Protein 4R60 (pdb70)

InterPro domains:
  IPR000587 Creatinase, N-terminal [PF01321] (35-166)
  IPR000994 Peptidase M24 [PF00557] (174-381)
  IPR029149 Creatinase/Aminopeptidase P/Spt16, N-terminal [G3DSA:3.40.350.10] (1-164)
  IPR029149 Creatinase/Aminopeptidase P/Spt16, N-terminal [SSF53092] (17-165)
  IPR036005 Creatinase/aminopeptidase-like [G3DSA:3.90.230.10] (165-399)
  IPR036005 Creatinase/aminopeptidase-like [SSF55920] (165-391)
  IPR050659 Peptidase M24B family [PTHR46112] (28-390)

Secondary structure (DSSP, 8-state):
--SS---HHHHHTT-PPPSSPPPPPPHHHHHHHHHHHHHHHHHTT--EEEEETTHHHHHHH---PPP-SS--EEEEESSSSPEEEEEGGGHHHHHHH--S--EEEEE-TTS-HHHHHHHHHHHTT---EEE-TTSBHHHHHHHHTT--S-EEETHHHHHHHHSBPPHHHHHHHHHHHHHHHHHHHHHHHH--TT-BHHHHHHHHHHHHHHHT-SSS-SEEEEEEGGGGG-TTSPP---B--TTEEEEEEEE-EETTEEP-EEEEEEESPPPHHHHHHHHHHHHHHHHHHHT-STT-BHHHHHHHHHHHHHHTT--STT-SSB--S-SEEE-SSSSSEEEEE-TT--PBP-TTBEEEE---EEETTTEEE--BEEEEE-SSSEEESSPPP-BTTB---/--SSS---HHHHHTT-PPPS-PPPPPPHHHHHHHHHHHHHHHHHHT-SEEEEETTHHHHHHH---PPP-SS--EEEEESSSSPEEEEEGGGHHHHHHH--S--EEEEE-TTS-HHHHHHHHHHHTT---EEE-TTSBHHHHHHHHTT--S--EETHHHHHHHHSB--HHHHHHHHHHHHHHHHHHHHHHHH--TT-BHHHHHHHHHHHHHHTT-SSS-SEEEEEEGGGGG-TTPPP---B--TTEEEEEEEE-EETTEEP-EEEEEEESPPPHHHHHHHHHHHHHHHHHHHT-STT-BHHHHHHHHHHHHHHTT--STT-SSB--S-SEEE-SSSSSEEEEE-TT--PBP-TTBEEEE---EEETTTEEE--BEEEEE-SSSEEESSPPP-BTTB---

Radius of gyration: 26.58 Å; Cα contacts (8 Å, |Δi|>4): 1852; chains: 2; bounding box: 71×64×55 Å

Nearest PDB structures (foldseek):
  4r60-assembly1_A  TM=1.003E+00  e=1.226E-92  Xanthomonas campestris pv. campestris str. ATCC 33913
  5cde-assembly1_B  TM=9.993E-01  e=3.382E-89  Xanthomonas campestris pv. campestris str. ATCC 33913
  5fcf-assembly1_B  TM=1.002E+00  e=1.199E-87  Xanthomonas campestris pv. campestris str. ATCC 33913
  5fch-assembly1_B  TM=1.000E+00  e=2.783E-86  Xanthomonas campestris pv. campestris str. ATCC 33913
  5cnx-assembly1_C  TM=8.796E-01  e=7.757E-32  Escherichia coli K-12

CATH classification: 3.40.350.10 (+1 more: 3.90.230.10)

B-factor: mean 24.56, std 8.93, range [10.9, 66.2]

Foldseek 3Di:
DLFEDAAPVNLVVVQAAADPAFDFDALVVLVVLLVLLLVVCVVVVAFKEKAFADLLCCSNWQDNDHGDPFTWIWIRGNDDFIETEEAPVCPVVSVVGTSGDHHYDHDHPVDQSLVVNVVVCVVVVGQRAEYEPPDDCVSVVSNVVPHPGDHHHCQVSSCSRPQFDDPSQLVQLLSFQVQLVSLVSSLSHNDDFFDKQVNSVVSQQVSQVSRPFPHGWPDKDKDKWLCQLPRPDDDDMDTDDAQIKIKMWITTGGSLFIDTWIFIAHRHDYDPVVFVQQVLQVVLLVQLQQQFAFFAFLQVSQVSSQVSQVVVPADRPCDPQFANAGQKAWGGSHRHDDDTSHHPGRDTADFRGKMKGWRKGRHPSGHIGTGIWMWTYHNGGIGTSADAADGNHGRHD/DVQFADAAPVRLVVPQAAAPDAFDFDALVVLVVLLVLLLVVCVVVVFFKEKAFADLLCCSNWQDNDHGDPDTFIWIRGNDDAIETEEAPVCVVVSVVGTSGDHHYDHDHPVDQSLQVNVVVCVVVVGQGYEYEPVDDCVSVVSNVVPHDGDYHHCQCSSCSRFQAADPSQLVQLLSQQVQLVSLVSSLSHNDDFFDKQVNSVVSQQVSQVSRPFPRGWPDKDKDKWLQQLDPDGDDDMDGHDAQIKIKMWITTGGSLFIDIWIFIAGRHDYDPVVQVQQVLQVVLLVQLQQQFAFFGFLLVSQVSSLVSQVVVPADNPCGPQFFNAGQKAWGGSDRHDDDTSHHPGRDTADFRGKMKGWRKGHHPPTHIGTGIWMWGYHNGGIGTSADAADGNHGRHD

Structure (mmCIF, N/CA/C/O backbone):
data_4R60
#
_entry.id   4R60
#
_cell.length_a   84.324
_cell.length_b   105.515
_cell.length_c   111.352
_cell.angle_alpha   90.00
_cell.angle_beta   90.00
_cell.angle_gamma   90.00
#
_symmetry.space_group_name_H-M   'P 21 21 21'
#
loop_
_entity.id
_entity.type
_entity.pdbx_description
1 polymer 'Proline dipeptidase'
2 non-polymer 'PHOSPHATE ION'
3 non-polymer 'MANGANESE (II) ION'
4 non-polymer 'SODIUM ION'
5 water water
#
loop_
_atom_site.group_PDB
_atom_site.id
_atom_site.type_symbol
_atom_site.label_atom_id
_atom_site.label_alt_id
_atom_site.label_comp_id
_atom_site.label_asym_id
_atom_site.label_entity_id
_atom_site.label_seq_id
_atom_site.pdbx_PDB_ins_code
_atom_site.Cartn_x
_atom_site.Cartn_y
_atom_site.Cartn_z
_atom_site.occupancy
_atom_site.B_iso_or_equiv
_atom_site.auth_seq_id
_atom_site.auth_comp_id
_atom_site.auth_asym_id
_atom_site.auth_atom_id
_atom_site.pdbx_PDB_model_num
ATOM 1 N N . THR A 1 4 ? -44.395 -16.452 11.663 1.00 45.02 3 THR A N 1
ATOM 2 C CA . THR A 1 4 ? -44.195 -17.261 10.466 1.00 45.18 3 THR A CA 1
ATOM 3 C C . THR A 1 4 ? -43.102 -16.680 9.572 1.00 41.16 3 THR A C 1
ATOM 4 O O . THR A 1 4 ? -42.485 -17.403 8.797 1.00 40.92 3 THR A O 1
ATOM 8 N N . GLN A 1 5 ? -42.848 -15.376 9.675 1.00 38.22 4 GLN A N 1
ATOM 9 C CA . GLN A 1 5 ? -41.780 -14.779 8.886 1.00 35.79 4 GLN A CA 1
ATOM 10 C C . GLN A 1 5 ? -40.408 -15.005 9.523 1.00 35.28 4 GLN A C 1
ATOM 11 O O . GLN A 1 5 ? -39.377 -14.908 8.855 1.00 34.30 4 GLN A O 1
ATOM 17 N N . ILE A 1 6 ? -40.392 -15.289 10.819 1.00 33.86 5 ILE A N 1
ATOM 18 C CA . ILE A 1 6 ? -39.128 -15.398 11.534 1.00 34.03 5 ILE A CA 1
ATOM 19 C C . ILE A 1 6 ? -38.785 -16.858 11.858 1.00 35.59 5 ILE A C 1
ATOM 20 O O . ILE A 1 6 ? -39.532 -17.543 12.560 1.00 36.95 5 ILE A O 1
ATOM 25 N N . GLY A 1 7 ? -37.655 -17.324 11.335 1.00 35.63 6 GLY A N 1
ATOM 26 C CA . GLY A 1 7 ? -37.233 -18.701 11.539 1.00 37.33 6 GLY A CA 1
ATOM 27 C C . GLY A 1 7 ? -37.990 -19.686 10.668 1.00 38.46 6 GLY A C 1
ATOM 28 O O . GLY A 1 7 ? -38.976 -19.335 10.029 1.00 38.07 6 GLY A O 1
ATOM 29 N N . GLY A 1 8 ? -37.520 -20.930 10.633 1.00 40.73 7 GLY A N 1
ATOM 30 C CA . GLY A 1 8 ? -38.242 -21.985 9.943 1.00 42.89 7 GLY A CA 1
ATOM 31 C C . GLY A 1 8 ? -37.776 -22.308 8.535 1.00 43.19 7 GLY A C 1
ATOM 32 O O . GLY A 1 8 ? -38.117 -23.355 7.988 1.00 45.66 7 GLY A O 1
ATOM 33 N N . MET A 1 9 ? -36.999 -21.411 7.942 1.00 41.58 8 MET A N 1
ATOM 34 C CA . MET A 1 9 ? -36.506 -21.606 6.587 1.00 39.32 8 MET A CA 1
ATOM 35 C C . MET A 1 9 ? -35.087 -22.151 6.623 1.00 39.72 8 MET A C 1
ATOM 36 O O . MET A 1 9 ? -34.250 -21.673 7.385 1.00 39.09 8 MET A O 1
ATOM 41 N N . SER A 1 10 ? -34.807 -23.167 5.816 1.00 40.87 9 SER A N 1
ATOM 42 C CA . SER A 1 10 ? -33.441 -23.666 5.728 1.00 43.36 9 SER A CA 1
ATOM 43 C C . SER A 1 10 ? -32.651 -22.828 4.733 1.00 42.30 9 SER A C 1
ATOM 44 O O . SER A 1 10 ? -33.228 -22.087 3.934 1.00 41.03 9 SER A O 1
ATOM 47 N N . LEU A 1 11 ? -31.331 -22.951 4.789 1.00 43.31 10 LEU A N 1
ATOM 48 C CA . LEU A 1 11 ? -30.452 -22.254 3.863 1.00 43.81 10 LEU A CA 1
ATOM 49 C C . LEU A 1 11 ? -30.739 -22.652 2.414 1.00 43.23 10 LEU A C 1
ATOM 50 O O . LEU A 1 11 ? -30.714 -21.809 1.521 1.00 41.04 10 LEU A O 1
ATOM 55 N N . ASP A 1 12 ? -31.025 -23.932 2.185 1.00 45.04 11 ASP A N 1
ATOM 56 C CA . ASP A 1 12 ? -31.364 -24.413 0.843 1.00 46.28 11 ASP A CA 1
ATOM 57 C C . ASP A 1 12 ? -32.695 -23.842 0.344 1.00 44.21 11 ASP A C 1
ATOM 58 O O . ASP A 1 12 ? -32.825 -23.496 -0.833 1.00 43.23 11 ASP A O 1
ATOM 63 N N . GLN A 1 13 ? -33.681 -23.757 1.232 1.00 43.18 12 GLN A N 1
ATOM 64 C CA . GLN A 1 13 ? -34.962 -23.157 0.881 1.00 43.11 12 GLN A CA 1
ATOM 65 C C . GLN A 1 13 ? -34.765 -21.696 0.473 1.00 40.14 12 GLN A C 1
ATOM 66 O O . GLN A 1 13 ? -35.317 -21.237 -0.527 1.00 39.02 12 GLN A O 1
ATOM 72 N N . ALA A 1 14 ? -33.971 -20.974 1.251 1.00 38.71 13 ALA A N 1
ATOM 73 C CA . ALA A 1 14 ? -33.734 -19.562 0.970 1.00 37.98 13 ALA A CA 1
ATOM 74 C C . ALA A 1 14 ? -33.091 -19.381 -0.399 1.00 38.29 13 ALA A C 1
ATOM 75 O O . ALA A 1 14 ? -33.444 -18.468 -1.151 1.00 37.03 13 ALA A O 1
ATOM 77 N N . ARG A 1 15 ? -32.156 -20.267 -0.723 1.00 39.93 14 ARG A N 1
ATOM 78 C CA . ARG A 1 15 ? -31.368 -20.143 -1.943 1.00 41.27 14 ARG A CA 1
ATOM 79 C C . ARG A 1 15 ? -32.171 -20.405 -3.215 1.00 42.60 14 ARG A C 1
ATOM 80 O O . ARG A 1 15 ? -31.766 -19.987 -4.303 1.00 42.57 14 ARG A O 1
ATOM 88 N N . THR A 1 16 ? -33.310 -21.074 -3.079 1.00 43.68 15 THR A N 1
ATOM 89 C CA . THR A 1 16 ? -34.200 -21.270 -4.218 1.00 45.50 15 THR A CA 1
ATOM 90 C C . THR A 1 16 ? -34.951 -19.990 -4.592 1.00 44.53 15 THR A C 1
ATOM 91 O O . THR A 1 16 ? -35.656 -19.955 -5.598 1.00 44.89 15 THR A O 1
ATOM 95 N N . GLN A 1 17 ? -34.812 -18.944 -3.783 1.00 43.19 16 GLN A N 1
ATOM 96 C CA . GLN A 1 17 ? -35.440 -17.666 -4.102 1.00 42.32 16 GLN A CA 1
ATOM 97 C C . GLN A 1 17 ? -34.403 -16.629 -4.531 1.00 40.56 16 GLN A C 1
ATOM 98 O O . GLN A 1 17 ? -34.704 -15.436 -4.590 1.00 39.04 16 GLN A O 1
ATOM 104 N N . LEU A 1 18 ? -33.189 -17.082 -4.838 1.00 40.33 17 LEU A N 1
ATOM 105 C CA . LEU A 1 18 ? -32.088 -16.163 -5.118 1.00 39.75 17 LEU A CA 1
ATOM 106 C C . LEU A 1 18 ? -31.641 -16.123 -6.580 1.00 41.22 17 LEU A C 1
ATOM 107 O O . LEU A 1 18 ? -30.463 -15.939 -6.862 1.00 42.10 17 LEU A O 1
ATOM 112 N N . ALA A 1 19 ? -32.572 -16.280 -7.511 1.00 42.26 18 ALA A N 1
ATOM 113 C CA . ALA A 1 19 ? -32.235 -16.153 -8.924 1.00 41.83 18 ALA A CA 1
ATOM 114 C C . ALA A 1 19 ? -31.939 -14.692 -9.248 1.00 40.74 18 ALA A C 1
ATOM 115 O O . ALA A 1 19 ? -32.441 -13.793 -8.560 1.00 39.77 18 ALA A O 1
ATOM 117 N N . PRO A 1 20 ? -31.103 -14.443 -10.277 1.00 40.40 19 PRO A N 1
ATOM 118 C CA . PRO A 1 20 ? -30.820 -13.071 -10.710 1.00 38.88 19 PRO A CA 1
ATOM 119 C C . PRO A 1 20 ? -32.099 -12.262 -10.949 1.00 38.67 19 PRO A C 1
ATOM 120 O O . PRO A 1 20 ? -33.046 -12.779 -11.555 1.00 39.79 19 PRO A O 1
ATOM 124 N N . TRP A 1 21 ? -32.120 -11.019 -10.461 1.00 36.86 20 TRP A N 1
ATOM 125 C CA . TRP A 1 21 ? -33.289 -10.148 -10.576 1.00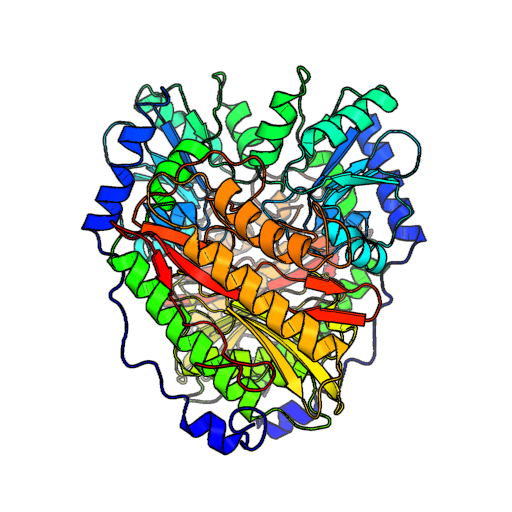 36.16 20 TRP A CA 1
ATOM 126 C C . TRP A 1 21 ? -33.726 -10.009 -12.034 1.00 37.41 20 TRP A C 1
ATOM 127 O O . TRP A 1 21 ? -32.906 -9.741 -12.909 1.00 36.92 20 TRP A O 1
ATOM 138 N N . THR A 1 22 ? -35.015 -10.202 -12.292 1.00 39.59 21 THR A N 1
ATOM 139 C CA . THR A 1 22 ? -35.508 -10.221 -13.665 1.00 41.65 21 THR A CA 1
ATOM 140 C C . THR A 1 22 ? -36.133 -8.893 -14.097 1.00 42.56 21 THR A C 1
ATOM 141 O O . THR A 1 22 ? -36.297 -8.637 -15.289 1.00 44.13 21 THR A O 1
ATOM 145 N N . GLN A 1 23 ? -36.480 -8.051 -13.132 1.00 41.56 22 GLN A N 1
ATOM 146 C CA . GLN A 1 23 ? -37.042 -6.741 -13.439 1.00 40.73 22 GLN A CA 1
ATOM 147 C C . GLN A 1 23 ? -35.938 -5.691 -13.369 1.00 36.43 22 GLN A C 1
ATOM 148 O O . GLN A 1 23 ? -35.850 -4.940 -12.401 1.00 34.76 22 GLN A O 1
ATOM 154 N N . ARG A 1 24 ? -35.090 -5.654 -14.391 1.00 34.46 23 ARG A N 1
ATOM 155 C CA . ARG A 1 24 ? -33.920 -4.783 -14.376 1.00 33.26 23 ARG A CA 1
ATOM 156 C C . ARG A 1 24 ? -34.258 -3.375 -14.862 1.00 31.38 23 ARG A C 1
ATOM 157 O O . ARG A 1 24 ? -34.689 -3.192 -15.995 1.00 31.71 23 ARG A O 1
ATOM 159 N N . ALA A 1 25 ? -34.062 -2.384 -14.000 1.00 29.28 24 ALA A N 1
ATOM 160 C CA . ALA A 1 25 ? -34.252 -0.989 -14.392 1.00 28.30 24 ALA A CA 1
ATOM 161 C C . ALA A 1 25 ? -33.193 -0.550 -15.404 1.00 27.60 24 ALA A C 1
ATOM 162 O O . ALA A 1 25 ? -32.036 -0.977 -15.340 1.00 26.91 24 ALA A O 1
ATOM 164 N N . ALA A 1 26 ? -33.588 0.310 -16.337 1.00 27.40 25 ALA A N 1
ATOM 165 C CA . ALA A 1 26 ? -32.669 0.779 -17.370 1.00 27.61 25 ALA A CA 1
ATOM 166 C C . ALA A 1 26 ? -31.560 1.656 -16.791 1.00 25.95 25 ALA A C 1
ATOM 167 O O . ALA A 1 26 ? -31.798 2.453 -15.891 1.00 25.83 25 ALA A O 1
ATOM 169 N N . PRO A 1 27 ? -30.338 1.508 -17.315 1.00 26.76 26 PRO A N 1
ATOM 170 C CA . PRO A 1 27 ? -29.234 2.393 -16.934 1.00 25.73 26 PRO A CA 1
ATOM 171 C C . PRO A 1 27 ? -29.541 3.838 -17.353 1.00 24.42 26 PRO A C 1
ATOM 172 O O . PRO A 1 27 ? -30.328 4.047 -18.289 1.00 24.71 26 PRO A O 1
ATOM 176 N N . ILE A 1 28 ? -28.957 4.805 -16.658 1.00 22.47 27 ILE A N 1
ATOM 177 C CA . ILE A 1 28 ? -29.065 6.208 -17.049 1.00 22.20 27 ILE A CA 1
ATOM 178 C C . ILE A 1 28 ? -28.528 6.387 -18.470 1.00 22.73 27 ILE A C 1
ATOM 179 O O . ILE A 1 28 ? -27.418 5.932 -18.788 1.00 23.01 27 ILE A O 1
ATOM 184 N N . GLY A 1 29 ? -29.312 7.051 -19.316 1.00 23.27 28 GLY A N 1
ATOM 185 C CA . GLY A 1 29 ? -28.968 7.215 -20.719 1.00 24.51 28 GLY A CA 1
ATOM 186 C C . GLY A 1 29 ? -28.162 8.465 -21.019 1.00 25.04 28 GLY A C 1
ATOM 187 O O . GLY A 1 29 ? -28.086 9.374 -20.196 1.00 22.72 28 GLY A O 1
ATOM 188 N N . ALA A 1 30 ? -27.572 8.509 -22.212 1.00 25.97 29 ALA A N 1
ATOM 189 C CA . ALA A 1 30 ? -26.738 9.636 -22.627 1.00 26.26 29 ALA A CA 1
ATOM 190 C C . ALA A 1 30 ? -27.466 10.971 -22.505 1.00 26.46 29 ALA A C 1
ATOM 191 O O . ALA A 1 30 ? -26.884 11.952 -22.041 1.00 26.12 29 ALA A O 1
ATOM 193 N N . ASP A 1 31 ? -28.736 11.008 -22.906 1.00 26.81 30 ASP A N 1
ATOM 194 C CA . ASP A 1 31 ? -29.505 12.257 -22.878 1.00 27.68 30 ASP A CA 1
ATOM 195 C C . ASP A 1 31 ? -29.695 12.797 -21.463 1.00 25.14 30 ASP A C 1
ATOM 196 O O . ASP A 1 31 ? -29.693 14.014 -21.253 1.00 23.56 30 ASP A O 1
ATOM 201 N N . GLU A 1 32 ? -29.869 11.901 -20.495 1.00 23.66 31 GLU A N 1
ATOM 202 C CA . GLU A 1 32 ? -30.045 12.340 -19.115 1.00 22.00 31 GLU A CA 1
ATOM 203 C C . GLU A 1 32 ? -28.743 12.955 -18.568 1.00 20.09 31 GLU A C 1
ATOM 204 O O . GLU A 1 32 ? -28.775 13.925 -17.802 1.00 19.66 31 GLU A O 1
ATOM 210 N N . TYR A 1 33 ? -27.591 12.421 -18.959 1.00 19.65 32 TYR A N 1
ATOM 211 C CA . TYR A 1 33 ? -26.347 13.047 -18.509 1.00 20.03 32 TYR A CA 1
ATOM 212 C C . TYR A 1 33 ? -26.264 14.486 -19.045 1.00 19.66 32 TYR A C 1
ATOM 213 O O . TYR A 1 33 ? -25.866 15.401 -18.332 1.00 17.20 32 TYR A O 1
ATOM 222 N N . GLN A 1 34 ? -26.682 14.693 -20.290 1.00 21.51 33 GLN A N 1
ATOM 223 C CA . GLN A 1 34 ? -26.685 16.047 -20.852 1.00 23.17 33 GLN A CA 1
ATOM 224 C C . GLN A 1 34 ? -27.664 16.947 -20.104 1.00 22.67 33 GLN A C 1
ATOM 225 O O . GLN A 1 34 ? -27.387 18.123 -19.870 1.00 21.02 33 GLN A O 1
ATOM 231 N N . GLN A 1 35 ? -28.810 16.393 -19.724 1.00 23.03 34 GLN A N 1
ATOM 232 C CA . GLN A 1 35 ? -29.776 17.160 -18.949 1.00 23.38 34 GLN A CA 1
ATOM 233 C C . GLN A 1 35 ? -29.197 17.604 -17.605 1.00 21.19 34 GLN A C 1
ATOM 234 O O . GLN A 1 35 ? -29.461 18.725 -17.151 1.00 20.58 34 GLN A O 1
ATOM 240 N N . ARG A 1 36 ? -28.410 16.735 -16.972 1.00 19.14 35 ARG A N 1
ATOM 241 C CA . ARG A 1 36 ? -27.803 17.066 -15.684 1.00 19.34 35 ARG A CA 1
ATOM 242 C C . ARG A 1 36 ? -26.764 18.186 -15.821 1.00 19.28 35 ARG A C 1
ATOM 243 O O . ARG A 1 36 ? -26.699 19.095 -14.987 1.00 18.54 35 ARG A O 1
ATOM 251 N N . ILE A 1 37 ? -25.952 18.105 -16.873 1.00 19.64 36 ILE A N 1
ATOM 252 C CA . ILE A 1 37 ? -24.994 19.162 -17.186 1.00 21.23 36 ILE A CA 1
ATOM 253 C C . ILE A 1 37 ? -25.710 20.492 -17.405 1.00 21.51 36 ILE A C 1
ATOM 254 O O . ILE A 1 37 ? -25.313 21.524 -16.853 1.00 21.74 36 ILE A O 1
ATOM 259 N N . GLU A 1 38 ? -26.765 20.473 -18.210 1.00 21.96 37 GLU A N 1
ATOM 260 C CA . GLU A 1 38 ? -27.501 21.702 -18.502 1.00 24.64 37 GLU A CA 1
ATOM 261 C C . GLU A 1 38 ? -28.141 22.276 -17.243 1.00 23.57 37 GLU A C 1
ATOM 262 O O . GLU A 1 38 ? -28.149 23.492 -17.044 1.00 22.87 37 GLU A O 1
ATOM 268 N N . ARG A 1 39 ? -28.672 21.402 -16.394 1.00 23.06 38 ARG A N 1
ATOM 269 C CA . ARG A 1 39 ? -29.219 21.827 -15.114 1.00 22.41 38 ARG A CA 1
ATOM 270 C C . ARG A 1 39 ? -28.143 22.475 -14.236 1.00 20.09 38 ARG A C 1
ATOM 271 O O . ARG A 1 39 ? -28.380 23.527 -13.633 1.00 19.85 38 ARG A O 1
ATOM 279 N N . ALA A 1 40 ? -26.959 21.861 -14.167 1.00 16.98 39 ALA A N 1
ATOM 280 C CA . ALA A 1 40 ? -25.850 22.476 -13.442 1.00 16.78 39 ALA A CA 1
ATOM 281 C C . ALA A 1 40 ? -25.547 23.881 -13.988 1.00 18.12 39 ALA A C 1
ATOM 282 O O . ALA A 1 40 ? -25.345 24.827 -13.227 1.00 18.42 39 ALA A O 1
ATOM 284 N N . ARG A 1 41 ? -25.541 24.025 -15.305 1.00 18.26 40 ARG A N 1
ATOM 285 C CA . ARG A 1 41 ? -25.210 25.311 -15.908 1.00 20.72 40 ARG A CA 1
ATOM 286 C C . ARG A 1 41 ? -26.223 26.397 -15.557 1.00 21.03 40 ARG A C 1
ATOM 287 O O . ARG A 1 41 ? -25.867 27.560 -15.345 1.00 20.58 40 ARG A O 1
ATOM 295 N N . VAL A 1 42 ? -27.492 26.016 -15.505 1.00 20.48 41 VAL A N 1
ATOM 296 C CA . VAL A 1 42 ? -28.530 26.965 -15.140 1.00 22.29 41 VAL A CA 1
ATOM 297 C C . VAL A 1 42 ? -28.305 27.470 -13.710 1.00 20.81 41 VAL A C 1
ATOM 298 O O . VAL A 1 42 ? -28.385 28.677 -13.447 1.00 19.78 41 VAL A O 1
ATOM 302 N N . LEU A 1 43 ? -27.984 26.544 -12.811 1.00 20.33 42 LEU A N 1
ATOM 303 C CA . LEU A 1 43 ? -27.816 26.846 -11.392 1.00 20.33 42 LEU A CA 1
ATOM 304 C C . LEU A 1 43 ? -26.516 27.614 -11.133 1.00 21.46 42 LEU A C 1
ATOM 305 O O . LEU A 1 43 ? -26.483 28.520 -10.296 1.00 21.73 42 LEU A O 1
ATOM 310 N N . MET A 1 44 ? -25.457 27.248 -11.855 1.00 20.34 43 MET A N 1
ATOM 311 C CA . MET A 1 44 ? -24.221 28.041 -11.891 1.00 19.71 43 MET A CA 1
ATOM 312 C C . MET A 1 44 ? -24.488 29.507 -12.206 1.00 21.30 43 MET A C 1
ATOM 313 O O . MET A 1 44 ? -24.099 30.407 -11.453 1.00 22.03 43 MET A O 1
ATOM 318 N N . ARG A 1 45 ? -25.130 29.742 -13.342 1.00 21.88 44 ARG A N 1
ATOM 319 C CA . ARG A 1 45 ? -25.435 31.098 -13.780 1.00 24.77 44 ARG A CA 1
ATOM 320 C C . ARG A 1 45 ? -26.265 31.842 -12.733 1.00 24.36 44 ARG A C 1
ATOM 321 O O . ARG A 1 45 ? -26.021 33.018 -12.458 1.00 23.25 44 ARG A O 1
ATOM 329 N N . ALA A 1 46 ? -27.236 31.155 -12.140 1.00 26.36 45 ALA A N 1
ATOM 330 C CA . ALA A 1 46 ? -28.095 31.766 -11.124 1.00 29.06 45 ALA A CA 1
ATOM 331 C C . ALA A 1 46 ? -27.307 32.202 -9.883 1.00 29.82 45 ALA A C 1
ATOM 332 O O . ALA A 1 46 ? -27.745 33.085 -9.140 1.00 31.30 45 ALA A O 1
ATOM 334 N N . GLN A 1 47 ? -26.145 31.596 -9.669 1.00 28.95 46 GLN A N 1
ATOM 335 C CA . GLN A 1 47 ? -25.313 31.912 -8.510 1.00 29.94 46 GLN A CA 1
ATOM 336 C C . GLN A 1 47 ? -24.068 32.729 -8.860 1.00 28.21 46 GLN A C 1
ATOM 337 O O . GLN A 1 47 ? -23.191 32.919 -8.015 1.00 27.84 46 GLN A O 1
ATOM 343 N N . GLY A 1 48 ? -23.988 33.204 -10.098 1.00 26.32 47 GLY A N 1
ATOM 344 C CA . GLY A 1 48 ? -22.843 33.991 -10.532 1.00 25.39 47 GLY A CA 1
ATOM 345 C C . GLY A 1 48 ? -21.557 33.180 -10.619 1.00 22.61 47 GLY A C 1
ATOM 346 O O . GLY A 1 48 ? -20.455 33.726 -10.501 1.00 22.29 47 GLY A O 1
ATOM 347 N N . VAL A 1 49 ? -21.703 31.877 -10.833 1.00 20.48 48 VAL A N 1
ATOM 348 C CA . VAL A 1 49 ? -20.564 30.962 -10.976 1.00 20.06 48 VAL A CA 1
ATOM 349 C C . VAL A 1 49 ? -20.330 30.643 -12.455 1.00 20.36 48 VAL A C 1
ATOM 350 O O . VAL A 1 49 ? -21.289 30.364 -13.173 1.00 20.55 48 VAL A O 1
ATOM 354 N N . ASP A 1 50 ? -19.082 30.699 -12.931 1.00 19.58 49 ASP A N 1
ATOM 355 C CA . ASP A 1 50 ? -18.849 30.459 -14.361 1.00 20.57 49 ASP A CA 1
ATOM 356 C C . ASP A 1 50 ? -17.961 29.237 -14.613 1.00 19.17 49 ASP A C 1
ATOM 357 O O . ASP A 1 50 ? -17.617 28.929 -15.752 1.00 19.95 49 ASP A O 1
ATOM 362 N N . ALA A 1 51 ? -17.618 28.524 -13.546 1.00 16.95 50 ALA A N 1
ATOM 363 C CA . ALA A 1 51 ? -16.838 27.299 -13.659 1.00 15.87 50 ALA A CA 1
ATOM 364 C C . ALA A 1 51 ? -17.113 26.411 -12.460 1.00 15.50 50 ALA A C 1
ATOM 365 O O . ALA A 1 51 ? -17.193 26.882 -11.334 1.00 15.68 50 ALA A O 1
ATOM 367 N N . LEU A 1 52 ? -17.266 25.119 -12.715 1.00 13.88 51 LEU A N 1
ATOM 368 C CA . LEU A 1 52 ? -17.641 24.180 -11.676 1.00 14.64 51 LEU A CA 1
ATOM 369 C C . LEU A 1 52 ? -16.683 22.994 -11.733 1.00 15.23 51 LEU A C 1
ATOM 370 O O . LEU A 1 52 ? -16.574 22.346 -12.773 1.00 16.13 51 LEU A O 1
ATOM 375 N N . LEU A 1 53 ? -15.964 22.724 -10.646 1.00 14.38 52 LEU A N 1
ATOM 376 C CA . LEU A 1 53 ? -15.062 21.571 -10.646 1.00 13.90 52 LEU A CA 1
ATOM 377 C C . LEU A 1 53 ? -15.610 20.435 -9.774 1.00 13.26 52 LEU A C 1
ATOM 378 O O . LEU A 1 53 ? -15.777 20.584 -8.565 1.00 13.47 52 LEU A O 1
ATOM 383 N N . ILE A 1 54 ? -15.860 19.298 -10.410 1.00 13.57 53 ILE A N 1
ATOM 384 C CA . ILE A 1 54 ? -16.420 18.114 -9.769 1.00 14.10 53 ILE A CA 1
ATOM 385 C C . ILE A 1 54 ? -15.323 17.066 -9.616 1.00 14.73 53 ILE A C 1
ATOM 386 O O . ILE A 1 54 ? -14.695 16.686 -10.600 1.00 16.02 53 ILE A O 1
ATOM 391 N N . GLY A 1 55 ? -15.096 16.591 -8.398 1.00 14.28 54 GLY A N 1
ATOM 392 C CA . GLY A 1 55 ? -14.065 15.588 -8.172 1.00 15.13 54 GLY A CA 1
ATOM 393 C C . GLY A 1 55 ? -14.601 14.170 -8.329 1.00 15.32 54 GLY A C 1
ATOM 394 O O . GLY A 1 55 ? -15.819 13.954 -8.278 1.00 15.72 54 GLY A O 1
ATOM 395 N N . ALA A 1 56 ? -13.687 13.218 -8.518 1.00 14.14 55 ALA A N 1
ATOM 396 C CA . ALA A 1 56 ? -14.029 11.794 -8.560 1.00 14.86 55 ALA A CA 1
ATOM 397 C C . ALA A 1 56 ? -14.821 11.438 -7.317 1.00 14.93 55 ALA A C 1
ATOM 398 O O . ALA A 1 56 ? -14.506 11.894 -6.217 1.00 14.48 55 ALA A O 1
ATOM 400 N N . GLY A 1 57 ? -15.873 10.649 -7.500 1.00 15.54 56 GLY A N 1
ATOM 401 C CA . GLY A 1 57 ? -16.778 10.347 -6.413 1.00 16.65 56 GLY A CA 1
ATOM 402 C C . GLY A 1 57 ? -18.193 10.337 -6.958 1.00 16.80 56 GLY A C 1
ATOM 403 O O . GLY A 1 57 ? -18.387 10.280 -8.168 1.00 15.69 56 GLY A O 1
ATOM 404 N N . THR A 1 58 ? -19.183 10.394 -6.073 1.00 16.84 57 THR A N 1
ATOM 405 C CA . THR A 1 58 ? -20.563 10.217 -6.519 1.00 16.62 57 THR A CA 1
ATOM 406 C C . THR A 1 58 ? -21.003 11.368 -7.437 1.00 14.62 57 THR A C 1
ATOM 407 O O . THR A 1 58 ? -21.798 11.154 -8.352 1.00 14.69 57 THR A O 1
ATOM 411 N N . SER A 1 59 ? -20.469 12.572 -7.237 1.00 14.61 58 SER A N 1
ATOM 412 C CA . SER A 1 59 ? -20.849 13.673 -8.131 1.00 14.87 58 SER A CA 1
ATOM 413 C C . SER A 1 59 ? -20.228 13.525 -9.522 1.00 14.17 58 SER A C 1
ATOM 414 O O . SER A 1 59 ? -20.864 13.858 -10.522 1.00 14.19 58 SER A O 1
ATOM 417 N N . LEU A 1 60 ? -19.003 13.014 -9.615 1.00 13.68 59 LEU A N 1
ATOM 418 C CA . LEU A 1 60 ? -18.453 12.765 -10.943 1.00 14.45 59 LEU A CA 1
ATOM 419 C C . LEU A 1 60 ? -19.250 11.663 -11.636 1.00 15.16 59 LEU A C 1
ATOM 420 O O . LEU A 1 60 ? -19.491 11.729 -12.840 1.00 16.26 59 LEU A O 1
ATOM 425 N N . ARG A 1 61 ? -19.652 10.640 -10.890 1.00 14.89 60 ARG A N 1
ATOM 426 C CA . ARG A 1 61 ? -20.477 9.601 -11.501 1.00 16.27 60 ARG A CA 1
ATOM 427 C C . ARG A 1 61 ? -21.793 10.199 -11.983 1.00 15.88 60 ARG A C 1
ATOM 428 O O . ARG A 1 61 ? -22.291 9.863 -13.059 1.00 16.83 60 ARG A O 1
ATOM 436 N N . TYR A 1 62 ? -22.354 11.094 -11.181 1.00 14.62 61 TYR A N 1
ATOM 437 C CA . TYR A 1 62 ? -23.634 11.712 -11.539 1.00 15.34 61 TYR A CA 1
ATOM 438 C C . TYR A 1 62 ? -23.566 12.454 -12.886 1.00 15.80 61 TYR A C 1
ATOM 439 O O . TYR A 1 62 ? -24.447 12.305 -13.731 1.00 16.39 61 TYR A O 1
ATOM 448 N N . PHE A 1 63 ? -22.520 13.252 -13.080 1.00 15.61 62 PHE A N 1
ATOM 449 C CA . PHE A 1 63 ? -22.454 14.118 -14.251 1.00 17.04 62 PHE A CA 1
ATOM 450 C C . PHE A 1 63 ? -21.788 13.455 -15.464 1.00 18.35 62 PHE A C 1
ATOM 451 O O . PHE A 1 63 ? -21.973 13.914 -16.593 1.00 20.16 62 PHE A O 1
ATOM 459 N N . SER A 1 64 ? -21.016 12.390 -15.249 1.00 17.67 63 SER A N 1
ATOM 460 C CA . SER A 1 64 ? -20.175 11.855 -16.334 1.00 18.13 63 SER A CA 1
ATOM 461 C C . SER A 1 64 ? -20.248 10.340 -16.491 1.00 18.71 63 SER A C 1
ATOM 462 O O . SER A 1 64 ? -19.833 9.802 -17.524 1.00 20.40 63 SER A O 1
ATOM 465 N N . GLY A 1 65 ? -20.743 9.647 -15.468 1.00 18.31 64 GLY A N 1
ATOM 466 C CA . GLY A 1 65 ? -20.785 8.194 -15.518 1.00 18.94 64 GLY A CA 1
ATOM 467 C C . GLY A 1 65 ? -19.544 7.516 -14.944 1.00 19.97 64 GLY A C 1
ATOM 468 O O . GLY A 1 65 ? -19.557 6.310 -14.691 1.00 20.43 64 GLY A O 1
ATOM 469 N N . VAL A 1 66 ? -18.471 8.277 -14.727 1.00 18.80 65 VAL A N 1
ATOM 470 C CA . VAL A 1 66 ? -17.237 7.694 -14.176 1.00 18.94 65 VAL A CA 1
ATOM 471 C C . VAL A 1 66 ? -17.428 7.273 -12.721 1.00 18.50 65 VAL A C 1
ATOM 472 O O . VAL A 1 66 ? -17.726 8.111 -11.864 1.00 18.11 65 VAL A O 1
ATOM 476 N N . PRO A 1 67 ? -17.262 5.969 -12.422 1.00 19.09 66 PRO A N 1
ATOM 477 C CA . PRO A 1 67 ? -17.570 5.485 -11.069 1.00 19.88 66 PRO A CA 1
ATOM 478 C C . PRO A 1 67 ? -16.383 5.470 -10.094 1.00 20.42 66 PRO A C 1
ATOM 479 O O . PRO A 1 67 ? -16.581 5.170 -8.910 1.00 20.39 66 PRO A O 1
ATOM 483 N N . TRP A 1 68 ? -15.185 5.795 -10.577 1.00 19.94 67 TRP A N 1
ATOM 484 C CA . TRP A 1 68 ? -13.959 5.714 -9.769 1.00 20.37 67 TRP A CA 1
ATOM 485 C C . TRP A 1 68 ? -14.021 6.453 -8.430 1.00 19.85 67 TRP A C 1
ATOM 486 O O . TRP A 1 68 ? -14.497 7.579 -8.350 1.00 19.26 67 TRP A O 1
ATOM 497 N N . GLY A 1 69 ? -13.494 5.837 -7.379 1.00 20.78 68 GLY A N 1
ATOM 498 C CA . GLY A 1 69 ? -13.357 6.557 -6.124 1.00 20.90 68 GLY A CA 1
ATOM 499 C C . GLY A 1 69 ? -12.218 7.562 -6.205 1.00 19.67 68 GLY A C 1
ATOM 500 O O . GLY A 1 69 ? -11.305 7.396 -7.014 1.00 20.14 68 GLY A O 1
ATOM 501 N N . ALA A 1 70 ? -12.264 8.595 -5.368 1.00 18.01 69 ALA A N 1
ATOM 502 C CA . ALA A 1 70 ? -11.214 9.623 -5.333 1.00 18.07 69 ALA A CA 1
ATOM 503 C C . ALA A 1 70 ? -9.894 9.046 -4.863 1.00 18.41 69 ALA A C 1
ATOM 504 O O . ALA A 1 70 ? -9.864 8.098 -4.068 1.00 17.11 69 ALA A O 1
ATOM 506 N N . SER A 1 71 ? -8.802 9.605 -5.382 1.00 18.07 70 SER A N 1
ATOM 507 C CA . SER A 1 71 ? -7.465 9.227 -4.941 1.00 17.90 70 SER A CA 1
ATOM 508 C C . SER A 1 71 ? -6.628 10.489 -4.815 1.00 16.25 70 SER A C 1
ATOM 509 O O . SER A 1 71 ? -7.149 11.604 -4.952 1.00 14.20 70 SER A O 1
ATOM 512 N N . GLU A 1 72 ? -5.332 10.327 -4.565 1.00 17.21 71 GLU A N 1
ATOM 513 C CA . GLU A 1 72 ? -4.435 11.480 -4.466 1.00 16.76 71 GLU A CA 1
ATOM 514 C C . GLU A 1 72 ? -4.204 12.119 -5.845 1.00 16.67 71 GLU A C 1
ATOM 515 O O . GLU A 1 72 ? -3.690 13.242 -5.941 1.00 16.98 71 GLU A O 1
ATOM 521 N N . ARG A 1 73 ? -4.553 11.393 -6.912 1.00 15.08 72 ARG A N 1
ATOM 522 C CA . ARG A 1 73 ? -4.392 11.914 -8.273 1.00 15.12 72 ARG A CA 1
ATOM 523 C C . ARG A 1 73 ? -5.663 12.615 -8.729 1.00 15.44 72 ARG A C 1
ATOM 524 O O . ARG A 1 73 ? -6.726 11.993 -8.701 1.00 14.33 72 ARG A O 1
ATOM 532 N N . LEU A 1 74 ? -5.567 13.876 -9.165 1.00 15.48 73 LEU A N 1
ATOM 533 C CA . LEU A 1 74 ? -6.767 14.605 -9.575 1.00 15.13 73 LEU A CA 1
ATOM 534 C C . LEU A 1 74 ? -7.416 13.985 -10.800 1.00 14.46 73 LEU A C 1
ATOM 535 O O . LEU A 1 74 ? -6.802 13.911 -11.872 1.00 15.45 73 LEU A O 1
ATOM 540 N N . VAL A 1 75 ? -8.660 13.542 -10.617 1.00 14.14 74 VAL A N 1
ATOM 541 C CA . VAL A 1 75 ? -9.565 13.167 -11.702 1.00 15.54 74 VAL A CA 1
ATOM 542 C C . VAL A 1 75 ? -10.817 14.027 -11.509 1.00 15.79 74 VAL A C 1
ATOM 543 O O . VAL A 1 75 ? -11.479 13.932 -10.481 1.00 16.09 74 VAL A O 1
ATOM 547 N N . ALA A 1 76 ? -11.129 14.887 -12.465 1.00 14.86 75 ALA A N 1
ATOM 548 C CA . ALA A 1 76 ? -12.181 15.874 -12.228 1.00 14.51 75 ALA A CA 1
ATOM 549 C C . ALA A 1 76 ? -12.808 16.361 -13.512 1.00 16.35 75 ALA A C 1
ATOM 550 O O . ALA A 1 76 ? -12.174 16.365 -14.570 1.00 17.95 75 ALA A O 1
ATOM 552 N N . LEU A 1 77 ? -14.072 16.759 -13.407 1.00 15.88 76 LEU A N 1
ATOM 553 C CA . LEU A 1 77 ? -14.780 17.357 -14.523 1.00 15.74 76 LEU A CA 1
ATOM 554 C C . LEU A 1 77 ? -14.861 18.864 -14.284 1.00 14.89 76 LEU A C 1
ATOM 555 O O . LEU A 1 77 ? -15.273 19.297 -13.214 1.00 14.28 76 LEU A O 1
ATOM 560 N N . LEU A 1 78 ? -14.461 19.644 -15.278 1.00 15.44 77 LEU A N 1
ATOM 561 C CA . LEU A 1 78 ? -14.588 21.095 -15.204 1.00 16.61 77 LEU A CA 1
ATOM 562 C C . LEU A 1 78 ? -15.664 21.548 -16.177 1.00 17.95 77 LEU A C 1
ATOM 563 O O . LEU A 1 78 ? -15.491 21.474 -17.394 1.00 18.80 77 LEU A O 1
ATOM 568 N N . LEU A 1 79 ? -16.778 22.011 -15.628 1.00 18.54 78 LEU A N 1
ATOM 569 C CA . LEU A 1 79 ? -17.894 22.499 -16.423 1.00 18.65 78 LEU A CA 1
ATOM 570 C C . LEU A 1 79 ? -17.831 24.009 -16.518 1.00 19.74 78 LEU A C 1
ATOM 571 O O . LEU A 1 79 ? -17.750 24.678 -15.495 1.00 19.27 78 LEU A O 1
ATOM 576 N N . THR A 1 80 ? -17.855 24.548 -17.737 1.00 21.01 79 THR A N 1
ATOM 577 C CA . THR A 1 80 ? -17.913 25.994 -17.919 1.00 22.51 79 THR A CA 1
ATOM 578 C C . THR A 1 80 ? -19.209 26.355 -18.632 1.00 24.33 79 THR A C 1
ATOM 579 O O . THR A 1 80 ? -20.088 25.514 -18.783 1.00 23.17 79 THR A O 1
ATOM 583 N N . THR A 1 81 ? -19.343 27.605 -19.064 1.00 27.00 80 THR A N 1
ATOM 584 C CA . THR A 1 81 ? -20.608 28.048 -19.632 1.00 29.24 80 THR A CA 1
ATOM 585 C C . THR A 1 81 ? -20.916 27.435 -21.002 1.00 30.62 80 THR A C 1
ATOM 586 O O . THR A 1 81 ? -22.091 27.269 -21.360 1.00 30.50 80 THR A O 1
ATOM 590 N N . GLU A 1 82 ? -19.876 27.097 -21.765 1.00 30.44 81 GLU A N 1
ATOM 591 C CA . GLU A 1 82 ? -20.064 26.603 -23.133 1.00 31.70 81 GLU A CA 1
ATOM 592 C C . GLU A 1 82 ? -19.115 25.454 -23.477 1.00 31.35 81 GLU A C 1
ATOM 593 O O . GLU A 1 82 ? -18.041 25.341 -22.896 1.00 31.28 81 GLU A O 1
ATOM 595 N N . GLY A 1 83 ? -19.525 24.604 -24.416 1.00 31.60 82 GLY A N 1
ATOM 596 C CA . GLY A 1 83 ? -18.677 23.534 -24.931 1.00 31.62 82 GLY A CA 1
ATOM 597 C C . GLY A 1 83 ? -18.671 22.280 -24.077 1.00 30.85 82 GLY A C 1
ATOM 598 O O . GLY A 1 83 ? -19.162 22.299 -22.950 1.00 30.72 82 GLY A O 1
ATOM 599 N N . ASP A 1 84 ? -18.126 21.184 -24.608 1.00 29.95 83 ASP A N 1
ATOM 600 C CA . ASP A 1 84 ? -18.016 19.949 -23.836 1.00 28.32 83 ASP A CA 1
ATOM 601 C C . ASP A 1 84 ? -17.239 20.221 -22.543 1.00 27.03 83 ASP A C 1
ATOM 602 O O . ASP A 1 84 ? -16.252 20.961 -22.554 1.00 27.37 83 ASP A O 1
ATOM 607 N N . PRO A 1 85 ? -17.684 19.633 -21.425 1.00 25.29 84 PRO A N 1
ATOM 608 C CA . PRO A 1 85 ? -16.919 19.820 -20.190 1.00 23.88 84 PRO A CA 1
ATOM 609 C C . PRO A 1 85 ? -15.524 19.215 -20.304 1.00 22.73 84 PRO A C 1
ATOM 610 O O . PRO A 1 85 ? -15.315 18.265 -21.064 1.00 23.24 84 PRO A O 1
ATOM 614 N N . VAL A 1 86 ? -14.586 19.784 -19.559 1.00 20.97 85 VAL A N 1
ATOM 615 C CA . VAL A 1 86 ? -13.207 19.324 -19.560 1.00 20.59 85 VAL A CA 1
ATOM 616 C C . VAL A 1 86 ? -13.040 18.211 -18.523 1.00 20.06 85 VAL A C 1
ATOM 617 O O . VAL A 1 86 ? -13.545 18.314 -17.408 1.00 19.05 85 VAL A O 1
ATOM 621 N N . LEU A 1 87 ? -12.353 17.140 -18.904 1.00 20.14 86 LEU A N 1
ATOM 622 C CA . LEU A 1 87 ? -12.079 16.045 -17.993 1.00 19.67 86 LEU A CA 1
ATOM 623 C C . LEU A 1 87 ? -10.573 16.009 -17.741 1.00 19.39 86 LEU A C 1
ATOM 624 O O . LEU A 1 87 ? -9.805 15.654 -18.635 1.00 19.63 86 LEU A O 1
ATOM 629 N N . ILE A 1 88 ? -10.156 16.395 -16.537 1.00 18.47 87 ILE A N 1
ATOM 630 C CA . ILE A 1 88 ? -8.738 16.327 -16.163 1.00 18.68 87 ILE A CA 1
ATOM 631 C C . ILE A 1 88 ? -8.452 14.934 -15.593 1.00 18.93 87 ILE A C 1
ATOM 632 O O . ILE A 1 88 ? -9.149 14.483 -14.684 1.00 18.84 87 ILE A O 1
ATOM 637 N N . CYS A 1 89 ? -7.442 14.251 -16.139 1.00 18.18 88 CYS A N 1
ATOM 638 C CA . CYS A 1 89 ? -7.214 12.833 -15.839 1.00 16.91 88 CYS A CA 1
ATOM 639 C C . CYS A 1 89 ? -5.730 12.502 -16.007 1.00 16.12 88 CYS A C 1
ATOM 640 O O . CYS A 1 89 ? -5.079 13.038 -16.907 1.00 16.40 88 CYS A O 1
ATOM 643 N N . PRO A 1 90 ? -5.186 11.646 -15.132 1.00 14.52 89 PRO A N 1
ATOM 644 C CA . PRO A 1 90 ? -3.821 11.149 -15.374 1.00 15.10 89 PRO A CA 1
ATOM 645 C C . PRO A 1 90 ? -3.690 10.510 -16.761 1.00 16.87 89 PRO A C 1
ATOM 646 O O . PRO A 1 90 ? -4.578 9.759 -17.171 1.00 18.00 89 PRO A O 1
ATOM 650 N N . ALA A 1 91 ? -2.600 10.799 -17.466 1.00 17.28 90 ALA A N 1
ATOM 651 C CA . ALA A 1 91 ? -2.412 10.291 -18.824 1.00 18.02 90 ALA A CA 1
ATOM 652 C C . ALA A 1 91 ? -2.511 8.766 -18.898 1.00 19.35 90 ALA A C 1
ATOM 653 O O . ALA A 1 91 ? -3.066 8.238 -19.861 1.00 20.56 90 ALA A O 1
ATOM 655 N N . PHE A 1 92 ? -1.994 8.061 -17.886 1.00 18.72 91 PHE A N 1
ATOM 656 C CA . PHE A 1 92 ? -1.911 6.599 -17.975 1.00 20.28 91 PHE A CA 1
ATOM 657 C C . PHE A 1 92 ? -3.286 5.961 -17.847 1.00 20.37 91 PHE A C 1
ATOM 658 O O . PHE A 1 92 ? -3.451 4.790 -18.172 1.00 20.72 91 PHE A O 1
ATOM 666 N N . GLU A 1 93 ? -4.264 6.739 -17.385 1.00 20.95 92 GLU A N 1
ATOM 667 C CA . GLU A 1 93 ? -5.626 6.240 -17.188 1.00 23.56 92 GLU A CA 1
ATOM 668 C C . GLU A 1 93 ? -6.595 6.545 -18.330 1.00 23.27 92 GLU A C 1
ATOM 669 O O . GLU A 1 93 ? -7.779 6.188 -18.238 1.00 21.06 92 GLU A O 1
ATOM 675 N N . GLU A 1 94 ? -6.114 7.208 -19.384 1.00 23.60 93 GLU A N 1
ATOM 676 C CA . GLU A 1 94 ? -6.993 7.634 -20.480 1.00 25.50 93 GLU A CA 1
ATOM 677 C C . GLU A 1 94 ? -7.803 6.479 -21.070 1.00 26.59 93 GLU A C 1
ATOM 678 O O . GLU A 1 94 ? -9.003 6.608 -21.313 1.00 25.73 93 GLU A O 1
ATOM 684 N N . GLY A 1 95 ? -7.134 5.359 -21.305 1.00 28.12 94 GLY A N 1
ATOM 685 C CA . GLY A 1 95 ? -7.775 4.197 -21.895 1.00 30.14 94 GLY A CA 1
ATOM 686 C C . GLY A 1 95 ? -8.968 3.748 -21.078 1.00 30.03 94 GLY A C 1
ATOM 687 O O . GLY A 1 95 ? -10.054 3.526 -21.615 1.00 29.87 94 GLY A O 1
ATOM 688 N N . SER A 1 96 ? -8.768 3.633 -19.769 1.00 29.40 95 SER A N 1
ATOM 689 C CA . SER A 1 96 ? -9.827 3.177 -18.876 1.00 29.91 95 SER A CA 1
ATOM 690 C C . SER A 1 96 ? -10.919 4.228 -18.729 1.00 29.10 95 SER A C 1
ATOM 691 O O . SER A 1 96 ? -12.093 3.894 -18.578 1.00 28.42 95 SER A O 1
ATOM 694 N N . LEU A 1 97 ? -10.524 5.498 -18.760 1.00 28.97 96 LEU A N 1
ATOM 695 C CA . LEU A 1 97 ? -11.485 6.597 -18.668 1.00 27.66 96 LEU A CA 1
ATOM 696 C C . LEU A 1 97 ? -12.462 6.542 -19.837 1.00 28.02 96 LEU A C 1
ATOM 697 O O . LEU A 1 97 ? -13.680 6.650 -19.654 1.00 25.95 96 LEU A O 1
ATOM 702 N N . ASP A 1 98 ? -11.920 6.360 -21.038 1.00 30.45 97 ASP A N 1
ATOM 703 C CA . ASP A 1 98 ? -12.737 6.243 -22.243 1.00 33.04 97 ASP A CA 1
ATOM 704 C C . ASP A 1 98 ? -13.810 5.175 -22.105 1.00 34.01 97 ASP A C 1
ATOM 705 O O . ASP A 1 98 ? -14.925 5.322 -22.616 1.00 34.10 97 ASP A O 1
ATOM 710 N N . ALA A 1 99 ? -13.481 4.101 -21.401 1.00 33.83 98 ALA A N 1
ATOM 711 C CA . ALA A 1 99 ? -14.401 2.972 -21.322 1.00 33.90 98 ALA A CA 1
ATOM 712 C C . ALA A 1 99 ? -15.557 3.213 -20.349 1.00 33.07 98 ALA A C 1
ATOM 713 O O . ALA A 1 99 ? -16.557 2.507 -20.409 1.00 33.82 98 ALA A O 1
ATOM 715 N N . VAL A 1 100 ? -15.441 4.200 -19.459 1.00 30.42 99 VAL A N 1
ATOM 716 C CA . VAL A 1 100 ? -16.531 4.442 -18.509 1.00 28.93 99 VAL A CA 1
ATOM 717 C C . VAL A 1 100 ? -17.291 5.748 -18.723 1.00 27.48 99 VAL A C 1
ATOM 718 O O . VAL A 1 100 ? -18.361 5.933 -18.153 1.00 26.82 99 VAL A O 1
ATOM 722 N N . LEU A 1 101 ? -16.744 6.655 -19.526 1.00 27.73 100 LEU A N 1
ATOM 723 C CA . LEU A 1 101 ? -17.388 7.949 -19.756 1.00 26.79 100 LEU A CA 1
ATOM 724 C C . LEU A 1 101 ? -18.729 7.801 -20.467 1.00 26.48 100 LEU A C 1
ATOM 725 O O . LEU A 1 101 ? -18.840 7.029 -21.415 1.00 27.14 100 LEU A O 1
ATOM 730 N N . GLN A 1 102 ? -19.729 8.559 -20.027 1.00 25.36 101 GLN A N 1
ATOM 731 C CA . GLN A 1 102 ? -21.064 8.511 -20.638 1.00 27.17 101 GLN A CA 1
ATOM 732 C C . GLN A 1 102 ? -21.418 9.842 -21.292 1.00 27.64 101 GLN A C 1
ATOM 733 O O . GLN A 1 102 ? -22.550 10.072 -21.718 1.00 27.21 101 GLN A O 1
ATOM 739 N N . LEU A 1 103 ? -20.420 10.708 -21.373 1.00 28.54 102 LEU A N 1
ATOM 740 C CA . LEU A 1 103 ? -20.592 12.090 -21.783 1.00 29.58 102 LEU A CA 1
ATOM 741 C C . LEU A 1 103 ? -19.442 12.477 -22.723 1.00 29.22 102 LEU A C 1
ATOM 742 O O . LEU A 1 103 ? -18.299 12.092 -22.484 1.00 28.62 102 LEU A O 1
ATOM 747 N N . PRO A 1 104 ? -19.732 13.223 -23.800 1.00 29.14 103 PRO A N 1
ATOM 748 C CA . PRO A 1 104 ? -18.616 13.773 -24.577 1.00 28.13 103 PRO A CA 1
ATOM 749 C C . PRO A 1 104 ? -17.836 14.788 -23.751 1.00 25.76 103 PRO A C 1
ATOM 750 O O . PRO A 1 104 ? -18.467 15.622 -23.103 1.00 24.03 103 PRO A O 1
ATOM 754 N N . VAL A 1 105 ? -16.502 14.699 -23.747 1.00 25.36 104 VAL A N 1
ATOM 755 C CA . VAL A 1 105 ? -15.666 15.614 -22.961 1.00 24.79 104 VAL A CA 1
ATOM 756 C C . VAL A 1 105 ? -14.435 16.056 -23.731 1.00 25.40 104 VAL A C 1
ATOM 757 O O . VAL A 1 105 ? -14.045 15.431 -24.722 1.00 26.94 104 VAL A O 1
ATOM 761 N N . ARG A 1 106 ? -13.818 17.136 -23.270 1.00 23.94 105 ARG A N 1
ATOM 762 C CA . ARG A 1 106 ? -12.497 17.511 -23.761 1.00 25.03 105 ARG A CA 1
ATOM 763 C C . ARG A 1 106 ? -11.480 17.021 -22.748 1.00 23.39 105 ARG A C 1
ATOM 764 O O . ARG A 1 106 ? -11.361 17.593 -21.661 1.00 21.92 105 ARG A O 1
ATOM 772 N N . LYS A 1 107 ? -10.759 15.957 -23.086 1.00 23.03 106 LYS A N 1
ATOM 773 C CA . LYS A 1 107 ? -9.793 15.390 -22.153 1.00 22.66 106 LYS A CA 1
ATOM 774 C C . LYS A 1 107 ? -8.554 16.271 -22.053 1.00 21.85 106 LYS A C 1
ATOM 775 O O . LYS A 1 107 ? -8.015 16.725 -23.062 1.00 22.15 106 LYS A O 1
ATOM 781 N N . ARG A 1 108 ? -8.109 16.515 -20.826 1.00 20.02 107 ARG A N 1
ATOM 782 C CA . ARG A 1 108 ? -6.841 17.184 -20.595 1.00 19.99 107 ARG A CA 1
ATOM 783 C C . ARG A 1 108 ? -6.020 16.275 -19.692 1.00 19.39 107 ARG A C 1
ATOM 784 O O . ARG A 1 108 ? -6.360 16.080 -18.524 1.00 17.91 107 ARG A O 1
ATOM 792 N N . LEU A 1 109 ? -4.949 15.714 -20.236 1.00 20.38 108 LEU A N 1
ATOM 793 C CA . LEU A 1 109 ? -4.220 14.664 -19.537 1.00 19.95 108 LEU A CA 1
ATOM 794 C C . LEU A 1 109 ? -2.921 15.184 -18.948 1.00 19.12 108 LEU A C 1
ATOM 795 O O . LEU A 1 109 ? -2.222 15.968 -19.592 1.00 19.12 108 LEU A O 1
ATOM 800 N N . TRP A 1 110 ? -2.600 14.747 -17.727 1.00 17.71 109 TRP A N 1
ATOM 801 C CA . TRP A 1 110 ? -1.322 15.105 -17.104 1.00 16.81 109 TRP A CA 1
ATOM 802 C C . TRP A 1 110 ? -0.468 13.877 -16.814 1.00 17.60 109 TRP A C 1
ATOM 803 O O . TRP A 1 110 ? -0.971 12.853 -16.344 1.00 16.94 109 TRP A O 1
ATOM 814 N N . GLU A 1 111 ? 0.830 13.992 -17.091 1.00 18.43 110 GLU A N 1
ATOM 815 C CA . GLU A 1 111 ? 1.793 12.957 -16.725 1.00 18.93 110 GLU A CA 1
ATOM 816 C C . GLU A 1 111 ? 2.121 13.071 -15.224 1.00 18.21 110 GLU A C 1
ATOM 817 O O . GLU A 1 111 ? 1.807 14.081 -14.593 1.00 16.93 110 GLU A O 1
ATOM 823 N N . GLU A 1 112 ? 2.732 12.031 -14.655 1.00 17.68 111 GLU A N 1
ATOM 824 C CA . GLU A 1 112 ? 2.799 11.895 -13.189 1.00 17.91 111 GLU A CA 1
ATOM 825 C C . GLU A 1 112 ? 3.496 13.052 -12.461 1.00 17.69 111 GLU A C 1
ATOM 826 O O . GLU A 1 112 ? 3.137 13.385 -11.333 1.00 17.74 111 GLU A O 1
ATOM 832 N N . HIS A 1 113 ? 4.484 13.650 -13.111 1.00 18.38 112 HIS A N 1
ATOM 833 C CA . HIS A 1 113 ? 5.266 14.732 -12.506 1.00 19.51 112 HIS A CA 1
ATOM 834 C C . HIS A 1 113 ? 4.672 16.116 -12.798 1.00 19.93 112 HIS A C 1
ATOM 835 O O . HIS A 1 113 ? 5.118 17.131 -12.245 1.00 18.79 112 HIS A O 1
ATOM 842 N N . GLU A 1 114 ? 3.672 16.155 -13.674 1.00 19.46 113 GLU A N 1
ATOM 843 C CA . GLU A 1 114 ? 3.030 17.418 -14.050 1.00 18.79 113 GLU A CA 1
ATOM 844 C C . GLU A 1 114 ? 1.975 17.890 -13.043 1.00 18.71 113 GLU A C 1
ATOM 845 O O . GLU A 1 114 ? 1.439 17.106 -12.260 1.00 18.57 113 GLU A O 1
ATOM 851 N N . ASP A 1 115 ? 1.692 19.190 -13.067 1.00 18.63 114 ASP A N 1
ATOM 852 C CA . ASP A 1 115 ? 0.735 19.834 -12.154 1.00 18.00 114 ASP A CA 1
ATOM 853 C C . ASP A 1 115 ? -0.696 19.810 -12.717 1.00 16.93 114 ASP A C 1
ATOM 854 O O . ASP A 1 115 ? -1.003 20.556 -13.652 1.00 16.46 114 ASP A O 1
ATOM 859 N N . PRO A 1 116 ? -1.590 18.972 -12.147 1.00 16.85 115 PRO A N 1
ATOM 860 C CA . PRO A 1 116 ? -2.942 18.921 -12.723 1.00 16.38 115 PRO A CA 1
ATOM 861 C C . PRO A 1 116 ? -3.755 20.184 -12.449 1.00 17.23 115 PRO A C 1
ATOM 862 O O . PRO A 1 116 ? -4.677 20.494 -13.202 1.00 17.11 115 PRO A O 1
ATOM 866 N N . TYR A 1 117 ? -3.418 20.896 -11.380 1.00 17.07 116 TYR A N 1
ATOM 867 C CA . TYR A 1 117 ? -4.144 22.106 -11.032 1.00 17.05 116 TYR A CA 1
ATOM 868 C C . TYR A 1 117 ? -3.920 23.181 -12.086 1.00 17.91 116 TYR A C 1
ATOM 869 O O . TYR A 1 117 ? -4.828 23.965 -12.393 1.00 18.79 116 TYR A O 1
ATOM 878 N N . ALA A 1 118 ? -2.720 23.202 -12.652 1.00 18.44 117 ALA A N 1
ATOM 879 C CA . ALA A 1 118 ? -2.410 24.093 -13.768 1.00 19.88 117 ALA A CA 1
ATOM 880 C C . ALA A 1 118 ? -3.337 23.842 -14.963 1.00 20.53 117 ALA A C 1
ATOM 881 O O . ALA A 1 118 ? -3.764 24.793 -15.612 1.00 21.48 117 ALA A O 1
ATOM 883 N N . LEU A 1 119 ? -3.680 22.580 -15.241 1.00 19.44 118 LEU A N 1
ATOM 884 C CA . LEU A 1 119 ? -4.603 22.288 -16.347 1.00 20.28 118 LEU A CA 1
ATOM 885 C C . LEU A 1 119 ? -5.997 22.853 -16.106 1.00 18.99 118 LEU A C 1
ATOM 886 O O . LEU A 1 119 ? -6.645 23.349 -17.036 1.00 18.95 118 LEU A O 1
ATOM 891 N N . VAL A 1 120 ? -6.465 22.754 -14.868 1.00 17.26 119 VAL A N 1
ATOM 892 C CA . VAL A 1 120 ? -7.782 23.272 -14.513 1.00 17.83 119 VAL A CA 1
ATOM 893 C C . VAL A 1 120 ? -7.817 24.773 -14.790 1.00 18.25 119 VAL A C 1
ATOM 894 O O . VAL A 1 120 ? -8.748 25.286 -15.408 1.00 18.23 119 VAL A O 1
ATOM 898 N N . VAL A 1 121 ? -6.784 25.475 -14.335 1.00 17.83 120 VAL A N 1
ATOM 899 C CA . VAL A 1 121 ? -6.777 26.933 -14.455 1.00 18.84 120 VAL A CA 1
ATOM 900 C C . VAL A 1 121 ? -6.521 27.361 -15.905 1.00 20.83 120 VAL A C 1
ATOM 901 O O . VAL A 1 121 ? -7.068 28.366 -16.364 1.00 20.92 120 VAL A O 1
ATOM 905 N N . GLN A 1 122 ? -5.738 26.582 -16.646 1.00 23.08 121 GLN A N 1
ATOM 906 C CA . GLN A 1 122 ? -5.581 26.840 -18.077 1.00 26.13 121 GLN A CA 1
ATOM 907 C C . GLN A 1 122 ? -6.919 26.750 -18.798 1.00 24.23 121 GLN A C 1
ATOM 908 O O . GLN A 1 122 ? -7.232 27.588 -19.646 1.00 23.73 121 GLN A O 1
ATOM 914 N N . ALA A 1 123 ? -7.705 25.731 -18.463 1.00 23.62 122 ALA A N 1
ATOM 915 C CA . ALA A 1 123 ? -9.015 25.553 -19.076 1.00 23.23 122 ALA A CA 1
ATOM 916 C C . ALA A 1 123 ? -9.951 26.690 -18.686 1.00 23.52 122 ALA A C 1
ATOM 917 O O . ALA A 1 123 ? -10.728 27.165 -19.510 1.00 26.52 122 ALA A O 1
ATOM 919 N N . MET A 1 124 ? -9.879 27.131 -17.433 1.00 21.76 123 MET A N 1
ATOM 920 C CA . MET A 1 124 ? -10.652 28.297 -17.010 1.00 22.07 123 MET A CA 1
ATOM 921 C C . MET A 1 124 ? -10.278 29.518 -17.836 1.00 24.71 123 MET A C 1
ATOM 922 O O . MET A 1 124 ? -11.154 30.222 -18.350 1.00 25.69 123 MET A O 1
ATOM 927 N N . ASP A 1 125 ? -8.976 29.757 -17.977 1.00 26.13 124 ASP A N 1
ATOM 928 C CA . ASP A 1 125 ? -8.491 30.949 -18.670 1.00 29.39 124 ASP A CA 1
ATOM 929 C C . ASP A 1 125 ? -8.896 30.948 -20.134 1.00 29.92 124 ASP A C 1
ATOM 930 O O . ASP A 1 125 ? -9.235 31.991 -20.695 1.00 30.24 124 ASP A O 1
ATOM 935 N N . GLU A 1 126 ? -8.855 29.770 -20.748 1.00 30.09 125 GLU A N 1
ATOM 936 C CA . GLU A 1 126 ? -9.198 29.635 -22.155 1.00 32.48 125 GLU A CA 1
ATOM 937 C C . GLU A 1 126 ? -10.628 30.106 -22.407 1.00 31.49 125 GLU A C 1
ATOM 938 O O . GLU A 1 126 ? -10.926 30.685 -23.449 1.00 31.19 125 GLU A O 1
ATOM 944 N N . GLN A 1 127 ? -11.504 29.878 -21.436 1.00 30.30 126 GLN A N 1
ATOM 945 C CA . GLN A 1 127 ? -12.897 30.280 -21.579 1.00 31.96 126 GLN A CA 1
ATOM 946 C C . GLN A 1 127 ? -13.208 31.533 -20.763 1.00 29.93 126 GLN A C 1
ATOM 947 O O . GLN A 1 127 ? -14.369 31.890 -20.575 1.00 28.76 126 GLN A O 1
ATOM 953 N N . HIS A 1 128 ? -12.152 32.201 -20.301 1.00 29.76 127 HIS A N 1
ATOM 954 C CA . HIS A 1 128 ? -12.267 33.467 -19.583 1.00 31.13 127 HIS A CA 1
ATOM 955 C C . HIS A 1 128 ? -13.104 33.345 -18.314 1.00 30.39 127 HIS A C 1
ATOM 956 O O . HIS A 1 128 ? -13.784 34.286 -17.912 1.00 31.25 127 HIS A O 1
ATOM 963 N N . ALA A 1 129 ? -13.044 32.179 -17.682 1.00 28.70 128 ALA A N 1
ATOM 964 C CA . ALA A 1 129 ? -13.768 31.952 -16.439 1.00 28.76 128 ALA A CA 1
ATOM 965 C C . ALA A 1 129 ? -12.907 32.384 -15.251 1.00 29.45 128 ALA A C 1
ATOM 966 O O . ALA A 1 129 ? -11.686 32.202 -15.259 1.00 29.17 128 ALA A O 1
ATOM 968 N N . HIS A 1 130 ? -13.535 32.963 -14.234 1.00 29.56 129 HIS A N 1
ATOM 969 C CA . HIS A 1 130 ? -12.798 33.385 -13.047 1.00 31.11 129 HIS A CA 1
ATOM 970 C C . HIS A 1 130 ? -13.694 33.414 -11.814 1.00 28.54 129 HIS A C 1
ATOM 971 O O . HIS A 1 130 ? -13.384 34.087 -10.826 1.00 29.31 129 HIS A O 1
ATOM 978 N N . ALA A 1 131 ? -14.810 32.693 -11.891 1.00 24.49 130 ALA A N 1
ATOM 979 C CA . ALA A 1 131 ? -15.700 32.527 -10.756 1.00 22.35 130 ALA A CA 1
ATOM 980 C C . ALA A 1 131 ? -15.954 31.041 -10.527 1.00 19.96 130 ALA A C 1
ATOM 981 O O . ALA A 1 131 ? -17.022 30.538 -10.841 1.00 19.70 130 ALA A O 1
ATOM 983 N N . LEU A 1 132 ? -14.962 30.355 -9.972 1.00 18.95 131 LEU A N 1
ATOM 984 C CA . LEU A 1 132 ? -15.020 28.906 -9.738 1.00 17.74 131 LEU A CA 1
ATOM 985 C C . LEU A 1 132 ? -15.816 28.497 -8.490 1.00 18.54 131 LEU A C 1
ATOM 986 O O . LEU A 1 132 ? -15.703 29.135 -7.438 1.00 19.20 131 LEU A O 1
ATOM 991 N N . ALA A 1 133 ? -16.601 27.423 -8.609 1.00 15.55 132 ALA A N 1
ATOM 992 C CA . ALA A 1 133 ? -17.162 26.736 -7.446 1.00 14.70 132 ALA A CA 1
ATOM 993 C C . ALA A 1 133 ? -16.581 25.327 -7.387 1.00 13.50 132 ALA A C 1
ATOM 994 O O . ALA A 1 133 ? -16.415 24.670 -8.422 1.00 13.38 132 ALA A O 1
ATOM 996 N N . LEU A 1 134 ? -16.265 24.883 -6.180 1.00 12.44 133 LEU A N 1
ATOM 997 C CA . LEU A 1 134 ? -15.550 23.620 -5.980 1.00 13.49 133 LEU A CA 1
ATOM 998 C C . LEU A 1 134 ? -16.391 22.636 -5.187 1.00 14.07 133 LEU A C 1
ATOM 999 O O . LEU A 1 134 ? -16.931 22.972 -4.123 1.00 13.04 133 LEU A O 1
ATOM 1004 N N . ASP A 1 135 ? -16.497 21.424 -5.732 1.00 13.73 134 ASP A N 1
ATOM 1005 C CA . ASP A 1 135 ? -17.155 20.282 -5.111 1.00 14.02 134 ASP A CA 1
ATOM 1006 C C . ASP A 1 135 ? -16.849 20.176 -3.612 1.00 14.11 134 ASP A C 1
ATOM 1007 O O . ASP A 1 135 ? -15.697 19.995 -3.240 1.00 14.81 134 ASP A O 1
ATOM 1012 N N . PRO A 1 136 ? -17.879 20.275 -2.744 1.00 15.17 135 PRO A N 1
ATOM 1013 C CA . PRO A 1 136 ? -17.593 20.228 -1.299 1.00 14.10 135 PRO A CA 1
ATOM 1014 C C . PRO A 1 136 ? -17.171 18.848 -0.809 1.00 12.61 135 PRO A C 1
ATOM 1015 O O . PRO A 1 136 ? -16.695 18.748 0.321 1.00 12.59 135 PRO A O 1
ATOM 1019 N N . GLY A 1 137 ? -17.327 17.819 -1.638 1.00 10.90 136 GLY A N 1
ATOM 1020 C CA . GLY A 1 137 ? -16.893 16.478 -1.271 1.00 12.60 136 GLY A CA 1
ATOM 1021 C C . GLY A 1 137 ? -15.444 16.200 -1.646 1.00 13.97 136 GLY A C 1
ATOM 1022 O O . GLY A 1 137 ? -14.888 15.160 -1.277 1.00 12.45 136 GLY A O 1
ATOM 1023 N N . ILE A 1 138 ? -14.829 17.118 -2.383 1.00 14.59 137 ILE A N 1
ATOM 1024 C CA . ILE A 1 138 ? -13.447 16.914 -2.832 1.00 15.18 137 ILE A CA 1
ATOM 1025 C C . ILE A 1 138 ? -12.465 17.159 -1.685 1.00 14.90 137 ILE A C 1
ATOM 1026 O O . ILE A 1 138 ? -12.768 17.902 -0.752 1.00 13.95 137 ILE A O 1
ATOM 1031 N N . ALA A 1 139 ? -11.305 16.508 -1.738 1.00 13.61 138 ALA A N 1
ATOM 1032 C CA . ALA A 1 139 ? -10.274 16.697 -0.701 1.00 14.30 138 ALA A CA 1
ATOM 1033 C C . ALA A 1 139 ? -9.804 18.148 -0.645 1.00 14.35 138 ALA A C 1
ATOM 1034 O O . ALA A 1 139 ? -9.673 18.804 -1.665 1.00 14.84 138 ALA A O 1
ATOM 1036 N N . PHE A 1 140 ? -9.554 18.636 0.566 1.00 13.53 139 PHE A N 1
ATOM 1037 C CA . PHE A 1 140 ? -9.101 20.006 0.792 1.00 13.18 139 PHE A CA 1
ATOM 1038 C C . PHE A 1 140 ? -7.779 20.263 0.057 1.00 15.60 139 PHE A C 1
ATOM 1039 O O . PHE A 1 140 ? -7.495 21.384 -0.340 1.00 15.57 139 PHE A O 1
ATOM 1047 N N . ALA A 1 141 ? -6.994 19.203 -0.139 1.00 15.56 140 ALA A N 1
ATOM 1048 C CA . ALA A 1 141 ? -5.770 19.265 -0.945 1.00 14.95 140 ALA A CA 1
ATOM 1049 C C . ALA A 1 141 ? -5.972 19.955 -2.295 1.00 13.46 140 ALA A C 1
ATOM 1050 O O . ALA A 1 141 ? -5.070 20.616 -2.813 1.00 12.97 140 ALA A O 1
ATOM 1052 N N . VAL A 1 142 ? -7.157 19.777 -2.870 1.00 11.70 141 VAL A N 1
ATOM 1053 C CA . VAL A 1 142 ? -7.463 20.350 -4.171 1.00 13.27 141 VAL A CA 1
ATOM 1054 C C . VAL A 1 142 ? -7.643 21.868 -4.057 1.00 14.80 141 VAL A C 1
ATOM 1055 O O . VAL A 1 142 ? -7.270 22.612 -4.971 1.00 14.91 141 VAL A O 1
ATOM 1059 N N . HIS A 1 143 ? -8.185 22.333 -2.933 1.00 14.71 142 HIS A N 1
ATOM 1060 C CA . HIS A 1 143 ? -8.229 23.774 -2.697 1.00 15.26 142 HIS A CA 1
ATOM 1061 C C . HIS A 1 143 ? -6.808 24.322 -2.667 1.00 15.94 142 HIS A C 1
ATOM 1062 O O . HIS A 1 143 ? -6.506 25.337 -3.292 1.00 14.69 142 HIS A O 1
ATOM 1069 N N . THR A 1 144 ? -5.940 23.637 -1.941 1.00 14.49 143 THR A N 1
ATOM 1070 C CA . THR A 1 144 ? -4.546 24.065 -1.851 1.00 14.12 143 THR A CA 1
ATOM 1071 C C . THR A 1 144 ? -3.911 24.147 -3.240 1.00 13.76 143 THR A C 1
ATOM 1072 O O . THR A 1 144 ? -3.246 25.130 -3.579 1.00 13.78 143 THR A O 1
ATOM 1076 N N . GLY A 1 145 ? -4.126 23.120 -4.052 1.00 13.78 144 GLY A N 1
ATOM 1077 C CA . GLY A 1 145 ? -3.570 23.100 -5.393 1.00 14.36 144 GLY A CA 1
ATOM 1078 C C . GLY A 1 145 ? -4.101 24.205 -6.287 1.00 14.89 144 GLY A C 1
ATOM 1079 O O . GLY A 1 145 ? -3.347 24.818 -7.038 1.00 16.18 144 GLY A O 1
ATOM 1080 N N . LEU A 1 146 ? -5.409 24.439 -6.242 1.00 12.69 145 LEU A N 1
ATOM 1081 C CA . LEU A 1 146 ? -6.013 25.498 -7.044 1.00 13.03 145 LEU A CA 1
ATOM 1082 C C . LEU A 1 146 ? -5.620 26.889 -6.568 1.00 13.68 145 LEU A C 1
ATOM 1083 O O . LEU A 1 146 ? -5.334 27.775 -7.384 1.00 14.97 145 LEU A O 1
ATOM 1088 N N . ARG A 1 147 ? -5.611 27.086 -5.251 1.00 13.42 146 ARG A N 1
ATOM 1089 C CA . ARG A 1 147 ? -5.252 28.389 -4.679 1.00 14.04 146 ARG A CA 1
ATOM 1090 C C . ARG A 1 147 ? -3.827 28.797 -5.069 1.00 15.10 146 ARG A C 1
ATOM 1091 O O . ARG A 1 147 ? -3.535 29.990 -5.234 1.00 14.88 146 ARG A O 1
ATOM 1099 N N . ALA A 1 148 ? -2.944 27.810 -5.256 1.00 14.52 147 ALA A N 1
ATOM 1100 C CA . ALA A 1 148 ? -1.578 28.101 -5.706 1.00 14.19 147 ALA A CA 1
ATOM 1101 C C . ALA A 1 148 ? -1.586 28.812 -7.051 1.00 14.42 147 ALA A C 1
ATOM 1102 O O . ALA A 1 148 ? -0.644 29.530 -7.382 1.00 14.88 147 ALA A O 1
ATOM 1104 N N . HIS A 1 149 ? -2.664 28.626 -7.807 1.00 15.17 148 HIS A N 1
ATOM 1105 C CA . HIS A 1 149 ? -2.769 29.135 -9.171 1.00 17.89 148 HIS A CA 1
ATOM 1106 C C . HIS A 1 149 ? -3.814 30.227 -9.367 1.00 19.37 148 HIS A C 1
ATOM 1107 O O . HIS A 1 149 ? -3.897 30.796 -10.463 1.00 20.59 148 HIS A O 1
ATOM 1114 N N . LEU A 1 150 ? -4.625 30.496 -8.346 1.00 18.23 149 LEU A N 1
ATOM 1115 C CA . LEU A 1 150 ? -5.726 31.463 -8.466 1.00 19.39 149 LEU A CA 1
ATOM 1116 C C . LEU A 1 150 ? -5.707 32.549 -7.385 1.00 20.37 149 LEU A C 1
ATOM 1117 O O . LEU A 1 150 ? -5.462 32.259 -6.217 1.00 20.58 149 LEU A O 1
ATOM 1122 N N . GLY A 1 151 ? -6.033 33.783 -7.767 1.00 20.34 150 GLY A N 1
ATOM 1123 C CA . GLY A 1 151 ? -6.199 34.849 -6.794 1.00 20.67 150 GLY A CA 1
ATOM 1124 C C . GLY A 1 151 ? -7.657 35.076 -6.421 1.00 20.54 150 GLY A C 1
ATOM 1125 O O . GLY A 1 151 ? -7.954 35.759 -5.437 1.00 19.30 150 GLY A O 1
ATOM 1126 N N . THR A 1 152 ? -8.559 34.489 -7.209 1.00 20.20 151 THR A N 1
ATOM 1127 C CA . THR A 1 152 ? -10.002 34.682 -7.058 1.00 20.79 151 THR A CA 1
ATOM 1128 C C . THR A 1 152 ? -10.657 33.728 -6.057 1.00 20.33 151 THR A C 1
ATOM 1129 O O . THR A 1 152 ? -10.078 32.701 -5.688 1.00 19.67 151 THR A O 1
ATOM 1133 N N . ALA A 1 153 ? -11.860 34.075 -5.606 1.00 19.99 152 ALA A N 1
ATOM 1134 C CA . ALA A 1 153 ? -12.584 33.221 -4.666 1.00 19.66 152 ALA A CA 1
ATOM 1135 C C . ALA A 1 153 ? -12.808 31.832 -5.254 1.00 19.69 152 ALA A C 1
ATOM 1136 O O . ALA A 1 153 ? -13.002 31.687 -6.466 1.00 20.35 152 ALA A O 1
ATOM 1138 N N . ILE A 1 154 ? -12.755 30.820 -4.396 1.00 17.38 153 ILE A N 1
ATOM 1139 C CA . ILE A 1 154 ? -13.126 29.463 -4.774 1.00 17.35 153 ILE A CA 1
ATOM 1140 C C . ILE A 1 154 ? -14.355 29.1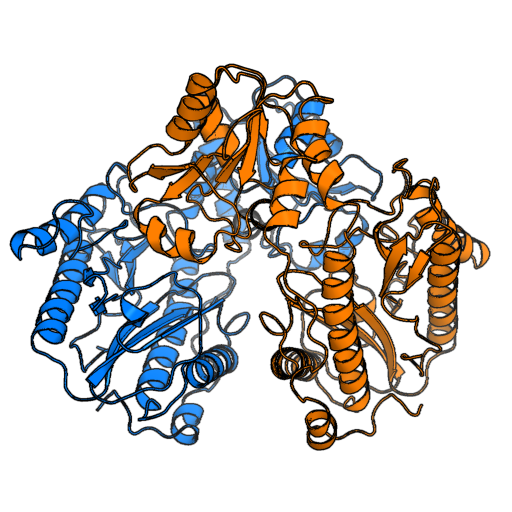16 -3.941 1.00 19.55 153 ILE A C 1
ATOM 1141 O O . ILE A 1 154 ? -14.261 28.767 -2.757 1.00 20.21 153 ILE A O 1
ATOM 1146 N N . ARG A 1 155 ? -15.523 29.250 -4.546 1.00 19.24 154 ARG A N 1
ATOM 1147 C CA . ARG A 1 155 ? -16.749 29.060 -3.797 1.00 19.56 154 ARG A CA 1
ATOM 1148 C C . ARG A 1 155 ? -17.071 27.579 -3.598 1.00 17.79 154 ARG A C 1
ATOM 1149 O O . ARG A 1 155 ? -16.467 26.695 -4.219 1.00 16.35 154 ARG A O 1
ATOM 1157 N N . ASP A 1 156 ? -18.015 27.330 -2.702 1.00 17.28 155 ASP A N 1
ATOM 1158 C CA . ASP A 1 156 ? -18.450 25.979 -2.362 1.00 15.17 155 ASP A CA 1
ATOM 1159 C C . ASP A 1 156 ? -19.603 25.595 -3.302 1.00 15.00 155 ASP A C 1
ATOM 1160 O O . ASP A 1 156 ? -20.611 26.304 -3.375 1.00 16.08 155 ASP A O 1
ATOM 1165 N N . ALA A 1 157 ? -19.462 24.477 -4.010 1.00 14.04 156 ALA A N 1
ATOM 1166 C CA . ALA A 1 157 ? -20.431 24.093 -5.044 1.00 14.44 156 ALA A CA 1
ATOM 1167 C C . ALA A 1 157 ? -21.623 23.285 -4.520 1.00 14.77 156 ALA A C 1
ATOM 1168 O O . ALA A 1 157 ? -22.405 22.755 -5.315 1.00 15.32 156 ALA A O 1
ATOM 1170 N N . GLY A 1 158 ? -21.765 23.188 -3.201 1.00 15.23 157 GLY A N 1
ATOM 1171 C CA . GLY A 1 158 ? -22.807 22.358 -2.605 1.00 15.39 157 GLY A CA 1
ATOM 1172 C C . GLY A 1 158 ? -24.216 22.720 -3.043 1.00 16.94 157 GLY A C 1
ATOM 1173 O O . GLY A 1 158 ? -25.028 21.840 -3.349 1.00 15.79 157 GLY A O 1
ATOM 1174 N N . ALA A 1 159 ? -24.511 24.014 -3.096 1.00 17.60 158 ALA A N 1
ATOM 1175 C CA . ALA A 1 159 ? -25.856 24.452 -3.491 1.00 19.30 158 ALA A CA 1
ATOM 1176 C C . ALA A 1 159 ? -26.182 24.045 -4.923 1.00 18.62 158 ALA A C 1
ATOM 1177 O O . ALA A 1 159 ? -27.305 23.636 -5.232 1.00 17.74 158 ALA A O 1
ATOM 1179 N N . ILE A 1 160 ? -25.196 24.167 -5.798 1.00 17.00 159 ILE A N 1
ATOM 1180 C CA . ILE A 1 160 ? -25.372 23.794 -7.194 1.00 16.64 159 ILE A CA 1
ATOM 1181 C C . ILE A 1 160 ? -25.554 22.288 -7.320 1.00 16.29 159 ILE A C 1
ATOM 1182 O O . ILE A 1 160 ? -26.492 21.809 -7.969 1.00 16.67 159 ILE A O 1
ATOM 1187 N N . ILE A 1 161 ? -24.657 21.544 -6.686 1.00 15.36 160 ILE A N 1
ATOM 1188 C CA . ILE A 1 161 ? -24.683 20.086 -6.795 1.00 14.71 160 ILE A CA 1
ATOM 1189 C C . ILE A 1 161 ? -25.967 19.508 -6.204 1.00 13.86 160 ILE A C 1
ATOM 1190 O O . ILE A 1 161 ? -26.613 18.659 -6.834 1.00 13.93 160 ILE A O 1
ATOM 1195 N N . ASP A 1 162 ? -26.359 19.975 -5.018 1.00 12.83 161 ASP A N 1
ATOM 1196 C CA . ASP A 1 162 ? -27.631 19.522 -4.418 1.00 15.11 161 ASP A CA 1
ATOM 1197 C C . ASP A 1 162 ? -28.839 19.901 -5.279 1.00 16.07 161 ASP A C 1
ATOM 1198 O O . ASP A 1 162 ? -29.818 19.131 -5.398 1.00 15.95 161 ASP A O 1
ATOM 1203 N N . GLY A 1 163 ? -28.792 21.109 -5.838 1.00 16.05 162 GLY A N 1
ATOM 1204 C CA . GLY A 1 163 ? -29.853 21.602 -6.698 1.00 15.74 162 GLY A CA 1
ATOM 1205 C C . GLY A 1 163 ? -30.100 20.685 -7.883 1.00 15.78 162 GLY A C 1
ATOM 1206 O O . GLY A 1 163 ? -31.207 20.667 -8.441 1.00 16.43 162 GLY A O 1
ATOM 1207 N N . CYS A 1 164 ? -29.066 19.944 -8.283 1.00 14.11 163 CYS A N 1
ATOM 1208 C CA . CYS A 1 164 ? -29.213 18.917 -9.320 1.00 15.45 163 CYS A CA 1
ATOM 1209 C C . CYS A 1 164 ? -29.660 17.590 -8.735 1.00 14.48 163 CYS A C 1
ATOM 1210 O O . CYS A 1 164 ? -30.676 17.016 -9.151 1.00 13.13 163 CYS A O 1
ATOM 1213 N N . ARG A 1 165 ? -28.890 17.101 -7.765 1.00 13.76 164 ARG A N 1
ATOM 1214 C CA . ARG A 1 165 ? -29.049 15.727 -7.292 1.00 13.75 164 ARG A CA 1
ATOM 1215 C C . ARG A 1 165 ? -30.214 15.429 -6.338 1.00 14.87 164 ARG A C 1
ATOM 1216 O O . ARG A 1 165 ? -30.614 14.273 -6.226 1.00 15.19 164 ARG A O 1
ATOM 1224 N N . MET A 1 166 ? -30.748 16.429 -5.641 1.00 14.70 165 MET A N 1
ATOM 1225 C CA . MET A 1 166 ? -31.776 16.143 -4.630 1.00 14.91 165 MET A CA 1
ATOM 1226 C C . MET A 1 166 ? -33.044 15.544 -5.237 1.00 16.00 165 MET A C 1
ATOM 1227 O O . MET A 1 166 ? -33.613 14.596 -4.685 1.00 15.28 165 MET A O 1
ATOM 1232 N N . CYS A 1 167 ? -33.488 16.092 -6.367 1.00 17.04 166 CYS A N 1
ATOM 1233 C CA . CYS A 1 167 ? -34.695 15.581 -7.023 1.00 17.23 166 CYS A CA 1
ATOM 1234 C C . CYS A 1 167 ? -34.328 14.522 -8.060 1.00 16.98 166 CYS A C 1
ATOM 1235 O O . CYS A 1 167 ? -33.580 14.791 -9.008 1.00 16.98 166 CYS A O 1
ATOM 1238 N N . LYS A 1 168 ? -34.847 13.316 -7.863 1.00 16.37 167 LYS A N 1
ATOM 1239 C CA . LYS A 1 168 ? -34.519 12.192 -8.724 1.00 16.41 167 LYS A CA 1
ATOM 1240 C C . LYS A 1 168 ? -35.410 12.127 -9.957 1.00 17.03 167 LYS A C 1
ATOM 1241 O O . LYS A 1 168 ? -36.628 12.351 -9.876 1.00 17.83 167 LYS A O 1
ATOM 1247 N N . SER A 1 169 ? -34.802 11.812 -11.102 1.00 17.62 168 SER A N 1
ATOM 1248 C CA . SER A 1 169 ? -35.547 11.499 -12.318 1.00 19.73 168 SER A CA 1
ATOM 1249 C C . SER A 1 169 ? -36.319 10.179 -12.195 1.00 20.74 168 SER A C 1
ATOM 1250 O O . SER A 1 169 ? -36.054 9.383 -11.290 1.00 20.96 168 SER A O 1
ATOM 1253 N N . PRO A 1 170 ? -37.260 9.927 -13.118 1.00 18.76 169 PRO A N 1
ATOM 1254 C CA . PRO A 1 170 ? -37.888 8.601 -13.139 1.00 19.50 169 PRO A CA 1
ATOM 1255 C C . PRO A 1 170 ? -36.861 7.466 -13.237 1.00 19.04 169 PRO A C 1
ATOM 1256 O O . PRO A 1 170 ? -37.035 6.459 -12.560 1.00 18.55 169 PRO A O 1
ATOM 1260 N N . ALA A 1 171 ? -35.813 7.626 -14.048 1.00 18.75 170 ALA A N 1
ATOM 1261 C CA . ALA A 1 171 ? -34.820 6.559 -14.197 1.00 19.26 170 ALA A CA 1
ATOM 1262 C C . ALA A 1 171 ? -34.058 6.323 -12.904 1.00 18.93 170 ALA A C 1
ATOM 1263 O O . ALA A 1 171 ? -33.704 5.181 -12.577 1.00 18.32 170 ALA A O 1
ATOM 1265 N N . GLU A 1 172 ? -33.779 7.403 -12.182 1.00 16.99 171 GLU A N 1
ATOM 1266 C CA . GLU A 1 172 ? -33.085 7.284 -10.910 1.00 17.03 171 GLU A CA 1
ATOM 1267 C C . GLU A 1 172 ? -33.959 6.599 -9.870 1.00 17.89 171 GLU A C 1
ATOM 1268 O O . GLU A 1 172 ? -33.491 5.728 -9.139 1.00 17.73 171 GLU A O 1
ATOM 1274 N N . LEU A 1 173 ? -35.230 6.999 -9.806 1.00 17.44 172 LEU A N 1
ATOM 1275 C CA . LEU A 1 173 ? -36.165 6.356 -8.894 1.00 16.70 172 LEU A CA 1
ATOM 1276 C C . LEU A 1 173 ? -36.260 4.855 -9.176 1.00 17.84 172 LEU A C 1
ATOM 1277 O O . LEU A 1 173 ? -36.347 4.050 -8.251 1.00 18.27 172 LEU A O 1
ATOM 1282 N N . ALA A 1 174 ? -36.258 4.479 -10.454 1.00 19.64 173 ALA A N 1
ATOM 1283 C CA . ALA A 1 174 ? -36.436 3.078 -10.838 1.00 18.72 173 ALA A CA 1
ATOM 1284 C C . ALA A 1 174 ? -35.241 2.228 -10.421 1.00 18.49 173 ALA A C 1
ATOM 1285 O O . ALA A 1 174 ? -35.386 1.064 -10.038 1.00 17.65 173 ALA A O 1
ATOM 1287 N N . LEU A 1 175 ? -34.054 2.810 -10.520 1.00 17.28 174 LEU A N 1
ATOM 1288 C CA . LEU A 1 175 ? -32.836 2.120 -10.126 1.00 18.01 174 LEU A CA 1
ATOM 1289 C C . LEU A 1 175 ? -32.790 1.962 -8.607 1.00 17.60 174 LEU A C 1
ATOM 1290 O O . LEU A 1 175 ? -32.459 0.888 -8.098 1.00 18.07 174 LEU A O 1
ATOM 1295 N N . MET A 1 176 ? -33.142 3.021 -7.881 1.00 16.62 175 MET A N 1
ATOM 1296 C CA . MET A 1 176 ? -33.236 2.924 -6.425 1.00 15.52 175 MET A CA 1
ATOM 1297 C C . MET A 1 176 ? -34.320 1.925 -6.039 1.00 16.08 175 MET A C 1
ATOM 1298 O O . MET A 1 176 ? -34.147 1.128 -5.113 1.00 16.42 175 MET A O 1
ATOM 1303 N N . GLN A 1 177 ? -35.430 1.948 -6.766 1.00 17.60 176 GLN A N 1
ATOM 1304 C CA . GLN A 1 177 ? -36.518 1.017 -6.487 1.00 17.80 176 GLN A CA 1
ATOM 1305 C C . GLN A 1 177 ? -36.062 -0.441 -6.632 1.00 19.87 176 GLN A C 1
ATOM 1306 O O . GLN A 1 177 ? -36.420 -1.295 -5.809 1.00 20.02 176 GLN A O 1
ATOM 1312 N N . GLN A 1 178 ? -35.279 -0.722 -7.673 1.00 19.26 177 GLN A N 1
ATOM 1313 C CA . GLN A 1 178 ? -34.782 -2.083 -7.882 1.00 20.19 177 GLN A CA 1
ATOM 1314 C C . GLN A 1 178 ? -33.878 -2.509 -6.725 1.00 19.98 177 GLN A C 1
ATOM 1315 O O . GLN A 1 178 ? -33.995 -3.624 -6.219 1.00 20.28 177 GLN A O 1
ATOM 1321 N N . ALA A 1 179 ? -32.990 -1.609 -6.301 1.00 18.51 178 ALA A N 1
ATOM 1322 C CA . ALA A 1 179 ? -32.062 -1.907 -5.209 1.00 18.91 178 ALA A CA 1
ATOM 1323 C C . ALA A 1 179 ? -32.814 -2.196 -3.915 1.00 18.31 178 ALA A C 1
ATOM 1324 O O . ALA A 1 179 ? -32.462 -3.109 -3.170 1.00 17.40 178 ALA A O 1
ATOM 1326 N N . CYS A 1 180 ? -33.840 -1.394 -3.648 1.00 17.64 179 CYS A N 1
ATOM 1327 C CA . CYS A 1 180 ? -34.674 -1.582 -2.469 1.00 18.67 179 CYS A CA 1
ATOM 1328 C C . CYS A 1 180 ? -35.438 -2.902 -2.515 1.00 20.21 179 CYS A C 1
ATOM 1329 O O . CYS A 1 180 ? -35.506 -3.609 -1.514 1.00 21.52 179 CYS A O 1
ATOM 1332 N N . ASP A 1 181 ? -36.005 -3.232 -3.673 1.00 20.31 180 ASP A N 1
ATOM 1333 C CA . ASP A 1 181 ? -36.764 -4.483 -3.816 1.00 21.20 180 ASP A CA 1
ATOM 1334 C C . ASP A 1 181 ? -35.867 -5.690 -3.550 1.00 21.46 180 ASP A C 1
ATOM 1335 O O . ASP A 1 181 ? -36.294 -6.680 -2.935 1.00 21.36 180 ASP A O 1
ATOM 1340 N N . MET A 1 182 ? -34.628 -5.614 -4.024 1.00 20.46 181 MET A N 1
ATOM 1341 C CA . MET A 1 182 ? -33.694 -6.728 -3.856 1.00 21.69 181 MET A CA 1
ATOM 1342 C C . MET A 1 182 ? -33.323 -6.867 -2.384 1.00 20.72 181 MET A C 1
ATOM 1343 O O . MET A 1 182 ? -33.391 -7.954 -1.816 1.00 20.16 181 MET A O 1
ATOM 1348 N N . THR A 1 183 ? -32.973 -5.744 -1.761 1.00 20.38 182 THR A N 1
ATOM 1349 C CA . THR A 1 183 ? -32.579 -5.749 -0.356 1.00 20.58 182 THR A CA 1
ATOM 1350 C C . THR A 1 183 ? -33.739 -6.155 0.549 1.00 20.33 182 THR A C 1
ATOM 1351 O O . THR A 1 183 ? -33.542 -6.834 1.558 1.00 21.39 182 THR A O 1
ATOM 1355 N N . LEU A 1 184 ? -34.954 -5.755 0.188 1.00 20.22 183 LEU A N 1
ATOM 1356 C CA . LEU A 1 184 ? -36.115 -6.167 0.978 1.00 21.09 183 LEU A CA 1
ATOM 1357 C C . LEU A 1 184 ? -36.250 -7.695 0.977 1.00 22.03 183 LEU A C 1
ATOM 1358 O O . LEU A 1 184 ? -36.516 -8.298 2.013 1.00 23.25 183 LEU A O 1
ATOM 1363 N N . LEU A 1 185 ? -36.051 -8.324 -0.176 1.00 21.91 184 LEU A N 1
ATOM 1364 C CA . LEU A 1 185 ? -36.067 -9.789 -0.232 1.00 22.73 184 LEU A CA 1
ATOM 1365 C C . LEU A 1 185 ? -34.958 -10.410 0.630 1.00 22.30 184 LEU A C 1
ATOM 1366 O O . LEU A 1 185 ? -35.182 -11.395 1.334 1.00 22.64 184 LEU A O 1
ATOM 1371 N N . VAL A 1 186 ? -33.761 -9.833 0.573 1.00 22.09 185 VAL A N 1
ATOM 1372 C CA . VAL A 1 186 ? -32.642 -10.358 1.345 1.00 21.86 185 VAL A CA 1
ATOM 1373 C C . VAL A 1 186 ? -32.929 -10.266 2.845 1.00 22.13 185 VAL A C 1
ATOM 1374 O O . VAL A 1 186 ? -32.666 -11.210 3.595 1.00 22.32 185 VAL A O 1
ATOM 1378 N N . GLN A 1 187 ? -33.475 -9.128 3.273 1.00 20.94 186 GLN A N 1
ATOM 1379 C CA . GLN A 1 187 ? -33.936 -8.962 4.648 1.00 21.81 186 GLN A CA 1
ATOM 1380 C C . GLN A 1 187 ? -34.957 -10.024 5.043 1.00 23.48 186 GLN A C 1
ATOM 1381 O O . GLN A 1 187 ? -34.875 -10.602 6.128 1.00 24.32 186 GLN A O 1
ATOM 1387 N N . ARG A 1 188 ? -35.928 -10.266 4.168 1.00 24.21 187 ARG A N 1
ATOM 1388 C CA . ARG A 1 188 ? -36.941 -11.295 4.420 1.00 26.45 187 ARG A CA 1
ATOM 1389 C C . ARG A 1 188 ? -36.339 -12.701 4.557 1.00 26.64 187 ARG A C 1
ATOM 1390 O O . ARG A 1 188 ? -36.697 -13.455 5.472 1.00 27.61 187 ARG A O 1
ATOM 1398 N N . LEU A 1 189 ? -35.432 -13.062 3.655 1.00 26.02 188 LEU A N 1
ATOM 1399 C CA . LEU A 1 189 ? -34.795 -14.374 3.726 1.00 27.20 188 LEU A CA 1
ATOM 1400 C C . LEU A 1 189 ? -33.921 -14.485 4.971 1.00 27.56 188 LEU A C 1
ATOM 1401 O O . LEU A 1 189 ? -33.804 -15.555 5.559 1.00 28.72 188 LEU A O 1
ATOM 1406 N N . ALA A 1 190 ? -33.321 -13.373 5.381 1.00 26.00 189 ALA A N 1
ATOM 1407 C CA . ALA A 1 190 ? -32.475 -13.385 6.568 1.00 25.60 189 ALA A CA 1
ATOM 1408 C C . ALA A 1 190 ? -33.302 -13.669 7.816 1.00 25.76 189 ALA A C 1
ATOM 1409 O O . ALA A 1 190 ? -32.880 -14.442 8.686 1.00 26.97 189 ALA A O 1
ATOM 1411 N N . ALA A 1 191 ? -34.491 -13.079 7.893 1.00 24.86 190 ALA A N 1
ATOM 1412 C CA . ALA A 1 191 ? -35.384 -13.363 9.013 1.00 26.21 190 ALA A CA 1
ATOM 1413 C C . ALA A 1 191 ? -35.801 -14.831 9.012 1.00 27.60 190 ALA A C 1
ATOM 1414 O O . ALA A 1 191 ? -35.918 -15.459 10.071 1.00 28.73 190 ALA A O 1
ATOM 1416 N N . GLY A 1 192 ? -36.012 -15.381 7.819 1.00 27.66 191 GLY A N 1
ATOM 1417 C CA . GLY A 1 192 ? -36.468 -16.758 7.691 1.00 28.67 191 GLY A CA 1
ATOM 1418 C C . GLY A 1 192 ? -35.466 -17.797 8.160 1.00 30.67 191 GLY A C 1
ATOM 1419 O O . GLY A 1 192 ? -35.835 -18.799 8.784 1.00 32.15 191 GLY A O 1
ATOM 1420 N N . ILE A 1 193 ? -34.191 -17.584 7.859 1.00 30.17 192 ILE A N 1
ATOM 1421 C CA . ILE A 1 193 ? -33.190 -18.590 8.198 1.00 31.27 192 ILE A CA 1
ATOM 1422 C C . ILE A 1 193 ? -32.687 -18.449 9.632 1.00 32.05 192 ILE A C 1
ATOM 1423 O O . ILE A 1 193 ? -31.935 -19.297 10.115 1.00 32.03 192 ILE A O 1
ATOM 1428 N N . ALA A 1 194 ? -33.101 -17.382 10.309 1.00 31.61 193 ALA A N 1
ATOM 1429 C CA . ALA A 1 194 ? -32.705 -17.151 11.695 1.00 32.37 193 ALA A CA 1
ATOM 1430 C C . ALA A 1 194 ? -33.113 -18.309 12.600 1.00 34.05 193 ALA A C 1
ATOM 1431 O O . ALA A 1 194 ? -34.205 -18.865 12.466 1.00 34.71 193 ALA A O 1
ATOM 1433 N N . HIS A 1 195 ? -32.224 -18.675 13.517 1.00 34.78 194 HIS A N 1
ATOM 1434 C CA . HIS A 1 195 ? -32.497 -19.746 14.470 1.00 35.98 194 HIS A CA 1
ATOM 1435 C C . HIS A 1 195 ? -31.653 -19.564 15.719 1.00 36.36 194 HIS A C 1
ATOM 1436 O O . HIS A 1 195 ? -30.662 -18.833 15.699 1.00 34.96 194 HIS A O 1
ATOM 1443 N N . GLU A 1 196 ? -32.058 -20.222 16.804 1.00 38.21 195 GLU A N 1
ATOM 1444 C CA . GLU A 1 196 ? -31.293 -20.213 18.045 1.00 39.40 195 GLU A CA 1
ATOM 1445 C C . GLU A 1 196 ? -29.836 -20.571 17.771 1.00 39.25 195 GLU A C 1
ATOM 1446 O O . GLU A 1 196 ? -29.549 -21.547 17.079 1.00 39.55 195 GLU A O 1
ATOM 1452 N N . GLY A 1 197 ? -28.923 -19.761 18.291 1.00 38.48 196 GLY A N 1
ATOM 1453 C CA . GLY A 1 197 ? -27.508 -20.019 18.121 1.00 38.38 196 GLY A CA 1
ATOM 1454 C C . GLY A 1 197 ? -26.883 -19.499 16.835 1.00 36.60 196 GLY A C 1
ATOM 1455 O O . GLY A 1 197 ? -25.663 -19.588 16.672 1.00 36.75 196 GLY A O 1
ATOM 1456 N N . ILE A 1 198 ? -27.688 -18.968 15.915 1.00 34.54 197 ILE A N 1
ATOM 1457 C CA . ILE A 1 198 ? -27.133 -18.460 14.661 1.00 33.31 197 ILE A CA 1
ATOM 1458 C C . ILE A 1 198 ? -26.191 -17.291 14.964 1.00 32.08 197 ILE A C 1
ATOM 1459 O O . ILE A 1 198 ? -26.421 -16.528 15.903 1.00 32.45 197 ILE A O 1
ATOM 1464 N N . GLY A 1 199 ? -25.119 -17.173 14.188 1.00 31.32 198 GLY A N 1
ATOM 1465 C CA . GLY A 1 199 ? -24.140 -16.127 14.415 1.00 30.61 198 GLY A CA 1
ATOM 1466 C C . GLY A 1 199 ? -24.450 -14.874 13.622 1.00 30.38 198 GLY A C 1
ATOM 1467 O O . GLY A 1 199 ? -25.054 -14.941 12.551 1.00 30.90 198 GLY A O 1
ATOM 1468 N N . THR A 1 200 ? -24.052 -13.723 14.155 1.00 29.25 199 THR A N 1
ATOM 1469 C CA . THR A 1 200 ? -24.173 -12.478 13.411 1.00 29.05 199 THR A CA 1
ATOM 1470 C C . THR A 1 200 ? -23.333 -12.574 12.147 1.00 29.50 199 THR A C 1
ATOM 1471 O O . THR A 1 200 ? -23.733 -12.094 11.090 1.00 28.33 199 THR A O 1
ATOM 1475 N N . ASP A 1 201 ? -22.168 -13.208 12.258 1.00 31.30 200 ASP A N 1
ATOM 1476 C CA . ASP A 1 201 ? -21.275 -13.321 11.114 1.00 32.06 200 ASP A CA 1
ATOM 1477 C C . ASP A 1 201 ? -21.908 -14.207 10.043 1.00 31.66 200 ASP A C 1
ATOM 1478 O O . ASP A 1 201 ? -21.787 -13.927 8.850 1.00 31.12 200 ASP A O 1
ATOM 1483 N N . GLN A 1 202 ? -22.617 -15.244 10.474 1.00 31.85 201 GLN A N 1
ATOM 1484 C CA . GLN A 1 202 ? -23.324 -16.126 9.545 1.00 31.68 201 GLN A CA 1
ATOM 1485 C C . GLN A 1 202 ? -24.387 -15.353 8.757 1.00 29.49 201 GLN A C 1
ATOM 1486 O O . GLN A 1 202 ? -24.535 -15.540 7.549 1.00 28.78 201 GLN A O 1
ATOM 1492 N N . LEU A 1 203 ? -25.118 -14.476 9.438 1.00 28.29 202 LEU A N 1
ATOM 1493 C CA . LEU A 1 203 ? -26.138 -13.680 8.771 1.00 27.04 202 LEU A CA 1
ATOM 1494 C C . LEU A 1 203 ? -25.513 -12.671 7.806 1.00 26.63 202 LEU A C 1
ATOM 1495 O O . LEU A 1 203 ? -25.994 -12.493 6.689 1.00 25.68 202 LEU A O 1
ATOM 1500 N N . VAL A 1 204 ? -24.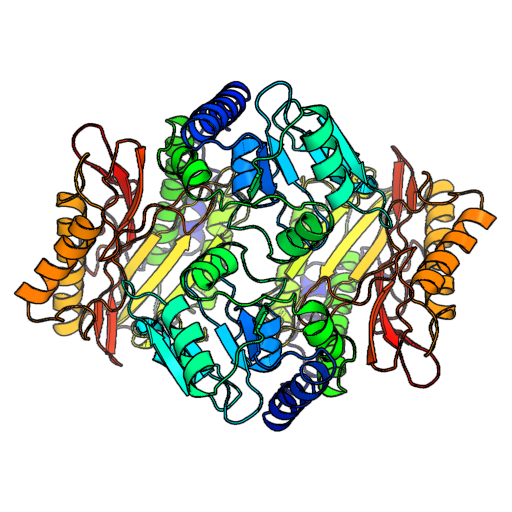436 -12.021 8.235 1.00 26.95 203 VAL A N 1
ATOM 1501 C CA . VAL A 1 204 ? -23.726 -11.094 7.367 1.00 27.46 203 VAL A CA 1
ATOM 1502 C C . VAL A 1 204 ? -23.285 -11.778 6.071 1.00 28.16 203 VAL A C 1
ATOM 1503 O O . VAL A 1 204 ? -23.444 -11.211 4.992 1.00 27.32 203 VAL A O 1
ATOM 1507 N N . ARG A 1 205 ? -22.765 -13.000 6.174 1.00 29.91 204 ARG A N 1
ATOM 1508 C CA . ARG A 1 205 ? -22.283 -13.721 4.993 1.00 31.55 204 ARG A CA 1
ATOM 1509 C C . ARG A 1 205 ? -23.418 -14.074 4.051 1.00 29.15 204 ARG A C 1
ATOM 1510 O O . ARG A 1 205 ? -23.298 -13.921 2.837 1.00 29.09 204 ARG A O 1
ATOM 1518 N N . PHE A 1 206 ? -24.513 -14.568 4.613 1.00 28.13 205 PHE A N 1
ATOM 1519 C CA . PHE A 1 206 ? -25.674 -14.910 3.807 1.00 27.45 205 PHE A CA 1
ATOM 1520 C C . PHE A 1 206 ? -26.187 -13.684 3.056 1.00 24.37 205 PHE A C 1
ATOM 1521 O O . PHE A 1 206 ? -26.517 -13.753 1.876 1.00 23.20 205 PHE A O 1
ATOM 1529 N N . ILE A 1 207 ? -26.252 -12.560 3.755 1.00 23.54 206 ILE A N 1
ATOM 1530 C CA . ILE A 1 207 ? -26.786 -11.338 3.172 1.00 22.33 206 ILE A CA 1
ATOM 1531 C C . ILE A 1 207 ? -25.907 -10.867 2.004 1.00 22.85 206 ILE A C 1
ATOM 1532 O O . ILE A 1 207 ? -26.413 -10.478 0.960 1.00 21.63 206 ILE A O 1
ATOM 1537 N N . ASP A 1 208 ? -24.591 -10.956 2.148 1.00 24.78 207 ASP A N 1
ATOM 1538 C CA . ASP A 1 208 ? -23.720 -10.649 1.018 1.00 25.63 207 ASP A CA 1
ATOM 1539 C C . ASP A 1 208 ? -23.919 -11.649 -0.131 1.00 26.35 207 ASP A C 1
ATOM 1540 O O . ASP A 1 208 ? -24.015 -11.255 -1.288 1.00 26.70 207 ASP A O 1
ATOM 1545 N N . GLU A 1 209 ? -23.989 -12.937 0.195 1.00 26.84 208 GLU A N 1
ATOM 1546 C CA . GLU A 1 209 ? -24.236 -13.969 -0.810 1.00 27.64 208 GLU A CA 1
ATOM 1547 C C . GLU A 1 209 ? -25.548 -13.720 -1.561 1.00 25.06 208 GLU A C 1
ATOM 1548 O O . GLU A 1 209 ? -25.606 -13.830 -2.790 1.00 24.16 208 GLU A O 1
ATOM 1554 N N . ALA A 1 210 ? -26.589 -13.372 -0.808 1.00 23.56 209 ALA A N 1
ATOM 1555 C CA . ALA A 1 210 ? -27.898 -13.100 -1.384 1.00 24.15 209 ALA A CA 1
ATOM 1556 C C . ALA A 1 210 ? -27.866 -11.876 -2.298 1.00 23.91 209 ALA A C 1
ATOM 1557 O O . ALA A 1 210 ? -28.399 -11.915 -3.409 1.00 23.47 209 ALA A O 1
ATOM 1559 N N . HIS A 1 211 ? -27.255 -10.785 -1.834 1.00 23.15 210 HIS A N 1
ATOM 1560 C CA . HIS A 1 211 ? -27.158 -9.571 -2.658 1.00 22.84 210 HIS A CA 1
ATOM 1561 C C . HIS A 1 211 ? -26.454 -9.870 -3.993 1.00 24.74 210 HIS A C 1
ATOM 1562 O O . HIS A 1 211 ? -26.885 -9.406 -5.060 1.00 24.83 210 HIS A O 1
ATOM 1569 N N . ARG A 1 212 ? -25.386 -10.660 -3.935 1.00 25.44 211 ARG A N 1
ATOM 1570 C CA . ARG A 1 212 ? -24.643 -11.009 -5.147 1.00 27.63 211 ARG A CA 1
ATOM 1571 C C . ARG A 1 212 ? -25.465 -11.872 -6.082 1.00 28.32 211 ARG A C 1
ATOM 1572 O O . ARG A 1 212 ? -25.503 -11.617 -7.289 1.00 28.82 211 ARG A O 1
ATOM 1580 N N . ALA A 1 213 ? -26.120 -12.891 -5.528 1.00 28.60 212 ALA A N 1
ATOM 1581 C CA . ALA A 1 213 ? -26.942 -13.793 -6.332 1.00 29.59 212 ALA A CA 1
ATOM 1582 C C . ALA A 1 213 ? -28.045 -13.044 -7.083 1.00 28.37 212 ALA A C 1
ATOM 1583 O O . ALA A 1 213 ? -28.348 -13.374 -8.226 1.00 27.97 212 ALA A O 1
ATOM 1585 N N . LEU A 1 214 ? -28.631 -12.026 -6.449 1.00 26.54 213 LEU A N 1
ATOM 1586 C CA . LEU A 1 214 ? -29.716 -11.270 -7.073 1.00 26.72 213 LEU A CA 1
ATOM 1587 C C . LEU A 1 214 ? -29.206 -10.309 -8.157 1.00 27.71 213 LEU A C 1
ATOM 1588 O O . LEU A 1 214 ? -29.980 -9.856 -9.001 1.00 29.15 213 LEU A O 1
ATOM 1593 N N . GLY A 1 215 ? -27.914 -9.997 -8.130 1.00 27.04 214 GLY A N 1
ATOM 1594 C CA . GLY A 1 215 ? -27.324 -9.147 -9.150 1.00 27.29 214 GLY A CA 1
ATOM 1595 C C . GLY A 1 215 ? -27.110 -7.695 -8.737 1.00 26.66 214 GLY A C 1
ATOM 1596 O O . GLY A 1 215 ? -27.231 -6.781 -9.558 1.00 26.94 214 GLY A O 1
ATOM 1597 N N . ALA A 1 216 ? -26.797 -7.474 -7.463 1.00 24.95 215 ALA A N 1
ATOM 1598 C CA . ALA A 1 216 ? -26.366 -6.155 -7.005 1.00 22.86 215 ALA A CA 1
ATOM 1599 C C . ALA A 1 216 ? -25.061 -5.777 -7.706 1.00 23.05 215 ALA A C 1
ATOM 1600 O O . ALA A 1 216 ? -24.403 -6.644 -8.282 1.00 22.84 215 ALA A O 1
ATOM 1602 N N . ASP A 1 217 ? -24.684 -4.499 -7.667 1.00 21.67 216 ASP A N 1
ATOM 1603 C CA . ASP A 1 217 ? -23.385 -4.088 -8.218 1.00 22.84 216 ASP A CA 1
ATOM 1604 C C . ASP A 1 217 ? -22.226 -4.877 -7.598 1.00 23.51 216 ASP A C 1
ATOM 1605 O O . ASP A 1 217 ? -21.349 -5.364 -8.309 1.00 23.79 216 ASP A O 1
ATOM 1610 N N . ASN A 1 218 ? -22.220 -4.983 -6.270 1.00 24.36 217 ASN A N 1
ATOM 1611 C CA . ASN A 1 218 ? -21.101 -5.595 -5.555 1.00 25.95 217 ASN A CA 1
ATOM 1612 C C . ASN A 1 218 ? -21.511 -6.100 -4.167 1.00 26.17 217 ASN A C 1
ATOM 1613 O O . ASN A 1 218 ? -21.025 -5.608 -3.139 1.00 24.95 217 ASN A O 1
ATOM 1618 N N . GLY A 1 219 ? -22.409 -7.085 -4.148 1.00 26.11 218 GLY A N 1
ATOM 1619 C CA . GLY A 1 219 ? -22.893 -7.657 -2.902 1.00 25.24 218 GLY A CA 1
ATOM 1620 C C . GLY A 1 219 ? -23.513 -6.630 -1.977 1.00 23.95 218 GLY A C 1
ATOM 1621 O O . GLY A 1 219 ? -24.178 -5.683 -2.426 1.00 24.52 218 GLY A O 1
ATOM 1622 N N . SER A 1 220 ? -23.305 -6.812 -0.678 1.00 22.77 219 SER A N 1
ATOM 1623 C CA . SER A 1 220 ? -23.779 -5.846 0.305 1.00 21.54 219 SER A CA 1
ATOM 1624 C C . SER A 1 220 ? -22.872 -4.615 0.324 1.00 21.06 219 SER A C 1
ATOM 1625 O O . SER A 1 220 ? -21.647 -4.738 0.426 1.00 21.02 219 SER A O 1
ATOM 1628 N N . THR A 1 221 ? -23.470 -3.432 0.232 1.00 20.32 220 THR A N 1
ATOM 1629 C CA . THR A 1 221 ? -22.711 -2.190 0.396 1.00 20.32 220 THR A CA 1
ATOM 1630 C C . THR A 1 221 ? -22.170 -2.124 1.812 1.00 20.71 220 THR A C 1
ATOM 1631 O O . THR A 1 221 ? -21.029 -1.724 2.051 1.00 21.51 220 THR A O 1
ATOM 1635 N N . PHE A 1 222 ? -23.003 -2.564 2.741 1.00 20.58 221 PHE A N 1
ATOM 1636 C CA . PHE A 1 222 ? -22.670 -2.625 4.151 1.00 21.69 221 PHE A CA 1
ATOM 1637 C C . PHE A 1 222 ? -23.636 -3.616 4.777 1.00 21.23 221 PHE A C 1
ATOM 1638 O O . PHE A 1 222 ? -24.642 -3.968 4.168 1.00 20.89 221 PHE A O 1
ATOM 1646 N N . CYS A 1 223 ? -23.355 -4.042 5.999 1.00 21.47 222 CYS A N 1
ATOM 1647 C CA . CYS A 1 223 ? -24.282 -4.912 6.701 1.00 21.87 222 CYS A CA 1
ATOM 1648 C C . CYS A 1 223 ? -23.965 -4.867 8.176 1.00 22.33 222 CYS A C 1
ATOM 1649 O O . CYS A 1 223 ? -22.847 -5.180 8.587 1.00 23.71 222 CYS A O 1
ATOM 1652 N N . ILE A 1 224 ? -24.950 -4.446 8.954 1.00 21.46 223 ILE A N 1
ATOM 1653 C CA . ILE A 1 224 ? -24.871 -4.428 10.401 1.00 22.73 223 ILE A CA 1
ATOM 1654 C C . ILE A 1 224 ? -25.883 -5.428 10.911 1.00 22.11 223 ILE A C 1
ATOM 1655 O O . ILE A 1 224 ? -27.045 -5.382 10.517 1.00 21.81 223 ILE A O 1
ATOM 1660 N N . VAL A 1 225 ? -25.444 -6.331 11.781 1.00 21.48 224 VAL A N 1
ATOM 1661 C CA . VAL A 1 225 ? -26.347 -7.290 12.398 1.00 22.76 224 VAL A CA 1
ATOM 1662 C C . VAL A 1 225 ? -26.087 -7.317 13.888 1.00 24.56 224 VAL A C 1
ATOM 1663 O O . VAL A 1 225 ? -24.978 -7.637 14.313 1.00 26.56 224 VAL A O 1
ATOM 1667 N N . GLN A 1 226 ? -27.096 -6.979 14.683 1.00 23.53 225 GLN A N 1
ATOM 1668 C CA . GLN A 1 226 ? -26.920 -6.889 16.130 1.00 24.95 225 GLN A CA 1
ATOM 1669 C C . GLN A 1 226 ? -28.011 -7.638 16.890 1.00 24.96 225 GLN A C 1
ATOM 1670 O O . GLN A 1 226 ? -29.186 -7.552 16.536 1.00 23.27 225 GLN A O 1
ATOM 1676 N N . PHE A 1 227 ? -27.615 -8.366 17.938 1.00 26.04 226 PHE A N 1
ATOM 1677 C CA . PHE A 1 227 ? -28.572 -9.104 18.760 1.00 27.09 226 PHE A CA 1
ATOM 1678 C C . PHE A 1 227 ? -28.732 -8.495 20.152 1.00 28.35 226 PHE A C 1
ATOM 1679 O O . PHE A 1 227 ? -27.762 -8.023 20.743 1.00 29.57 226 PHE A O 1
ATOM 1687 N N . GLY A 1 228 ? -29.950 -8.537 20.686 1.00 27.97 227 GLY A N 1
ATOM 1688 C CA . GLY A 1 228 ? -30.163 -8.274 22.101 1.00 29.02 227 GLY A CA 1
ATOM 1689 C C . GLY A 1 228 ? -29.685 -6.905 22.545 1.00 28.22 227 GLY A C 1
ATOM 1690 O O . GLY A 1 228 ? -30.048 -5.911 21.936 1.00 27.60 227 GLY A O 1
ATOM 1691 N N . HIS A 1 229 ? -28.856 -6.848 23.586 1.00 29.27 228 HIS A N 1
ATOM 1692 C CA . HIS A 1 229 ? -28.466 -5.554 24.151 1.00 30.34 228 HIS A CA 1
ATOM 1693 C C . HIS A 1 229 ? -27.596 -4.752 23.194 1.00 28.24 228 HIS A C 1
ATOM 1694 O O . HIS A 1 229 ? -27.463 -3.537 23.343 1.00 27.69 228 HIS A O 1
ATOM 1701 N N . ALA A 1 230 ? -27.002 -5.436 22.219 1.00 27.22 229 ALA A N 1
ATOM 1702 C CA . ALA A 1 230 ? -26.150 -4.781 21.232 1.00 26.31 229 ALA A CA 1
ATOM 1703 C C . ALA A 1 230 ? -26.938 -3.792 20.395 1.00 24.90 229 ALA A C 1
ATOM 1704 O O . ALA A 1 230 ? -26.373 -2.826 19.874 1.00 24.30 229 ALA A O 1
ATOM 1706 N N . THR A 1 231 ? -28.245 -4.020 20.273 1.00 24.43 230 THR A N 1
ATOM 1707 C CA . THR A 1 231 ? -29.108 -3.120 19.506 1.00 23.64 230 THR A CA 1
ATOM 1708 C C . THR A 1 231 ? -29.187 -1.731 20.137 1.00 24.77 230 THR A C 1
ATOM 1709 O O . THR A 1 231 ? -29.612 -0.771 19.487 1.00 23.83 230 THR A O 1
ATOM 1713 N N . ALA A 1 232 ? -28.776 -1.625 21.397 1.00 26.75 231 ALA A N 1
ATOM 1714 C CA . ALA A 1 232 ? -28.706 -0.329 22.072 1.00 28.59 231 ALA A CA 1
ATOM 1715 C C . ALA A 1 232 ? -27.408 0.414 21.762 1.00 31.52 231 ALA A C 1
ATOM 1716 O O . ALA A 1 232 ? -27.166 1.495 22.307 1.00 31.63 231 ALA A O 1
ATOM 1718 N N . PHE A 1 233 ? -26.573 -0.175 20.907 1.00 33.48 232 PHE A N 1
ATOM 1719 C CA . PHE A 1 233 ? -25.273 0.410 20.557 1.00 35.67 232 PHE A CA 1
ATOM 1720 C C . PHE A 1 233 ? -25.055 0.392 19.050 1.00 37.21 232 PHE A C 1
ATOM 1721 O O . PHE A 1 233 ? -24.281 -0.426 18.548 1.00 37.46 232 PHE A O 1
ATOM 1729 N N . PRO A 1 234 ? -25.738 1.293 18.326 1.00 38.55 233 PRO A N 1
ATOM 1730 C CA . PRO A 1 234 ? -25.775 1.274 16.857 1.00 39.90 233 PRO A CA 1
ATOM 1731 C C . PRO A 1 234 ? -24.409 1.433 16.193 1.00 42.26 233 PRO A C 1
ATOM 1732 O O . PRO A 1 234 ? -24.181 0.858 15.126 1.00 41.64 233 PRO A O 1
ATOM 1736 N N . HIS A 1 235 ? -23.513 2.188 16.816 1.00 44.75 234 HIS A N 1
ATOM 1737 C CA . HIS A 1 235 ? -22.207 2.436 16.227 1.00 46.67 234 HIS A CA 1
ATOM 1738 C C . HIS A 1 235 ? -21.110 1.765 17.045 1.00 49.09 234 HIS A C 1
ATOM 1739 O O . HIS A 1 235 ? -19.940 2.133 16.953 1.00 49.47 234 HIS A O 1
ATOM 1746 N N . GLY A 1 236 ? -21.495 0.775 17.846 1.00 51.19 235 GLY A N 1
ATOM 1747 C CA . GLY A 1 236 ? -20.551 0.080 18.701 1.00 54.00 235 GLY A CA 1
ATOM 1748 C C . GLY A 1 236 ? -19.613 -0.807 17.912 1.00 56.26 235 GLY A C 1
ATOM 1749 O O . GLY A 1 236 ? -19.890 -1.147 16.764 1.00 56.28 235 GLY A O 1
ATOM 1750 N N . ILE A 1 237 ? -18.493 -1.174 18.526 1.00 58.96 236 ILE A N 1
ATOM 1751 C CA . ILE A 1 237 ? -17.526 -2.063 17.890 1.00 61.20 236 ILE A CA 1
ATOM 1752 C C . ILE A 1 237 ? -18.176 -3.402 17.575 1.00 61.91 236 ILE A C 1
ATOM 1753 O O . ILE A 1 237 ? -18.744 -4.040 18.466 1.00 62.64 236 ILE A O 1
ATOM 1758 N N . PRO A 1 238 ? -18.119 -3.822 16.300 1.00 61.36 237 PRO A N 1
ATOM 1759 C CA . PRO A 1 238 ? -18.691 -5.116 15.922 1.00 60.21 237 PRO A CA 1
ATOM 1760 C C . PRO A 1 238 ? -17.966 -6.273 16.606 1.00 58.90 237 PRO A C 1
ATOM 1761 O O . PRO A 1 238 ? -16.742 -6.250 16.760 1.00 59.60 237 PRO A O 1
ATOM 1765 N N . GLY A 1 239 ? -18.740 -7.263 17.032 1.00 56.26 238 GLY A N 1
ATOM 1766 C CA . GLY A 1 239 ? -18.213 -8.466 17.649 1.00 54.23 238 GLY A CA 1
ATOM 1767 C C . GLY A 1 239 ? -19.250 -9.550 17.447 1.00 50.94 238 GLY A C 1
ATOM 1768 O O . GLY A 1 239 ? -20.449 -9.269 17.492 1.00 50.80 238 GLY A O 1
ATOM 1769 N N . VAL A 1 240 ? -18.811 -10.779 17.207 1.00 47.75 239 VAL A N 1
ATOM 1770 C CA . VAL A 1 240 ? -19.751 -11.838 16.871 1.00 44.06 239 VAL A CA 1
ATOM 1771 C C . VAL A 1 240 ? -20.667 -12.157 18.046 1.00 41.94 239 VAL A C 1
ATOM 1772 O O . VAL A 1 240 ? -20.224 -12.227 19.191 1.00 44.31 239 VAL A O 1
ATOM 1776 N N . GLN A 1 241 ? -21.950 -12.325 17.749 1.00 37.23 240 GLN A N 1
ATOM 1777 C CA . GLN A 1 241 ? -22.935 -12.768 18.730 1.00 35.15 240 GLN A CA 1
ATOM 1778 C C . GLN A 1 241 ? -23.639 -14.012 18.231 1.00 34.05 240 GLN A C 1
ATOM 1779 O O . GLN A 1 241 ? -23.655 -14.281 17.029 1.00 31.82 240 GLN A O 1
ATOM 1785 N N . HIS A 1 242 ? -24.234 -14.762 19.154 1.00 35.04 241 HIS A N 1
ATOM 1786 C CA . HIS A 1 242 ? -25.051 -15.907 18.776 1.00 35.12 241 HIS A CA 1
ATOM 1787 C C . HIS A 1 242 ? -26.437 -15.802 19.400 1.00 34.59 241 HIS A C 1
ATOM 1788 O O . HIS A 1 242 ? -26.584 -15.569 20.602 1.00 35.61 241 HIS A O 1
ATOM 1795 N N . LEU A 1 243 ? -27.449 -15.961 18.552 1.00 33.34 242 LEU A N 1
ATOM 1796 C CA . LEU A 1 243 ? -28.824 -15.598 18.887 1.00 33.44 242 LEU A CA 1
ATOM 1797 C C . LEU A 1 243 ? -29.454 -16.451 19.989 1.00 34.41 242 LEU A C 1
ATOM 1798 O O . LEU A 1 243 ? -29.360 -17.676 19.973 1.00 34.39 242 LEU A O 1
ATOM 1803 N N . ARG A 1 244 ? -30.103 -15.788 20.942 1.00 34.39 243 ARG A N 1
ATOM 1804 C CA . ARG A 1 244 ? -30.830 -16.485 21.995 1.00 36.55 243 ARG A CA 1
ATOM 1805 C C . ARG A 1 244 ? -32.285 -16.047 21.993 1.00 35.66 243 ARG A C 1
ATOM 1806 O O . ARG A 1 244 ? -32.589 -14.905 21.653 1.00 33.71 243 ARG A O 1
ATOM 1808 N N . ALA A 1 245 ? -33.185 -16.952 22.359 1.00 36.94 244 ALA A N 1
ATOM 1809 C CA . ALA A 1 245 ? -34.603 -16.618 22.418 1.00 36.57 244 ALA A CA 1
ATOM 1810 C C . ALA A 1 245 ? -34.837 -15.439 23.362 1.00 36.37 244 ALA A C 1
ATOM 1811 O O . ALA A 1 245 ? -34.181 -15.331 24.397 1.00 37.43 244 ALA A O 1
ATOM 1813 N N . GLY A 1 246 ? -35.760 -14.556 22.995 1.00 34.63 245 GLY A N 1
ATOM 1814 C CA . GLY A 1 246 ? -36.045 -13.372 23.792 1.00 34.98 245 GLY A CA 1
ATOM 1815 C C . GLY A 1 246 ? -35.274 -12.133 23.364 1.00 34.10 245 GLY A C 1
ATOM 1816 O O . GLY A 1 246 ? -35.501 -11.037 23.894 1.00 34.08 245 GLY A O 1
ATOM 1817 N N . GLU A 1 247 ? -34.367 -12.292 22.402 1.00 33.50 246 GLU A N 1
ATOM 1818 C CA . GLU A 1 247 ? -33.541 -11.173 21.936 1.00 32.47 246 GLU A CA 1
ATOM 1819 C C . GLU A 1 247 ? -34.087 -10.511 20.679 1.00 29.53 246 GLU A C 1
ATOM 1820 O O . GLU A 1 247 ? -34.558 -11.183 19.763 1.00 28.60 246 GLU A O 1
ATOM 1826 N N . LEU A 1 248 ? -34.011 -9.183 20.635 1.00 28.29 247 LEU A N 1
ATOM 1827 C CA . LEU A 1 248 ? -34.287 -8.454 19.408 1.00 26.59 247 LEU A CA 1
ATOM 1828 C C . LEU A 1 248 ? -33.153 -8.657 18.423 1.00 25.75 247 LEU A C 1
ATOM 1829 O O . LEU A 1 248 ? -31.997 -8.846 18.823 1.00 26.13 247 LEU A O 1
ATOM 1834 N N . VAL A 1 249 ? -33.490 -8.613 17.137 1.00 24.90 248 VAL A N 1
ATOM 1835 C CA . VAL A 1 249 ? -32.498 -8.666 16.072 1.00 24.53 248 VAL A CA 1
ATOM 1836 C C . VAL A 1 249 ? -32.636 -7.418 15.208 1.00 23.73 248 VAL A C 1
ATOM 1837 O O . VAL A 1 249 ? -33.725 -7.101 14.719 1.00 23.21 248 VAL A O 1
ATOM 1841 N N . LEU A 1 250 ? -31.534 -6.695 15.057 1.00 22.26 249 LEU A N 1
ATOM 1842 C CA . LEU A 1 250 ? -31.505 -5.532 14.186 1.00 21.87 249 LEU A CA 1
ATOM 1843 C C . LEU A 1 250 ? -30.588 -5.848 13.016 1.00 20.95 249 LEU A C 1
ATOM 1844 O O . LEU A 1 250 ? -29.444 -6.241 13.217 1.00 21.92 249 LEU A O 1
ATOM 1849 N N . ILE A 1 251 ? -31.105 -5.688 11.803 1.00 20.23 250 ILE A N 1
ATOM 1850 C CA . ILE A 1 251 ? -30.323 -5.871 10.587 1.00 20.17 250 ILE A CA 1
ATOM 1851 C C . ILE A 1 251 ? -30.440 -4.622 9.728 1.00 18.99 250 ILE A C 1
ATOM 1852 O O . ILE A 1 251 ? -31.535 -4.260 9.320 1.00 17.85 250 ILE A O 1
ATOM 1857 N N . ASP A 1 252 ? -29.307 -3.968 9.476 1.00 18.98 251 ASP A N 1
ATOM 1858 C CA . ASP A 1 252 ? -29.257 -2.809 8.596 1.00 19.83 251 ASP A CA 1
ATOM 1859 C C . ASP A 1 252 ? -28.339 -3.147 7.423 1.00 19.73 251 ASP A C 1
ATOM 1860 O O . ASP A 1 252 ? -27.152 -3.391 7.611 1.00 20.75 251 ASP A O 1
ATOM 1865 N N . THR A 1 253 ? -28.892 -3.181 6.215 1.00 19.78 252 THR A N 1
ATOM 1866 C CA . THR A 1 253 ? -28.087 -3.533 5.051 1.00 19.27 252 THR A CA 1
ATOM 1867 C C . THR A 1 253 ? -28.626 -2.883 3.778 1.00 19.43 252 THR A C 1
ATOM 1868 O O . THR A 1 253 ? -29.730 -2.325 3.752 1.00 19.15 252 THR A O 1
ATOM 1872 N N . GLY A 1 254 ? -27.831 -2.940 2.724 1.00 19.15 253 GLY A N 1
ATOM 1873 C CA . GLY A 1 254 ? -28.199 -2.324 1.466 1.00 18.16 253 GLY A CA 1
ATOM 1874 C C . GLY A 1 254 ? -27.259 -2.758 0.363 1.00 18.66 253 GLY A C 1
ATOM 1875 O O . GLY A 1 254 ? -26.239 -3.419 0.614 1.00 19.85 253 GLY A O 1
ATOM 1876 N N . CYS A 1 255 ? -27.610 -2.398 -0.866 1.00 18.80 254 CYS A N 1
ATOM 1877 C CA . CYS A 1 255 ? -26.765 -2.674 -2.017 1.00 19.07 254 CYS A CA 1
ATOM 1878 C C . CYS A 1 255 ? -26.852 -1.494 -2.963 1.00 19.20 254 CYS A C 1
ATOM 1879 O O . CYS A 1 255 ? -27.534 -0.503 -2.661 1.00 19.01 254 CYS A O 1
ATOM 1882 N N . THR A 1 256 ? -26.164 -1.584 -4.099 1.00 19.25 255 THR A N 1
ATOM 1883 C CA . THR A 1 256 ? -26.358 -0.588 -5.145 1.00 19.78 255 THR A CA 1
ATOM 1884 C C . THR A 1 256 ? -26.704 -1.234 -6.477 1.00 20.52 255 THR A C 1
ATOM 1885 O O . THR A 1 256 ? -26.299 -2.363 -6.770 1.00 20.90 255 THR A O 1
ATOM 1889 N N . VAL A 1 257 ? -27.483 -0.502 -7.267 1.00 20.40 256 VAL A N 1
ATOM 1890 C CA . VAL A 1 257 ? -27.798 -0.890 -8.637 1.00 19.88 256 VAL A CA 1
ATOM 1891 C C . VAL A 1 257 ? -27.435 0.299 -9.511 1.00 19.62 256 VAL A C 1
ATOM 1892 O O . VAL A 1 257 ? -28.036 1.367 -9.375 1.00 19.89 256 VAL A O 1
ATOM 1896 N N . GLN A 1 258 ? -26.442 0.135 -10.380 1.00 20.80 257 GLN A N 1
ATOM 1897 C CA . GLN A 1 258 ? -25.922 1.262 -11.159 1.00 21.17 257 GLN A CA 1
ATOM 1898 C C . GLN A 1 258 ? -25.535 2.425 -10.250 1.00 20.31 257 GLN A C 1
ATOM 1899 O O . GLN A 1 258 ? -25.702 3.597 -10.606 1.00 20.24 257 GLN A O 1
ATOM 1905 N N . GLY A 1 259 ? -25.028 2.097 -9.064 1.00 19.97 258 GLY A N 1
ATOM 1906 C CA . GLY A 1 259 ? -24.567 3.119 -8.139 1.00 19.13 258 GLY A CA 1
ATOM 1907 C C . GLY A 1 259 ? -25.620 3.629 -7.171 1.00 17.54 258 GLY A C 1
ATOM 1908 O O . GLY A 1 259 ? -25.262 4.248 -6.160 1.00 16.99 258 GLY A O 1
ATOM 1909 N N . TYR A 1 260 ? -26.902 3.389 -7.469 1.00 16.83 259 TYR A N 1
ATOM 1910 C CA . TYR A 1 260 ? -27.995 3.906 -6.636 1.00 18.50 259 TYR A CA 1
ATOM 1911 C C . TYR A 1 260 ? -28.263 2.989 -5.439 1.00 18.05 259 TYR A C 1
ATOM 1912 O O . TYR A 1 260 ? -28.311 1.773 -5.587 1.00 17.36 259 TYR A O 1
ATOM 1921 N N . HIS A 1 261 ? -28.428 3.596 -4.262 1.00 18.38 260 HIS A N 1
ATOM 1922 C CA . HIS A 1 261 ? -28.440 2.872 -2.988 1.00 18.07 260 HIS A CA 1
ATOM 1923 C C . HIS A 1 261 ? -29.811 2.453 -2.441 1.00 17.65 260 HIS A C 1
ATOM 1924 O O . HIS A 1 261 ? -30.774 3.217 -2.475 1.00 17.11 260 HIS A O 1
ATOM 1931 N N . SER A 1 262 ? -29.852 1.243 -1.892 1.00 17.83 261 SER A N 1
ATOM 1932 C CA . SER A 1 262 ? -30.846 0.865 -0.898 1.00 17.89 261 SER A CA 1
ATOM 1933 C C . SER A 1 262 ? -30.196 0.911 0.483 1.00 17.06 261 SER A C 1
ATOM 1934 O O . SER A 1 262 ? -28.961 0.856 0.613 1.00 15.97 261 SER A O 1
ATOM 1937 N N . ASP A 1 263 ? -31.033 0.982 1.508 1.00 16.32 262 ASP A N 1
ATOM 1938 C CA . ASP A 1 263 ? -30.576 1.089 2.887 1.00 18.55 262 ASP A CA 1
ATOM 1939 C C . ASP A 1 263 ? -31.796 0.832 3.753 1.00 17.72 262 ASP A C 1
ATOM 1940 O O . ASP A 1 263 ? -32.600 1.736 3.980 1.00 16.64 262 ASP A O 1
ATOM 1945 N N . ILE A 1 264 ? -31.951 -0.412 4.201 1.00 17.78 263 ILE A N 1
ATOM 1946 C CA . ILE A 1 264 ? -33.144 -0.825 4.928 1.00 17.74 263 ILE A CA 1
ATOM 1947 C C . ILE A 1 264 ? -32.760 -1.406 6.280 1.00 17.95 263 ILE A C 1
ATOM 1948 O O . ILE A 1 264 ? -31.805 -2.178 6.383 1.00 18.10 263 ILE A O 1
ATOM 1953 N N . THR A 1 265 ? -33.487 -1.016 7.322 1.00 17.20 264 THR A N 1
ATOM 1954 C CA . THR A 1 265 ? -33.303 -1.637 8.627 1.00 18.19 264 THR A CA 1
ATOM 1955 C C . THR A 1 265 ? -34.585 -2.288 9.102 1.00 18.21 264 THR A C 1
ATOM 1956 O O . THR A 1 265 ? -35.672 -1.707 8.999 1.00 17.02 264 THR A O 1
ATOM 1960 N N . ARG A 1 266 ? -34.434 -3.492 9.639 1.00 18.00 265 ARG A N 1
ATOM 1961 C CA . ARG A 1 266 ? -35.526 -4.211 10.264 1.00 20.90 265 ARG A CA 1
ATOM 1962 C C . ARG A 1 266 ? -35.109 -4.558 11.697 1.00 21.81 265 ARG A C 1
ATOM 1963 O O . ARG A 1 266 ? -33.946 -4.875 11.943 1.00 22.30 265 ARG A O 1
ATOM 1971 N N . THR A 1 267 ? -36.043 -4.451 12.639 1.00 20.98 266 THR A N 1
ATOM 1972 C CA . THR A 1 267 ? -35.829 -4.911 14.010 1.00 20.28 266 THR A CA 1
ATOM 1973 C C . THR A 1 267 ? -36.989 -5.814 14.385 1.00 21.27 266 THR A C 1
ATOM 1974 O O . THR A 1 267 ? -38.147 -5.392 14.353 1.00 21.12 266 THR A O 1
ATOM 1978 N N . TRP A 1 268 ? -36.685 -7.064 14.703 1.00 20.96 267 TRP A N 1
ATOM 1979 C CA . TRP A 1 268 ? -37.730 -8.008 15.055 1.00 21.99 267 TRP A CA 1
ATOM 1980 C C . TRP A 1 268 ? -37.323 -8.901 16.232 1.00 24.57 267 TRP A C 1
ATOM 1981 O O . TRP A 1 268 ? -36.135 -9.073 16.521 1.00 23.16 267 TRP A O 1
ATOM 1992 N N . ILE A 1 269 ? -38.316 -9.480 16.902 1.00 25.37 268 ILE A N 1
ATOM 1993 C CA . ILE A 1 269 ? -38.054 -10.332 18.051 1.00 27.31 268 ILE A CA 1
ATOM 1994 C C . ILE A 1 269 ? -37.867 -11.796 17.631 1.00 28.47 268 ILE A C 1
ATOM 1995 O O . ILE A 1 269 ? -38.616 -12.320 16.804 1.00 28.87 268 ILE A O 1
ATOM 2000 N N . TYR A 1 270 ? -36.840 -12.441 18.178 1.00 28.95 269 TYR A N 1
ATOM 2001 C CA . TYR A 1 270 ? -36.704 -13.889 18.055 1.00 30.44 269 TYR A CA 1
ATOM 2002 C C . TYR A 1 270 ? -37.185 -14.511 19.358 1.00 31.48 269 TYR A C 1
ATOM 2003 O O . TYR A 1 270 ? -36.550 -14.348 20.401 1.00 31.51 269 TYR A O 1
ATOM 2012 N N . GLY A 1 271 ? -38.322 -15.195 19.306 1.00 32.91 270 GLY A N 1
ATOM 2013 C CA . GLY A 1 271 ? -38.956 -15.707 20.512 1.00 34.39 270 GLY A CA 1
ATOM 2014 C C . GLY A 1 271 ? -39.972 -14.723 21.075 1.00 34.71 270 GLY A C 1
ATOM 2015 O O . GLY A 1 271 ? -40.595 -13.961 20.332 1.00 34.56 270 GLY A O 1
ATOM 2016 N N . THR A 1 272 ? -40.129 -14.726 22.395 1.00 34.97 271 THR A N 1
ATOM 2017 C CA . THR A 1 272 ? -41.144 -13.904 23.050 1.00 34.83 271 THR A CA 1
ATOM 2018 C C . THR A 1 272 ? -40.578 -12.565 23.515 1.00 33.01 271 THR A C 1
ATOM 2019 O O . THR A 1 272 ? -39.561 -12.520 24.212 1.00 33.44 271 THR A O 1
ATOM 2023 N N . PRO A 1 273 ? -41.233 -11.462 23.127 1.00 31.30 272 PRO A N 1
ATOM 2024 C CA . PRO A 1 273 ? -40.731 -10.153 23.557 1.00 29.86 272 PRO A CA 1
ATOM 2025 C C . PRO A 1 273 ? -41.209 -9.771 24.959 1.00 31.46 272 PRO A C 1
ATOM 2026 O O . PRO A 1 273 ? -42.240 -10.274 25.412 1.00 32.00 272 PRO A O 1
ATOM 2030 N N . SER A 1 274 ? -40.478 -8.883 25.628 1.00 31.16 273 SER A N 1
ATOM 2031 C CA . SER A 1 274 ? -40.946 -8.322 26.891 1.00 32.06 273 SER A CA 1
ATOM 2032 C C . SER A 1 274 ? -41.959 -7.219 26.625 1.00 30.69 273 SER A C 1
ATOM 2033 O O . SER A 1 274 ? -42.077 -6.740 25.499 1.00 29.26 273 SER A O 1
ATOM 2036 N N . ASP A 1 275 ? -42.683 -6.803 27.661 1.00 30.96 274 ASP A N 1
ATOM 2037 C CA . ASP A 1 275 ? -43.615 -5.696 27.503 1.00 30.07 274 ASP A CA 1
ATOM 2038 C C . ASP A 1 275 ? -42.871 -4.444 27.043 1.00 28.86 274 ASP A C 1
ATOM 2039 O O . ASP A 1 275 ? -43.355 -3.718 26.183 1.00 28.71 274 ASP A O 1
ATOM 2044 N N . ALA A 1 276 ? -41.686 -4.204 27.594 1.00 28.75 275 ALA A N 1
ATOM 2045 C CA . ALA A 1 276 ? -40.916 -3.017 27.224 1.00 27.49 275 ALA A CA 1
ATOM 2046 C C . ALA A 1 276 ? -40.488 -3.064 25.757 1.00 26.14 275 ALA A C 1
ATOM 2047 O O . ALA A 1 276 ? -40.607 -2.072 25.047 1.00 24.43 275 ALA A O 1
ATOM 2049 N N . GLN A 1 277 ? -39.996 -4.214 25.304 1.00 25.82 276 GLN A N 1
ATOM 2050 C CA . GLN A 1 277 ? -39.671 -4.384 23.885 1.00 25.75 276 GLN A CA 1
ATOM 2051 C C . GLN A 1 277 ? -40.885 -4.120 23.001 1.00 25.76 276 GLN A C 1
ATOM 2052 O O . GLN A 1 277 ? -40.796 -3.419 21.997 1.00 25.96 276 GLN A O 1
ATOM 2058 N N . GLN A 1 278 ? -42.016 -4.698 23.375 1.00 26.03 277 GLN A N 1
ATOM 2059 C CA . GLN A 1 278 ? -43.253 -4.518 22.631 1.00 26.79 277 GLN A CA 1
ATOM 2060 C C . GLN A 1 278 ? -43.672 -3.048 22.541 1.00 25.77 277 GLN A C 1
ATOM 2061 O O . GLN A 1 278 ? -43.940 -2.528 21.454 1.00 24.03 277 GLN A O 1
ATOM 2067 N N . ARG A 1 279 ? -43.733 -2.375 23.686 1.00 26.32 278 ARG A N 1
ATOM 2068 C CA . ARG A 1 279 ? -44.235 -1.002 23.707 1.00 26.27 278 ARG A CA 1
ATOM 2069 C C . ARG A 1 279 ? -43.330 -0.063 22.900 1.00 24.12 278 ARG A C 1
ATOM 2070 O O . ARG A 1 279 ? -43.812 0.789 22.149 1.00 22.71 278 ARG A O 1
ATOM 2078 N N . ILE A 1 280 ? -42.021 -0.245 23.029 1.00 24.13 279 ILE A N 1
ATOM 2079 C CA . ILE A 1 280 ? -41.056 0.596 22.314 1.00 22.48 279 ILE A CA 1
ATOM 2080 C C . ILE A 1 280 ? -41.084 0.300 20.807 1.00 21.21 279 ILE A C 1
ATOM 2081 O O . ILE A 1 280 ? -40.970 1.209 19.991 1.00 19.95 279 ILE A O 1
ATOM 2086 N N . TRP A 1 281 ? -41.265 -0.965 20.433 1.00 21.35 280 TRP A N 1
ATOM 2087 C CA . TRP A 1 281 ? -41.355 -1.306 19.016 1.00 21.14 280 TRP A CA 1
ATOM 2088 C C . TRP A 1 281 ? -42.570 -0.617 18.377 1.00 21.98 280 TRP A C 1
ATOM 2089 O O . TRP A 1 281 ? -42.477 -0.027 17.298 1.00 21.53 280 TRP A O 1
ATOM 2100 N N . GLU A 1 282 ? -43.707 -0.694 19.051 1.00 22.87 281 GLU A N 1
ATOM 2101 C CA . GLU A 1 282 ? -44.920 -0.029 18.581 1.00 23.93 281 GLU A CA 1
ATOM 2102 C C . GLU A 1 282 ? -44.703 1.485 18.429 1.00 21.73 281 GLU A C 1
ATOM 2103 O O . GLU A 1 282 ? -45.093 2.087 17.420 1.00 19.83 281 GLU A O 1
ATOM 2109 N N . LEU A 1 283 ? -44.057 2.087 19.422 1.00 21.25 282 LEU A N 1
ATOM 2110 C CA . LEU A 1 283 ? -43.769 3.516 19.377 1.00 21.72 282 LEU A CA 1
ATOM 2111 C C . LEU A 1 283 ? -42.848 3.862 18.197 1.00 20.80 282 LEU A C 1
ATOM 2112 O O . LEU A 1 283 ? -43.011 4.902 17.552 1.00 20.07 282 LEU A O 1
ATOM 2117 N N . GLU A 1 284 ? -41.887 2.988 17.907 1.00 20.87 283 GLU A N 1
ATOM 2118 C CA . GLU A 1 284 ? -40.988 3.231 16.782 1.00 19.89 283 GLU A CA 1
ATOM 2119 C C . GLU A 1 284 ? -41.774 3.243 15.476 1.00 19.87 283 GLU A C 1
ATOM 2120 O O . GLU A 1 284 ? -41.574 4.118 14.627 1.00 19.44 283 GLU A O 1
ATOM 2126 N N . LEU A 1 285 ? -42.667 2.271 15.315 1.00 19.58 284 LEU A N 1
ATOM 2127 C CA . LEU A 1 285 ? -43.506 2.224 14.125 1.00 19.44 284 LEU A CA 1
ATOM 2128 C C . LEU A 1 285 ? -44.353 3.492 14.006 1.00 18.98 284 LEU A C 1
ATOM 2129 O O . LEU A 1 285 ? -44.472 4.067 12.929 1.00 18.33 284 LEU A O 1
ATOM 2134 N N . ALA A 1 286 ? -44.921 3.935 15.126 1.00 19.63 285 ALA A N 1
ATOM 2135 C CA . ALA A 1 286 ? -45.772 5.123 15.126 1.00 19.79 285 ALA A CA 1
ATOM 2136 C C . ALA A 1 286 ? -44.979 6.398 14.827 1.00 18.83 285 ALA A C 1
ATOM 2137 O O . ALA A 1 286 ? -45.482 7.307 14.156 1.00 17.85 285 ALA A O 1
ATOM 2139 N N . ALA A 1 287 ? -43.741 6.479 15.313 1.00 18.99 286 ALA A N 1
ATOM 2140 C CA . ALA A 1 287 ? -42.915 7.641 15.006 1.00 18.46 286 ALA A CA 1
ATOM 2141 C C . ALA A 1 287 ? -42.555 7.654 13.519 1.00 18.13 286 ALA A C 1
ATOM 2142 O O . ALA A 1 287 ? -42.598 8.702 12.866 1.00 17.84 286 ALA A O 1
ATOM 2144 N N . GLN A 1 288 ? -42.208 6.490 12.978 1.00 17.95 287 GLN A N 1
ATOM 2145 C CA . GLN A 1 288 ? -41.888 6.407 11.558 1.00 16.94 287 GLN A CA 1
ATOM 2146 C C . GLN A 1 288 ? -43.112 6.805 10.720 1.00 17.66 287 GLN A C 1
ATOM 2147 O O . GLN A 1 288 ? -42.990 7.523 9.723 1.00 17.87 287 GLN A O 1
ATOM 2153 N N . ALA A 1 289 ? -44.296 6.348 11.132 1.00 17.55 288 ALA A N 1
ATOM 2154 C CA . ALA A 1 289 ? -45.496 6.612 10.354 1.00 17.13 288 ALA A CA 1
ATOM 2155 C C . ALA A 1 289 ? -45.836 8.106 10.369 1.00 17.30 288 ALA A C 1
ATOM 2156 O O . ALA A 1 289 ? -46.281 8.651 9.363 1.00 15.98 288 ALA A O 1
ATOM 2158 N N . ALA A 1 290 ? -45.645 8.760 11.514 1.00 17.93 289 ALA A N 1
ATOM 2159 C CA . ALA A 1 290 ? -45.990 10.175 11.619 1.00 18.28 289 ALA A CA 1
ATOM 2160 C C . ALA A 1 290 ? -45.034 11.018 10.782 1.00 17.05 289 ALA A C 1
ATOM 2161 O O . ALA A 1 290 ? -45.431 12.005 10.159 1.00 16.01 289 ALA A O 1
ATOM 2163 N N . ALA A 1 291 ? -43.771 10.619 10.747 1.00 16.47 290 ALA A N 1
ATOM 2164 C CA . ALA A 1 291 ? -42.812 11.329 9.917 1.00 16.98 290 ALA A CA 1
ATOM 2165 C C . ALA A 1 291 ? -43.210 11.209 8.444 1.00 16.30 290 ALA A C 1
ATOM 2166 O O . ALA A 1 291 ? -43.173 12.199 7.713 1.00 17.17 290 ALA A O 1
ATOM 2168 N N . PHE A 1 292 ? -43.625 10.019 8.021 1.00 14.25 291 PHE A N 1
ATOM 2169 C CA . PHE A 1 292 ? -44.050 9.811 6.634 1.00 15.24 291 PHE A CA 1
ATOM 2170 C C . PHE A 1 292 ? -45.292 10.646 6.313 1.00 16.39 291 PHE A C 1
ATOM 2171 O O . PHE A 1 292 ? -45.420 11.193 5.214 1.00 16.96 291 PHE A O 1
ATOM 2179 N N . ALA A 1 293 ? -46.199 10.740 7.281 1.00 17.27 292 ALA A N 1
ATOM 2180 C CA . ALA A 1 293 ? -47.467 11.452 7.091 1.00 18.18 292 ALA A CA 1
ATOM 2181 C C . ALA A 1 293 ? -47.250 12.961 6.929 1.00 18.69 292 ALA A C 1
ATOM 2182 O O . ALA A 1 293 ? -48.109 13.666 6.396 1.00 20.15 292 ALA A O 1
ATOM 2184 N N . ALA A 1 294 ? -46.109 13.456 7.392 1.00 17.79 293 ALA A N 1
ATOM 2185 C CA . ALA A 1 294 ? -45.804 14.882 7.276 1.00 18.09 293 ALA A CA 1
ATOM 2186 C C . ALA A 1 294 ? -45.171 15.225 5.931 1.00 18.39 293 ALA A C 1
ATOM 2187 O O . ALA A 1 294 ? -44.991 16.399 5.612 1.00 18.21 293 ALA A O 1
ATOM 2189 N N . VAL A 1 295 ? -44.816 14.206 5.149 1.00 16.93 294 VAL A N 1
ATOM 2190 C CA . VAL A 1 295 ? -44.092 14.454 3.910 1.00 16.73 294 VAL A CA 1
ATOM 2191 C C . VAL A 1 295 ? -44.999 14.815 2.736 1.00 16.84 294 VAL A C 1
ATOM 2192 O O . VAL A 1 295 ? -45.870 14.037 2.347 1.00 17.23 294 VAL A O 1
ATOM 2196 N N . ARG A 1 296 ? -44.772 16.003 2.179 1.00 15.85 295 ARG A N 1
ATOM 2197 C CA . ARG A 1 296 ? -45.445 16.444 0.956 1.00 15.29 295 ARG A CA 1
ATOM 2198 C C . ARG A 1 296 ? -44.704 17.690 0.461 1.00 15.28 295 ARG A C 1
ATOM 2199 O O . ARG A 1 296 ? -43.905 18.273 1.214 1.00 14.61 295 ARG A O 1
ATOM 2207 N N . PRO A 1 297 ? -44.897 18.066 -0.817 1.00 15.57 296 PRO A N 1
ATOM 2208 C CA . PRO A 1 297 ? -44.179 19.258 -1.289 1.00 15.16 296 PRO A CA 1
ATOM 2209 C C . PRO A 1 297 ? -44.495 20.505 -0.468 1.00 13.72 296 PRO A C 1
ATOM 2210 O O . PRO A 1 297 ? -45.657 20.739 -0.111 1.00 14.15 296 PRO A O 1
ATOM 2214 N N . GLY A 1 298 ? -43.461 21.288 -0.167 1.00 14.94 297 GLY A N 1
ATOM 2215 C CA . GLY A 1 298 ? -43.636 22.526 0.566 1.00 14.60 297 GLY A CA 1
ATOM 2216 C C . GLY A 1 298 ? -43.388 22.405 2.060 1.00 14.38 297 GLY A C 1
ATOM 2217 O O . GLY A 1 298 ? -43.272 23.408 2.748 1.00 13.61 297 GLY A O 1
ATOM 2218 N N . VAL A 1 299 ? -43.315 21.184 2.583 1.00 14.34 298 VAL A N 1
ATOM 2219 C CA . VAL A 1 299 ? -43.039 21.026 4.013 1.00 13.99 298 VAL A CA 1
ATOM 2220 C C . VAL A 1 299 ? -41.536 21.136 4.273 1.00 14.54 298 VAL A C 1
ATOM 2221 O O . VAL A 1 299 ? -40.744 20.528 3.544 1.00 15.71 298 VAL A O 1
ATOM 2225 N N . ALA A 1 300 ? -41.139 21.898 5.301 1.00 14.50 299 ALA A N 1
ATOM 2226 C CA . ALA A 1 300 ? -39.718 21.999 5.653 1.00 14.12 299 ALA A CA 1
ATOM 2227 C C . ALA A 1 300 ? -39.204 20.653 6.134 1.00 13.06 299 ALA A C 1
ATOM 2228 O O . ALA A 1 300 ? -39.908 19.951 6.853 1.00 13.24 299 ALA A O 1
ATOM 2230 N N . CYS A 1 301 ? -37.959 20.323 5.794 1.00 12.55 300 CYS A N 1
ATOM 2231 C CA . CYS A 1 301 ? -37.376 19.058 6.248 1.00 13.39 300 CYS A CA 1
ATOM 2232 C C . CYS A 1 301 ? -37.418 18.915 7.770 1.00 12.73 300 CYS A C 1
ATOM 2233 O O . CYS A 1 301 ? -37.689 17.832 8.280 1.00 13.71 300 CYS A O 1
ATOM 2236 N N . GLU A 1 302 ? -37.177 19.995 8.502 1.00 12.97 301 GLU A N 1
ATOM 2237 C CA . GLU A 1 302 ? -37.192 19.871 9.956 1.00 14.14 301 GLU A CA 1
ATOM 2238 C C . GLU A 1 302 ? -38.573 19.513 10.521 1.00 14.21 301 GLU A C 1
ATOM 2239 O O . GLU A 1 302 ? -38.673 18.974 11.634 1.00 15.62 301 GLU A O 1
ATOM 2245 N N . ALA A 1 303 ? -39.639 19.784 9.779 1.00 14.23 302 ALA A N 1
ATOM 2246 C CA . ALA A 1 303 ? -40.968 19.465 10.293 1.00 14.03 302 ALA A CA 1
ATOM 2247 C C . ALA A 1 303 ? -41.186 17.957 10.257 1.00 14.96 302 ALA A C 1
ATOM 2248 O O . ALA A 1 303 ? -41.977 17.419 11.039 1.00 15.82 302 ALA A O 1
ATOM 2250 N N . VAL A 1 304 ? -40.490 17.277 9.349 1.00 15.17 303 VAL A N 1
ATOM 2251 C CA . VAL A 1 304 ? -40.590 15.825 9.250 1.00 15.97 303 VAL A CA 1
ATOM 2252 C C . VAL A 1 304 ? -39.930 15.198 10.473 1.00 16.13 303 VAL A C 1
ATOM 2253 O O . VAL A 1 304 ? -40.478 14.266 11.080 1.00 17.12 303 VAL A O 1
ATOM 2257 N N . ASP A 1 305 ? -38.759 15.717 10.828 1.00 16.01 304 ASP A N 1
ATOM 2258 C CA . ASP A 1 305 ? -38.047 15.291 12.032 1.00 16.06 304 ASP A CA 1
ATOM 2259 C C . ASP A 1 305 ? -38.904 15.563 13.268 1.00 16.79 304 ASP A C 1
ATOM 2260 O O . ASP A 1 305 ? -39.024 14.721 14.168 1.00 15.85 304 ASP A O 1
ATOM 2265 N N . GLN A 1 306 ? -39.511 16.744 13.309 1.00 16.57 305 GLN A N 1
ATOM 2266 C CA . GLN A 1 306 ? -40.317 17.113 14.464 1.00 16.67 305 GLN A CA 1
ATOM 2267 C C . GLN A 1 306 ? -41.556 16.229 14.602 1.00 15.73 305 GLN A C 1
ATOM 2268 O O . GLN A 1 306 ? -42.003 15.953 15.722 1.00 16.31 305 GLN A O 1
ATOM 2274 N N . ALA A 1 307 ? -42.099 15.763 13.478 1.00 14.80 306 ALA A N 1
ATOM 2275 C CA . ALA A 1 307 ? -43.301 14.920 13.521 1.00 15.07 306 ALA A CA 1
ATOM 2276 C C . ALA A 1 307 ? -43.015 13.608 14.239 1.00 15.16 306 ALA A C 1
ATOM 2277 O O . ALA A 1 307 ? -43.840 13.120 15.011 1.00 15.98 306 ALA A O 1
ATOM 2279 N N . ALA A 1 308 ? -41.836 13.043 13.987 1.00 15.41 307 ALA A N 1
ATOM 2280 C CA . ALA A 1 308 ? -41.412 11.840 14.697 1.00 16.05 307 ALA A CA 1
ATOM 2281 C C . ALA A 1 308 ? -41.208 12.137 16.185 1.00 17.32 307 ALA A C 1
ATOM 2282 O O . ALA A 1 308 ? -41.677 11.374 17.045 1.00 18.35 307 ALA A O 1
ATOM 2284 N N . ARG A 1 309 ? -40.527 13.237 16.498 1.00 16.44 308 ARG A N 1
ATOM 2285 C CA . ARG A 1 309 ? -40.260 13.579 17.899 1.00 17.87 308 ARG A CA 1
ATOM 2286 C C . ARG A 1 309 ? -41.535 13.815 18.695 1.00 18.88 308 ARG A C 1
ATOM 2287 O O . ARG A 1 309 ? -41.610 13.487 19.883 1.00 20.27 308 ARG A O 1
ATOM 2295 N N . ALA A 1 310 ? -42.532 14.400 18.037 1.00 18.22 309 ALA A N 1
ATOM 2296 C CA . ALA A 1 310 ? -43.800 14.690 18.689 1.00 19.07 309 ALA A CA 1
ATOM 2297 C C . ALA A 1 310 ? -44.461 13.409 19.197 1.00 18.79 309 ALA A C 1
ATOM 2298 O O . ALA A 1 310 ? -45.011 13.375 20.307 1.00 20.03 309 ALA A O 1
ATOM 2300 N N . VAL A 1 311 ? -44.400 12.365 18.383 1.00 18.73 310 VAL A N 1
ATOM 2301 C CA . VAL A 1 311 ? -44.940 11.057 18.763 1.00 19.17 310 VAL A CA 1
ATOM 2302 C C . VAL A 1 311 ? -44.207 10.496 19.978 1.00 18.50 310 VAL A C 1
ATOM 2303 O O . VAL A 1 311 ? -44.828 9.988 20.917 1.00 18.48 310 VAL A O 1
ATOM 2307 N N . LEU A 1 312 ? -42.883 10.606 19.979 1.00 18.17 311 LEU A N 1
ATOM 2308 C CA . LEU A 1 312 ? -42.118 10.094 21.111 1.00 19.57 311 LEU A CA 1
ATOM 2309 C C . LEU A 1 312 ? -42.414 10.882 22.383 1.00 19.65 311 LEU A C 1
ATOM 2310 O O . LEU A 1 312 ? -42.518 10.315 23.462 1.00 19.95 311 LEU A O 1
ATOM 2315 N N . GLN A 1 313 ? -42.549 12.196 22.256 1.00 18.43 312 GLN A N 1
ATOM 2316 C CA . GLN A 1 313 ? -42.741 13.040 23.431 1.00 19.97 312 GLN A CA 1
ATOM 2317 C C . GLN A 1 313 ? -44.141 12.884 24.009 1.00 20.64 312 GLN A C 1
ATOM 2318 O O . GLN A 1 313 ? -44.309 12.930 25.231 1.00 20.58 312 GLN A O 1
ATOM 2324 N N . ALA A 1 314 ? -45.137 12.658 23.149 1.00 20.89 313 ALA A N 1
ATOM 2325 C CA . ALA A 1 314 ? -46.494 12.411 23.637 1.00 23.01 313 ALA A CA 1
ATOM 2326 C C . ALA A 1 314 ? -46.518 11.140 24.480 1.00 24.01 313 ALA A C 1
ATOM 2327 O O . ALA A 1 314 ? -47.302 11.030 25.422 1.00 24.00 313 ALA A O 1
ATOM 2329 N N . ALA A 1 315 ? -45.646 10.186 24.139 1.00 22.49 314 ALA A N 1
ATOM 2330 C CA . ALA A 1 315 ? -45.590 8.918 24.862 1.00 23.26 314 ALA A CA 1
ATOM 2331 C C . ALA A 1 315 ? -44.743 9.016 26.128 1.00 23.62 314 ALA A C 1
ATOM 2332 O O . ALA A 1 315 ? -44.705 8.077 26.933 1.00 24.51 314 ALA A O 1
ATOM 2334 N N . GLY A 1 316 ? -44.052 10.138 26.304 1.00 21.51 315 GLY A N 1
ATOM 2335 C CA . GLY A 1 316 ? -43.255 10.340 27.502 1.00 20.62 315 GLY A CA 1
ATOM 2336 C C . GLY A 1 316 ? -41.756 10.182 27.322 1.00 19.41 315 GLY A C 1
ATOM 2337 O O . GLY A 1 316 ? -41.009 10.237 28.290 1.00 18.13 315 GLY A O 1
ATOM 2338 N N . LEU A 1 317 ? -41.316 9.995 26.086 1.00 19.00 316 LEU A N 1
ATOM 2339 C CA . LEU A 1 317 ? -39.889 9.842 25.815 1.00 19.10 316 LEU A CA 1
ATOM 2340 C C . LEU A 1 317 ? -39.265 11.203 25.547 1.00 19.07 316 LEU A C 1
ATOM 2341 O O . LEU A 1 317 ? -39.968 12.211 25.530 1.00 19.82 316 LEU A O 1
ATOM 2346 N N . GLY A 1 318 ? -37.945 11.249 25.368 1.00 19.58 317 GLY A N 1
ATOM 2347 C CA . GLY A 1 318 ? -37.273 12.516 25.084 1.00 19.65 317 GLY A CA 1
ATOM 2348 C C . GLY A 1 318 ? -37.255 13.473 26.274 1.00 21.13 317 GLY A C 1
ATOM 2349 O O . GLY A 1 318 ? -37.019 13.049 27.403 1.00 21.74 317 GLY A O 1
ATOM 2350 N N . PRO A 1 319 ? -37.475 14.782 26.032 1.00 20.76 318 PRO A N 1
ATOM 2351 C CA . PRO A 1 319 ? -37.734 15.407 24.736 1.00 20.31 318 PRO A CA 1
ATOM 2352 C C . PRO A 1 319 ? -36.451 15.614 23.957 1.00 19.33 318 PRO A C 1
ATOM 2353 O O . PRO A 1 319 ? -35.397 15.140 24.402 1.00 19.35 318 PRO A O 1
ATOM 2357 N N . ASP A 1 320 ? -36.544 16.328 22.835 1.00 17.56 319 ASP A N 1
ATOM 2358 C CA . ASP A 1 320 ? -35.381 16.673 22.030 1.00 17.54 319 ASP A CA 1
ATOM 2359 C C . ASP A 1 320 ? -34.607 15.398 21.703 1.00 17.07 319 ASP A C 1
ATOM 2360 O O . ASP A 1 320 ? -35.183 14.475 21.120 1.00 16.87 319 ASP A O 1
ATOM 2365 N N . TYR A 1 321 ? -33.332 15.320 22.085 1.00 17.12 320 TYR A N 1
ATOM 2366 C CA . TYR A 1 321 ? -32.543 14.120 21.789 1.00 17.82 320 TYR A CA 1
ATOM 2367 C C . TYR A 1 321 ? -32.304 13.233 23.006 1.00 18.93 320 TYR A C 1
ATOM 2368 O O . TYR A 1 321 ? -31.506 12.287 22.941 1.00 17.35 320 TYR A O 1
ATOM 2377 N N . ARG A 1 322 ? -32.954 13.547 24.119 1.00 20.42 321 ARG A N 1
ATOM 2378 C CA . ARG A 1 322 ? -32.695 12.808 25.350 1.00 21.60 321 ARG A CA 1
ATOM 2379 C C . ARG A 1 322 ? -33.206 11.371 25.278 1.00 20.04 321 ARG A C 1
ATOM 2380 O O . ARG A 1 322 ? -34.161 11.073 24.560 1.00 19.29 321 ARG A O 1
ATOM 2388 N N . LEU A 1 323 ? -32.545 10.492 26.028 1.00 18.83 322 LEU A N 1
ATOM 2389 C CA . LEU A 1 323 ? -32.867 9.067 26.031 1.00 19.41 322 LEU A CA 1
ATOM 2390 C C . LEU A 1 323 ? -33.559 8.645 27.332 1.00 20.06 322 LEU A C 1
ATOM 2391 O O . LEU A 1 323 ? -33.278 9.200 28.390 1.00 21.22 322 LEU A O 1
ATOM 2396 N N . PRO A 1 324 ? -34.468 7.657 27.260 1.00 19.61 323 PRO A N 1
ATOM 2397 C CA . PRO A 1 324 ? -34.879 6.959 26.035 1.00 18.44 323 PRO A CA 1
ATOM 2398 C C . PRO A 1 324 ? -35.596 7.865 25.037 1.00 18.03 323 PRO A C 1
ATOM 2399 O O . PRO A 1 324 ? -36.359 8.767 25.416 1.00 17.68 323 PRO A O 1
ATOM 2403 N N . GLY A 1 325 ? -35.309 7.631 23.764 1.00 17.99 324 GLY A N 1
ATOM 2404 C CA . GLY A 1 325 ? -35.802 8.482 22.700 1.00 18.79 324 GLY A CA 1
ATOM 2405 C C . GLY A 1 325 ? -34.915 8.413 21.471 1.00 18.15 324 GLY A C 1
ATOM 2406 O O . GLY A 1 325 ? -34.251 7.415 21.220 1.00 18.52 324 GLY A O 1
ATOM 2407 N N . LEU A 1 326 ? -34.898 9.500 20.711 1.00 17.75 325 LEU A N 1
ATOM 2408 C CA . LEU A 1 326 ? -34.230 9.543 19.416 1.00 17.39 325 LEU A CA 1
ATOM 2409 C C . LEU A 1 326 ? -33.038 10.502 19.486 1.00 16.60 325 LEU A C 1
ATOM 2410 O O . LEU A 1 326 ? -33.231 11.715 19.551 1.00 15.22 325 LEU A O 1
ATOM 2415 N N . PRO A 1 327 ? -31.803 9.960 19.517 1.00 17.71 326 PRO A N 1
ATOM 2416 C CA . PRO A 1 327 ? -30.660 10.816 19.837 1.00 18.02 326 PRO A CA 1
ATOM 2417 C C . PRO A 1 327 ? -30.064 11.509 18.612 1.00 17.57 326 PRO A C 1
ATOM 2418 O O . PRO A 1 327 ? -29.197 12.361 18.769 1.00 18.16 326 PRO A O 1
ATOM 2422 N N . HIS A 1 328 ? -30.515 11.143 17.418 1.00 17.33 327 HIS A N 1
ATOM 2423 C CA . HIS A 1 328 ? -30.002 11.746 16.188 1.00 16.54 327 HIS A CA 1
ATOM 2424 C C . HIS A 1 328 ? -31.155 12.140 15.288 1.00 15.12 327 HIS A C 1
ATOM 2425 O O . HIS A 1 328 ? -32.317 12.059 15.687 1.00 15.14 327 HIS A O 1
ATOM 2432 N N . ARG A 1 329 ? -30.838 12.602 14.082 1.00 14.82 328 ARG A N 1
ATOM 2433 C CA . ARG A 1 329 ? -31.855 13.049 13.142 1.00 14.56 328 ARG A CA 1
ATOM 2434 C C . ARG A 1 329 ? -32.765 11.899 12.705 1.00 15.45 328 ARG A C 1
ATOM 2435 O O . ARG A 1 329 ? -32.404 10.729 12.824 1.00 14.81 328 ARG A O 1
ATOM 2443 N N . THR A 1 330 ? -33.935 12.246 12.176 1.00 14.35 329 THR A N 1
ATOM 2444 C CA . THR A 1 330 ? -34.917 11.264 11.719 1.00 15.14 329 THR A CA 1
ATOM 2445 C C . THR A 1 330 ? -34.504 10.574 10.408 1.00 15.76 329 THR A C 1
ATOM 2446 O O . THR A 1 330 ? -34.815 9.397 10.193 1.00 16.37 329 THR A O 1
ATOM 2450 N N . GLY A 1 331 ? -33.778 11.288 9.548 1.00 14.17 330 GLY A N 1
ATOM 2451 C CA . GLY A 1 331 ? -33.380 10.698 8.281 1.00 15.07 330 GLY A CA 1
ATOM 2452 C C . GLY A 1 331 ? -32.438 11.531 7.437 1.00 15.58 330 GLY A C 1
ATOM 2453 O O . GLY A 1 331 ? -32.120 12.663 7.789 1.00 13.79 330 GLY A O 1
ATOM 2454 N N . HIS A 1 332 ? -32.011 10.954 6.311 1.00 16.27 331 HIS A N 1
ATOM 2455 C CA . HIS A 1 332 ? -31.059 11.600 5.410 1.00 15.97 331 HIS A CA 1
ATOM 2456 C C . HIS A 1 332 ? -31.456 11.317 3.967 1.00 14.54 331 HIS A C 1
ATOM 2457 O O . HIS A 1 332 ? -32.101 10.294 3.680 1.00 14.31 331 HIS A O 1
ATOM 2464 N N . GLY A 1 333 ? -31.060 12.201 3.058 1.00 13.12 332 GLY A N 1
ATOM 2465 C CA . GLY A 1 333 ? -31.287 11.948 1.650 1.00 13.86 332 GLY A CA 1
ATOM 2466 C C . GLY A 1 333 ? -30.436 10.784 1.172 1.00 14.87 332 GLY A C 1
ATOM 2467 O O . GLY A 1 333 ? -29.442 10.398 1.810 1.00 14.95 332 GLY A O 1
ATOM 2468 N N . CYS A 1 334 ? -30.810 10.229 0.030 1.00 14.55 333 CYS A N 1
ATOM 2469 C CA . CYS A 1 334 ? -30.119 9.055 -0.490 1.00 14.74 333 CYS A CA 1
ATOM 2470 C C . CYS A 1 334 ? -30.226 9.069 -2.009 1.00 14.94 333 CYS A C 1
ATOM 2471 O O . CYS A 1 334 ? -31.216 9.569 -2.564 1.00 14.42 333 CYS A O 1
ATOM 2474 N N . GLY A 1 335 ? -29.205 8.547 -2.677 1.00 14.82 334 GLY A N 1
ATOM 2475 C CA . GLY A 1 335 ? -29.176 8.509 -4.126 1.00 15.57 334 GLY A CA 1
ATOM 2476 C C . GLY A 1 335 ? -27.927 7.765 -4.568 1.00 15.83 334 GLY A C 1
ATOM 2477 O O . GLY A 1 335 ? -27.769 6.576 -4.276 1.00 15.46 334 GLY A O 1
ATOM 2478 N N . LEU A 1 336 ? -27.026 8.459 -5.257 1.00 15.02 335 LEU A N 1
ATOM 2479 C CA . LEU A 1 336 ? -25.731 7.858 -5.593 1.00 15.42 335 LEU A CA 1
ATOM 2480 C C . LEU A 1 336 ? -24.838 7.717 -4.351 1.00 15.53 335 LEU A C 1
ATOM 2481 O O . LEU A 1 336 ? -23.904 6.896 -4.321 1.00 15.27 335 LEU A O 1
ATOM 2486 N N . ALA A 1 337 ? -25.137 8.511 -3.324 1.00 15.68 336 ALA A N 1
ATOM 2487 C CA . ALA A 1 337 ? -24.469 8.389 -2.030 1.00 16.43 336 ALA A CA 1
ATOM 2488 C C . ALA A 1 337 ? -25.420 7.816 -0.980 1.00 16.50 336 ALA A C 1
ATOM 2489 O O . ALA A 1 337 ? -26.629 8.015 -1.059 1.00 16.75 336 ALA A O 1
ATOM 2491 N N A ILE A 1 338 ? -24.866 7.121 0.009 0.47 17.29 337 ILE A N 1
ATOM 2492 N N B ILE A 1 338 ? -24.874 7.090 -0.008 0.53 17.31 337 ILE A N 1
ATOM 2493 C CA A ILE A 1 338 ? -25.670 6.585 1.106 0.47 16.93 337 ILE A CA 1
ATOM 2494 C CA B ILE A 1 338 ? -25.684 6.596 1.106 0.53 16.89 337 ILE A CA 1
ATOM 2495 C C A ILE A 1 338 ? -26.239 7.712 1.986 0.47 16.02 337 ILE A C 1
ATOM 2496 C C B ILE A 1 338 ? -26.301 7.775 1.868 0.53 16.02 337 ILE A C 1
ATOM 2497 O O A ILE A 1 338 ? -27.333 7.588 2.535 0.47 15.33 337 ILE A O 1
ATOM 2498 O O B ILE A 1 338 ? -27.490 7.752 2.215 0.53 15.19 337 ILE A O 1
ATOM 2507 N N . HIS A 1 339 ? -25.493 8.809 2.104 1.00 15.67 338 HIS A N 1
ATOM 2508 C CA . HIS A 1 339 ? -25.974 10.030 2.765 1.00 16.09 338 HIS A CA 1
ATOM 2509 C C . HIS A 1 339 ? -25.810 11.198 1.805 1.00 14.14 338 HIS A C 1
ATOM 2510 O O . HIS A 1 339 ? -24.691 11.452 1.348 1.00 13.62 338 HIS A O 1
ATOM 2517 N N . GLU A 1 340 ? -26.892 11.918 1.533 1.00 13.07 339 GLU A N 1
ATOM 2518 C CA . GLU A 1 340 ? -26.827 13.142 0.733 1.00 14.69 339 GLU A CA 1
ATOM 2519 C C . GLU A 1 340 ? -28.022 14.032 1.076 1.00 14.20 339 GLU A C 1
ATOM 2520 O O . GLU A 1 340 ? -28.892 13.642 1.845 1.00 13.27 339 GLU A O 1
ATOM 2526 N N . ALA A 1 341 ? -28.046 15.245 0.539 1.00 14.33 340 ALA A N 1
ATOM 2527 C CA . ALA A 1 341 ? -29.162 16.153 0.800 1.00 14.05 340 ALA A CA 1
ATOM 2528 C C . ALA A 1 341 ? -30.482 15.582 0.248 1.00 14.00 340 ALA A C 1
ATOM 2529 O O . ALA A 1 341 ? -30.470 14.827 -0.731 1.00 15.15 340 ALA A O 1
ATOM 2531 N N . PRO A 1 342 ? -31.630 15.942 0.858 1.00 13.92 341 PRO A N 1
ATOM 2532 C CA . PRO A 1 342 ? -31.790 16.832 2.014 1.00 14.24 341 PRO A CA 1
ATOM 2533 C C . PRO A 1 342 ? -31.753 16.052 3.308 1.00 15.50 341 PRO A C 1
ATOM 2534 O O . PRO A 1 342 ? -32.089 14.859 3.305 1.00 15.66 341 PRO A O 1
ATOM 2538 N N . TYR A 1 343 ? -31.384 16.708 4.404 1.00 16.13 342 TYR A N 1
ATOM 2539 C CA . TYR A 1 343 ? -31.366 16.024 5.701 1.00 16.44 342 TYR A CA 1
ATOM 2540 C C . TYR A 1 343 ? -32.616 16.344 6.520 1.00 15.27 342 TYR A C 1
ATOM 2541 O O . TYR A 1 343 ? -33.015 17.503 6.634 1.00 14.07 342 TYR A O 1
ATOM 2550 N N . LEU A 1 344 ? -33.240 15.299 7.061 1.00 14.74 343 LEU A N 1
ATOM 2551 C CA . LEU A 1 344 ? -34.437 15.455 7.888 1.00 14.31 343 LEU A CA 1
ATOM 2552 C C . LEU A 1 344 ? -33.997 15.725 9.323 1.00 14.21 343 LEU A C 1
ATOM 2553 O O . LEU A 1 344 ? -33.981 14.817 10.169 1.00 15.29 343 LEU A O 1
ATOM 2558 N N . VAL A 1 345 ? -33.628 16.971 9.590 1.00 13.52 344 VAL A N 1
ATOM 2559 C CA . VAL A 1 345 ? -32.942 17.324 10.836 1.00 14.13 344 VAL A CA 1
ATOM 2560 C C . VAL A 1 345 ? -33.452 18.670 11.313 1.00 14.91 344 VAL A C 1
ATOM 2561 O O . VAL A 1 345 ? -33.841 19.512 10.494 1.00 14.48 344 VAL A O 1
ATOM 2565 N N . ARG A 1 346 ? -33.498 18.856 12.632 1.00 15.40 345 ARG A N 1
ATOM 2566 C CA . ARG A 1 346 ? -33.926 20.128 13.208 1.00 15.66 345 ARG A CA 1
ATOM 2567 C C . ARG A 1 346 ? -33.056 21.221 12.615 1.00 15.65 345 ARG A C 1
ATOM 2568 O O . ARG A 1 346 ? -31.859 21.013 12.411 1.00 14.99 345 ARG A O 1
ATOM 2576 N N . GLY A 1 347 ? -33.658 22.363 12.285 1.00 16.98 346 GLY A N 1
ATOM 2577 C CA . GLY A 1 347 ? -32.897 23.472 11.739 1.00 17.71 346 GLY A CA 1
ATOM 2578 C C . GLY A 1 347 ? -32.890 23.559 10.219 1.00 17.32 346 GLY A C 1
ATOM 2579 O O . GLY A 1 347 ? -32.631 24.625 9.643 1.00 16.66 346 GLY A O 1
ATOM 2580 N N . ASN A 1 348 ? -33.155 22.446 9.552 1.00 15.80 347 ASN A N 1
ATOM 2581 C CA . ASN A 1 348 ? -33.136 22.460 8.096 1.00 15.57 347 ASN A CA 1
ATOM 2582 C C . ASN A 1 348 ? -34.463 22.968 7.522 1.00 15.76 347 ASN A C 1
ATOM 2583 O O . ASN A 1 348 ? -35.472 22.267 7.508 1.00 15.82 347 ASN A O 1
ATOM 2588 N N . ARG A 1 349 ? -34.456 24.199 7.039 1.00 14.75 348 ARG A N 1
ATOM 2589 C CA . ARG A 1 349 ? -35.686 24.783 6.517 1.00 16.49 348 ARG A CA 1
ATOM 2590 C C . ARG A 1 349 ? -35.971 24.426 5.051 1.00 16.95 348 ARG A C 1
ATOM 2591 O O . ARG A 1 349 ? -37.004 24.818 4.510 1.00 17.76 348 ARG A O 1
ATOM 2599 N N . GLN A 1 350 ? -35.071 23.683 4.414 1.00 16.14 349 GLN A N 1
ATOM 2600 C CA . GLN A 1 350 ? -35.270 23.240 3.019 1.00 18.30 349 GLN A CA 1
ATOM 2601 C C . GLN A 1 350 ? -36.667 22.641 2.762 1.00 17.06 349 GLN A C 1
ATOM 2602 O O . GLN A 1 350 ? -37.058 21.670 3.408 1.00 16.19 349 GLN A O 1
ATOM 2608 N N . PRO A 1 351 ? -37.431 23.231 1.828 1.00 17.87 350 PRO A N 1
ATOM 2609 C CA . PRO A 1 351 ? -38.746 22.656 1.523 1.00 18.38 350 PRO A CA 1
ATOM 2610 C C . PRO A 1 351 ? -38.609 21.393 0.710 1.00 17.20 350 PRO A C 1
ATOM 2611 O O . PRO A 1 351 ? -37.814 21.348 -0.219 1.00 16.49 350 PRO A O 1
ATOM 2615 N N . LEU A 1 352 ? -39.386 20.375 1.047 1.00 17.33 351 LEU A N 1
ATOM 2616 C CA . LEU A 1 352 ? -39.420 19.176 0.220 1.00 17.66 351 LEU A CA 1
ATOM 2617 C C . LEU A 1 352 ? -40.064 19.474 -1.136 1.00 16.83 351 LEU A C 1
ATOM 2618 O O . LEU A 1 352 ? -41.017 20.248 -1.218 1.00 16.96 351 LEU A O 1
ATOM 2623 N N . GLN A 1 353 ? -39.519 18.873 -2.197 1.00 15.77 352 GLN A N 1
ATOM 2624 C CA A GLN A 1 353 ? -40.167 18.999 -3.486 0.49 16.45 352 GLN A CA 1
ATOM 2625 C CA B GLN A 1 353 ? -39.978 19.016 -3.584 0.51 16.45 352 GLN A CA 1
ATOM 2626 C C . GLN A 1 353 ? -40.191 17.626 -4.177 1.00 16.21 352 GLN A C 1
ATOM 2627 O O . GLN A 1 353 ? -39.479 16.696 -3.777 1.00 16.32 352 GLN A O 1
ATOM 2638 N N . PRO A 1 354 ? -41.091 17.478 -5.173 1.00 16.39 353 PRO A N 1
ATOM 2639 C CA . PRO A 1 354 ? -41.253 16.161 -5.804 1.00 16.62 353 PRO A CA 1
ATOM 2640 C C . PRO A 1 354 ? -39.938 15.568 -6.302 1.00 16.78 353 PRO A C 1
ATOM 2641 O O . PRO A 1 354 ? -39.126 16.278 -6.904 1.00 16.63 353 PRO A O 1
ATOM 2645 N N . GLY A 1 355 ? -39.739 14.282 -6.040 1.00 16.64 354 GLY A N 1
ATOM 2646 C CA . GLY A 1 355 ? -38.546 13.594 -6.502 1.00 16.00 354 GLY A CA 1
ATOM 2647 C C . GLY A 1 355 ? -37.455 13.472 -5.465 1.00 15.99 354 GLY A C 1
ATOM 2648 O O . GLY A 1 355 ? -36.524 12.687 -5.652 1.00 15.90 354 GLY A O 1
ATOM 2649 N N . MET A 1 356 ? -37.524 14.246 -4.385 1.00 15.17 355 MET A N 1
ATOM 2650 C CA . MET A 1 356 ? -36.521 14.101 -3.328 1.00 15.25 355 MET A CA 1
ATOM 2651 C C . MET A 1 356 ? -36.648 12.735 -2.645 1.00 15.84 355 MET A C 1
ATOM 2652 O O . MET A 1 356 ? -37.756 12.253 -2.455 1.00 15.82 355 MET A O 1
ATOM 2657 N N . CYS A 1 357 ? -35.514 12.126 -2.292 1.00 15.20 356 CYS A N 1
ATOM 2658 C CA . CYS A 1 357 ? -35.485 10.785 -1.686 1.00 14.75 356 CYS A CA 1
ATOM 2659 C C . CYS A 1 357 ? -34.830 10.849 -0.329 1.00 14.97 356 CYS A C 1
ATOM 2660 O O . CYS A 1 357 ? -33.772 11.469 -0.186 1.00 15.08 356 CYS A O 1
ATOM 2663 N N . ALA A 1 358 ? -35.424 10.205 0.668 1.00 15.22 357 ALA A N 1
ATOM 2664 C CA . ALA A 1 358 ? -34.806 10.210 1.983 1.00 14.71 357 ALA A CA 1
ATOM 2665 C C . ALA A 1 358 ? -35.182 8.988 2.806 1.00 15.29 357 ALA A C 1
ATOM 2666 O O . ALA A 1 358 ? -36.201 8.338 2.563 1.00 15.70 357 ALA A O 1
ATOM 2668 N N . SER A 1 359 ? -34.353 8.715 3.802 1.00 14.70 358 SER A N 1
ATOM 2669 C CA . SER A 1 359 ? -34.611 7.667 4.779 1.00 16.60 358 SER A CA 1
ATOM 2670 C C . SER A 1 359 ? -35.552 8.178 5.865 1.00 16.60 358 SER A C 1
ATOM 2671 O O . SER A 1 359 ? -35.596 9.370 6.148 1.00 16.04 358 SER A O 1
ATOM 2674 N N . ASN A 1 360 ? -36.293 7.259 6.471 1.00 15.57 359 ASN A N 1
ATOM 2675 C CA . ASN A 1 360 ? -37.181 7.570 7.582 1.00 15.12 359 ASN A CA 1
ATOM 2676 C C . ASN A 1 360 ? -36.889 6.547 8.674 1.00 17.34 359 ASN A C 1
ATOM 2677 O O . ASN A 1 360 ? -37.338 5.385 8.597 1.00 16.16 359 ASN A O 1
ATOM 2682 N N . GLU A 1 361 ? -36.085 6.953 9.652 1.00 16.88 360 GLU A N 1
ATOM 2683 C CA . GLU A 1 361 ? -35.544 6.003 10.616 1.00 16.81 360 GLU A CA 1
ATOM 2684 C C . GLU A 1 361 ? -35.366 6.600 12.008 1.00 15.63 360 GLU A C 1
ATOM 2685 O O . GLU A 1 361 ? -34.244 6.680 12.505 1.00 15.91 360 GLU A O 1
ATOM 2691 N N . PRO A 1 362 ? -36.479 6.998 12.650 1.00 16.80 361 PRO A N 1
ATOM 2692 C CA . PRO A 1 362 ? -36.397 7.654 13.959 1.00 16.68 361 PRO A CA 1
ATOM 2693 C C . PRO A 1 362 ? -36.148 6.661 15.096 1.00 17.10 361 PRO A C 1
ATOM 2694 O O . PRO A 1 362 ? -36.978 6.549 15.979 1.00 17.84 361 PRO A O 1
ATOM 2698 N N . MET A 1 363 ? -34.997 5.998 15.074 1.00 17.30 362 MET A N 1
ATOM 2699 C CA . MET A 1 363 ? -34.636 4.973 16.062 1.00 17.80 362 MET A CA 1
ATOM 2700 C C . MET A 1 363 ? -34.855 5.396 17.513 1.00 18.90 362 MET A C 1
ATOM 2701 O O . MET A 1 363 ? -34.513 6.514 17.899 1.00 19.41 362 MET A O 1
ATOM 2706 N N . ILE A 1 364 ? -35.409 4.489 18.317 1.00 18.57 363 ILE A N 1
ATOM 2707 C CA . ILE A 1 364 ? -35.463 4.678 19.759 1.00 18.52 363 ILE A CA 1
ATOM 2708 C C . ILE A 1 364 ? -34.362 3.853 20.411 1.00 20.11 363 ILE A C 1
ATOM 2709 O O . ILE A 1 364 ? -34.198 2.658 20.114 1.00 19.84 363 ILE A O 1
ATOM 2714 N N . VAL A 1 365 ? -33.581 4.502 21.268 1.00 20.62 364 VAL A N 1
ATOM 2715 C CA . VAL A 1 365 ? -32.589 3.807 22.074 1.00 21.20 364 VAL A CA 1
ATOM 2716 C C . VAL A 1 365 ? -33.046 3.854 23.524 1.00 21.33 364 VAL A C 1
ATOM 2717 O O . VAL A 1 365 ? -33.420 4.917 24.027 1.00 20.08 364 VAL A O 1
ATOM 2721 N N . VAL A 1 366 ? -33.027 2.695 24.173 1.00 22.01 365 VAL A N 1
ATOM 2722 C CA . VAL A 1 366 ? -33.246 2.579 25.612 1.00 24.28 365 VAL A CA 1
ATOM 2723 C C . VAL A 1 366 ? -31.908 2.191 26.211 1.00 24.56 365 VAL A C 1
ATOM 2724 O O . VAL A 1 366 ? -31.506 1.041 26.094 1.00 24.84 365 VAL A O 1
ATOM 2728 N N . PRO A 1 367 ? -31.197 3.159 26.812 1.00 25.78 366 PRO A N 1
ATOM 2729 C CA . PRO A 1 367 ? -29.784 3.002 27.188 1.00 26.67 366 PRO A CA 1
ATOM 2730 C C . PRO A 1 367 ? -29.479 1.720 27.957 1.00 29.93 366 PRO A C 1
ATOM 2731 O O . PRO A 1 367 ? -30.157 1.402 28.934 1.00 30.20 366 PRO A O 1
ATOM 2735 N N . GLY A 1 368 ? -28.474 0.989 27.486 1.00 32.39 367 GLY A N 1
ATOM 2736 C CA . GLY A 1 368 ? -28.053 -0.251 28.115 1.00 33.71 367 GLY A CA 1
ATOM 2737 C C . GLY A 1 368 ? -28.988 -1.434 27.915 1.00 33.85 367 GLY A C 1
ATOM 2738 O O . GLY A 1 368 ? -28.589 -2.581 28.159 1.00 36.48 367 GLY A O 1
ATOM 2739 N N . ALA A 1 369 ? -30.217 -1.176 27.471 1.00 30.46 368 ALA A N 1
ATOM 2740 C CA . ALA A 1 369 ? -31.226 -2.232 27.340 1.00 30.61 368 ALA A CA 1
ATOM 2741 C C . ALA A 1 369 ? -31.340 -2.767 25.909 1.00 29.11 368 ALA A C 1
ATOM 2742 O O . ALA A 1 369 ? -30.949 -3.901 25.624 1.00 30.31 368 ALA A O 1
ATOM 2744 N N . PHE A 1 370 ? -31.899 -1.951 25.021 1.00 26.65 369 PHE A N 1
ATOM 2745 C CA . PHE A 1 370 ? -32.019 -2.318 23.613 1.00 25.89 369 PHE A CA 1
ATOM 2746 C C . PHE A 1 370 ? -32.343 -1.089 22.786 1.00 23.91 369 PHE A C 1
ATOM 2747 O O . PHE A 1 370 ? -32.577 -0.007 23.328 1.00 23.17 369 PHE A O 1
ATOM 2755 N N . GLY A 1 371 ? -32.390 -1.273 21.471 1.00 23.28 370 GLY A N 1
ATOM 2756 C CA . GLY A 1 371 ? -32.792 -0.215 20.565 1.00 21.55 370 GLY A CA 1
ATOM 2757 C C . GLY A 1 371 ? -33.706 -0.794 19.503 1.00 22.27 370 GLY A C 1
ATOM 2758 O O . GLY A 1 371 ? -33.609 -1.982 19.175 1.00 22.97 370 GLY A O 1
ATOM 2759 N N . VAL A 1 372 ? -34.607 0.031 18.978 1.00 20.56 371 VAL A N 1
ATOM 2760 C CA . VAL A 1 372 ? -35.467 -0.382 17.882 1.00 19.55 371 VAL A CA 1
ATOM 2761 C C . VAL A 1 372 ? -35.339 0.628 16.749 1.00 19.25 371 VAL A C 1
ATOM 2762 O O . VAL A 1 372 ? -35.686 1.805 16.911 1.00 18.81 371 VAL A O 1
ATOM 2766 N N . ARG A 1 373 ? -34.831 0.170 15.611 1.00 18.83 372 ARG A N 1
ATOM 2767 C CA . ARG A 1 373 ? -34.731 1.012 14.422 1.00 17.52 372 ARG A CA 1
ATOM 2768 C C . ARG A 1 373 ? -35.486 0.377 13.272 1.00 18.18 372 ARG A C 1
ATOM 2769 O O . ARG A 1 373 ? -35.191 -0.762 12.875 1.00 18.67 372 ARG A O 1
ATOM 2777 N N . LEU A 1 374 ? -36.489 1.094 12.769 1.00 18.89 373 LEU A N 1
ATOM 2778 C CA . LEU A 1 374 ? -37.134 0.743 11.514 1.00 18.55 373 LEU A CA 1
ATOM 2779 C C . LEU A 1 374 ? -36.668 1.752 10.469 1.00 18.46 373 LEU A C 1
ATOM 2780 O O . LEU A 1 374 ? -36.744 2.954 10.691 1.00 18.02 373 LEU A O 1
ATOM 2785 N N . GLU A 1 375 ? -36.147 1.275 9.346 1.00 18.35 374 GLU A N 1
ATOM 2786 C CA . GLU A 1 375 ? -35.687 2.196 8.300 1.00 17.34 374 GLU A CA 1
ATOM 2787 C C . GLU A 1 375 ? -36.230 1.777 6.943 1.00 17.90 374 GLU A C 1
ATOM 2788 O O . GLU A 1 375 ? -35.930 0.676 6.455 1.00 17.68 374 GLU A O 1
ATOM 2794 N N . ASP A 1 376 ? -37.043 2.653 6.360 1.00 16.99 375 ASP A N 1
ATOM 2795 C CA . ASP A 1 376 ? -37.517 2.522 4.990 1.00 16.50 375 ASP A CA 1
ATOM 2796 C C . ASP A 1 376 ? -37.310 3.879 4.346 1.00 15.61 375 ASP A C 1
ATOM 2797 O O . ASP A 1 376 ? -37.350 4.885 5.042 1.00 15.88 375 ASP A O 1
ATOM 2802 N N . HIS A 1 377 ? -37.060 3.912 3.041 1.00 16.12 376 HIS A N 1
ATOM 2803 C CA . HIS A 1 377 ? -36.883 5.191 2.349 1.00 16.11 376 HIS A CA 1
ATOM 2804 C C . HIS A 1 377 ? -38.152 5.558 1.585 1.00 16.57 376 HIS A C 1
ATOM 2805 O O . HIS A 1 377 ? -38.982 4.698 1.286 1.00 16.45 376 HIS A O 1
ATOM 2812 N N . PHE A 1 378 ? -38.298 6.841 1.271 1.00 16.08 377 PHE A N 1
ATOM 2813 C CA . PHE A 1 378 ? -39.466 7.315 0.544 1.00 16.42 377 PHE A CA 1
ATOM 2814 C C . PHE A 1 378 ? -39.005 8.312 -0.506 1.00 15.01 377 PHE A C 1
ATOM 2815 O O . PHE A 1 378 ? -37.883 8.827 -0.437 1.00 14.99 377 PHE A O 1
ATOM 2823 N N . TYR A 1 379 ? -39.871 8.589 -1.470 1.00 15.33 378 TYR A N 1
ATOM 2824 C CA . TYR A 1 379 ? -39.688 9.769 -2.290 1.00 14.97 378 TYR A CA 1
ATOM 2825 C C . TYR A 1 379 ? -40.930 10.642 -2.274 1.00 15.02 378 TYR A C 1
ATOM 2826 O O . TYR A 1 379 ? -42.060 10.169 -2.077 1.00 14.81 378 TYR A O 1
ATOM 2835 N N . VAL A 1 380 ? -40.697 11.933 -2.464 1.00 15.13 379 VAL A N 1
ATOM 2836 C CA . VAL A 1 380 ? -41.767 12.919 -2.463 1.00 15.47 379 VAL A CA 1
ATOM 2837 C C . VAL A 1 380 ? -42.505 12.841 -3.792 1.00 16.53 379 VAL A C 1
ATOM 2838 O O . VAL A 1 380 ? -41.879 12.785 -4.858 1.00 16.51 379 VAL A O 1
ATOM 2842 N N . THR A 1 381 ? -43.836 12.820 -3.730 1.00 15.80 380 THR A N 1
ATOM 2843 C CA . THR A 1 381 ? -44.662 12.807 -4.935 1.00 16.77 380 THR A CA 1
ATOM 2844 C C . THR A 1 381 ? -45.248 14.198 -5.161 1.00 18.36 380 THR A C 1
ATOM 2845 O O . THR A 1 381 ? -44.886 15.127 -4.452 1.00 18.31 380 THR A O 1
ATOM 2849 N N . ASP A 1 382 ? -46.144 14.345 -6.136 1.00 19.75 381 ASP A N 1
ATOM 2850 C CA . ASP A 1 382 ? -46.714 15.664 -6.409 1.00 21.38 381 ASP A CA 1
ATOM 2851 C C . ASP A 1 382 ? -47.582 16.176 -5.250 1.00 20.85 381 ASP A C 1
ATOM 2852 O O . ASP A 1 382 ? -47.739 17.390 -5.083 1.00 20.42 381 ASP A O 1
ATOM 2857 N N . THR A 1 383 ? -48.139 15.267 -4.445 1.00 20.03 382 THR A N 1
ATOM 2858 C CA . THR A 1 383 ? -49.047 15.684 -3.370 1.00 21.06 382 THR A CA 1
ATOM 2859 C C . THR A 1 383 ? -48.717 15.097 -2.000 1.00 20.01 382 THR A C 1
ATOM 2860 O O . THR A 1 383 ? -49.387 15.412 -1.012 1.00 20.77 382 THR A O 1
ATOM 2864 N N . GLY A 1 384 ? -47.700 14.238 -1.934 1.00 15.96 383 GLY A N 1
ATOM 2865 C CA . GLY A 1 384 ? -47.395 13.545 -0.699 1.00 15.57 383 GLY A CA 1
ATOM 2866 C C . GLY A 1 384 ? -46.103 12.756 -0.815 1.00 16.04 383 GLY A C 1
ATOM 2867 O O . GLY A 1 384 ? -45.078 13.294 -1.229 1.00 14.52 383 GLY A O 1
ATOM 2868 N N . ALA A 1 385 ? -46.147 11.482 -0.438 1.00 16.15 384 ALA A N 1
ATOM 2869 C CA . ALA A 1 385 ? -44.943 10.657 -0.478 1.00 16.31 384 ALA A CA 1
ATOM 2870 C C . ALA A 1 385 ? -45.265 9.248 -0.932 1.00 17.12 384 ALA A C 1
ATOM 2871 O O . ALA A 1 385 ? -46.422 8.825 -0.902 1.00 17.77 384 ALA A O 1
ATOM 2873 N N . GLN A 1 386 ? -44.226 8.523 -1.336 1.00 16.77 385 GLN A N 1
ATOM 2874 C CA . GLN A 1 386 ? -44.365 7.113 -1.687 1.00 18.44 385 GLN A CA 1
ATOM 2875 C C . GLN A 1 386 ? -43.242 6.314 -1.040 1.00 17.61 385 GLN A C 1
ATOM 2876 O O . GLN A 1 386 ? -42.082 6.672 -1.171 1.00 16.41 385 GLN A O 1
ATOM 2882 N N . TRP A 1 387 ? -43.587 5.238 -0.337 1.00 18.70 386 TRP A N 1
ATOM 2883 C CA . TRP A 1 387 ? -42.553 4.380 0.245 1.00 18.81 386 TRP A CA 1
ATOM 2884 C C . TRP A 1 387 ? -41.833 3.600 -0.854 1.00 18.87 386 TRP A C 1
ATOM 2885 O O . TRP A 1 387 ? -42.492 3.001 -1.710 1.00 19.43 386 TRP A O 1
ATOM 2896 N N . PHE A 1 388 ? -40.501 3.570 -0.823 1.00 17.42 387 PHE A N 1
ATOM 2897 C CA . PHE A 1 388 ? -39.773 2.596 -1.646 1.00 17.50 387 PHE A CA 1
ATOM 2898 C C . PHE A 1 388 ? -40.099 1.175 -1.201 1.00 17.65 387 PHE A C 1
ATOM 2899 O O . PHE A 1 388 ? -40.308 0.282 -2.029 1.00 20.06 387 PHE A O 1
ATOM 2907 N N . THR A 1 389 ? -40.112 0.961 0.114 1.00 17.67 388 THR A N 1
ATOM 2908 C CA . THR A 1 389 ? -40.502 -0.324 0.697 1.00 19.40 388 THR A CA 1
ATOM 2909 C C . THR A 1 389 ? -41.518 -0.060 1.799 1.00 19.29 388 THR A C 1
ATOM 2910 O O . THR A 1 389 ? -41.396 0.919 2.523 1.00 18.02 388 THR A O 1
ATOM 2914 N N . PRO A 1 390 ? -42.530 -0.928 1.925 1.00 20.56 389 PRO A N 1
ATOM 2915 C CA . PRO A 1 390 ? -43.543 -0.695 2.959 1.00 21.29 389 PRO A CA 1
ATOM 2916 C C . PRO A 1 390 ? -43.021 -0.997 4.360 1.00 21.07 389 PRO A C 1
ATOM 2917 O O . PRO A 1 390 ? -42.272 -1.951 4.542 1.00 20.86 389 PRO A O 1
ATOM 2921 N N . PRO A 1 391 ? -43.421 -0.191 5.349 1.00 21.74 390 PRO A N 1
ATOM 2922 C CA . PRO A 1 391 ? -42.968 -0.417 6.725 1.00 21.33 390 PRO A CA 1
ATOM 2923 C C . PRO A 1 391 ? -43.375 -1.765 7.310 1.00 21.43 390 PRO A C 1
ATOM 2924 O O . PRO A 1 391 ? -44.351 -2.389 6.868 1.00 22.81 390 PRO A O 1
ATOM 2928 N N . SER A 1 392 ? -42.630 -2.193 8.325 1.00 20.76 391 SER A N 1
ATOM 2929 C CA . SER A 1 392 ? -42.979 -3.388 9.099 1.00 21.25 391 SER A CA 1
ATOM 2930 C C . SER A 1 392 ? -44.384 -3.281 9.687 1.00 21.61 391 SER A C 1
ATOM 2931 O O . SER A 1 392 ? -44.924 -2.179 9.834 1.00 20.83 391 SER A O 1
ATOM 2934 N N . VAL A 1 393 ? -44.962 -4.428 10.039 1.00 22.85 392 VAL A N 1
ATOM 2935 C CA . VAL A 1 393 ? -46.322 -4.479 10.575 1.00 24.30 392 VAL A CA 1
ATOM 2936 C C . VAL A 1 393 ? -46.329 -4.727 12.083 1.00 25.59 392 VAL A C 1
ATOM 2937 O O . VAL A 1 393 ? -47.090 -4.097 12.821 1.00 26.08 392 VAL A O 1
ATOM 2941 N N . ALA A 1 394 ? -45.474 -5.632 12.544 1.00 24.89 393 ALA A N 1
ATOM 2942 C CA . ALA A 1 394 ? -45.395 -5.915 13.969 1.00 25.58 393 ALA A CA 1
ATOM 2943 C C . ALA A 1 394 ? -43.991 -6.347 14.375 1.00 26.77 393 ALA A C 1
ATOM 2944 O O . ALA A 1 394 ? -43.145 -6.643 13.523 1.00 26.98 393 ALA A O 1
ATOM 2946 N N . ILE A 1 395 ? -43.757 -6.381 15.684 1.00 26.29 394 ILE A N 1
ATOM 2947 C CA . ILE A 1 395 ? -42.477 -6.785 16.238 1.00 25.31 394 ILE A CA 1
ATOM 2948 C C . ILE A 1 395 ? -42.108 -8.205 15.787 1.00 26.68 394 ILE A C 1
ATOM 2949 O O . ILE A 1 395 ? -40.928 -8.532 15.644 1.00 26.80 394 ILE A O 1
ATOM 2954 N N . ASP A 1 396 ? -43.117 -9.036 15.533 1.00 27.04 395 ASP A N 1
ATOM 2955 C CA . ASP A 1 396 ? -42.866 -10.378 15.012 1.00 28.12 395 ASP A CA 1
ATOM 2956 C C . ASP A 1 396 ? -43.348 -10.542 13.570 1.00 28.27 395 ASP A C 1
ATOM 2957 O O . ASP A 1 396 ? -43.434 -11.665 13.065 1.00 29.86 395 ASP A O 1
ATOM 2962 N N . GLN A 1 397 ? -43.666 -9.428 12.919 1.00 27.60 396 GLN A N 1
ATOM 2963 C CA . GLN A 1 397 ? -43.938 -9.428 11.483 1.00 28.49 396 GLN A CA 1
ATOM 2964 C C . GLN A 1 397 ? -43.205 -8.275 10.810 1.00 26.95 396 GLN A C 1
ATOM 2965 O O . GLN A 1 397 ? -43.796 -7.229 10.542 1.00 26.93 396 GLN A O 1
ATOM 2971 N N . PRO A 1 398 ? -41.905 -8.457 10.550 1.00 25.07 397 PRO A N 1
ATOM 2972 C CA . PRO A 1 398 ? -41.088 -7.378 9.985 1.00 23.55 397 PRO A CA 1
ATOM 2973 C C . PRO A 1 398 ? -41.466 -6.976 8.568 1.00 23.39 397 PRO A C 1
ATOM 2974 O O . PRO A 1 398 ? -41.048 -5.911 8.131 1.00 22.51 397 PRO A O 1
ATOM 2978 N N . PHE A 1 399 ? -42.229 -7.796 7.855 1.00 25.19 398 PHE A N 1
ATOM 2979 C CA . PHE A 1 399 ? -42.512 -7.477 6.462 1.00 25.50 398 PHE A CA 1
ATOM 2980 C C . PHE A 1 399 ? -44.001 -7.403 6.155 1.00 26.45 398 PHE A C 1
ATOM 2981 O O . PHE A 1 399 ? -44.775 -8.273 6.540 1.00 26.65 398 PHE A O 1
ATOM 2989 N N . ALA A 1 400 ? -44.380 -6.314 5.488 1.00 26.92 399 ALA A N 1
ATOM 2990 C CA . ALA A 1 400 ? -45.755 -6.098 5.068 1.00 28.36 399 ALA A CA 1
ATOM 2991 C C . ALA A 1 400 ? -46.110 -7.122 4.003 1.00 31.23 399 ALA A C 1
ATOM 2992 O O . ALA A 1 400 ? -47.266 -7.521 3.878 1.00 33.34 399 ALA A O 1
ATOM 2995 N N . SER B 1 3 ? 5.958 -25.595 -13.868 1.00 46.04 2 SER B N 1
ATOM 2996 C CA . SER B 1 3 ? 5.583 -24.883 -12.653 1.00 44.20 2 SER B CA 1
ATOM 2997 C C . SER B 1 3 ? 5.185 -25.847 -11.538 1.00 44.26 2 SER B C 1
ATOM 2998 O O . SER B 1 3 ? 4.575 -26.888 -11.790 1.00 46.54 2 SER B O 1
ATOM 3001 N N . THR B 1 4 ? 5.547 -25.509 -10.306 1.00 41.66 3 THR B N 1
ATOM 3002 C CA . THR B 1 4 ? 5.094 -26.270 -9.147 1.00 41.61 3 THR B CA 1
ATOM 3003 C C . THR B 1 4 ? 4.174 -25.414 -8.280 1.00 39.47 3 THR B C 1
ATOM 3004 O O . THR B 1 4 ? 3.696 -25.857 -7.237 1.00 40.85 3 THR B O 1
ATOM 3008 N N . GLN B 1 5 ? 3.940 -24.179 -8.713 1.00 35.28 4 GLN B N 1
ATOM 3009 C CA . GLN B 1 5 ? 3.176 -23.230 -7.915 1.00 32.73 4 GLN B CA 1
ATOM 3010 C C . GLN B 1 5 ? 1.844 -22.885 -8.558 1.00 32.38 4 GLN B C 1
ATOM 3011 O O . GLN B 1 5 ? 0.917 -22.450 -7.881 1.00 32.38 4 GLN B O 1
ATOM 3017 N N . ILE B 1 6 ? 1.750 -23.058 -9.870 1.00 32.51 5 ILE B N 1
ATOM 3018 C CA . ILE B 1 6 ? 0.558 -22.617 -10.585 1.00 32.28 5 ILE B CA 1
ATOM 3019 C C . ILE B 1 6 ? -0.324 -23.811 -10.954 1.00 33.26 5 ILE B C 1
ATOM 3020 O O . ILE B 1 6 ? 0.129 -24.750 -11.605 1.00 32.78 5 ILE B O 1
ATOM 3025 N N . GLY B 1 7 ? -1.577 -23.774 -10.511 1.00 33.44 6 GLY B N 1
ATOM 3026 C CA . GLY B 1 7 ? -2.486 -24.888 -10.707 1.00 36.10 6 GLY B CA 1
ATOM 3027 C C . GLY B 1 7 ? -2.127 -26.063 -9.815 1.00 38.83 6 GLY B C 1
ATOM 3028 O O . GLY B 1 7 ? -1.148 -26.017 -9.077 1.00 39.73 6 GLY B O 1
ATOM 3029 N N . GLY B 1 8 ? -2.929 -27.115 -9.867 1.00 40.62 7 GLY B N 1
ATOM 3030 C CA . GLY B 1 8 ? -2.596 -28.350 -9.175 1.00 41.91 7 GLY B CA 1
ATOM 3031 C C . GLY B 1 8 ? -3.052 -28.437 -7.730 1.00 41.54 7 GLY B C 1
ATOM 3032 O O . GLY B 1 8 ? -2.732 -29.401 -7.029 1.00 43.20 7 GLY B O 1
ATOM 3033 N N . MET B 1 9 ? -3.806 -27.441 -7.283 1.00 39.68 8 MET B N 1
ATOM 3034 C CA . MET B 1 9 ? -4.340 -27.438 -5.929 1.00 39.41 8 MET B CA 1
ATOM 3035 C C . MET B 1 9 ? -5.864 -27.368 -5.961 1.00 39.93 8 MET B C 1
ATOM 3036 O O . MET B 1 9 ? -6.435 -26.535 -6.665 1.00 39.15 8 MET B O 1
ATOM 3041 N N . SER B 1 10 ? -6.529 -28.246 -5.214 1.00 41.34 9 SER B N 1
ATOM 3042 C CA . SER B 1 10 ? -7.984 -28.184 -5.126 1.00 43.10 9 SER B CA 1
ATOM 3043 C C . SER B 1 10 ? -8.420 -27.123 -4.121 1.00 43.29 9 SER B C 1
ATOM 3044 O O . SER B 1 10 ? -7.624 -26.659 -3.302 1.00 42.13 9 SER B O 1
ATOM 3047 N N . LEU B 1 11 ? -9.689 -26.743 -4.191 1.00 44.53 10 LEU B N 1
ATOM 3048 C CA . LEU B 1 11 ? -10.237 -25.760 -3.274 1.00 45.99 10 LEU B CA 1
ATOM 3049 C C . LEU B 1 11 ? -10.166 -26.278 -1.838 1.00 46.34 10 LEU B C 1
ATOM 3050 O O . LEU B 1 11 ? -9.843 -25.527 -0.922 1.00 45.18 10 LEU B O 1
ATOM 3055 N N . ASP B 1 12 ? -10.445 -27.564 -1.644 1.00 48.31 11 ASP B N 1
ATOM 3056 C CA . ASP B 1 12 ? -10.341 -28.165 -0.317 1.00 49.11 11 ASP B CA 1
ATOM 3057 C C . ASP B 1 12 ? -8.907 -28.160 0.202 1.00 47.33 11 ASP B C 1
ATOM 3058 O O . ASP B 1 12 ? -8.672 -27.894 1.380 1.00 47.82 11 ASP B O 1
ATOM 3063 N N . GLN B 1 13 ? -7.954 -28.461 -0.673 1.00 45.95 12 GLN B N 1
ATOM 3064 C CA . GLN B 1 13 ? -6.545 -28.457 -0.287 1.00 45.27 12 GLN B CA 1
ATOM 3065 C C . GLN B 1 13 ? -6.079 -27.052 0.098 1.00 43.49 12 GLN B C 1
ATOM 3066 O O . GLN B 1 13 ? -5.317 -26.881 1.051 1.00 42.93 12 GLN B O 1
ATOM 3072 N N . ALA B 1 14 ? -6.533 -26.046 -0.644 1.00 42.48 13 ALA B N 1
ATOM 3073 C CA . ALA B 1 14 ? -6.187 -24.665 -0.321 1.00 41.38 13 ALA B CA 1
ATOM 3074 C C . ALA B 1 14 ? -6.732 -24.291 1.049 1.00 41.74 13 ALA B C 1
ATOM 3075 O O . ALA B 1 14 ? -6.080 -23.581 1.817 1.00 40.64 13 ALA B O 1
ATOM 3077 N N . ARG B 1 15 ? -7.930 -24.780 1.352 1.00 43.48 14 ARG B N 1
ATOM 3078 C CA . ARG B 1 15 ? -8.623 -24.415 2.583 1.00 43.90 14 ARG B CA 1
ATOM 3079 C C . ARG B 1 15 ? -7.981 -25.024 3.825 1.00 44.43 14 ARG B C 1
ATOM 3080 O O . ARG B 1 15 ? -8.190 -24.534 4.932 1.00 44.66 14 ARG B O 1
ATOM 3088 N N . THR B 1 16 ? -7.192 -26.080 3.650 1.00 44.85 15 THR B N 1
ATOM 3089 C CA . THR B 1 16 ? -6.505 -26.676 4.790 1.00 46.19 15 THR B CA 1
ATOM 3090 C C . THR B 1 16 ? -5.399 -25.756 5.298 1.00 45.64 15 THR B C 1
ATOM 3091 O O . THR B 1 16 ? -4.922 -25.920 6.417 1.00 45.19 15 THR B O 1
ATOM 3095 N N . GLN B 1 17 ? -4.998 -24.786 4.478 1.00 45.71 16 GLN B N 1
ATOM 3096 C CA . GLN B 1 17 ? -3.921 -23.871 4.852 1.00 45.68 16 GLN B CA 1
ATOM 3097 C C . GLN B 1 17 ? -4.438 -22.548 5.401 1.00 44.62 16 GLN B C 1
ATOM 3098 O O . GLN B 1 17 ? -3.661 -21.616 5.614 1.00 43.68 16 GLN B O 1
ATOM 3104 N N . LEU B 1 18 ? -5.745 -22.465 5.629 1.00 44.81 17 LEU B N 1
ATOM 3105 C CA . LEU B 1 18 ? -6.368 -21.199 5.989 1.00 43.82 17 LEU B CA 1
ATOM 3106 C C . LEU B 1 18 ? -6.712 -21.058 7.471 1.00 45.31 17 LEU B C 1
ATOM 3107 O O . LEU B 1 18 ? -7.785 -20.572 7.815 1.00 46.11 17 LEU B O 1
ATOM 3112 N N . ALA B 1 19 ? -5.796 -21.448 8.348 1.00 46.02 18 ALA B N 1
ATOM 3113 C CA . ALA B 1 19 ? -6.005 -21.258 9.785 1.00 46.15 18 ALA B CA 1
ATOM 3114 C C . ALA B 1 19 ? -5.791 -19.791 10.173 1.00 44.80 18 ALA B C 1
ATOM 3115 O O . ALA B 1 19 ? -4.988 -19.097 9.550 1.00 44.35 18 ALA B O 1
ATOM 3117 N N . PRO B 1 20 ? -6.519 -19.308 11.197 1.00 43.67 19 PRO B N 1
ATOM 3118 C CA . PRO B 1 20 ? -6.286 -17.940 11.668 1.00 42.01 19 PRO B CA 1
ATOM 3119 C C . PRO B 1 20 ? -4.814 -17.714 12.010 1.00 40.75 19 PRO B C 1
ATOM 3120 O O . PRO B 1 20 ? -4.167 -18.591 12.597 1.00 40.66 19 PRO B O 1
ATOM 3124 N N . TRP B 1 21 ? -4.301 -16.551 11.623 1.00 38.83 20 TRP B N 1
ATOM 3125 C CA . TRP B 1 21 ? -2.882 -16.233 11.732 1.00 37.70 20 TRP B CA 1
ATOM 3126 C C . TRP B 1 21 ? -2.408 -16.301 13.173 1.00 39.26 20 TRP B C 1
ATOM 3127 O O . TRP B 1 21 ? -3.000 -15.683 14.061 1.00 39.31 20 TRP B O 1
ATOM 3138 N N . THR B 1 22 ? -1.336 -17.051 13.401 1.00 40.64 21 THR B N 1
ATOM 3139 C CA . THR B 1 22 ? -0.882 -17.310 14.756 1.00 43.23 21 THR B CA 1
ATOM 3140 C C . THR B 1 22 ? 0.184 -16.312 15.201 1.00 44.50 21 THR B C 1
ATOM 3141 O O . THR B 1 22 ? 0.503 -16.226 16.385 1.00 45.97 21 THR B O 1
ATOM 3145 N N . GLN B 1 23 ? 0.727 -15.550 14.259 1.00 44.04 22 GLN B N 1
ATOM 3146 C CA . GLN B 1 23 ? 1.739 -14.561 14.605 1.00 43.95 22 GLN B CA 1
ATOM 3147 C C . GLN B 1 23 ? 1.139 -13.163 14.582 1.00 40.31 22 GLN B C 1
ATOM 3148 O O . GLN B 1 23 ? 1.343 -12.407 13.631 1.00 39.44 22 GLN B O 1
ATOM 3154 N N . ARG B 1 24 ? 0.392 -12.828 15.629 1.00 38.27 23 ARG B N 1
ATOM 3155 C CA . ARG B 1 24 ? -0.318 -11.554 15.673 1.00 36.85 23 ARG B CA 1
ATOM 3156 C C . ARG B 1 24 ? 0.556 -10.456 16.257 1.00 33.53 23 ARG B C 1
ATOM 3157 O O . ARG B 1 24 ? 0.978 -10.533 17.412 1.00 33.63 23 ARG B O 1
ATOM 3165 N N . ALA B 1 25 ? 0.829 -9.438 15.446 1.00 29.98 24 ALA B N 1
ATOM 3166 C CA . ALA B 1 25 ? 1.614 -8.288 15.881 1.00 28.21 24 ALA B CA 1
ATOM 3167 C C . ALA B 1 25 ? 0.841 -7.457 16.902 1.00 26.60 24 ALA B C 1
ATOM 3168 O O . ALA B 1 25 ? -0.388 -7.341 16.827 1.00 24.58 24 ALA B O 1
ATOM 3170 N N . ALA B 1 26 ? 1.567 -6.875 17.851 1.00 26.82 25 ALA B N 1
ATOM 3171 C CA . ALA B 1 26 ? 0.942 -6.111 18.922 1.00 27.30 25 ALA B CA 1
ATOM 3172 C C . ALA B 1 26 ? 0.256 -4.861 18.378 1.00 26.35 25 ALA B C 1
ATOM 3173 O O . ALA B 1 26 ? 0.775 -4.202 17.479 1.00 25.58 25 ALA B O 1
ATOM 3175 N N . PRO B 1 27 ? -0.915 -4.524 18.928 1.00 27.10 26 PRO B N 1
ATOM 3176 C CA . PRO B 1 27 ? -1.528 -3.243 18.568 1.00 26.30 26 PRO B CA 1
ATOM 3177 C C . PRO B 1 27 ? -0.656 -2.072 19.021 1.00 25.84 26 PRO B C 1
ATOM 3178 O O . PRO B 1 27 ? 0.166 -2.215 19.939 1.00 26.14 26 PRO B O 1
ATOM 3182 N N . ILE B 1 28 ? -0.833 -0.935 18.367 1.00 24.70 27 ILE B N 1
ATOM 3183 C CA . ILE B 1 28 ? -0.208 0.313 18.781 1.00 23.96 27 ILE B CA 1
ATOM 3184 C C . ILE B 1 28 ? -0.617 0.652 20.216 1.00 24.12 27 ILE B C 1
ATOM 3185 O O . ILE B 1 28 ? -1.799 0.599 20.555 1.00 23.68 27 ILE B O 1
ATOM 3190 N N . GLY B 1 29 ? 0.362 1.002 21.049 1.00 24.03 28 GLY B N 1
ATOM 3191 C CA . GLY B 1 29 ? 0.112 1.271 22.454 1.00 24.48 28 GLY B CA 1
ATOM 3192 C C . GLY B 1 29 ? -0.113 2.735 22.776 1.00 24.03 28 GLY B C 1
ATOM 3193 O O . GLY B 1 29 ? 0.142 3.613 21.946 1.00 22.31 28 GLY B O 1
ATOM 3194 N N . ALA B 1 30 ? -0.593 2.993 23.990 1.00 25.32 29 ALA B N 1
ATOM 3195 C CA . ALA B 1 30 ? -0.932 4.350 24.421 1.00 25.70 29 ALA B CA 1
ATOM 3196 C C . ALA B 1 30 ? 0.251 5.308 24.292 1.00 25.64 29 ALA B C 1
ATOM 3197 O O . ALA B 1 30 ? 0.085 6.450 23.867 1.00 25.31 29 ALA B O 1
ATOM 3199 N N . ASP B 1 31 ? 1.439 4.836 24.661 1.00 26.04 30 ASP B N 1
ATOM 3200 C CA . ASP B 1 31 ? 2.634 5.673 24.643 1.00 26.89 30 ASP B CA 1
ATOM 3201 C C . ASP B 1 31 ? 2.967 6.148 23.241 1.00 24.40 30 ASP B C 1
ATOM 3202 O O . ASP B 1 31 ? 3.392 7.292 23.055 1.00 23.54 30 ASP B O 1
ATOM 3207 N N . GLU B 1 32 ? 2.769 5.273 22.255 1.00 23.09 31 GLU B N 1
ATOM 3208 C CA . GLU B 1 32 ? 3.083 5.609 20.867 1.00 20.81 31 GLU B CA 1
ATOM 3209 C C . GLU B 1 32 ? 2.145 6.692 20.329 1.00 19.81 31 GLU B C 1
ATOM 3210 O O . GLU B 1 32 ? 2.583 7.602 19.603 1.00 17.82 31 GLU B O 1
ATOM 3216 N N . TYR B 1 33 ? 0.864 6.620 20.683 1.00 20.20 32 TYR B N 1
ATOM 3217 C CA . TYR B 1 33 ? -0.059 7.675 20.254 1.00 20.52 32 TYR B CA 1
ATOM 3218 C C . TYR B 1 33 ? 0.415 9.024 20.792 1.00 20.85 32 TYR B C 1
ATOM 3219 O O . TYR B 1 33 ? 0.372 10.029 20.077 1.00 21.39 32 TYR B O 1
ATOM 3228 N N . GLN B 1 34 ? 0.881 9.051 22.038 1.00 21.00 33 GLN B N 1
ATOM 3229 C CA . GLN B 1 34 ? 1.431 10.287 22.591 1.00 21.46 33 GLN B CA 1
ATOM 3230 C C . GLN B 1 34 ? 2.671 10.753 21.835 1.00 21.23 33 GLN B C 1
ATOM 3231 O O . GLN B 1 34 ? 2.883 11.961 21.663 1.00 20.25 33 GLN B O 1
ATOM 3237 N N . GLN B 1 35 ? 3.506 9.805 21.415 1.00 21.62 34 GLN B N 1
ATOM 3238 C CA . GLN B 1 35 ? 4.707 10.149 20.660 1.00 22.02 34 GLN B CA 1
ATOM 3239 C C . GLN B 1 35 ? 4.318 10.808 19.331 1.00 20.77 34 GLN B C 1
ATOM 3240 O O . GLN B 1 35 ? 4.970 11.753 18.883 1.00 19.75 34 GLN B O 1
ATOM 3246 N N . ARG B 1 36 ? 3.254 10.302 18.710 1.00 19.88 35 ARG B N 1
ATOM 3247 C CA . ARG B 1 36 ? 2.765 10.863 17.445 1.00 19.67 35 ARG B CA 1
ATOM 3248 C C . ARG B 1 36 ? 2.250 12.297 17.625 1.00 18.66 35 ARG B C 1
ATOM 3249 O O . ARG B 1 36 ? 2.533 13.183 16.815 1.00 17.51 35 ARG B O 1
ATOM 3257 N N . ILE B 1 37 ? 1.495 12.515 18.694 1.00 18.35 36 ILE B N 1
ATOM 3258 C CA . ILE B 1 37 ? 1.052 13.865 19.040 1.00 19.58 36 ILE B CA 1
ATOM 3259 C C . ILE B 1 37 ? 2.254 14.804 19.224 1.00 20.19 36 ILE B C 1
ATOM 3260 O O . ILE B 1 37 ? 2.269 15.926 18.714 1.00 19.55 36 ILE B O 1
ATOM 3265 N N . GLU B 1 38 ? 3.271 14.337 19.937 1.00 21.56 37 GLU B N 1
ATOM 3266 C CA . GLU B 1 38 ? 4.434 15.183 20.193 1.00 23.24 37 GLU B CA 1
ATOM 3267 C C . GLU B 1 38 ? 5.230 15.476 18.922 1.00 21.89 37 GLU B C 1
ATOM 3268 O O . GLU B 1 38 ? 5.752 16.577 18.761 1.00 21.16 37 GLU B O 1
ATOM 3274 N N . ARG B 1 39 ? 5.317 14.508 18.016 1.00 20.39 38 ARG B N 1
ATOM 3275 C CA A ARG B 1 39 ? 6.004 14.724 16.750 0.45 19.73 38 ARG B CA 1
ATOM 3276 C CA B ARG B 1 39 ? 6.011 14.737 16.753 0.55 19.71 38 ARG B CA 1
ATOM 3277 C C . ARG B 1 39 ? 5.262 15.755 15.897 1.00 18.87 38 ARG B C 1
ATOM 3278 O O . ARG B 1 39 ? 5.885 16.594 15.233 1.00 18.69 38 ARG B O 1
ATOM 3293 N N . ALA B 1 40 ? 3.929 15.702 15.917 1.00 16.84 39 ALA B N 1
ATOM 3294 C CA . ALA B 1 40 ? 3.131 16.678 15.175 1.00 15.81 39 ALA B CA 1
ATOM 3295 C C . ALA B 1 40 ? 3.341 18.088 15.722 1.00 16.01 39 ALA B C 1
ATOM 3296 O O . ALA B 1 40 ? 3.447 19.044 14.961 1.00 15.45 39 ALA B O 1
ATOM 3298 N N . ARG B 1 41 ? 3.389 18.215 17.042 1.00 16.84 40 ARG B N 1
ATOM 3299 C CA . ARG B 1 41 ? 3.662 19.515 17.666 1.00 18.62 40 ARG B CA 1
ATOM 3300 C C . ARG B 1 41 ? 5.014 20.096 17.242 1.00 19.78 40 ARG B C 1
ATOM 3301 O O . ARG B 1 41 ? 5.133 21.304 17.038 1.00 19.39 40 ARG B O 1
ATOM 3309 N N . VAL B 1 42 ? 6.029 19.247 17.111 1.00 21.18 41 VAL B N 1
ATOM 3310 C CA . VAL B 1 42 ? 7.343 19.719 16.659 1.00 21.02 41 VAL B CA 1
ATOM 3311 C C . VAL B 1 42 ? 7.244 20.283 15.234 1.00 20.29 41 VAL B C 1
ATOM 3312 O O . VAL B 1 42 ? 7.755 21.374 14.934 1.00 20.71 41 VAL B O 1
ATOM 3316 N N . LEU B 1 43 ? 6.580 19.532 14.364 1.00 18.23 42 LEU B N 1
ATOM 3317 C CA . LEU B 1 43 ? 6.362 19.951 12.983 1.00 19.29 42 LEU B CA 1
ATOM 3318 C C . LEU B 1 43 ? 5.454 21.181 12.855 1.00 19.99 42 LEU B C 1
ATOM 3319 O O . LEU B 1 43 ? 5.667 22.011 11.977 1.00 20.33 42 LEU B O 1
ATOM 3324 N N . MET B 1 44 ? 4.440 21.285 13.717 1.00 18.79 43 MET B N 1
ATOM 3325 C CA . MET B 1 44 ? 3.589 22.473 13.763 1.00 19.01 43 MET B CA 1
ATOM 3326 C C . MET B 1 44 ? 4.413 23.730 14.034 1.00 20.73 43 MET B C 1
ATOM 3327 O O . MET B 1 44 ? 4.293 24.737 13.325 1.00 20.92 43 MET B O 1
ATOM 3332 N N A ARG B 1 45 ? 5.248 23.657 15.061 0.49 21.78 44 ARG B N 1
ATOM 3333 N N B ARG B 1 45 ? 5.247 23.667 15.066 0.51 21.78 44 ARG B N 1
ATOM 3334 C CA A ARG B 1 45 ? 6.102 24.769 15.446 0.49 23.35 44 ARG B CA 1
ATOM 3335 C CA B ARG B 1 45 ? 6.093 24.793 15.434 0.51 23.18 44 ARG B CA 1
ATOM 3336 C C A ARG B 1 45 ? 7.038 25.157 14.298 0.49 23.34 44 ARG B C 1
ATOM 3337 C C B ARG B 1 45 ? 7.037 25.163 14.288 0.51 23.33 44 ARG B C 1
ATOM 3338 O O A ARG B 1 45 ? 7.229 26.339 14.025 0.49 23.51 44 ARG B O 1
ATOM 3339 O O B ARG B 1 45 ? 7.231 26.342 14.004 0.51 23.50 44 ARG B O 1
ATOM 3354 N N . ALA B 1 46 ? 7.597 24.162 13.611 1.00 23.25 45 ALA B N 1
ATOM 3355 C CA . ALA B 1 46 ? 8.508 24.436 12.490 1.00 25.33 45 ALA B CA 1
ATOM 3356 C C . ALA B 1 46 ? 7.778 25.192 11.381 1.00 25.28 45 ALA B C 1
ATOM 3357 O O . ALA B 1 46 ? 8.334 26.093 10.761 1.00 24.63 45 ALA B O 1
ATOM 3359 N N . GLN B 1 47 ? 6.520 24.834 11.161 1.00 25.73 46 GLN B N 1
ATOM 3360 C CA . GLN B 1 47 ? 5.721 25.465 10.127 1.00 27.63 46 GLN B CA 1
ATOM 3361 C C . GLN B 1 47 ? 5.078 26.787 10.583 1.00 27.09 46 GLN B C 1
ATOM 3362 O O . GLN B 1 47 ? 4.503 27.513 9.773 1.00 27.97 46 GLN B O 1
ATOM 3368 N N . GLY B 1 48 ? 5.165 27.100 11.873 1.00 25.16 47 GLY B N 1
ATOM 3369 C CA . GLY B 1 48 ? 4.581 28.334 12.375 1.00 24.94 47 GLY B CA 1
ATOM 3370 C C . GLY B 1 48 ? 3.074 28.233 12.540 1.00 25.21 47 GLY B C 1
ATOM 3371 O O . GLY B 1 48 ? 2.352 29.221 12.455 1.00 27.30 47 GLY B O 1
ATOM 3372 N N . VAL B 1 49 ? 2.609 27.016 12.784 1.00 23.20 48 VAL B N 1
ATOM 3373 C CA . VAL B 1 49 ? 1.195 26.715 12.975 1.00 23.04 48 VAL B CA 1
ATOM 3374 C C . VAL B 1 49 ? 0.945 26.427 14.459 1.00 22.76 48 VAL B C 1
ATOM 3375 O O . VAL B 1 49 ? 1.780 25.780 15.097 1.00 23.72 48 VAL B O 1
ATOM 3379 N N . ASP B 1 50 ? -0.166 26.912 15.026 1.00 20.72 49 ASP B N 1
ATOM 3380 C CA . ASP B 1 50 ? -0.433 26.674 16.453 1.00 20.57 49 ASP B CA 1
ATOM 3381 C C . ASP B 1 50 ? -1.707 25.853 16.696 1.00 19.72 49 ASP B C 1
ATOM 3382 O O . ASP B 1 50 ? -2.123 25.646 17.834 1.00 19.58 49 ASP B O 1
ATOM 3387 N N . ALA B 1 51 ? -2.311 25.375 15.618 1.00 18.28 50 ALA B N 1
ATOM 3388 C CA . ALA B 1 51 ? -3.487 24.528 15.708 1.00 17.84 50 ALA B CA 1
ATOM 3389 C C . ALA B 1 51 ? -3.559 23.619 14.494 1.00 17.36 50 ALA B C 1
ATOM 3390 O O . ALA B 1 51 ? -3.254 24.036 13.376 1.00 18.02 50 ALA B O 1
ATOM 3392 N N . LEU B 1 52 ? -3.986 22.382 14.727 1.00 16.23 51 LEU B N 1
ATOM 3393 C CA . LEU B 1 52 ? -4.031 21.355 13.693 1.00 15.84 51 LEU B CA 1
ATOM 3394 C C . LEU B 1 52 ? -5.360 20.639 13.786 1.00 15.99 51 LEU B C 1
ATOM 3395 O O . LEU B 1 52 ? -5.701 20.119 14.849 1.00 16.93 51 LEU B O 1
ATOM 3400 N N . LEU B 1 53 ? -6.119 20.617 12.690 1.00 14.98 52 LEU B N 1
ATOM 3401 C CA . LEU B 1 53 ? -7.403 19.918 12.678 1.00 15.21 52 LEU B CA 1
ATOM 3402 C C . LEU B 1 53 ? -7.304 18.673 11.805 1.00 14.26 52 LEU B C 1
ATOM 3403 O O . LEU B 1 53 ? -7.015 18.761 10.611 1.00 14.86 52 LEU B O 1
ATOM 3408 N N . ILE B 1 54 ? -7.517 17.523 12.427 1.00 14.71 53 ILE B N 1
ATOM 3409 C CA . ILE B 1 54 ? -7.439 16.224 11.757 1.00 14.94 53 ILE B CA 1
ATOM 3410 C C . ILE B 1 54 ? -8.838 15.674 11.580 1.00 15.57 53 ILE B C 1
ATOM 3411 O O . ILE B 1 54 ? -9.571 15.563 12.556 1.00 15.29 53 ILE B O 1
ATOM 3416 N N . GLY B 1 55 ? -9.204 15.295 10.357 1.00 14.59 54 GLY B N 1
ATOM 3417 C CA . GLY B 1 55 ? -10.543 14.771 10.122 1.00 14.88 54 GLY B CA 1
ATOM 3418 C C . GLY B 1 55 ? -10.596 13.256 10.259 1.00 15.52 54 GLY B C 1
ATOM 3419 O O . GLY B 1 55 ? -9.567 12.580 10.169 1.00 14.47 54 GLY B O 1
ATOM 3420 N N . ALA B 1 56 ? -11.791 12.721 10.480 1.00 14.80 55 ALA B N 1
ATOM 3421 C CA . ALA B 1 56 ? -11.988 11.271 10.496 1.00 14.52 55 ALA B CA 1
ATOM 3422 C C . ALA B 1 56 ? -11.408 10.655 9.231 1.00 15.73 55 ALA B C 1
ATOM 3423 O O . ALA B 1 56 ? -11.521 11.214 8.132 1.00 15.61 55 ALA B O 1
ATOM 3425 N N . GLY B 1 57 ? -10.757 9.517 9.398 1.00 17.36 56 GLY B N 1
ATOM 3426 C CA . GLY B 1 57 ? -10.069 8.861 8.304 1.00 17.71 56 GLY B CA 1
ATOM 3427 C C . GLY B 1 57 ? -8.755 8.323 8.827 1.00 18.20 56 GLY B C 1
ATOM 3428 O O . GLY B 1 57 ? -8.581 8.165 10.039 1.00 18.93 56 GLY B O 1
ATOM 3429 N N . THR B 1 58 ? -7.821 8.052 7.926 1.00 17.62 57 THR B N 1
ATOM 3430 C CA . THR B 1 58 ? -6.582 7.402 8.348 1.00 17.66 57 THR B CA 1
ATOM 3431 C C . THR B 1 58 ? -5.731 8.288 9.267 1.00 17.50 57 THR B C 1
ATOM 3432 O O . THR B 1 58 ? -5.019 7.771 10.124 1.00 18.24 57 THR B O 1
ATOM 3436 N N . SER B 1 59 ? -5.802 9.611 9.117 1.00 16.20 58 SER B N 1
ATOM 3437 C CA . SER B 1 59 ? -5.028 10.472 10.022 1.00 16.23 58 SER B CA 1
ATOM 3438 C C . SER B 1 59 ? -5.652 10.578 11.417 1.00 15.25 58 SER B C 1
ATOM 3439 O O . SER B 1 59 ? -4.931 10.692 12.405 1.00 15.83 58 SER B O 1
ATOM 3442 N N . LEU B 1 60 ? -6.979 10.546 11.516 1.00 14.91 59 LEU B N 1
ATOM 3443 C CA . LEU B 1 60 ? -7.585 10.517 12.847 1.00 15.61 59 LEU B CA 1
ATOM 3444 C C . LEU B 1 60 ? -7.239 9.193 13.518 1.00 16.19 59 LEU B C 1
ATOM 3445 O O . LEU B 1 60 ? -6.982 9.148 14.719 1.00 17.07 59 LEU B O 1
ATOM 3450 N N . ARG B 1 61 ? -7.241 8.104 12.757 1.00 16.33 60 ARG B N 1
ATOM 3451 C CA . ARG B 1 61 ? -6.902 6.830 13.374 1.00 17.38 60 ARG B CA 1
ATOM 3452 C C . ARG B 1 61 ? -5.440 6.862 13.809 1.00 16.94 60 ARG B C 1
ATOM 3453 O O . ARG B 1 61 ? -5.094 6.346 14.870 1.00 18.27 60 ARG B O 1
ATOM 3461 N N . TYR B 1 62 ? -4.593 7.495 13.003 1.00 15.81 61 TYR B N 1
ATOM 3462 C CA . TYR B 1 62 ? -3.167 7.597 13.342 1.00 15.59 61 TYR B CA 1
ATOM 3463 C C . TYR B 1 62 ? -2.938 8.298 14.682 1.00 16.85 61 TYR B C 1
ATOM 3464 O O . TYR B 1 62 ? -2.154 7.826 15.509 1.00 18.23 61 TYR B O 1
ATOM 3473 N N . PHE B 1 63 ? -3.619 9.423 14.900 1.00 16.60 62 PHE B N 1
ATOM 3474 C CA . PHE B 1 63 ? -3.320 10.226 16.077 1.00 17.49 62 PHE B CA 1
ATOM 3475 C C . PHE B 1 63 ? -4.173 9.856 17.293 1.00 17.89 62 PHE B C 1
ATOM 3476 O O . PHE B 1 63 ? -3.799 10.178 18.419 1.00 19.39 62 PHE B O 1
ATOM 3484 N N . SER B 1 64 ? -5.299 9.173 17.082 1.00 17.67 63 SER B N 1
ATOM 3485 C CA . SER B 1 64 ? -6.241 8.966 18.179 1.00 19.30 63 SER B CA 1
ATOM 3486 C C . SER B 1 64 ? -6.762 7.539 18.328 1.00 20.79 63 SER B C 1
ATOM 3487 O O . SER B 1 64 ? -7.356 7.206 19.353 1.00 23.07 63 SER B O 1
ATOM 3490 N N . GLY B 1 65 ? -6.566 6.706 17.310 1.00 19.60 64 GLY B N 1
ATOM 3491 C CA . GLY B 1 65 ? -7.122 5.365 17.319 1.00 20.06 64 GLY B CA 1
ATOM 3492 C C . GLY B 1 65 ? -8.542 5.244 16.775 1.00 20.09 64 GLY B C 1
ATOM 3493 O O . GLY B 1 65 ? -9.016 4.139 16.521 1.00 19.16 64 GLY B O 1
ATOM 3494 N N . VAL B 1 66 ? -9.237 6.362 16.597 1.00 19.99 65 VAL B N 1
ATOM 3495 C CA . VAL B 1 66 ? -10.614 6.308 16.084 1.00 19.75 65 VAL B CA 1
ATOM 3496 C C . VAL B 1 66 ? -10.591 5.830 14.626 1.00 19.58 65 VAL B C 1
ATOM 3497 O O . VAL B 1 66 ? -10.016 6.492 13.769 1.00 19.40 65 VAL B O 1
ATOM 3501 N N . PRO B 1 67 ? -11.196 4.664 14.342 1.00 20.03 66 PRO B N 1
ATOM 3502 C CA . PRO B 1 67 ? -11.067 4.088 12.998 1.00 19.75 66 PRO B CA 1
ATOM 3503 C C . PRO B 1 67 ? -12.157 4.496 12.006 1.00 20.37 66 PRO B C 1
ATOM 3504 O O . PRO B 1 67 ? -12.084 4.096 10.842 1.00 20.33 66 PRO B O 1
ATOM 3508 N N . TRP B 1 68 ? -13.145 5.267 12.452 1.00 19.35 67 TRP B N 1
ATOM 3509 C CA . TRP B 1 68 ? -14.317 5.567 11.624 1.00 18.58 67 TRP B CA 1
ATOM 3510 C C . TRP B 1 68 ? -14.002 6.237 10.293 1.00 18.57 67 TRP B C 1
ATOM 3511 O O . TRP B 1 68 ? -13.107 7.063 10.208 1.00 19.17 67 TRP B O 1
ATOM 3522 N N . GLY B 1 69 ? -14.768 5.908 9.259 1.00 18.76 68 GLY B N 1
ATOM 3523 C CA . GLY B 1 69 ? -14.619 6.607 7.993 1.00 19.66 68 GLY B CA 1
ATOM 3524 C C . GLY B 1 69 ? -15.247 7.985 8.091 1.00 19.74 68 GLY B C 1
ATOM 3525 O O . GLY B 1 69 ? -16.123 8.210 8.930 1.00 19.48 68 GLY B O 1
ATOM 3526 N N . ALA B 1 70 ? -14.807 8.911 7.246 1.00 18.99 69 ALA B N 1
ATOM 3527 C CA . ALA B 1 70 ? -15.381 10.260 7.219 1.00 18.13 69 ALA B CA 1
ATOM 3528 C C . ALA B 1 70 ? -16.827 10.228 6.747 1.00 17.32 69 ALA B C 1
ATOM 3529 O O . ALA B 1 70 ? -17.184 9.420 5.892 1.00 16.37 69 ALA B O 1
ATOM 3531 N N . SER B 1 71 ? -17.651 11.113 7.303 1.00 16.54 70 SER B N 1
ATOM 3532 C CA . SER B 1 71 ? -19.026 11.293 6.836 1.00 16.70 70 SER B CA 1
ATOM 3533 C C . SER B 1 71 ? -19.316 12.783 6.748 1.00 15.93 70 SER B C 1
ATOM 3534 O O . SER B 1 71 ? -18.417 13.600 6.913 1.00 14.52 70 SER B O 1
ATOM 3537 N N . GLU B 1 72 ? -20.578 13.127 6.505 1.00 15.47 71 GLU B N 1
ATOM 3538 C CA . GLU B 1 72 ? -20.987 14.525 6.423 1.00 16.03 71 GLU B CA 1
ATOM 3539 C C . GLU B 1 72 ? -20.983 15.174 7.804 1.00 15.71 71 GLU B C 1
ATOM 3540 O O . GLU B 1 72 ? -21.022 16.393 7.915 1.00 16.68 71 GLU B O 1
ATOM 3546 N N . ARG B 1 73 ? -20.934 14.358 8.851 1.00 14.47 72 ARG B N 1
ATOM 3547 C CA . ARG B 1 73 ? -20.856 14.868 10.231 1.00 14.03 72 ARG B CA 1
ATOM 3548 C C . ARG B 1 73 ? -19.413 15.033 10.687 1.00 15.14 72 ARG B C 1
ATOM 3549 O O . ARG B 1 73 ? -18.635 14.071 10.664 1.00 16.56 72 ARG B O 1
ATOM 3557 N N . LEU B 1 74 ? -19.061 16.237 11.128 1.00 14.02 73 LEU B N 1
ATOM 3558 C CA . LEU B 1 74 ? -17.690 16.477 11.576 1.00 14.83 73 LEU B CA 1
ATOM 3559 C C . LEU B 1 74 ? -17.318 15.667 12.814 1.00 14.69 73 LEU B C 1
ATOM 3560 O O . LEU B 1 74 ? -17.913 15.816 13.893 1.00 14.44 73 LEU B O 1
ATOM 3565 N N . VAL B 1 75 ? -16.312 14.818 12.630 1.00 14.52 74 VAL B N 1
ATOM 3566 C CA . VAL B 1 75 ? -15.613 14.138 13.719 1.00 14.80 74 VAL B CA 1
ATOM 3567 C C . VAL B 1 75 ? -14.148 14.462 13.535 1.00 14.91 74 VAL B C 1
ATOM 3568 O O . VAL B 1 75 ? -13.570 14.134 12.493 1.00 15.58 74 VAL B O 1
ATOM 3572 N N . ALA B 1 76 ? -13.557 15.174 14.488 1.00 15.05 75 ALA B N 1
ATOM 3573 C CA . ALA B 1 76 ? -12.200 15.676 14.256 1.00 15.92 75 ALA B CA 1
ATOM 3574 C C . ALA B 1 76 ? -11.416 15.896 15.532 1.00 17.36 75 ALA B C 1
ATOM 3575 O O . ALA B 1 76 ? -11.983 16.109 16.604 1.00 18.27 75 ALA B O 1
ATOM 3577 N N . LEU B 1 77 ? -10.094 15.834 15.393 1.00 16.69 76 LEU B N 1
ATOM 3578 C CA . LEU B 1 77 ? -9.174 16.127 16.488 1.00 16.93 76 LEU B CA 1
ATOM 3579 C C . LEU B 1 77 ? -8.535 17.497 16.244 1.00 16.93 76 LEU B C 1
ATOM 3580 O O . LEU B 1 77 ? -7.961 17.736 15.178 1.00 16.39 76 LEU B O 1
ATOM 3585 N N . LEU B 1 78 ? -8.634 18.385 17.231 1.00 17.75 77 LEU B N 1
ATOM 3586 C CA . LEU B 1 78 ? -7.961 19.679 17.165 1.00 18.29 77 LEU B CA 1
ATOM 3587 C C . LEU B 1 78 ? -6.783 19.664 18.121 1.00 19.18 77 LEU B C 1
ATOM 3588 O O . LEU B 1 78 ? -6.964 19.656 19.336 1.00 19.19 77 LEU B O 1
ATOM 3593 N N . LEU B 1 79 ? -5.575 19.633 17.569 1.00 18.83 78 LEU B N 1
ATOM 3594 C CA . LEU B 1 79 ? -4.371 19.634 18.383 1.00 18.77 78 LEU B CA 1
ATOM 3595 C C . LEU B 1 79 ? -3.811 21.047 18.505 1.00 19.18 78 LEU B C 1
ATOM 3596 O O . LEU B 1 79 ? -3.622 21.725 17.503 1.00 18.44 78 LEU B O 1
ATOM 3601 N N . THR B 1 80 ? -3.551 21.487 19.734 1.00 20.10 79 THR B N 1
ATOM 3602 C CA . THR B 1 80 ? -2.915 22.781 19.952 1.00 21.64 79 THR B CA 1
ATOM 3603 C C . THR B 1 80 ? -1.585 22.556 20.661 1.00 22.34 79 THR B C 1
ATOM 3604 O O . THR B 1 80 ? -1.170 21.411 20.849 1.00 21.65 79 THR B O 1
ATOM 3608 N N . THR B 1 81 ? -0.915 23.636 21.051 1.00 23.76 80 THR B N 1
ATOM 3609 C CA . THR B 1 81 ? 0.439 23.515 21.574 1.00 24.98 80 THR B CA 1
ATOM 3610 C C . THR B 1 81 ? 0.460 22.844 22.938 1.00 26.68 80 THR B C 1
ATOM 3611 O O . THR B 1 81 ? 1.421 22.154 23.261 1.00 26.73 80 THR B O 1
ATOM 3615 N N . GLU B 1 82 ? -0.595 23.031 23.731 1.00 28.08 81 GLU B N 1
ATOM 3616 C CA . GLU B 1 82 ? -0.655 22.440 25.069 1.00 30.57 81 GLU B CA 1
ATOM 3617 C C . GLU B 1 82 ? -1.982 21.755 25.357 1.00 29.05 81 GLU B C 1
ATOM 3618 O O . GLU B 1 82 ? -3.011 22.141 24.818 1.00 28.61 81 GLU B O 1
ATOM 3624 N N . GLY B 1 83 ? -1.941 20.744 26.222 1.00 29.36 82 GLY B N 1
ATOM 3625 C CA . GLY B 1 83 ? -3.137 20.133 26.785 1.00 28.61 82 GLY B CA 1
ATOM 3626 C C . GLY B 1 83 ? -3.634 18.949 25.978 1.00 26.55 82 GLY B C 1
ATOM 3627 O O . GLY B 1 83 ? -3.160 18.715 24.868 1.00 25.53 82 GLY B O 1
ATOM 3628 N N . ASP B 1 84 ? -4.579 18.192 26.528 1.00 26.12 83 ASP B N 1
ATOM 3629 C CA . ASP B 1 84 ? -5.151 17.087 25.770 1.00 25.61 83 ASP B CA 1
ATOM 3630 C C . ASP B 1 84 ? -5.861 17.674 24.549 1.00 23.91 83 ASP B C 1
ATOM 3631 O O . ASP B 1 84 ? -6.552 18.688 24.659 1.00 24.37 83 ASP B O 1
ATOM 3636 N N . PRO B 1 85 ? -5.684 17.053 23.378 1.00 22.50 84 PRO B N 1
ATOM 3637 C CA . PRO B 1 85 ? -6.357 17.609 22.202 1.00 20.86 84 PRO B CA 1
ATOM 3638 C C . PRO B 1 85 ? -7.876 17.515 22.303 1.00 20.66 84 PRO B C 1
ATOM 3639 O O . PRO B 1 85 ? -8.419 16.632 22.974 1.00 20.87 84 PRO B O 1
ATOM 3643 N N . VAL B 1 86 ? -8.536 18.437 21.622 1.00 20.17 85 VAL B N 1
ATOM 3644 C CA . VAL B 1 86 ? -9.987 18.500 21.574 1.00 19.92 85 VAL B CA 1
ATOM 3645 C C . VAL B 1 86 ? -10.526 17.498 20.552 1.00 18.91 85 VAL B C 1
ATOM 3646 O O . VAL B 1 86 ? -10.029 17.416 19.427 1.00 18.84 85 VAL B O 1
ATOM 3650 N N . LEU B 1 87 ? -11.505 16.697 20.961 1.00 18.39 86 LEU B N 1
ATOM 3651 C CA . LEU B 1 87 ? -12.179 15.808 20.024 1.00 17.96 86 LEU B CA 1
ATOM 3652 C C . LEU B 1 87 ? -13.585 16.356 19.774 1.00 17.46 86 LEU B C 1
ATOM 3653 O O . LEU B 1 87 ? -14.422 16.360 20.675 1.00 17.93 86 LEU B O 1
ATOM 3658 N N . ILE B 1 88 ? -13.828 16.837 18.554 1.00 17.23 87 ILE B N 1
ATOM 3659 C CA . ILE B 1 88 ? -15.150 17.336 18.156 1.00 17.09 87 ILE B CA 1
ATOM 3660 C C . ILE B 1 88 ? -15.966 16.183 17.575 1.00 17.17 87 ILE B C 1
ATOM 3661 O O . ILE B 1 88 ? -15.497 15.510 16.657 1.00 17.36 87 ILE B O 1
ATOM 3666 N N . CYS B 1 89 ? -17.182 15.963 18.089 1.00 16.97 88 CYS B N 1
ATOM 3667 C CA . CYS B 1 89 ? -17.928 14.731 17.808 1.00 16.82 88 CYS B CA 1
ATOM 3668 C C . CYS B 1 89 ? -19.431 14.936 17.983 1.00 15.85 88 CYS B C 1
ATOM 3669 O O . CYS B 1 89 ? -19.837 15.676 18.879 1.00 15.49 88 CYS B O 1
ATOM 3672 N N . PRO B 1 90 ? -20.255 14.274 17.140 1.00 15.72 89 PRO B N 1
ATOM 3673 C CA . PRO B 1 90 ? -21.704 14.290 17.383 1.00 17.23 89 PRO B CA 1
ATOM 3674 C C . PRO B 1 90 ? -22.036 13.810 18.794 1.00 18.84 89 PRO B C 1
ATOM 3675 O O . PRO B 1 90 ? -21.444 12.829 19.257 1.00 21.07 89 PRO B O 1
ATOM 3679 N N . ALA B 1 91 ? -22.953 14.492 19.472 1.00 18.62 90 ALA B N 1
ATOM 3680 C CA . ALA B 1 91 ? -23.350 14.091 20.823 1.00 20.30 90 ALA B CA 1
ATOM 3681 C C . ALA B 1 91 ? -23.789 12.626 20.895 1.00 21.22 90 ALA B C 1
ATOM 3682 O O . ALA B 1 91 ? -23.415 11.910 21.831 1.00 21.59 90 ALA B O 1
ATOM 3684 N N . PHE B 1 92 ? -24.545 12.167 19.896 1.00 21.53 91 PHE B N 1
ATOM 3685 C CA . PHE B 1 92 ? -25.155 10.837 19.970 1.00 22.31 91 PHE B CA 1
ATOM 3686 C C . PHE B 1 92 ? -24.086 9.738 19.829 1.00 22.05 91 PHE B C 1
ATOM 3687 O O . PHE B 1 92 ? -24.319 8.570 20.166 1.00 20.92 91 PHE B O 1
ATOM 3695 N N . GLU B 1 93 ? -22.901 10.139 19.380 1.00 21.81 92 GLU B N 1
ATOM 3696 C CA . GLU B 1 93 ? -21.793 9.215 19.163 1.00 23.32 92 GLU B CA 1
ATOM 3697 C C . GLU B 1 93 ? -20.827 9.098 20.344 1.00 23.75 92 GLU B C 1
ATOM 3698 O O . GLU B 1 93 ? -19.862 8.335 20.263 1.00 23.85 92 GLU B O 1
ATOM 3704 N N . GLU B 1 94 ? -21.062 9.861 21.415 1.00 23.04 93 GLU B N 1
ATOM 3705 C CA . GLU B 1 94 ? -20.098 9.951 22.516 1.00 24.39 93 GLU B CA 1
ATOM 3706 C C . GLU B 1 94 ? -19.706 8.583 23.085 1.00 24.71 93 GLU B C 1
ATOM 3707 O O . GLU B 1 94 ? -18.525 8.307 23.278 1.00 24.67 93 GLU B O 1
ATOM 3713 N N . GLY B 1 95 ? -20.692 7.732 23.348 1.00 24.62 94 GLY B N 1
ATOM 3714 C CA . GLY B 1 95 ? -20.414 6.416 23.901 1.00 26.27 94 GLY B CA 1
ATOM 3715 C C . GLY B 1 95 ? -19.529 5.568 22.998 1.00 26.35 94 GLY B C 1
ATOM 3716 O O . GLY B 1 95 ? -18.570 4.940 23.453 1.00 26.29 94 GLY B O 1
ATOM 3717 N N . SER B 1 96 ? -19.853 5.548 21.711 1.00 25.75 95 SER B N 1
ATOM 3718 C CA . SER B 1 96 ? -19.060 4.804 20.735 1.00 27.58 95 SER B CA 1
ATOM 3719 C C . SER B 1 96 ? -17.633 5.342 20.626 1.00 25.67 95 SER B C 1
ATOM 3720 O O . SER B 1 96 ? -16.678 4.574 20.459 1.00 25.56 95 SER B O 1
ATOM 3723 N N . LEU B 1 97 ? -17.494 6.662 20.716 1.00 24.33 96 LEU B N 1
ATOM 3724 C CA . LEU B 1 97 ? -16.178 7.306 20.664 1.00 23.52 96 LEU B CA 1
ATOM 3725 C C . LEU B 1 97 ? -15.297 6.896 21.843 1.00 23.55 96 LEU B C 1
ATOM 3726 O O .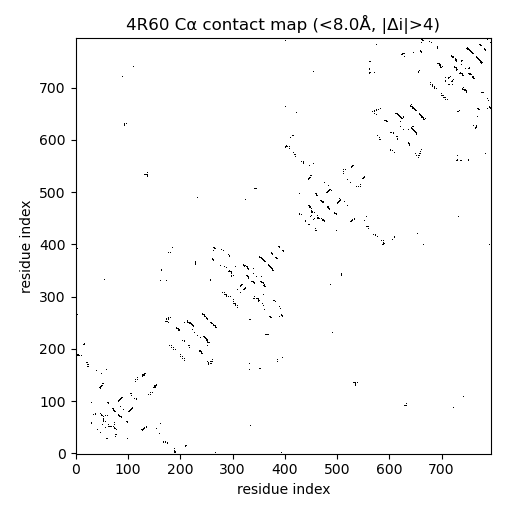 LEU B 1 97 ? -14.138 6.503 21.660 1.00 23.05 96 LEU B O 1
ATOM 3731 N N . ASP B 1 98 ? -15.846 6.980 23.050 1.00 25.64 97 ASP B N 1
ATOM 3732 C CA . ASP B 1 98 ? -15.126 6.574 24.258 1.00 27.69 97 ASP B CA 1
ATOM 3733 C C . ASP B 1 98 ? -14.527 5.176 24.113 1.00 28.56 97 ASP B C 1
ATOM 3734 O O . ASP B 1 98 ? -13.451 4.887 24.638 1.00 29.14 97 ASP B O 1
ATOM 3739 N N . ALA B 1 99 ? -15.230 4.311 23.393 1.00 28.10 98 ALA B N 1
ATOM 3740 C CA . ALA B 1 99 ? -14.843 2.910 23.305 1.00 28.33 98 ALA B CA 1
ATOM 3741 C C . ALA B 1 99 ? -13.702 2.652 22.316 1.00 27.59 98 ALA B C 1
ATOM 3742 O O . ALA B 1 99 ? -13.085 1.575 22.345 1.00 28.20 98 ALA B O 1
ATOM 3744 N N . VAL B 1 100 ? -13.423 3.614 21.437 1.00 24.05 99 VAL B N 1
ATOM 3745 C CA . VAL B 1 100 ? -12.356 3.421 20.453 1.00 23.72 99 VAL B CA 1
ATOM 3746 C C . VAL B 1 100 ? -11.162 4.372 20.632 1.00 24.52 99 VAL B C 1
ATOM 3747 O O . VAL B 1 100 ? -10.107 4.161 20.034 1.00 24.96 99 VAL B O 1
ATOM 3751 N N . LEU B 1 101 ? -11.318 5.415 21.441 1.00 24.34 100 LEU B N 1
ATOM 3752 C CA . LEU B 1 101 ? -10.212 6.348 21.678 1.00 23.94 100 LEU B CA 1
ATOM 3753 C C . LEU B 1 101 ? -9.013 5.656 22.332 1.00 24.93 100 LEU B C 1
ATOM 3754 O O . LEU B 1 101 ? -9.185 4.828 23.227 1.00 24.69 100 LEU B O 1
ATOM 3759 N N . GLN B 1 102 ? -7.808 6.002 21.878 1.00 25.08 101 GLN B N 1
ATOM 3760 C CA . GLN B 1 102 ? -6.557 5.470 22.433 1.00 26.38 101 GLN B CA 1
ATOM 3761 C C . GLN B 1 102 ? -5.716 6.568 23.084 1.00 26.29 101 GLN B C 1
ATOM 3762 O O . GLN B 1 102 ? -4.591 6.335 23.523 1.00 26.22 101 GLN B O 1
ATOM 3768 N N . LEU B 1 103 ? -6.293 7.762 23.135 1.00 26.35 102 LEU B N 1
ATOM 3769 C CA . LEU B 1 103 ? -5.626 8.982 23.565 1.00 27.34 102 LEU B CA 1
ATOM 3770 C C . LEU B 1 103 ? -6.571 9.730 24.500 1.00 27.03 102 LEU B C 1
ATOM 3771 O O . LEU B 1 103 ? -7.763 9.815 24.209 1.00 26.47 102 LEU B O 1
ATOM 3776 N N . PRO B 1 104 ? -6.061 10.260 25.625 1.00 27.23 103 PRO B N 1
ATOM 3777 C CA . PRO B 1 104 ? -6.912 11.160 26.415 1.00 27.10 103 PRO B CA 1
ATOM 3778 C C . PRO B 1 104 ? -7.285 12.404 25.611 1.00 24.79 103 PRO B C 1
ATOM 3779 O O . PRO B 1 104 ? -6.416 12.998 24.972 1.00 23.70 103 PRO B O 1
ATOM 3783 N N . VAL B 1 105 ? -8.556 12.788 25.631 1.00 23.49 104 VAL B N 1
ATOM 3784 C CA . VAL B 1 105 ? -8.993 13.962 24.872 1.00 22.56 104 VAL B CA 1
ATOM 3785 C C . VAL B 1 105 ? -9.983 14.819 25.655 1.00 23.19 104 VAL B C 1
ATOM 3786 O O . VAL B 1 105 ? -10.504 14.408 26.696 1.00 23.35 104 VAL B O 1
ATOM 3790 N N . ARG B 1 106 ? -10.242 16.008 25.123 1.00 22.39 105 ARG B N 1
ATOM 3791 C CA . ARG B 1 106 ? -11.267 16.892 25.649 1.00 22.79 105 ARG B CA 1
ATOM 3792 C C . ARG B 1 106 ? -12.435 16.896 24.669 1.00 22.36 105 ARG B C 1
ATOM 3793 O O . ARG B 1 106 ? -12.375 17.540 23.616 1.00 21.87 105 ARG B O 1
ATOM 3801 N N . LYS B 1 107 ? -13.483 16.153 25.011 1.00 21.49 106 LYS B N 1
ATOM 3802 C CA . LYS B 1 107 ? -14.617 15.997 24.111 1.00 21.78 106 LYS B CA 1
ATOM 3803 C C . LYS B 1 107 ? -15.427 17.289 24.004 1.00 21.32 106 LYS B C 1
ATOM 3804 O O . LYS B 1 107 ? -15.749 17.922 25.006 1.00 20.90 106 LYS B O 1
ATOM 3810 N N . ARG B 1 108 ? -15.722 17.700 22.777 1.00 20.37 107 ARG B N 1
ATOM 3811 C CA . ARG B 1 108 ? -16.629 18.822 22.552 1.00 20.37 107 ARG B CA 1
ATOM 3812 C C . ARG B 1 108 ? -17.742 18.313 21.646 1.00 20.63 107 ARG B C 1
ATOM 3813 O O . ARG B 1 108 ? -17.523 18.080 20.458 1.00 20.03 107 ARG B O 1
ATOM 3821 N N . LEU B 1 109 ? -18.926 18.127 22.217 1.00 20.17 108 LEU B N 1
ATOM 3822 C CA . LEU B 1 109 ? -20.006 17.421 21.531 1.00 21.02 108 LEU B CA 1
ATOM 3823 C C . LEU B 1 109 ? -21.035 18.370 20.937 1.00 20.40 108 LEU B C 1
ATOM 3824 O O . LEU B 1 109 ? -21.422 19.349 21.583 1.00 20.96 108 LEU B O 1
ATOM 3829 N N . TRP B 1 110 ? -21.494 18.071 19.722 1.00 18.81 109 TRP B N 1
ATOM 3830 C CA . TRP B 1 110 ? -22.528 18.897 19.095 1.00 18.69 109 TRP B CA 1
ATOM 3831 C C . TRP B 1 110 ? -23.776 18.080 18.790 1.00 17.96 109 TRP B C 1
ATOM 3832 O O . TRP B 1 110 ? -23.674 16.943 18.315 1.00 17.84 109 TRP B O 1
ATOM 3843 N N . GLU B 1 111 ? -24.946 18.654 19.068 1.00 17.77 110 GLU B N 1
ATOM 3844 C CA . GLU B 1 111 ? -26.214 18.000 18.740 1.00 17.55 110 GLU B CA 1
ATOM 3845 C C . GLU B 1 111 ? -26.468 18.234 17.251 1.00 16.16 110 GLU B C 1
ATOM 3846 O O . GLU B 1 111 ? -25.814 19.086 16.643 1.00 15.17 110 GLU B O 1
ATOM 3852 N N . GLU B 1 112 ? -27.407 17.497 16.660 1.00 15.76 111 GLU B N 1
ATOM 3853 C CA . GLU B 1 112 ? -27.521 17.466 15.189 1.00 16.50 111 GLU B CA 1
ATOM 3854 C C . GLU B 1 112 ? -27.741 18.828 14.525 1.00 16.42 111 GLU B C 1
ATOM 3855 O O . GLU B 1 112 ? -27.302 19.048 13.407 1.00 16.80 111 GLU B O 1
ATOM 3861 N N . HIS B 1 113 ? -28.427 19.729 15.215 1.00 18.20 112 HIS B N 1
ATOM 3862 C CA . HIS B 1 113 ? -28.783 21.025 14.637 1.00 18.60 112 HIS B CA 1
ATOM 3863 C C . HIS B 1 113 ? -27.741 22.097 14.941 1.00 20.09 112 HIS B C 1
ATOM 3864 O O . HIS B 1 113 ? -27.869 23.244 14.482 1.00 20.70 112 HIS B O 1
ATOM 3871 N N . GLU B 1 114 ? -26.729 21.731 15.724 1.00 18.98 113 GLU B N 1
ATOM 3872 C CA . GLU B 1 114 ? -25.702 22.684 16.153 1.00 19.15 113 GLU B CA 1
ATOM 3873 C C . GLU B 1 114 ? -24.522 22.753 15.176 1.00 18.44 113 GLU B C 1
ATOM 3874 O O . GLU B 1 114 ? -24.306 21.843 14.371 1.00 17.97 113 GLU B O 1
ATOM 3880 N N . ASP B 1 115 ? -23.767 23.848 15.254 1.00 18.60 114 ASP B N 1
ATOM 3881 C CA . ASP B 1 115 ? -22.675 24.129 14.322 1.00 18.82 114 ASP B CA 1
ATOM 3882 C C . ASP B 1 115 ? -21.355 23.574 14.877 1.00 18.45 114 ASP B C 1
ATOM 3883 O O . ASP B 1 115 ? -20.816 24.124 15.834 1.00 19.44 114 ASP B O 1
ATOM 3888 N N . PRO B 1 116 ? -20.846 22.465 14.303 1.00 16.57 115 PRO B N 1
ATOM 3889 C CA . PRO B 1 116 ? -19.607 21.877 14.830 1.00 16.59 115 PRO B CA 1
ATOM 3890 C C . PRO B 1 116 ? -18.382 22.734 14.516 1.00 16.75 115 PRO B C 1
ATOM 3891 O O . PRO B 1 116 ? -17.384 22.694 15.229 1.00 17.28 115 PRO B O 1
ATOM 3895 N N . TYR B 1 117 ? -18.459 23.508 13.443 1.00 16.81 116 TYR B N 1
ATOM 3896 C CA . TYR B 1 117 ? -17.337 24.367 13.076 1.00 16.99 116 TYR B CA 1
ATOM 3897 C C . TYR B 1 117 ? -17.150 25.462 14.118 1.00 18.12 116 TYR B C 1
ATOM 3898 O O . TYR B 1 117 ? -16.019 25.868 14.415 1.00 18.78 116 TYR B O 1
ATOM 3907 N N . ALA B 1 118 ? -18.258 25.927 14.683 1.00 18.69 117 ALA B N 1
ATOM 3908 C CA . ALA B 1 118 ? -18.201 26.915 15.755 1.00 20.75 117 ALA B CA 1
ATOM 3909 C C . ALA B 1 118 ? -17.407 26.371 16.948 1.00 21.82 117 ALA B C 1
ATOM 3910 O O . ALA B 1 118 ? -16.660 27.108 17.602 1.00 22.75 117 ALA B O 1
ATOM 3912 N N . LEU B 1 119 ? -17.564 25.077 17.221 1.00 20.34 118 LEU B N 1
ATOM 3913 C CA . LEU B 1 119 ? -16.855 24.437 18.327 1.00 19.69 118 LEU B CA 1
ATOM 3914 C C . LEU B 1 119 ? -15.358 24.397 18.102 1.00 18.85 118 LEU B C 1
ATOM 3915 O O . LEU B 1 119 ? -14.599 24.606 19.036 1.00 19.81 118 LEU B O 1
ATOM 3920 N N . VAL B 1 120 ? -14.931 24.112 16.873 1.00 18.02 119 VAL B N 1
ATOM 3921 C CA . VAL B 1 120 ? -13.508 24.168 16.527 1.00 17.25 119 VAL B CA 1
ATOM 3922 C C . VAL B 1 120 ? -12.904 25.531 16.831 1.00 19.43 119 VAL B C 1
ATOM 3923 O O . VAL B 1 120 ? -11.841 25.644 17.448 1.00 19.40 119 VAL B O 1
ATOM 3927 N N . VAL B 1 121 ? -13.577 26.572 16.373 1.00 20.03 120 VAL B N 1
ATOM 3928 C CA . VAL B 1 121 ? -13.022 27.912 16.490 1.00 21.61 120 VAL B CA 1
ATOM 3929 C C . VAL B 1 121 ? -13.058 28.366 17.946 1.00 23.20 120 VAL B C 1
ATOM 3930 O O . VAL B 1 121 ? -12.122 29.002 18.427 1.00 23.18 120 VAL B O 1
ATOM 3934 N N . GLN B 1 122 ? -14.123 28.007 18.657 1.00 23.70 121 GLN B N 1
ATOM 3935 C CA . GLN B 1 122 ? -14.184 28.278 20.094 1.00 25.71 121 GLN B CA 1
ATOM 3936 C C . GLN B 1 122 ? -13.028 27.630 20.848 1.00 24.70 121 GLN B C 1
ATOM 3937 O O . GLN B 1 122 ? -12.457 28.233 21.756 1.00 24.45 121 GLN B O 1
ATOM 3943 N N . ALA B 1 123 ? -12.689 26.401 20.476 1.00 23.58 122 ALA B N 1
ATOM 3944 C CA . ALA B 1 123 ? -11.581 25.706 21.118 1.00 23.67 122 ALA B CA 1
ATOM 3945 C C . ALA B 1 123 ? -10.261 26.383 20.780 1.00 23.73 122 ALA B C 1
ATOM 3946 O O . ALA B 1 123 ? -9.360 26.446 21.620 1.00 24.43 122 ALA B O 1
ATOM 3948 N N . MET B 1 124 ? -10.144 26.886 19.551 1.00 22.91 123 MET B N 1
ATOM 3949 C CA . MET B 1 124 ? -8.948 27.623 19.146 1.00 23.06 123 MET B CA 1
ATOM 3950 C C . MET B 1 124 ? -8.814 28.894 19.967 1.00 24.80 123 MET B C 1
ATOM 3951 O O . MET B 1 124 ? -7.759 29.169 20.534 1.00 24.23 123 MET B O 1
ATOM 3956 N N . ASP B 1 125 ? -9.901 29.657 20.027 1.00 26.09 124 ASP B N 1
ATOM 3957 C CA . ASP B 1 125 ? -9.907 30.948 20.705 1.00 28.78 124 ASP B CA 1
ATOM 3958 C C . ASP B 1 125 ? -9.582 30.823 22.190 1.00 29.60 124 ASP B C 1
ATOM 3959 O O . ASP B 1 125 ? -8.876 31.665 22.751 1.00 28.60 124 ASP B O 1
ATOM 3964 N N . GLU B 1 126 ? -10.094 29.767 22.818 1.00 30.99 125 GLU B N 1
ATOM 3965 C CA . GLU B 1 126 ? -9.848 29.516 24.237 1.00 32.95 125 GLU B CA 1
ATOM 3966 C C . GLU B 1 126 ? -8.363 29.377 24.533 1.00 32.23 125 GLU B C 1
ATOM 3967 O O . GLU B 1 126 ? -7.894 29.751 25.611 1.00 32.57 125 GLU B O 1
ATOM 3973 N N . GLN B 1 127 ? -7.625 28.841 23.569 1.00 30.60 126 GLN B N 1
ATOM 3974 C CA . GLN B 1 127 ? -6.207 28.589 23.763 1.00 31.16 126 GLN B CA 1
ATOM 3975 C C . GLN B 1 127 ? -5.357 29.592 23.002 1.00 29.50 126 GLN B C 1
ATOM 3976 O O . GLN B 1 127 ? -4.149 29.406 22.858 1.00 28.40 126 GLN B O 1
ATOM 3982 N N . HIS B 1 128 ? -6.003 30.665 22.544 1.00 29.29 127 HIS B N 1
ATOM 3983 C CA . HIS B 1 128 ? -5.342 31.768 21.847 1.00 30.66 127 HIS B CA 1
ATOM 3984 C C . HIS B 1 128 ? -4.592 31.302 20.608 1.00 29.48 127 HIS B C 1
ATOM 3985 O O . HIS B 1 128 ? -3.555 31.862 20.250 1.00 30.62 127 HIS B O 1
ATOM 3992 N N . ALA B 1 129 ? -5.121 30.272 19.958 1.00 27.09 128 ALA B N 1
ATOM 3993 C CA . ALA B 1 129 ? -4.547 29.784 18.716 1.00 25.59 128 ALA B CA 1
ATOM 3994 C C . ALA B 1 129 ? -5.162 30.573 17.571 1.00 26.67 128 ALA B C 1
ATOM 3995 O O . ALA B 1 129 ? -6.374 30.811 17.564 1.00 27.53 128 ALA B O 1
ATOM 3997 N N . HIS B 1 130 ? -4.345 31.001 16.614 1.00 25.97 129 HIS B N 1
ATOM 3998 C CA . HIS B 1 130 ? -4.882 31.747 15.479 1.00 27.16 129 HIS B CA 1
ATOM 3999 C C . HIS B 1 130 ? -4.164 31.424 14.171 1.00 23.45 129 HIS B C 1
ATOM 4000 O O . HIS B 1 130 ? -4.191 32.218 13.220 1.00 21.78 129 HIS B O 1
ATOM 4007 N N . ALA B 1 131 ? -3.528 30.258 14.124 1.00 20.75 130 ALA B N 1
ATOM 4008 C CA . ALA B 1 131 ? -2.838 29.824 12.908 1.00 20.17 130 ALA B CA 1
ATOM 4009 C C . ALA B 1 131 ? -3.089 28.333 12.672 1.00 19.66 130 ALA B C 1
ATOM 4010 O O . ALA B 1 131 ? -2.253 27.472 12.991 1.00 19.45 130 ALA B O 1
ATOM 4012 N N . LEU B 1 132 ? -4.254 28.045 12.104 1.00 17.86 131 LEU B N 1
ATOM 4013 C CA . LEU B 1 132 ? -4.690 26.679 11.836 1.00 15.95 131 LEU B CA 1
ATOM 4014 C C . LEU B 1 132 ? -4.063 26.047 10.598 1.00 16.68 131 LEU B C 1
ATOM 4015 O O . LEU B 1 132 ? -3.934 26.695 9.547 1.00 16.99 131 LEU B O 1
ATOM 4020 N N . ALA B 1 133 ? -3.664 24.781 10.729 1.00 15.94 132 ALA B N 1
ATOM 4021 C CA . ALA B 1 133 ? -3.376 23.943 9.567 1.00 15.05 132 ALA B CA 1
ATOM 4022 C C . ALA B 1 133 ? -4.449 22.881 9.467 1.00 15.29 132 ALA B C 1
ATOM 4023 O O . ALA B 1 133 ? -4.745 22.196 10.458 1.00 15.57 132 ALA B O 1
ATOM 4025 N N . LEU B 1 134 ? -4.998 22.716 8.264 1.00 14.21 133 LEU B N 1
ATOM 4026 C CA . LEU B 1 134 ? -6.142 21.824 8.038 1.00 14.81 133 LEU B CA 1
ATOM 4027 C C . LEU B 1 134 ? -5.731 20.595 7.235 1.00 14.47 133 LEU B C 1
ATOM 4028 O O . LEU B 1 134 ? -5.089 20.725 6.198 1.00 15.96 133 LEU B O 1
ATOM 4033 N N . ASP B 1 135 ? -6.106 19.423 7.739 1.00 14.67 134 ASP B N 1
ATOM 4034 C CA . ASP B 1 135 ? -5.941 18.114 7.088 1.00 14.66 134 ASP B CA 1
ATOM 4035 C C . ASP B 1 135 ? -6.277 18.150 5.593 1.00 14.74 134 ASP B C 1
ATOM 4036 O O . ASP B 1 135 ? -7.426 18.390 5.242 1.00 15.36 134 ASP B O 1
ATOM 4041 N N . PRO B 1 136 ? -5.285 17.889 4.707 1.00 14.29 135 PRO B N 1
ATOM 4042 C CA . PRO B 1 136 ? -5.574 17.931 3.262 1.00 13.65 135 PRO B CA 1
ATOM 4043 C C . PRO B 1 136 ? -6.510 16.807 2.788 1.00 14.13 135 PRO B C 1
ATOM 4044 O O . PRO B 1 136 ? -7.032 16.892 1.674 1.00 14.07 135 PRO B O 1
ATOM 4048 N N . GLY B 1 137 ? -6.717 15.779 3.613 1.00 14.05 136 GLY B N 1
ATOM 4049 C CA . GLY B 1 137 ? -7.612 14.694 3.249 1.00 14.89 136 GLY B CA 1
ATOM 4050 C C . GLY B 1 137 ? -9.062 14.953 3.641 1.00 15.11 136 GLY B C 1
ATOM 4051 O O . GLY B 1 137 ? -9.959 14.187 3.257 1.00 13.92 136 GLY B O 1
ATOM 4052 N N . ILE B 1 138 ? -9.299 16.029 4.391 1.00 13.64 137 ILE B N 1
ATOM 4053 C CA . ILE B 1 138 ? -10.658 16.347 4.871 1.00 12.75 137 ILE B CA 1
ATOM 4054 C C . ILE B 1 138 ? -11.498 16.961 3.736 1.00 12.68 137 ILE B C 1
ATOM 4055 O O . ILE B 1 138 ? -10.953 17.591 2.826 1.00 13.32 137 ILE B O 1
ATOM 4060 N N . ALA B 1 139 ? -12.820 16.774 3.765 1.00 12.38 138 ALA B N 1
ATOM 4061 C CA . ALA B 1 139 ? -13.660 17.303 2.686 1.00 13.29 138 ALA B CA 1
ATOM 4062 C C . ALA B 1 139 ? -13.586 18.835 2.633 1.00 13.01 138 ALA B C 1
ATOM 4063 O O . ALA B 1 139 ? -13.499 19.503 3.667 1.00 12.91 138 ALA B O 1
ATOM 4065 N N . PHE B 1 140 ? -13.612 19.379 1.424 1.00 12.05 139 PHE B N 1
ATOM 4066 C CA . PHE B 1 140 ? -13.604 20.837 1.233 1.00 11.71 139 PHE B CA 1
ATOM 4067 C C . PHE B 1 140 ? -14.739 21.544 1.992 1.00 14.21 139 PHE B C 1
ATOM 4068 O O . PHE B 1 140 ? -14.596 22.716 2.387 1.00 14.00 139 PHE B O 1
ATOM 4076 N N . ALA B 1 141 ? -15.853 20.842 2.203 1.00 15.07 140 ALA B N 1
ATOM 4077 C CA . ALA B 1 141 ? -16.976 21.371 2.993 1.00 15.15 140 ALA B CA 1
ATOM 4078 C C . ALA B 1 141 ? -16.534 21.839 4.389 1.00 15.25 140 ALA B C 1
ATOM 4079 O O . ALA B 1 141 ? -17.117 22.769 4.959 1.00 15.48 140 ALA B O 1
ATOM 4081 N N . VAL B 1 142 ? -15.500 21.207 4.934 1.00 13.47 141 VAL B N 1
ATOM 4082 C CA . VAL B 1 142 ? -15.004 21.613 6.253 1.00 14.05 141 VAL B CA 1
ATOM 4083 C C . VAL B 1 142 ? -14.316 22.987 6.176 1.00 14.74 141 VAL B C 1
ATOM 4084 O O . VAL B 1 142 ? -14.481 23.830 7.078 1.00 13.48 141 VAL B O 1
ATOM 4088 N N . HIS B 1 143 ? -13.585 23.239 5.092 1.00 14.93 142 HIS B N 1
ATOM 4089 C CA . HIS B 1 143 ? -13.034 24.583 4.864 1.00 14.89 142 HIS B CA 1
ATOM 4090 C C . HIS B 1 143 ? -14.151 25.636 4.799 1.00 16.14 142 HIS B C 1
ATOM 4091 O O . HIS B 1 143 ? -14.044 26.707 5.402 1.00 15.92 142 HIS B O 1
ATOM 4098 N N . THR B 1 144 ? -15.217 25.338 4.059 1.00 15.55 143 THR B N 1
ATOM 4099 C CA . THR B 1 144 ? -16.364 26.244 3.980 1.00 16.17 143 THR B CA 1
ATOM 4100 C C . THR B 1 144 ? -16.932 26.541 5.366 1.00 16.43 143 THR B C 1
ATOM 4101 O O . THR B 1 144 ? -17.151 27.705 5.726 1.00 17.14 143 THR B O 1
ATOM 4105 N N . GLY B 1 145 ? -17.160 25.488 6.146 1.00 16.98 144 GLY B N 1
ATOM 4106 C CA . GLY B 1 145 ? -17.698 25.637 7.487 1.00 18.17 144 GLY B CA 1
ATOM 4107 C C . GLY B 1 145 ? -16.798 26.449 8.402 1.00 18.64 144 GLY B C 1
ATOM 4108 O O . GLY B 1 145 ? -17.281 27.317 9.139 1.00 19.18 144 GLY B O 1
ATOM 4109 N N . LEU B 1 146 ? -15.494 26.171 8.366 1.00 17.70 145 LEU B N 1
ATOM 4110 C CA . LEU B 1 146 ? -14.547 26.905 9.209 1.00 18.64 145 LEU B CA 1
ATOM 4111 C C . LEU B 1 146 ? -14.456 28.382 8.823 1.00 20.89 145 LEU B C 1
ATOM 4112 O O . LEU B 1 146 ? -14.371 29.262 9.685 1.00 20.61 145 LEU B O 1
ATOM 4117 N N . ARG B 1 147 ? -14.470 28.646 7.522 1.00 22.45 146 ARG B N 1
ATOM 4118 C CA . ARG B 1 147 ? -14.234 29.998 7.001 1.00 25.43 146 ARG B CA 1
ATOM 4119 C C . ARG B 1 147 ? -15.393 30.922 7.386 1.00 27.49 146 ARG B C 1
ATOM 4120 O O . ARG B 1 147 ? -15.232 32.145 7.442 1.00 28.88 146 ARG B O 1
ATOM 4128 N N . ALA B 1 148 ? -16.549 30.340 7.712 1.00 26.96 147 ALA B N 1
ATOM 4129 C CA . ALA B 1 148 ? -17.667 31.107 8.259 1.00 27.50 147 ALA B CA 1
ATOM 4130 C C . ALA B 1 148 ? -17.406 31.630 9.682 1.00 26.54 147 ALA B C 1
ATOM 4131 O O . ALA B 1 148 ? -18.155 32.478 10.182 1.00 28.20 147 ALA B O 1
ATOM 4133 N N . HIS B 1 149 ? -16.367 31.122 10.339 1.00 23.01 148 HIS B N 1
ATOM 4134 C CA . HIS B 1 149 ? -16.073 31.522 11.719 1.00 22.94 148 HIS B CA 1
ATOM 4135 C C . HIS B 1 149 ? -14.647 32.028 11.893 1.00 22.71 148 HIS B C 1
ATOM 4136 O O . HIS B 1 149 ? -14.314 32.606 12.925 1.00 22.66 148 HIS B O 1
ATOM 4143 N N . LEU B 1 150 ? -13.814 31.811 10.883 1.00 22.58 149 LEU B N 1
ATOM 4144 C CA . LEU B 1 150 ? -12.384 32.063 11.002 1.00 24.22 149 LEU B CA 1
ATOM 4145 C C . LEU B 1 150 ? -11.928 33.099 9.970 1.00 26.58 149 LEU B C 1
ATOM 4146 O O . LEU B 1 150 ? -12.303 33.019 8.806 1.00 29.12 149 LEU B O 1
ATOM 4151 N N . GLY B 1 151 ? -11.124 34.074 10.386 1.00 25.15 150 GLY B N 1
ATOM 4152 C CA . GLY B 1 151 ? -10.660 35.094 9.464 1.00 24.62 150 GLY B CA 1
ATOM 4153 C C . GLY B 1 151 ? -9.171 35.049 9.161 1.00 22.89 150 GLY B C 1
ATOM 4154 O O . GLY B 1 151 ? -8.658 35.853 8.373 1.00 24.13 150 GLY B O 1
ATOM 4155 N N . THR B 1 152 ? -8.468 34.125 9.797 1.00 20.12 151 THR B N 1
ATOM 4156 C CA . THR B 1 152 ? -7.025 33.994 9.599 1.00 20.73 151 THR B CA 1
ATOM 4157 C C . THR B 1 152 ? -6.723 33.006 8.488 1.00 20.12 151 THR B C 1
ATOM 4158 O O . THR B 1 152 ? -7.606 32.243 8.070 1.00 18.39 151 THR B O 1
ATOM 4162 N N . ALA B 1 153 ? -5.477 33.028 8.012 1.00 18.41 152 ALA B N 1
ATOM 4163 C CA . ALA B 1 153 ? -5.042 32.112 6.964 1.00 17.73 152 ALA B CA 1
ATOM 4164 C C . ALA B 1 153 ? -5.150 30.679 7.466 1.00 16.41 152 ALA B C 1
ATOM 4165 O O . ALA B 1 153 ? -4.897 30.417 8.640 1.00 16.44 152 ALA B O 1
ATOM 4167 N N . ILE B 1 154 ? -5.575 29.777 6.585 1.00 14.98 153 ILE B N 1
ATOM 4168 C CA . ILE B 1 154 ? -5.674 28.351 6.897 1.00 15.51 153 ILE B CA 1
ATOM 4169 C C . ILE B 1 154 ? -4.639 27.659 6.032 1.00 17.42 153 ILE B C 1
ATOM 4170 O O . ILE B 1 154 ? -4.701 27.721 4.801 1.00 18.37 153 ILE B O 1
ATOM 4175 N N A ARG B 1 155 ? -3.674 27.025 6.683 0.56 17.36 154 ARG B N 1
ATOM 4176 N N B ARG B 1 155 ? -3.674 27.025 6.685 0.44 17.42 154 ARG B N 1
ATOM 4177 C CA A ARG B 1 155 ? -2.601 26.330 5.990 0.56 17.69 154 ARG B CA 1
ATOM 4178 C CA B ARG B 1 155 ? -2.605 26.312 5.999 0.44 17.70 154 ARG B CA 1
ATOM 4179 C C A ARG B 1 155 ? -2.979 24.875 5.699 0.56 16.76 154 ARG B C 1
ATOM 4180 C C B ARG B 1 155 ? -3.006 24.876 5.677 0.44 16.75 154 ARG B C 1
ATOM 4181 O O A ARG B 1 155 ? -3.888 24.320 6.320 0.56 16.28 154 ARG B O 1
ATOM 4182 O O B ARG B 1 155 ? -3.948 24.334 6.259 0.44 16.27 154 ARG B O 1
ATOM 4197 N N . ASP B 1 156 ? -2.290 24.270 4.736 1.00 15.88 155 ASP B N 1
ATOM 4198 C CA . ASP B 1 156 ? -2.495 22.857 4.389 1.00 15.59 155 ASP B CA 1
ATOM 4199 C C . ASP B 1 156 ? -1.603 22.012 5.317 1.00 16.38 155 ASP B C 1
ATOM 4200 O O . ASP B 1 156 ? -0.394 22.251 5.398 1.00 16.88 155 ASP B O 1
ATOM 4205 N N . ALA B 1 157 ? -2.191 21.033 6.012 1.00 15.81 156 ALA B N 1
ATOM 4206 C CA . ALA B 1 157 ? -1.462 20.267 7.036 1.00 15.84 156 ALA B CA 1
ATOM 4207 C C . ALA B 1 157 ? -0.595 19.104 6.514 1.00 16.51 156 ALA B C 1
ATOM 4208 O O . ALA B 1 157 ? -0.048 18.341 7.315 1.00 16.15 156 ALA B O 1
ATOM 4210 N N . GLY B 1 158 ? -0.484 18.963 5.196 1.00 16.60 157 GLY B N 1
ATOM 4211 C CA . GLY B 1 158 ? 0.203 17.820 4.598 1.00 17.35 157 GLY B CA 1
ATOM 4212 C C . GLY B 1 158 ? 1.636 17.608 5.062 1.00 17.67 157 GLY B C 1
ATOM 4213 O O . GLY B 1 158 ? 2.056 16.464 5.280 1.00 17.65 157 GLY B O 1
ATOM 4214 N N . ALA B 1 159 ? 2.388 18.696 5.221 1.00 18.04 158 ALA B N 1
ATOM 4215 C CA . ALA B 1 159 ? 3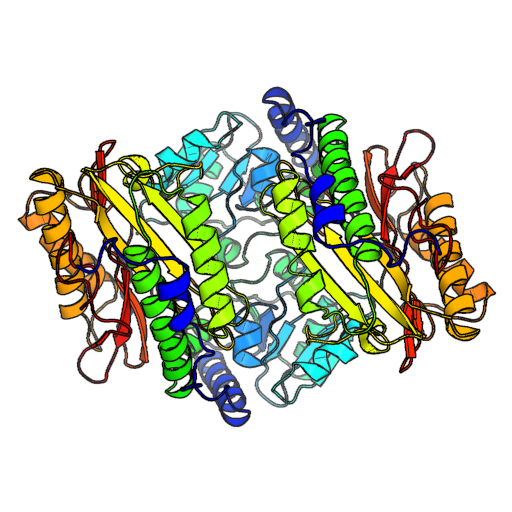.787 18.585 5.650 1.00 18.72 158 ALA B CA 1
ATOM 4216 C C . ALA B 1 159 ? 3.857 18.022 7.064 1.00 18.90 158 ALA B C 1
ATOM 4217 O O . ALA B 1 159 ? 4.722 17.187 7.366 1.00 18.67 158 ALA B O 1
ATOM 4219 N N . ILE B 1 160 ? 2.939 18.473 7.921 1.00 17.06 159 ILE B N 1
ATOM 4220 C CA . ILE B 1 160 ? 2.899 18.007 9.295 1.00 16.91 159 ILE B CA 1
ATOM 4221 C C . ILE B 1 160 ? 2.493 16.540 9.304 1.00 16.08 159 ILE B C 1
ATOM 4222 O O . ILE B 1 160 ? 3.140 15.706 9.942 1.00 16.11 159 ILE B O 1
ATOM 4227 N N . ILE B 1 161 ? 1.406 16.226 8.609 1.00 14.27 160 ILE B N 1
ATOM 4228 C CA . ILE B 1 161 ? 0.899 14.852 8.621 1.00 15.82 160 ILE B CA 1
ATOM 4229 C C . ILE B 1 161 ? 1.902 13.867 8.006 1.00 16.74 160 ILE B C 1
ATOM 4230 O O . ILE B 1 161 ? 2.194 12.826 8.615 1.00 17.07 160 ILE B O 1
ATOM 4235 N N . ASP B 1 162 ? 2.435 14.186 6.829 1.00 15.93 161 ASP B N 1
ATOM 4236 C CA . ASP B 1 162 ? 3.499 13.353 6.239 1.00 16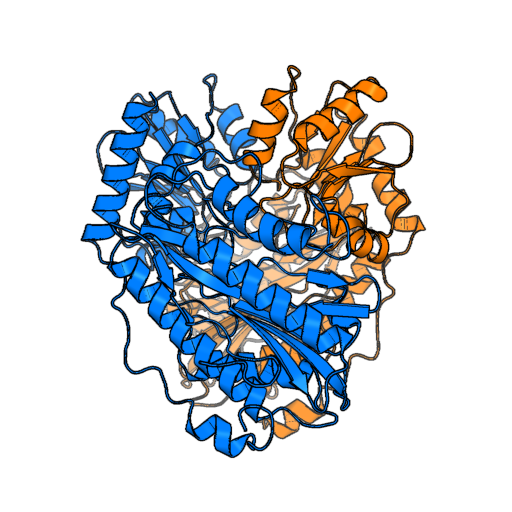.68 161 ASP B CA 1
ATOM 4237 C C . ASP B 1 162 ? 4.762 13.299 7.107 1.00 17.53 161 ASP B C 1
ATOM 4238 O O . ASP B 1 162 ? 5.400 12.258 7.208 1.00 18.18 161 ASP B O 1
ATOM 4243 N N . GLY B 1 163 ? 5.134 14.428 7.705 1.00 18.41 162 GLY B N 1
ATOM 4244 C CA . GLY B 1 163 ? 6.286 14.484 8.589 1.00 20.27 162 GLY B CA 1
ATOM 4245 C C . GLY B 1 163 ? 6.178 13.454 9.707 1.00 20.44 162 GLY B C 1
ATOM 4246 O O . GLY B 1 163 ? 7.190 12.941 10.198 1.00 21.10 162 GLY B O 1
ATOM 4247 N N . CYS B 1 164 ? 4.945 13.151 10.106 1.00 17.85 163 CYS B N 1
ATOM 4248 C CA . CYS B 1 164 ? 4.705 12.130 11.120 1.00 17.10 163 CYS B CA 1
ATOM 4249 C C . CYS B 1 164 ? 4.630 10.731 10.520 1.00 17.48 163 CYS B C 1
ATOM 4250 O O . CYS B 1 164 ? 5.363 9.822 10.932 1.00 17.97 163 CYS B O 1
ATOM 4253 N N . ARG B 1 165 ? 3.743 10.559 9.544 1.00 16.58 164 ARG B N 1
ATOM 4254 C CA . ARG B 1 165 ? 3.377 9.213 9.099 1.00 17.05 164 ARG B CA 1
ATOM 4255 C C . ARG B 1 165 ? 4.372 8.527 8.150 1.00 17.04 164 ARG B C 1
ATOM 4256 O O . ARG B 1 165 ? 4.347 7.300 8.027 1.00 17.32 164 ARG B O 1
ATOM 4264 N N . MET B 1 166 ? 5.237 9.286 7.482 1.00 16.78 165 MET B N 1
ATOM 4265 C CA . MET B 1 166 ? 6.104 8.669 6.477 1.00 17.29 165 MET B CA 1
ATOM 4266 C C . MET B 1 166 ? 7.018 7.615 7.092 1.00 18.70 165 MET B C 1
ATOM 4267 O O . MET B 1 166 ? 7.153 6.519 6.544 1.00 19.36 165 MET B O 1
ATOM 4272 N N . CYS B 1 167 ? 7.625 7.932 8.235 1.00 19.11 166 CYS B N 1
ATOM 4273 C CA . CYS B 1 167 ? 8.531 7.000 8.904 1.00 18.62 166 CYS B CA 1
ATOM 4274 C C . CYS B 1 167 ? 7.789 6.136 9.931 1.00 18.00 166 CYS B C 1
ATOM 4275 O O . CYS B 1 167 ? 7.280 6.641 10.939 1.00 18.18 166 CYS B O 1
ATOM 4278 N N . LYS B 1 168 ? 7.756 4.831 9.676 1.00 16.98 167 LYS B N 1
ATOM 4279 C CA . LYS B 1 168 ? 7.016 3.894 10.513 1.00 17.77 167 LYS B CA 1
ATOM 4280 C C . LYS B 1 168 ? 7.827 3.441 11.719 1.00 18.99 167 LYS B C 1
ATOM 4281 O O . LYS B 1 168 ? 9.033 3.175 11.602 1.00 20.02 167 LYS B O 1
ATOM 4287 N N . SER B 1 169 ? 7.164 3.326 12.868 1.00 19.24 168 SER B N 1
ATOM 4288 C CA . SER B 1 169 ? 7.781 2.747 14.067 1.00 20.66 168 SER B CA 1
ATOM 4289 C C . SER B 1 169 ? 7.955 1.239 13.897 1.00 20.85 168 SER B C 1
ATOM 4290 O O . SER B 1 169 ? 7.356 0.650 13.001 1.00 20.32 168 SER B O 1
ATOM 4293 N N . PRO B 1 170 ? 8.762 0.604 14.764 1.00 22.70 169 PRO B N 1
ATOM 4294 C CA . PRO B 1 170 ? 8.809 -0.866 14.735 1.00 22.33 169 PRO B CA 1
ATOM 4295 C C . PRO B 1 170 ? 7.429 -1.521 14.855 1.00 22.01 169 PRO B C 1
ATOM 4296 O O . PRO B 1 170 ? 7.165 -2.491 14.150 1.00 22.15 169 PRO B O 1
ATOM 4300 N N . ALA B 1 171 ? 6.559 -1.017 15.724 1.00 21.80 170 ALA B N 1
ATOM 4301 C CA . ALA B 1 171 ? 5.230 -1.626 15.853 1.00 22.26 170 ALA B CA 1
ATOM 4302 C C . ALA B 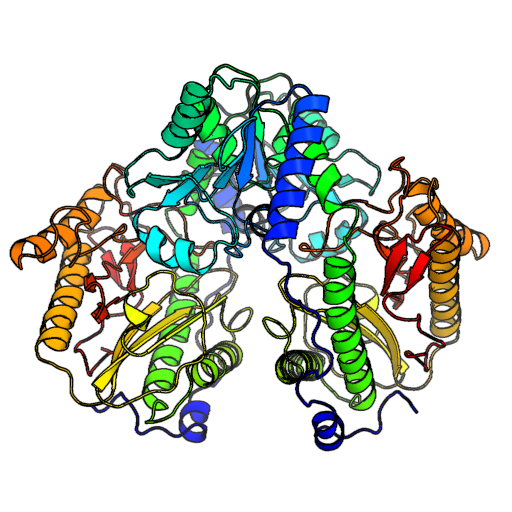1 171 ? 4.420 -1.499 14.555 1.00 20.73 170 ALA B C 1
ATOM 4303 O O . ALA B 1 171 ? 3.720 -2.431 14.146 1.00 19.89 170 ALA B O 1
ATOM 4305 N N . GLU B 1 172 ? 4.507 -0.344 13.907 1.00 19.25 171 GLU B N 1
ATOM 4306 C CA . GLU B 1 172 ? 3.820 -0.165 12.633 1.00 18.71 171 GLU B CA 1
ATOM 4307 C C . GLU B 1 172 ? 4.361 -1.116 11.577 1.00 19.39 171 GLU B C 1
ATOM 4308 O O . GLU B 1 172 ? 3.594 -1.730 10.837 1.00 19.13 171 GLU B O 1
ATOM 4314 N N . LEU B 1 173 ? 5.686 -1.246 11.510 1.00 19.77 172 LEU B N 1
ATOM 4315 C CA . LEU B 1 173 ? 6.301 -2.159 10.543 1.00 19.42 172 LEU B CA 1
ATOM 4316 C C . LEU B 1 173 ? 5.827 -3.583 10.770 1.00 20.03 172 LEU B C 1
ATOM 4317 O O . LEU B 1 173 ? 5.579 -4.323 9.814 1.00 19.23 172 LEU B O 1
ATOM 4322 N N . ALA B 1 174 ? 5.704 -3.966 12.037 1.00 20.94 173 ALA B N 1
ATOM 4323 C CA . ALA B 1 174 ? 5.320 -5.327 12.378 1.00 21.91 173 ALA B CA 1
ATOM 4324 C C . ALA B 1 174 ? 3.886 -5.616 11.941 1.00 21.95 173 ALA B C 1
ATOM 4325 O O . ALA B 1 174 ? 3.567 -6.740 11.534 1.00 22.68 173 ALA B O 1
ATOM 4327 N N . LEU B 1 175 ? 3.025 -4.605 12.024 1.00 21.25 174 LEU B N 1
ATOM 4328 C CA . LEU B 1 175 ? 1.626 -4.777 11.634 1.00 20.33 174 LEU B CA 1
ATOM 4329 C C . LEU B 1 175 ? 1.518 -4.872 10.115 1.00 19.31 174 LEU B C 1
ATOM 4330 O O . LEU B 1 175 ? 0.801 -5.730 9.585 1.00 19.51 174 LEU B O 1
ATOM 4335 N N . MET B 1 176 ? 2.243 -4.005 9.411 1.00 18.11 175 MET B N 1
ATOM 4336 C CA . MET B 1 176 ? 2.310 -4.111 7.960 1.00 19.22 175 MET B CA 1
ATOM 4337 C C . MET B 1 176 ? 2.904 -5.459 7.541 1.00 20.17 175 MET B C 1
ATOM 4338 O O . MET B 1 176 ? 2.401 -6.111 6.611 1.00 19.75 175 MET B O 1
ATOM 4343 N N . GLN B 1 177 ? 3.951 -5.886 8.249 1.00 20.00 176 GLN B N 1
ATOM 4344 C CA . GLN B 1 177 ? 4.576 -7.173 7.975 1.00 21.48 176 GLN B CA 1
ATOM 4345 C C . GLN B 1 177 ? 3.564 -8.313 8.076 1.00 22.47 176 GLN B C 1
ATOM 4346 O O . GLN B 1 177 ? 3.508 -9.178 7.203 1.00 23.16 176 GLN B O 1
ATOM 4352 N N . GLN B 1 178 ? 2.755 -8.306 9.131 1.00 22.67 177 GLN B N 1
ATOM 4353 C CA . GLN B 1 178 ? 1.755 -9.349 9.298 1.00 23.67 177 GLN B CA 1
ATOM 4354 C C . GLN B 1 178 ? 0.761 -9.358 8.140 1.00 22.62 177 GLN B C 1
ATOM 4355 O O . GLN B 1 178 ? 0.432 -10.426 7.608 1.00 22.52 177 GLN B O 1
ATOM 4361 N N . ALA B 1 179 ? 0.295 -8.172 7.747 1.00 20.88 178 ALA B N 1
ATOM 4362 C CA . ALA B 1 179 ? -0.685 -8.072 6.672 1.00 19.84 178 ALA B CA 1
ATOM 4363 C C . ALA B 1 179 ? -0.076 -8.577 5.377 1.00 19.09 178 ALA B C 1
ATOM 4364 O O . ALA B 1 179 ? -0.732 -9.283 4.611 1.00 18.44 178 ALA B O 1
ATOM 4366 N N . CYS B 1 180 ? 1.189 -8.236 5.149 1.00 18.87 179 CYS B N 1
ATOM 4367 C CA . CYS B 1 180 ? 1.879 -8.677 3.940 1.00 19.49 179 CYS B CA 1
ATOM 4368 C C . CYS B 1 180 ? 2.077 -10.194 3.932 1.00 21.09 179 CYS B C 1
ATOM 4369 O O . CYS B 1 180 ? 1.906 -10.848 2.898 1.00 20.89 179 CYS B O 1
ATOM 4372 N N . ASP B 1 181 ? 2.442 -10.752 5.080 1.00 21.39 180 ASP B N 1
ATOM 4373 C CA . ASP B 1 181 ? 2.648 -12.198 5.161 1.00 22.88 180 ASP B CA 1
ATOM 4374 C C . ASP B 1 181 ? 1.361 -12.946 4.844 1.00 22.50 180 ASP B C 1
ATOM 4375 O O . ASP B 1 181 ? 1.377 -13.980 4.162 1.00 23.25 180 ASP B O 1
ATOM 4380 N N . MET B 1 182 ? 0.249 -12.428 5.354 1.00 21.56 181 MET B N 1
ATOM 4381 C CA . MET B 1 182 ? -1.058 -13.036 5.112 1.00 21.54 181 MET B CA 1
ATOM 4382 C C . MET B 1 182 ? -1.432 -12.953 3.634 1.00 21.17 181 MET B C 1
ATOM 4383 O O . MET B 1 182 ? -1.855 -13.944 3.022 1.00 22.27 181 MET B O 1
ATOM 4388 N N . THR B 1 183 ? -1.283 -11.773 3.048 1.00 19.37 182 THR B N 1
ATOM 4389 C CA . THR B 1 183 ? -1.683 -11.603 1.655 1.00 18.83 182 THR B CA 1
ATOM 4390 C C . THR B 1 183 ? -0.772 -12.417 0.729 1.00 19.48 182 THR B C 1
ATOM 4391 O O . THR B 1 183 ? -1.222 -12.922 -0.299 1.00 19.81 182 THR B O 1
ATOM 4395 N N . LEU B 1 184 ? 0.497 -12.576 1.099 1.00 20.66 183 LEU B N 1
ATOM 4396 C CA . LEU B 1 184 ? 1.405 -13.382 0.285 1.00 22.04 183 LEU B CA 1
ATOM 4397 C C . LEU B 1 184 ? 0.936 -14.838 0.226 1.00 22.65 183 LEU B C 1
ATOM 4398 O O . LEU B 1 184 ? 0.989 -15.461 -0.830 1.00 22.85 183 LEU B O 1
ATOM 4403 N N . LEU B 1 185 ? 0.467 -15.373 1.354 1.00 22.22 184 LEU B N 1
ATOM 4404 C CA . LEU B 1 185 ? -0.093 -16.727 1.367 1.00 23.18 184 LEU B CA 1
ATOM 4405 C C . LEU B 1 185 ? -1.331 -16.784 0.478 1.00 22.84 184 LEU B C 1
ATOM 4406 O O . LEU B 1 185 ? -1.496 -17.718 -0.305 1.00 22.26 184 LEU B O 1
ATOM 4411 N N . VAL B 1 186 ? -2.193 -15.775 0.578 1.00 22.02 185 VAL B N 1
ATOM 4412 C CA . VAL B 1 186 ? -3.436 -15.792 -0.196 1.00 21.70 185 VAL B CA 1
ATOM 4413 C C . VAL B 1 186 ? -3.119 -15.769 -1.693 1.00 21.47 185 VAL B C 1
ATOM 4414 O O . VAL B 1 186 ? -3.762 -16.463 -2.488 1.00 21.89 185 VAL B O 1
ATOM 4418 N N . GLN B 1 187 ? -2.097 -15.005 -2.067 1.00 20.46 186 GLN B N 1
ATOM 4419 C CA . GLN B 1 187 ? -1.633 -14.969 -3.452 1.00 20.06 186 GLN B CA 1
ATOM 4420 C C . GLN B 1 187 ? -1.153 -16.347 -3.898 1.00 21.69 186 GLN B C 1
ATOM 4421 O O . GLN B 1 187 ? -1.443 -16.793 -5.008 1.00 21.17 186 GLN B O 1
ATOM 4427 N N . ARG B 1 188 ? -0.424 -17.016 -3.014 1.00 23.35 187 ARG B N 1
ATOM 4428 C CA . ARG B 1 188 ? 0.091 -18.348 -3.296 1.00 25.22 187 ARG B CA 1
ATOM 4429 C C . ARG B 1 188 ? -1.040 -19.350 -3.525 1.00 24.99 187 ARG B C 1
ATOM 4430 O O . ARG B 1 188 ? -1.002 -20.128 -4.486 1.00 25.14 187 ARG B O 1
ATOM 4438 N N . LEU B 1 189 ? -2.049 -19.329 -2.660 1.00 24.74 188 LEU B N 1
ATOM 4439 C CA . LEU B 1 189 ? -3.172 -20.259 -2.796 1.00 25.93 188 LEU B CA 1
ATOM 4440 C C . LEU B 1 189 ? -4.013 -19.949 -4.035 1.00 26.02 188 LEU B C 1
ATOM 4441 O O . LEU B 1 189 ? -4.539 -20.860 -4.683 1.00 27.40 188 LEU B O 1
ATOM 4446 N N . ALA B 1 190 ? -4.143 -18.668 -4.361 1.00 23.95 189 ALA B N 1
ATOM 4447 C CA . ALA B 1 190 ? -4.872 -18.263 -5.553 1.00 23.62 189 ALA B CA 1
ATOM 4448 C C . ALA B 1 190 ? -4.211 -18.828 -6.809 1.00 24.09 189 ALA B C 1
ATOM 4449 O O . ALA B 1 190 ? -4.892 -19.323 -7.713 1.00 25.30 189 ALA B O 1
ATOM 4451 N N . ALA B 1 191 ? -2.885 -18.762 -6.868 1.00 23.89 190 ALA B N 1
ATOM 4452 C CA . ALA B 1 191 ? -2.170 -19.327 -8.004 1.00 24.78 190 ALA B CA 1
ATOM 4453 C C . ALA B 1 191 ? -2.372 -20.841 -8.054 1.00 26.50 190 ALA B C 1
ATOM 4454 O O . ALA B 1 191 ? -2.550 -21.412 -9.127 1.00 26.71 190 ALA B O 1
ATOM 4456 N N . GLY B 1 192 ? -2.339 -21.479 -6.886 1.00 27.10 191 GLY B N 1
ATOM 4457 C CA . GLY B 1 192 ? -2.497 -22.919 -6.795 1.00 28.11 191 GLY B CA 1
ATOM 4458 C C . GLY B 1 192 ? -3.827 -23.415 -7.332 1.00 29.04 191 GLY B C 1
ATOM 4459 O O . GLY B 1 192 ? -3.878 -24.440 -8.002 1.00 30.41 191 GLY B O 1
ATOM 4460 N N . ILE B 1 193 ? -4.912 -22.701 -7.054 1.00 28.34 192 ILE B N 1
ATOM 4461 C CA . ILE B 1 193 ? -6.227 -23.223 -7.428 1.00 29.18 192 ILE B CA 1
ATOM 4462 C C . ILE B 1 193 ? -6.615 -22.873 -8.859 1.00 28.12 192 ILE B C 1
ATOM 4463 O O . ILE B 1 193 ? -7.633 -23.361 -9.357 1.00 28.43 192 ILE B O 1
ATOM 4468 N N . ALA B 1 194 ? -5.805 -22.043 -9.520 1.00 26.91 193 ALA B N 1
ATOM 4469 C CA . ALA B 1 194 ? -6.077 -21.653 -10.907 1.00 26.99 193 ALA B CA 1
ATOM 4470 C C . ALA B 1 194 ? -6.132 -22.863 -11.841 1.00 28.84 193 ALA B C 1
ATOM 4471 O O . ALA B 1 194 ? -5.359 -23.814 -11.697 1.00 29.38 193 ALA B O 1
ATOM 4473 N N . HIS B 1 195 ? -7.064 -22.822 -12.787 1.00 28.95 194 HIS B N 1
ATOM 4474 C CA . HIS B 1 195 ? -7.206 -23.885 -13.771 1.00 30.50 194 HIS B CA 1
ATOM 4475 C C . HIS B 1 195 ? -7.872 -23.328 -15.020 1.00 31.01 194 HIS B C 1
ATOM 4476 O O . HIS B 1 195 ? -8.451 -22.242 -14.990 1.00 30.40 194 HIS B O 1
ATOM 4483 N N . GLU B 1 196 ? -7.787 -24.074 -16.118 1.00 32.35 195 GLU B N 1
ATOM 4484 C CA . GLU B 1 196 ? -8.479 -23.694 -17.342 1.00 32.46 195 GLU B CA 1
ATOM 4485 C C . GLU B 1 196 ? -9.971 -23.490 -17.052 1.00 31.73 195 GLU B C 1
ATOM 4486 O O . GLU B 1 196 ? -10.613 -24.329 -16.417 1.00 32.19 195 GLU B O 1
ATOM 4492 N N . GLY B 1 197 ? -10.508 -22.354 -17.482 1.00 30.18 196 GLY B N 1
ATOM 4493 C CA . GLY B 1 197 ? -11.918 -22.078 -17.294 1.00 29.58 196 GLY B CA 1
ATOM 4494 C C . GLY B 1 197 ? -12.287 -21.343 -16.014 1.00 28.57 196 GLY B C 1
ATOM 4495 O O . GLY B 1 197 ? -13.421 -20.875 -15.888 1.00 27.74 196 GLY B O 1
ATOM 4496 N N . ILE B 1 198 ? -11.357 -21.229 -15.063 1.00 28.38 197 ILE B N 1
ATOM 4497 C CA . ILE B 1 198 ? -11.680 -20.551 -13.810 1.00 28.81 197 ILE B CA 1
ATOM 4498 C C . ILE B 1 198 ? -12.026 -19.075 -14.072 1.00 28.12 197 ILE B C 1
ATOM 4499 O O . ILE B 1 198 ? -11.491 -18.446 -14.985 1.00 26.83 197 ILE B O 1
ATOM 4504 N N . GLY B 1 199 ? -12.961 -18.540 -13.292 1.00 28.59 198 GLY B N 1
ATOM 4505 C CA . GLY B 1 199 ? -13.392 -17.166 -13.471 1.00 27.62 198 GLY B CA 1
ATOM 4506 C C . GLY B 1 199 ? -12.628 -16.190 -12.596 1.00 26.70 198 GLY B C 1
ATOM 4507 O O . GLY B 1 199 ? -12.214 -16.526 -11.484 1.00 27.21 198 GLY B O 1
ATOM 4508 N N . THR B 1 200 ? -12.431 -14.981 -13.113 1.00 25.82 199 THR B N 1
ATOM 4509 C CA . THR B 1 200 ? -11.868 -13.893 -12.338 1.00 25.45 199 THR B CA 1
ATOM 4510 C C . THR B 1 200 ? -12.686 -13.669 -11.069 1.00 25.76 199 THR B C 1
ATOM 4511 O O . THR B 1 200 ? -12.127 -13.401 -10.003 1.00 25.07 199 THR B O 1
ATOM 4515 N N . ASP B 1 201 ? -14.008 -13.778 -11.189 1.00 27.03 200 ASP B N 1
ATOM 4516 C CA . ASP B 1 201 ? -14.884 -13.578 -10.037 1.00 28.23 200 ASP B CA 1
ATOM 4517 C C . ASP B 1 201 ? -14.732 -14.708 -9.020 1.00 28.41 200 ASP B C 1
ATOM 4518 O O . ASP B 1 201 ? -14.798 -14.476 -7.810 1.00 30.11 200 ASP B O 1
ATOM 4523 N N . GLN B 1 202 ? -14.500 -15.923 -9.498 1.00 26.68 201 GLN B N 1
ATOM 4524 C CA . GLN B 1 202 ? -14.225 -17.038 -8.602 1.00 27.51 201 GLN B CA 1
ATOM 4525 C C . GLN B 1 202 ? -12.943 -16.791 -7.786 1.00 26.50 201 GLN B C 1
ATOM 4526 O O . GLN B 1 202 ? -12.881 -17.107 -6.595 1.00 26.37 201 GLN B O 1
ATOM 4532 N N . LEU B 1 203 ? -11.930 -16.212 -8.422 1.00 25.51 202 LEU B N 1
ATOM 4533 C CA . LEU B 1 203 ? -10.670 -15.931 -7.734 1.00 24.83 202 LEU B CA 1
ATOM 4534 C C . LEU B 1 203 ? -10.850 -14.809 -6.712 1.00 24.70 202 LEU B C 1
ATOM 4535 O O . LEU B 1 203 ? -10.368 -14.909 -5.585 1.00 25.18 202 LEU B O 1
ATOM 4540 N N . VAL B 1 204 ? -11.544 -13.748 -7.109 1.00 24.36 203 VAL B N 1
ATOM 4541 C CA . VAL B 1 204 ? -11.837 -12.641 -6.197 1.00 24.38 203 VAL B CA 1
ATOM 4542 C C . VAL B 1 204 ? -12.549 -13.146 -4.947 1.00 25.93 203 VAL B C 1
ATOM 4543 O O . VAL B 1 204 ? -12.192 -12.787 -3.819 1.00 25.32 203 VAL B O 1
ATOM 4547 N N . ARG B 1 205 ? -13.546 -14.001 -5.153 1.00 27.23 204 ARG B N 1
ATOM 4548 C CA A ARG B 1 205 ? -14.336 -14.554 -4.059 0.42 28.72 204 ARG B CA 1
ATOM 4549 C CA B ARG B 1 205 ? -14.322 -14.524 -4.040 0.58 28.52 204 ARG B CA 1
ATOM 4550 C C . ARG B 1 205 ? -13.465 -15.377 -3.107 1.00 27.96 204 ARG B C 1
ATOM 4551 O O . ARG B 1 205 ? -13.571 -15.255 -1.887 1.00 26.95 204 ARG B O 1
ATOM 4566 N N . PHE B 1 206 ? -12.603 -16.220 -3.672 1.00 27.69 205 PHE B N 1
ATOM 4567 C CA . PHE B 1 206 ? -11.737 -17.062 -2.845 1.00 28.14 205 PHE B CA 1
ATOM 4568 C C . PHE B 1 206 ? -10.732 -16.217 -2.054 1.00 26.85 205 PHE B C 1
ATOM 4569 O O . PHE B 1 206 ? -10.472 -16.473 -0.874 1.00 26.58 205 PHE B O 1
ATOM 4577 N N . ILE B 1 207 ? -10.174 -15.208 -2.712 1.00 25.37 206 ILE B N 1
ATOM 4578 C CA . ILE B 1 207 ? -9.180 -14.345 -2.092 1.00 23.67 206 ILE B CA 1
ATOM 4579 C C . ILE B 1 207 ? -9.786 -13.611 -0.883 1.00 24.88 206 ILE B C 1
ATOM 4580 O O . ILE B 1 207 ? -9.153 -13.517 0.173 1.00 24.30 206 ILE B O 1
ATOM 4585 N N . ASP B 1 208 ? -11.027 -13.145 -1.012 1.00 24.97 207 ASP B N 1
ATOM 4586 C CA . ASP B 1 208 ? -11.713 -12.529 0.121 1.00 25.91 207 ASP B CA 1
ATOM 4587 C C . ASP B 1 208 ? -11.965 -13.532 1.235 1.00 27.48 207 ASP B C 1
ATOM 4588 O O . ASP B 1 208 ? -11.766 -13.233 2.415 1.00 26.55 207 ASP B O 1
ATOM 4593 N N . GLU B 1 209 ? -12.411 -14.723 0.852 1.00 28.61 208 GLU B N 1
ATOM 4594 C CA . GLU B 1 209 ? -12.642 -15.793 1.809 1.00 31.73 208 GLU B CA 1
ATOM 4595 C C . GLU B 1 209 ? -11.374 -16.130 2.594 1.00 31.18 208 GLU B C 1
ATOM 4596 O O . GLU B 1 209 ? -11.417 -16.307 3.815 1.00 31.80 208 GLU B O 1
ATOM 4602 N N . ALA B 1 210 ? -10.250 -16.218 1.887 1.00 29.51 209 ALA B N 1
ATOM 4603 C CA . ALA B 1 210 ? -8.978 -16.578 2.507 1.00 28.62 209 ALA B CA 1
ATOM 4604 C C . ALA B 1 210 ? -8.479 -15.481 3.447 1.00 27.25 209 ALA B C 1
ATOM 4605 O O . ALA B 1 210 ? -7.986 -15.768 4.534 1.00 27.56 209 ALA B O 1
ATOM 4607 N N . HIS B 1 211 ? -8.596 -14.227 3.016 1.00 25.45 210 HIS B N 1
ATOM 4608 C CA . HIS B 1 211 ? -8.210 -13.105 3.867 1.00 25.02 210 HIS B CA 1
ATOM 4609 C C . HIS B 1 211 ? -8.995 -13.126 5.185 1.00 25.90 210 HIS B C 1
ATOM 4610 O O . HIS B 1 211 ? -8.426 -12.916 6.251 1.00 25.61 210 HIS B O 1
ATOM 4617 N N . ARG B 1 212 ? -10.297 -13.391 5.109 1.00 28.05 211 ARG B N 1
ATOM 4618 C CA . ARG B 1 212 ? -11.129 -13.473 6.315 1.00 30.00 211 ARG B CA 1
ATOM 4619 C C . ARG B 1 212 ? -10.715 -14.630 7.205 1.00 29.95 211 ARG B C 1
ATOM 4620 O O . ARG B 1 212 ? -10.671 -14.506 8.428 1.00 30.10 211 ARG B O 1
ATOM 4628 N N . ALA B 1 213 ? -10.423 -15.764 6.584 1.00 29.63 212 ALA B N 1
ATOM 4629 C CA . ALA B 1 213 ? -10.058 -16.958 7.324 1.00 30.61 212 ALA B CA 1
ATOM 4630 C C . ALA B 1 213 ? -8.774 -16.743 8.119 1.00 30.91 212 ALA B C 1
ATOM 4631 O O . ALA B 1 213 ? -8.609 -17.281 9.216 1.00 31.61 212 ALA B O 1
ATOM 4633 N N . LEU B 1 214 ? -7.869 -15.943 7.567 1.00 29.38 213 LEU B N 1
ATOM 4634 C CA . LEU B 1 214 ? -6.582 -15.704 8.207 1.00 29.37 213 LEU B CA 1
ATOM 4635 C C . LEU B 1 214 ? -6.684 -14.644 9.298 1.00 29.38 213 LEU B C 1
ATOM 4636 O O . LEU B 1 214 ? -5.739 -14.442 10.048 1.00 30.34 213 LEU B O 1
ATOM 4641 N N . GLY B 1 215 ? -7.830 -13.976 9.391 1.00 29.16 214 GLY B N 1
ATOM 4642 C CA . GLY B 1 215 ? -8.041 -12.973 10.428 1.00 29.42 214 GLY B CA 1
ATOM 4643 C C . GLY B 1 215 ? -7.700 -11.539 10.052 1.00 28.44 214 GLY B C 1
ATOM 4644 O O . GLY B 1 215 ? -7.273 -10.742 10.904 1.00 28.45 214 GLY B O 1
ATOM 4645 N N . ALA B 1 216 ? -7.885 -11.194 8.780 1.00 28.03 215 ALA B N 1
ATOM 4646 C CA . ALA B 1 216 ? -7.742 -9.803 8.343 1.00 26.54 215 ALA B CA 1
ATOM 4647 C C . ALA B 1 216 ? -8.807 -8.957 9.028 1.00 26.91 215 ALA B C 1
ATOM 4648 O O . ALA B 1 216 ? -9.778 -9.504 9.545 1.00 28.58 215 ALA B O 1
ATOM 4650 N N . ASP B 1 217 ? -8.625 -7.636 9.040 1.00 24.72 216 ASP B N 1
ATOM 4651 C CA . ASP B 1 217 ? -9.635 -6.735 9.600 1.00 24.49 216 ASP B CA 1
ATOM 4652 C C . ASP B 1 217 ? -10.999 -6.976 8.964 1.00 24.97 216 ASP B C 1
ATOM 4653 O O . ASP B 1 217 ? -12.022 -7.058 9.652 1.00 26.39 216 ASP B O 1
ATOM 4658 N N . ASN B 1 218 ? -11.007 -7.083 7.643 1.00 24.53 217 ASN B N 1
ATOM 4659 C CA . ASN B 1 218 ? -12.253 -7.109 6.888 1.00 26.89 217 ASN B CA 1
ATOM 4660 C C . ASN B 1 218 ? -12.024 -7.717 5.506 1.00 26.09 217 ASN B C 1
ATOM 4661 O O . ASN B 1 218 ? -12.232 -7.060 4.478 1.00 24.52 217 ASN B O 1
ATOM 4666 N N . GLY B 1 219 ? -11.574 -8.969 5.489 1.00 26.27 218 GLY B N 1
ATOM 4667 C CA . GLY B 1 219 ? -11.308 -9.657 4.237 1.00 25.71 218 GLY B CA 1
ATOM 4668 C C . GLY B 1 219 ? -10.330 -8.929 3.335 1.00 24.02 218 GLY B C 1
ATOM 4669 O O . GLY B 1 219 ? -9.337 -8.353 3.795 1.00 22.50 218 GLY B O 1
ATOM 4670 N N . SER B 1 220 ? -10.606 -8.966 2.036 1.00 23.75 219 SER B N 1
ATOM 4671 C CA . SER B 1 220 ? -9.820 -8.201 1.078 1.00 21.70 219 SER B CA 1
ATOM 4672 C C . SER B 1 220 ? -10.177 -6.720 1.158 1.00 21.34 219 SER B C 1
ATOM 4673 O O . SER B 1 220 ? -11.358 -6.358 1.099 1.00 20.67 219 SER B O 1
ATOM 4676 N N . THR B 1 221 ? -9.162 -5.873 1.299 1.00 20.46 220 THR B N 1
ATOM 4677 C CA . THR B 1 221 ? -9.348 -4.427 1.201 1.00 21.15 220 THR B CA 1
ATOM 4678 C C . THR B 1 221 ? -9.819 -4.102 -0.222 1.00 21.80 220 THR B C 1
ATOM 4679 O O . THR B 1 221 ? -10.710 -3.274 -0.449 1.00 22.10 220 THR B O 1
ATOM 4683 N N . PHE B 1 222 ? -9.207 -4.786 -1.180 1.00 21.51 221 PHE B N 1
ATOM 4684 C CA . PHE B 1 222 ? -9.516 -4.618 -2.594 1.00 21.98 221 PHE B CA 1
ATOM 4685 C C . PHE B 1 222 ? -9.039 -5.883 -3.301 1.00 21.84 221 PHE B C 1
ATOM 4686 O O . PHE B 1 222 ? -8.258 -6.648 -2.739 1.00 21.11 221 PHE B O 1
ATOM 4694 N N . CYS B 1 223 ? -9.488 -6.106 -4.530 1.00 22.06 222 CYS B N 1
ATOM 4695 C CA . CYS B 1 223 ? -8.961 -7.227 -5.297 1.00 22.41 222 CYS B CA 1
ATOM 4696 C C . CYS B 1 223 ? -9.184 -7.025 -6.781 1.00 22.78 222 CYS B C 1
ATOM 4697 O O . CYS B 1 223 ? -10.318 -6.893 -7.236 1.00 23.78 222 CYS B O 1
ATOM 4700 N N . ILE B 1 224 ? -8.086 -6.996 -7.522 1.00 22.30 223 ILE B N 1
ATOM 4701 C CA . ILE B 1 224 ? -8.116 -6.907 -8.973 1.00 22.37 223 ILE B CA 1
ATOM 4702 C C . ILE B 1 224 ? -7.612 -8.218 -9.546 1.00 21.37 223 ILE B C 1
ATOM 4703 O O . ILE B 1 224 ? -6.530 -8.684 -9.179 1.00 22.07 223 ILE B O 1
ATOM 4708 N N . VAL B 1 225 ? -8.386 -8.824 -10.436 1.00 19.73 224 VAL B N 1
ATOM 4709 C CA . VAL B 1 225 ? -7.919 -10.028 -11.119 1.00 20.25 224 VAL B CA 1
ATOM 4710 C C . VAL B 1 225 ? -8.128 -9.837 -12.611 1.00 20.71 224 VAL B C 1
ATOM 4711 O O . VAL B 1 225 ? -9.247 -9.594 -13.041 1.00 21.36 224 VAL B O 1
ATOM 4715 N N . GLN B 1 226 ? -7.054 -9.920 -13.394 1.00 20.13 225 GLN B N 1
ATOM 4716 C CA . GLN B 1 226 ? -7.151 -9.726 -14.845 1.00 19.69 225 GLN B CA 1
ATOM 4717 C C . GLN B 1 226 ? -6.486 -10.872 -15.612 1.00 20.13 225 GLN B C 1
ATOM 4718 O O . GLN B 1 226 ? -5.397 -11.308 -15.234 1.00 20.38 225 GLN B O 1
ATOM 4724 N N . PHE B 1 227 ? -7.129 -11.336 -16.686 1.00 20.39 226 PHE B N 1
ATOM 4725 C CA . PHE B 1 227 ? -6.567 -12.382 -17.555 1.00 21.35 226 PHE B CA 1
ATOM 4726 C C . PHE B 1 227 ? -6.195 -11.815 -18.933 1.00 21.27 226 PHE B C 1
ATOM 4727 O O . PHE B 1 227 ? -6.891 -10.941 -19.458 1.00 21.14 226 PHE B O 1
ATOM 4735 N N . GLY B 1 228 ? -5.135 -12.347 -19.539 1.00 21.30 227 GLY B N 1
ATOM 4736 C CA . GLY B 1 228 ? -4.834 -12.069 -20.938 1.00 21.26 227 GLY B CA 1
ATOM 4737 C C . GLY B 1 228 ? -4.673 -10.599 -21.291 1.00 21.30 227 GLY B C 1
ATOM 4738 O O . GLY B 1 228 ? -3.876 -9.882 -20.688 1.00 21.24 227 GLY B O 1
ATOM 4739 N N . HIS B 1 229 ? -5.439 -10.138 -22.273 1.00 20.26 228 HIS B N 1
ATOM 4740 C CA . HIS B 1 229 ? -5.276 -8.773 -22.749 1.00 20.22 228 HIS B CA 1
ATOM 4741 C C . HIS B 1 229 ? -5.756 -7.755 -21.725 1.00 19.66 228 HIS B C 1
ATOM 4742 O O . HIS B 1 229 ? -5.361 -6.589 -21.769 1.00 19.88 228 HIS B O 1
ATOM 4749 N N . ALA B 1 230 ? -6.569 -8.193 -20.771 1.00 19.85 229 ALA B N 1
ATOM 4750 C CA . ALA B 1 230 ? -7.063 -7.272 -19.748 1.00 20.06 229 ALA B CA 1
ATOM 4751 C C . ALA B 1 230 ? -5.947 -6.752 -18.844 1.00 20.72 229 ALA B C 1
ATOM 4752 O O . ALA B 1 230 ? -6.097 -5.695 -18.214 1.00 20.52 229 ALA B O 1
ATOM 4754 N N . THR B 1 231 ? -4.827 -7.476 -18.781 1.00 19.82 230 THR B N 1
ATOM 4755 C CA . THR B 1 231 ? -3.697 -7.044 -17.964 1.00 20.24 230 THR B CA 1
ATOM 4756 C C . THR B 1 231 ? -3.030 -5.771 -18.501 1.00 22.52 230 THR B C 1
ATOM 4757 O O . THR B 1 231 ? -2.213 -5.174 -17.811 1.00 22.79 230 THR B O 1
ATOM 4761 N N . ALA B 1 232 ? -3.378 -5.350 -19.715 1.00 24.09 231 ALA B N 1
ATOM 4762 C CA . ALA B 1 232 ? -2.774 -4.140 -20.280 1.00 26.83 231 ALA B CA 1
ATOM 4763 C C . ALA B 1 232 ? -3.342 -2.847 -19.674 1.00 30.55 231 ALA B C 1
ATOM 4764 O O . ALA B 1 232 ? -2.869 -1.746 -19.990 1.00 31.02 231 ALA B O 1
ATOM 4766 N N . PHE B 1 233 ? -4.324 -2.979 -18.786 1.00 32.73 232 PHE B N 1
ATOM 4767 C CA . PHE B 1 233 ? -4.947 -1.812 -18.160 1.00 35.26 232 PHE B CA 1
ATOM 4768 C C . PHE B 1 233 ? -4.663 -1.699 -16.660 1.00 39.54 232 PHE B C 1
ATOM 4769 O O . PHE B 1 233 ? -5.213 -2.457 -15.863 1.00 40.73 232 PHE B O 1
ATOM 4777 N N . PRO B 1 234 ? -3.813 -0.733 -16.267 1.00 42.33 233 PRO B N 1
ATOM 4778 C CA . PRO B 1 234 ? -3.566 -0.483 -14.839 1.00 44.62 233 PRO B CA 1
ATOM 4779 C C . PRO B 1 234 ? -4.855 -0.199 -14.041 1.00 47.63 233 PRO B C 1
ATOM 4780 O O . PRO B 1 234 ? -4.888 -0.498 -12.849 1.00 48.45 233 PRO B O 1
ATOM 4784 N N . HIS B 1 235 ? -5.884 0.351 -14.691 1.00 50.02 234 HIS B N 1
ATOM 4785 C CA . HIS B 1 235 ? -7.160 0.680 -14.040 1.00 52.28 234 HIS B CA 1
ATOM 4786 C C . HIS B 1 235 ? -8.357 0.159 -14.852 1.00 54.40 234 HIS B C 1
ATOM 4787 O O . HIS B 1 235 ? -9.363 0.856 -15.011 1.00 55.50 234 HIS B O 1
ATOM 4794 N N . GLY B 1 236 ? -8.258 -1.063 -15.365 1.00 55.28 235 GLY B N 1
ATOM 4795 C CA . GLY B 1 236 ? -9.309 -1.610 -16.211 1.00 56.57 235 GLY B CA 1
ATOM 4796 C C . GLY B 1 236 ? -10.618 -1.871 -15.485 1.00 58.35 235 GLY B C 1
ATOM 4797 O O . GLY B 1 236 ? -10.624 -2.084 -14.270 1.00 58.34 235 GLY B O 1
ATOM 4798 N N . ILE B 1 237 ? -11.729 -1.850 -16.222 1.00 60.13 236 ILE B N 1
ATOM 4799 C CA . ILE B 1 237 ? -13.034 -2.131 -15.621 1.00 62.54 236 ILE B CA 1
ATOM 4800 C C . ILE B 1 237 ? -13.119 -3.597 -15.224 1.00 63.71 236 ILE B C 1
ATOM 4801 O O . ILE B 1 237 ? -12.661 -4.472 -15.962 1.00 62.79 236 ILE B O 1
ATOM 4806 N N . PRO B 1 238 ? -13.683 -3.868 -14.039 1.00 65.92 237 PRO B N 1
ATOM 4807 C CA . PRO B 1 238 ? -13.955 -5.257 -13.662 1.00 65.29 237 PRO B CA 1
ATOM 4808 C C . PRO B 1 238 ? -14.967 -5.881 -14.620 1.00 64.10 237 PRO B C 1
ATOM 4809 O O . PRO B 1 238 ? -16.052 -5.343 -14.835 1.00 65.59 237 PRO B O 1
ATOM 4813 N N . GLY B 1 239 ? -14.588 -6.998 -15.219 1.00 57.48 238 GLY B N 1
ATOM 4814 C CA . GLY B 1 239 ? -15.470 -7.728 -16.102 1.00 51.69 238 GLY B CA 1
ATOM 4815 C C . GLY B 1 239 ? -15.101 -9.177 -15.927 1.00 46.63 238 GLY B C 1
ATOM 4816 O O . GLY B 1 239 ? -13.920 -9.502 -15.789 1.00 46.96 238 GLY B O 1
ATOM 4817 N N . VAL B 1 240 ? -16.091 -10.055 -15.902 1.00 41.37 239 VAL B N 1
ATOM 4818 C CA . VAL B 1 240 ? -15.780 -11.451 -15.673 1.00 37.51 239 VAL B CA 1
ATOM 4819 C C . VAL B 1 240 ? -15.058 -12.022 -16.886 1.00 34.22 239 VAL B C 1
ATOM 4820 O O . VAL B 1 240 ? -15.492 -11.852 -18.026 1.00 34.08 239 VAL B O 1
ATOM 4824 N N . GLN B 1 241 ? -13.928 -12.666 -16.624 1.00 30.68 240 GLN B N 1
ATOM 4825 C CA . GLN B 1 241 ? -13.195 -13.401 -17.640 1.00 27.70 240 GLN B CA 1
ATOM 4826 C C . GLN B 1 241 ? -13.028 -14.836 -17.192 1.00 26.63 240 GLN B C 1
ATOM 4827 O O . GLN B 1 241 ? -13.118 -15.129 -15.995 1.00 25.65 240 GLN B O 1
ATOM 4833 N N . HIS B 1 242 ? -12.767 -15.724 -18.146 1.00 27.19 241 HIS B N 1
ATOM 4834 C CA . HIS B 1 242 ? -12.424 -17.097 -17.817 1.00 28.27 241 HIS B CA 1
ATOM 4835 C C . HIS B 1 242 ? -11.082 -17.464 -18.440 1.00 27.38 241 HIS B C 1
ATOM 4836 O O . HIS B 1 242 ? -10.792 -17.109 -19.577 1.00 27.33 241 HIS B O 1
ATOM 4843 N N . LEU B 1 243 ? -10.267 -18.165 -17.658 1.00 26.86 242 LEU B N 1
ATOM 4844 C CA . LEU B 1 243 ? -8.849 -18.383 -17.949 1.00 25.47 242 LEU B CA 1
ATOM 4845 C C . LEU B 1 243 ? -8.591 -19.349 -19.101 1.00 26.52 242 LEU B C 1
ATOM 4846 O O . LEU B 1 243 ? -9.176 -20.430 -19.165 1.00 26.99 242 LEU B O 1
ATOM 4851 N N . ARG B 1 244 ? -7.705 -18.952 -20.008 1.00 26.27 243 ARG B N 1
ATOM 4852 C CA . ARG B 1 244 ? -7.305 -19.812 -21.119 1.00 27.72 243 ARG B CA 1
ATOM 4853 C C . ARG B 1 244 ? -5.797 -20.002 -21.117 1.00 26.38 243 ARG B C 1
ATOM 4854 O O . ARG B 1 244 ? -5.064 -19.096 -20.744 1.00 23.79 243 ARG B O 1
ATOM 4862 N N . ALA B 1 245 ? -5.335 -21.177 -21.541 1.00 27.90 244 ALA B N 1
ATOM 4863 C CA . ALA B 1 245 ? -3.904 -21.446 -21.599 1.00 27.53 244 ALA B CA 1
ATOM 4864 C C . ALA B 1 245 ? -3.215 -20.405 -22.476 1.00 26.79 244 ALA B C 1
ATOM 4865 O O . ALA B 1 245 ? -3.760 -20.006 -23.504 1.00 27.55 244 ALA B O 1
ATOM 4867 N N . GLY B 1 246 ? -2.031 -19.958 -22.062 1.00 24.96 245 GLY B N 1
ATOM 4868 C CA . GLY B 1 246 ? -1.294 -18.944 -22.801 1.00 23.92 245 GLY B CA 1
ATOM 4869 C C . GLY B 1 246 ? -1.522 -17.529 -22.291 1.00 22.84 245 GLY B C 1
ATOM 4870 O O . GLY B 1 246 ? -0.856 -16.587 -22.725 1.00 22.44 245 GLY B O 1
ATOM 4871 N N . GLU B 1 247 ? -2.466 -17.368 -21.369 1.00 22.88 246 GLU B N 1
ATOM 4872 C CA . GLU B 1 247 ? -2.757 -16.036 -20.826 1.00 22.40 246 GLU B CA 1
ATOM 4873 C C . GLU B 1 247 ? -1.961 -15.738 -19.571 1.00 21.58 246 GLU B C 1
ATOM 4874 O O . GLU B 1 247 ? -1.809 -16.606 -18.705 1.00 21.70 246 GLU B O 1
ATOM 4880 N N . LEU B 1 248 ? -1.471 -14.505 -19.469 1.00 20.54 247 LEU B N 1
ATOM 4881 C CA . LEU B 1 248 ? -0.993 -13.988 -18.197 1.00 20.05 247 LEU B CA 1
ATOM 4882 C C . LEU B 1 248 ? -2.159 -13.783 -17.240 1.00 20.03 247 LEU B C 1
ATOM 4883 O O . LEU B 1 248 ? -3.279 -13.458 -17.657 1.00 20.00 247 LEU B O 1
ATOM 4888 N N . VAL B 1 249 ? -1.883 -13.968 -15.956 1.00 19.65 248 VAL B N 1
ATOM 4889 C CA . VAL B 1 249 ? -2.843 -13.685 -14.905 1.00 19.82 248 VAL B CA 1
ATOM 4890 C C . VAL B 1 249 ? -2.203 -12.649 -14.001 1.00 19.53 248 VAL B C 1
ATOM 4891 O O . VAL B 1 249 ? -1.080 -12.839 -13.549 1.00 17.75 248 VAL B O 1
ATOM 4895 N N . LEU B 1 250 ? -2.909 -11.547 -13.782 1.00 18.90 249 LEU B N 1
ATOM 4896 C CA . LEU B 1 250 ? -2.464 -10.493 -12.880 1.00 18.94 249 LEU B CA 1
ATOM 4897 C C . LEU B 1 250 ? -3.403 -10.430 -11.686 1.00 19.48 249 LEU B C 1
ATOM 4898 O O . LEU B 1 250 ? -4.608 -10.284 -11.858 1.00 21.43 249 LEU B O 1
ATOM 4903 N N . ILE B 1 251 ? -2.858 -10.538 -10.478 1.00 19.69 250 ILE B N 1
ATOM 4904 C CA . ILE B 1 251 ? -3.673 -10.440 -9.264 1.00 19.10 250 ILE B CA 1
ATOM 4905 C C . ILE B 1 251 ? -3.089 -9.403 -8.313 1.00 18.78 250 ILE B C 1
ATOM 4906 O O . ILE B 1 251 ? -1.951 -9.537 -7.888 1.00 18.39 250 ILE B O 1
ATOM 4911 N N . ASP B 1 252 ? -3.888 -8.384 -7.984 1.00 18.98 251 ASP B N 1
ATOM 4912 C CA . ASP B 1 252 ? -3.483 -7.304 -7.085 1.00 19.05 251 ASP B CA 1
ATOM 4913 C C . ASP B 1 252 ? -4.473 -7.259 -5.922 1.00 19.13 251 ASP B C 1
ATOM 4914 O O . ASP B 1 252 ? -5.671 -7.018 -6.118 1.00 19.66 251 ASP B O 1
ATOM 4919 N N . THR B 1 253 ? -3.986 -7.533 -4.717 1.00 18.88 252 THR B N 1
ATOM 4920 C CA . THR B 1 253 ? -4.878 -7.605 -3.571 1.00 18.99 252 THR B CA 1
ATOM 4921 C C . THR B 1 253 ? -4.113 -7.305 -2.295 1.00 18.88 252 THR B C 1
ATOM 4922 O O . THR B 1 253 ? -2.885 -7.171 -2.298 1.00 17.87 252 THR B O 1
ATOM 4926 N N . GLY B 1 254 ? -4.850 -7.175 -1.204 1.00 19.09 253 GLY B N 1
ATOM 4927 C CA . GLY B 1 254 ? -4.247 -6.821 0.067 1.00 18.88 253 GLY B CA 1
ATOM 4928 C C . GLY B 1 254 ? -5.315 -6.788 1.137 1.00 18.96 253 GLY B C 1
ATOM 4929 O O . GLY B 1 254 ? -6.509 -6.907 0.841 1.00 19.91 253 GLY B O 1
ATOM 4930 N N . CYS B 1 255 ? -4.891 -6.640 2.385 1.00 18.81 254 CYS B N 1
ATOM 4931 C CA . CYS B 1 255 ? -5.823 -6.608 3.505 1.00 19.02 254 CYS B CA 1
ATOM 4932 C C . CYS B 1 255 ? -5.316 -5.585 4.494 1.00 18.68 254 CYS B C 1
ATOM 4933 O O . CYS B 1 255 ? -4.315 -4.918 4.229 1.00 17.19 254 CYS B O 1
ATOM 4936 N N . THR B 1 256 ? -5.999 -5.431 5.619 1.00 20.55 255 THR B N 1
ATOM 4937 C CA . THR B 1 256 ? -5.416 -4.634 6.693 1.00 20.24 255 THR B CA 1
ATOM 4938 C C . THR B 1 256 ? -5.386 -5.414 7.995 1.00 20.91 255 THR B C 1
ATOM 4939 O O . THR B 1 256 ? -6.196 -6.319 8.225 1.00 21.33 255 THR B O 1
ATOM 4943 N N . VAL B 1 257 ? -4.417 -5.049 8.830 1.00 20.40 256 VAL B N 1
ATOM 4944 C CA . VAL B 1 257 ? -4.287 -5.573 10.175 1.00 20.77 256 VAL B CA 1
ATOM 4945 C C . VAL B 1 257 ? -4.124 -4.362 11.083 1.00 20.53 256 VAL B C 1
ATOM 4946 O O . VAL B 1 257 ? -3.150 -3.622 10.949 1.00 20.45 256 VAL B O 1
ATOM 4950 N N . GLN B 1 258 ? -5.100 -4.134 11.961 1.00 20.90 257 GLN B N 1
ATOM 4951 C CA . GLN B 1 258 ? -5.148 -2.922 12.772 1.00 22.37 257 GLN B CA 1
ATOM 4952 C C . GLN B 1 258 ? -5.073 -1.667 11.897 1.00 21.44 257 GLN B C 1
ATOM 4953 O O . GLN B 1 258 ? -4.489 -0.658 12.302 1.00 21.01 257 GLN B O 1
ATOM 4959 N N . GLY B 1 259 ? -5.658 -1.734 10.698 1.00 20.72 258 GLY B N 1
ATOM 4960 C CA . GLY B 1 259 ? -5.634 -0.606 9.784 1.00 21.38 258 GLY B CA 1
ATOM 4961 C C . GLY B 1 259 ? -4.445 -0.527 8.830 1.00 20.56 258 GLY B C 1
ATOM 4962 O O . GLY B 1 259 ? -4.483 0.251 7.867 1.00 20.17 258 GLY B O 1
ATOM 4963 N N . TYR B 1 260 ? -3.386 -1.297 9.095 1.00 18.56 259 TYR B N 1
ATOM 4964 C CA . TYR B 1 260 ? -2.174 -1.218 8.276 1.00 17.54 259 TYR B CA 1
ATOM 4965 C C . TYR B 1 260 ? -2.270 -2.145 7.066 1.00 17.81 259 TYR B C 1
ATOM 4966 O O . TYR B 1 260 ? -2.669 -3.306 7.190 1.00 18.86 259 TYR B O 1
ATOM 4975 N N . HIS B 1 261 ? -1.895 -1.609 5.905 1.00 17.38 260 HIS B N 1
ATOM 4976 C CA . HIS B 1 261 ? -2.153 -2.228 4.607 1.00 17.46 260 HIS B CA 1
ATOM 4977 C C . HIS B 1 261 ? -1.070 -3.136 4.050 1.00 18.51 260 HIS B C 1
ATOM 4978 O O . HIS B 1 261 ? 0.112 -2.821 4.112 1.00 18.84 260 HIS B O 1
ATOM 4985 N N . SER B 1 262 ? -1.510 -4.238 3.445 1.00 18.95 261 SER B N 1
ATOM 4986 C CA . SER B 1 262 ? -0.716 -4.945 2.443 1.00 19.03 261 SER B CA 1
ATOM 4987 C C . SER B 1 262 ? -1.265 -4.618 1.054 1.00 18.37 261 SER B C 1
ATOM 4988 O O . SER B 1 262 ? -2.409 -4.184 0.911 1.00 17.66 261 SER B O 1
ATOM 4991 N N . ASP B 1 263 ? -0.459 -4.874 0.034 1.00 18.54 262 ASP B N 1
ATOM 4992 C CA . ASP B 1 263 ? -0.798 -4.517 -1.332 1.00 18.69 262 ASP B CA 1
ATOM 4993 C C . ASP B 1 263 ? 0.246 -5.187 -2.213 1.00 18.05 262 ASP B C 1
ATOM 4994 O O . ASP B 1 263 ? 1.351 -4.675 -2.377 1.00 18.36 262 ASP B O 1
ATOM 4999 N N . ILE B 1 264 ? -0.094 -6.366 -2.729 1.00 18.11 263 ILE B N 1
ATOM 5000 C CA . ILE B 1 264 ? 0.864 -7.191 -3.453 1.00 18.30 263 ILE B CA 1
ATOM 5001 C C . ILE B 1 264 ? 0.306 -7.517 -4.825 1.00 18.38 263 ILE B C 1
ATOM 5002 O O . ILE B 1 264 ? -0.862 -7.897 -4.940 1.00 19.14 263 ILE B O 1
ATOM 5007 N N . THR B 1 265 ? 1.122 -7.369 -5.865 1.00 17.67 264 THR B N 1
ATOM 5008 C CA . THR B 1 265 ? 0.696 -7.816 -7.192 1.00 17.75 264 THR B CA 1
ATOM 5009 C C . THR B 1 265 ? 1.601 -8.912 -7.712 1.00 17.94 264 THR B C 1
ATOM 5010 O O . THR B 1 265 ? 2.828 -8.828 -7.609 1.00 16.74 264 THR B O 1
ATOM 5014 N N . ARG B 1 266 ? 0.973 -9.943 -8.269 1.00 18.36 265 ARG B N 1
ATOM 5015 C CA . ARG B 1 266 ? 1.680 -11.025 -8.930 1.00 18.56 265 ARG B CA 1
ATOM 5016 C C . ARG B 1 266 ? 1.165 -11.115 -10.363 1.00 18.23 265 ARG B C 1
ATOM 5017 O O . ARG B 1 266 ? -0.022 -10.929 -10.598 1.00 18.07 265 ARG B O 1
ATOM 5025 N N . THR B 1 267 ? 2.068 -11.363 -11.308 1.00 18.81 266 THR B N 1
ATOM 5026 C CA . THR B 1 267 ? 1.712 -11.626 -12.699 1.00 18.88 266 THR B CA 1
ATOM 5027 C C . THR B 1 267 ? 2.435 -12.895 -13.112 1.00 19.69 266 THR B C 1
ATOM 5028 O O . THR B 1 267 ? 3.666 -12.964 -13.071 1.00 18.10 266 THR B O 1
ATOM 5032 N N . TRP B 1 268 ? 1.670 -13.908 -13.497 1.00 19.51 267 TRP B N 1
ATOM 5033 C CA . TRP B 1 268 ? 2.270 -15.186 -13.878 1.00 19.13 267 TRP B CA 1
ATOM 5034 C C . TRP B 1 268 ? 1.540 -15.797 -15.071 1.00 20.05 267 TRP B C 1
ATOM 5035 O O . TRP B 1 268 ? 0.400 -15.438 -15.352 1.00 21.21 267 TRP B O 1
ATOM 5046 N N . ILE B 1 269 ? 2.208 -16.715 -15.771 1.00 20.73 268 ILE B N 1
ATOM 5047 C CA . ILE B 1 269 ? 1.638 -17.340 -16.961 1.00 20.64 268 ILE B CA 1
ATOM 5048 C C . ILE B 1 269 ? 0.848 -18.591 -16.587 1.00 23.83 268 ILE B C 1
ATOM 5049 O O . ILE B 1 269 ? 1.278 -19.379 -15.738 1.00 24.79 268 ILE B O 1
ATOM 5054 N N . TYR B 1 270 ? -0.328 -18.751 -17.192 1.00 22.51 269 TYR B N 1
ATOM 5055 C CA . TYR B 1 270 ? -1.037 -20.020 -17.133 1.00 23.73 269 TYR B CA 1
ATOM 5056 C C . TYR B 1 270 ? -0.793 -20.749 -18.446 1.00 24.85 269 TYR B C 1
ATOM 5057 O O . TYR B 1 270 ? -1.243 -20.304 -19.504 1.00 24.56 269 TYR B O 1
ATOM 5066 N N . GLY B 1 271 ? -0.051 -21.848 -18.380 1.00 26.30 270 GLY B N 1
ATOM 5067 C CA . GLY B 1 271 ? 0.370 -22.540 -19.582 1.00 27.20 270 GLY B CA 1
ATOM 5068 C C . GLY B 1 271 ? 1.716 -22.037 -20.074 1.00 26.83 270 GLY B C 1
ATOM 5069 O O . GLY B 1 271 ? 2.532 -21.554 -19.289 1.00 27.05 270 GLY B O 1
ATOM 5070 N N . THR B 1 272 ? 1.934 -22.135 -21.379 1.00 26.67 271 THR B N 1
ATOM 5071 C CA . THR B 1 272 ? 3.205 -21.776 -22.001 1.00 27.74 271 THR B CA 1
ATOM 5072 C C . THR B 1 272 ? 3.241 -20.304 -22.409 1.00 27.24 271 THR B C 1
ATOM 5073 O O . THR B 1 272 ? 2.349 -19.840 -23.109 1.00 27.44 271 THR B O 1
ATOM 5077 N N . PRO B 1 273 ? 4.274 -19.564 -21.984 1.00 26.91 272 PRO B N 1
ATOM 5078 C CA . PRO B 1 273 ? 4.335 -18.154 -22.388 1.00 26.25 272 PRO B CA 1
ATOM 5079 C C . PRO B 1 273 ? 4.920 -17.961 -23.790 1.00 26.42 272 PRO B C 1
ATOM 5080 O O . PRO B 1 273 ? 5.709 -18.785 -24.249 1.00 26.74 272 PRO B O 1
ATOM 5084 N N . SER B 1 274 ? 4.534 -16.875 -24.452 1.00 25.45 273 SER B N 1
ATOM 5085 C CA . SER B 1 274 ? 5.170 -16.473 -25.703 1.00 26.06 273 SER B CA 1
ATOM 5086 C C . SER B 1 274 ? 6.541 -15.856 -25.429 1.00 26.07 273 SER B C 1
ATOM 5087 O O . SER B 1 274 ? 6.851 -15.508 -24.281 1.00 25.15 273 SER B O 1
ATOM 5090 N N . ASP B 1 275 ? 7.347 -15.693 -26.478 1.00 25.85 274 ASP B N 1
ATOM 5091 C CA . ASP B 1 275 ? 8.642 -15.034 -26.333 1.00 26.44 274 ASP B CA 1
ATOM 5092 C C . ASP B 1 275 ? 8.453 -13.622 -25.792 1.00 24.87 274 ASP B C 1
ATOM 5093 O O . ASP B 1 275 ? 9.206 -13.171 -24.922 1.00 24.33 274 ASP B O 1
ATOM 5098 N N . ALA B 1 276 ? 7.428 -12.933 -26.286 1.00 24.24 275 ALA B N 1
ATOM 5099 C CA . ALA B 1 276 ? 7.172 -11.562 -25.849 1.00 22.48 275 ALA B CA 1
ATOM 5100 C C . ALA B 1 276 ? 6.798 -11.494 -24.373 1.00 21.16 275 ALA B C 1
ATOM 5101 O O . ALA B 1 276 ? 7.269 -10.603 -23.656 1.00 20.12 275 ALA B O 1
ATOM 5103 N N . GLN B 1 277 ? 5.945 -12.411 -23.919 1.00 21.37 276 GLN B N 1
ATOM 5104 C CA . GLN B 1 277 ? 5.543 -12.434 -22.506 1.00 21.98 276 GLN B CA 1
ATOM 5105 C C . GLN B 1 277 ? 6.749 -12.710 -21.612 1.00 22.29 276 GLN B C 1
ATOM 5106 O O . GLN B 1 277 ? 6.937 -12.060 -20.581 1.00 21.45 276 GLN B O 1
ATOM 5112 N N . GLN B 1 278 ? 7.555 -13.689 -22.014 1.00 23.84 277 GLN B N 1
ATOM 5113 C CA . GLN B 1 278 ? 8.789 -14.023 -21.303 1.00 26.02 277 GLN B CA 1
ATOM 5114 C C . GLN B 1 278 ? 9.734 -12.825 -21.218 1.00 25.46 277 GLN B C 1
ATOM 5115 O O . GLN B 1 278 ? 10.265 -12.514 -20.150 1.00 25.45 277 GLN B O 1
ATOM 5121 N N . ARG B 1 279 ? 9.941 -12.151 -22.345 1.00 25.07 278 ARG B N 1
ATOM 5122 C CA . ARG B 1 279 ? 10.873 -11.022 -22.405 1.00 24.35 278 ARG B CA 1
ATOM 5123 C C . ARG B 1 279 ? 10.442 -9.879 -21.492 1.00 22.11 278 ARG B C 1
ATOM 5124 O O . ARG B 1 279 ? 11.252 -9.317 -20.749 1.00 21.70 278 ARG B O 1
ATOM 5132 N N . ILE B 1 280 ? 9.161 -9.533 -21.565 1.00 20.84 279 ILE B N 1
ATOM 5133 C CA . ILE B 1 280 ? 8.611 -8.444 -20.768 1.00 19.31 279 ILE B CA 1
ATOM 5134 C C . ILE B 1 280 ? 8.560 -8.811 -19.288 1.00 19.31 279 ILE B C 1
ATOM 5135 O O . ILE B 1 280 ? 8.819 -7.964 -18.431 1.00 18.60 279 ILE B O 1
ATOM 5140 N N . TRP B 1 281 ? 8.270 -10.074 -18.977 1.00 20.87 280 TRP B N 1
ATOM 5141 C CA . TRP B 1 281 ? 8.251 -10.486 -17.571 1.00 20.61 280 TRP B CA 1
ATOM 5142 C C . TRP B 1 281 ? 9.638 -10.322 -16.923 1.00 20.71 280 TRP B C 1
ATOM 5143 O O . TRP B 1 281 ? 9.759 -9.754 -15.826 1.00 19.22 280 TRP B O 1
ATOM 5154 N N . GLU B 1 282 ? 10.677 -10.828 -17.586 1.00 20.54 281 GLU B N 1
ATOM 5155 C CA . GLU B 1 282 ? 12.040 -10.717 -17.062 1.00 22.52 281 GLU B CA 1
ATOM 5156 C C . GLU B 1 282 ? 12.450 -9.248 -16.914 1.00 20.68 281 GLU B C 1
ATOM 5157 O O . GLU B 1 282 ? 13.131 -8.869 -15.965 1.00 20.99 281 GLU B O 1
ATOM 5163 N N . LEU B 1 283 ? 12.028 -8.424 -17.860 1.00 20.62 282 LEU B N 1
ATOM 5164 C CA . LEU B 1 283 ? 12.342 -7.006 -17.814 1.00 21.20 282 LEU B CA 1
ATOM 5165 C C . LEU B 1 283 ? 11.669 -6.344 -16.614 1.00 21.56 282 LEU B C 1
ATOM 5166 O O . LEU B 1 283 ? 12.268 -5.490 -15.946 1.00 22.36 282 LEU B O 1
ATOM 5171 N N . GLU B 1 284 ? 10.421 -6.729 -16.344 1.00 20.77 283 GLU B N 1
ATOM 5172 C CA . GLU B 1 284 ? 9.701 -6.188 -15.193 1.00 19.69 283 GLU B CA 1
ATOM 5173 C C . GLU B 1 284 ? 10.434 -6.519 -13.895 1.00 20.28 283 GLU B C 1
ATOM 5174 O O . GLU B 1 284 ? 10.607 -5.662 -13.029 1.00 19.29 283 GLU B O 1
ATOM 5180 N N . LEU B 1 285 ? 10.880 -7.765 -13.766 1.00 18.08 284 LEU B N 1
ATOM 5181 C CA . LEU B 1 285 ? 11.601 -8.149 -12.565 1.00 18.39 284 LEU B CA 1
ATOM 5182 C C . LEU B 1 285 ? 12.899 -7.349 -12.444 1.00 20.12 284 LEU B C 1
ATOM 5183 O O . LEU B 1 285 ? 13.287 -6.943 -11.348 1.00 19.14 284 LEU B O 1
ATOM 5188 N N . ALA B 1 286 ? 13.567 -7.116 -13.571 1.00 20.96 285 ALA B N 1
ATOM 5189 C CA . ALA B 1 286 ? 14.841 -6.412 -13.553 1.00 20.95 285 ALA B CA 1
ATOM 5190 C C . ALA B 1 286 ? 14.655 -4.933 -13.197 1.00 20.52 285 ALA B C 1
ATOM 5191 O O . ALA B 1 286 ? 15.500 -4.339 -12.515 1.00 19.63 285 ALA B O 1
ATOM 5193 N N . ALA B 1 287 ? 13.560 -4.339 -13.667 1.00 19.93 286 ALA B N 1
ATOM 5194 C CA . ALA B 1 287 ? 13.260 -2.947 -13.330 1.00 20.20 286 ALA B CA 1
ATOM 5195 C C . ALA B 1 287 ? 12.910 -2.812 -11.846 1.00 19.68 286 ALA B C 1
ATOM 5196 O O . ALA B 1 287 ? 13.378 -1.887 -11.176 1.00 19.68 286 ALA B O 1
ATOM 5198 N N . GLN B 1 288 ? 12.091 -3.733 -11.339 1.00 18.86 287 GLN B N 1
ATOM 5199 C CA . GLN B 1 288 ? 11.786 -3.779 -9.909 1.00 19.23 287 GLN B CA 1
ATOM 5200 C C . GLN B 1 288 ? 13.068 -3.957 -9.083 1.00 19.25 287 GLN B C 1
ATOM 5201 O O . GLN B 1 288 ? 13.263 -3.294 -8.061 1.00 19.62 287 GLN B O 1
ATOM 5207 N N . ALA B 1 289 ? 13.947 -4.849 -9.524 1.00 19.33 288 ALA B N 1
ATOM 5208 C CA . ALA B 1 289 ? 15.188 -5.104 -8.789 1.00 20.35 288 ALA B CA 1
ATOM 5209 C C . ALA B 1 289 ? 16.066 -3.861 -8.726 1.00 21.30 288 ALA B C 1
ATOM 5210 O O . ALA B 1 289 ? 16.646 -3.551 -7.677 1.00 21.80 288 ALA B O 1
ATOM 5212 N N . ALA B 1 290 ? 16.165 -3.149 -9.847 1.00 21.06 289 ALA B N 1
ATOM 5213 C CA . ALA B 1 290 ? 17.018 -1.964 -9.916 1.00 22.02 289 ALA B CA 1
ATOM 5214 C C . ALA B 1 290 ? 16.498 -0.857 -9.012 1.00 21.71 289 ALA B C 1
ATOM 5215 O O . ALA B 1 290 ? 17.269 -0.176 -8.325 1.00 20.38 289 ALA B O 1
ATOM 5217 N N . ALA B 1 291 ? 15.180 -0.676 -9.022 1.00 20.89 290 ALA B N 1
ATOM 5218 C CA . ALA B 1 291 ? 14.542 0.307 -8.160 1.00 19.40 290 ALA B CA 1
ATOM 5219 C C . ALA B 1 291 ? 14.872 0.018 -6.704 1.00 19.60 290 ALA B C 1
ATOM 5220 O O . ALA B 1 291 ? 15.209 0.921 -5.952 1.00 19.42 290 ALA B O 1
ATOM 5222 N N . PHE B 1 292 ? 14.777 -1.246 -6.307 1.00 20.34 291 PHE B N 1
ATOM 5223 C CA . PHE B 1 292 ? 15.109 -1.625 -4.938 1.00 21.44 291 PHE B CA 1
ATOM 5224 C C . PHE B 1 292 ? 16.572 -1.319 -4.616 1.00 22.02 291 PHE B C 1
ATOM 5225 O O . PHE B 1 292 ? 16.892 -0.843 -3.525 1.00 22.50 291 PHE B O 1
ATOM 5233 N N . ALA B 1 293 ? 17.449 -1.598 -5.573 1.00 21.33 292 ALA B N 1
ATOM 5234 C CA . ALA B 1 293 ? 18.889 -1.453 -5.378 1.00 23.03 292 ALA B CA 1
ATOM 5235 C C . ALA B 1 293 ? 19.279 0.010 -5.193 1.00 23.21 292 ALA B C 1
ATOM 5236 O O . ALA B 1 293 ? 20.344 0.322 -4.658 1.00 23.93 292 ALA B O 1
ATOM 5238 N N . ALA B 1 294 ? 18.404 0.900 -5.639 1.00 23.91 293 ALA B N 1
ATOM 5239 C CA . ALA B 1 294 ? 18.647 2.343 -5.562 1.00 23.27 293 ALA B CA 1
ATOM 5240 C C . ALA B 1 294 ? 18.281 2.924 -4.196 1.00 23.20 293 ALA B C 1
ATOM 5241 O O . ALA B 1 294 ? 18.565 4.089 -3.915 1.00 23.26 293 ALA B O 1
ATOM 5243 N N . VAL B 1 295 ? 17.650 2.120 -3.346 1.00 22.14 294 VAL B N 1
ATOM 5244 C CA . VAL B 1 295 ? 17.123 2.635 -2.079 1.00 20.81 294 VAL B CA 1
ATOM 5245 C C . VAL B 1 295 ? 18.123 2.580 -0.920 1.00 21.71 294 VAL B C 1
ATOM 5246 O O . VAL B 1 295 ? 18.620 1.516 -0.565 1.00 22.09 294 VAL B O 1
ATOM 5250 N N . ARG B 1 296 ? 18.401 3.746 -0.340 1.00 22.20 295 ARG B N 1
ATOM 5251 C CA . ARG B 1 296 ? 19.107 3.854 0.940 1.00 23.21 295 ARG B CA 1
ATOM 5252 C C . ARG B 1 296 ? 18.843 5.253 1.502 1.00 22.46 295 ARG B C 1
ATOM 5253 O O . ARG B 1 296 ? 18.369 6.117 0.773 1.00 21.46 295 ARG B O 1
ATOM 5261 N N . PRO B 1 297 ? 19.121 5.483 2.798 1.00 24.34 296 PRO B N 1
ATOM 5262 C CA . PRO B 1 297 ? 18.834 6.830 3.316 1.00 23.78 296 PRO B CA 1
ATOM 5263 C C . PRO B 1 297 ? 19.521 7.949 2.531 1.00 23.49 296 PRO B C 1
ATOM 5264 O O . PRO B 1 297 ? 20.667 7.790 2.101 1.00 23.80 296 PRO B O 1
ATOM 5268 N N . GLY B 1 298 ? 18.811 9.058 2.336 1.00 22.30 297 GLY B N 1
ATOM 5269 C CA . GLY B 1 298 ? 19.381 10.224 1.676 1.00 22.81 297 GLY B CA 1
ATOM 5270 C C . GLY B 1 298 ? 19.094 10.276 0.187 1.00 22.23 297 GLY B C 1
ATOM 5271 O O . GLY B 1 298 ? 19.204 11.332 -0.444 1.00 23.17 297 GLY B O 1
ATOM 5272 N N . VAL B 1 299 ? 18.729 9.130 -0.382 1.00 20.91 298 VAL B N 1
ATOM 5273 C CA . VAL B 1 299 ? 18.421 9.043 -1.808 1.00 21.50 298 VAL B CA 1
ATOM 5274 C C . VAL B 1 299 ? 17.096 9.738 -2.126 1.00 21.45 298 VAL B C 1
ATOM 5275 O O . VAL B 1 299 ? 16.092 9.505 -1.451 1.00 20.69 298 VAL B O 1
ATOM 5279 N N . ALA B 1 300 ? 17.090 10.588 -3.151 1.00 21.87 299 ALA B N 1
ATOM 5280 C CA . ALA B 1 300 ? 15.848 11.254 -3.550 1.00 21.42 299 ALA B CA 1
ATOM 5281 C C . ALA B 1 300 ? 14.855 10.245 -4.131 1.00 20.28 299 ALA B C 1
ATOM 5282 O O . ALA B 1 300 ? 15.240 9.338 -4.862 1.00 20.84 299 ALA B O 1
ATOM 5284 N N . CYS B 1 301 ? 13.577 10.406 -3.806 1.00 18.56 300 CYS B N 1
ATOM 5285 C CA . CYS B 1 301 ? 12.570 9.451 -4.257 1.00 17.23 300 CYS B CA 1
ATOM 5286 C C . CYS B 1 301 ? 12.544 9.299 -5.773 1.00 18.10 300 CYS B C 1
ATOM 5287 O O . CYS B 1 301 ? 12.351 8.193 -6.279 1.00 18.31 300 CYS B O 1
ATOM 5290 N N . GLU B 1 302 ? 12.739 10.399 -6.501 1.00 19.26 301 GLU B N 1
ATOM 5291 C CA . GLU B 1 302 ? 12.692 10.324 -7.955 1.00 19.96 301 GLU B CA 1
ATOM 5292 C C . GLU B 1 302 ? 13.826 9.467 -8.505 1.00 19.54 301 GLU B C 1
ATOM 5293 O O . GLU B 1 302 ? 13.702 8.920 -9.598 1.00 19.46 301 GLU B O 1
ATOM 5299 N N . ALA B 1 303 ? 14.924 9.347 -7.757 1.00 20.26 302 ALA B N 1
ATOM 5300 C CA . ALA B 1 303 ? 16.035 8.505 -8.205 1.00 20.89 302 ALA B CA 1
ATOM 5301 C C . ALA B 1 303 ? 15.617 7.034 -8.253 1.00 20.27 302 ALA B C 1
ATOM 5302 O O . ALA B 1 303 ? 16.129 6.265 -9.074 1.00 20.39 302 ALA B O 1
ATOM 5304 N N . VAL B 1 304 ? 14.689 6.638 -7.387 1.00 20.20 303 VAL B N 1
ATOM 5305 C CA . VAL B 1 304 ? 14.237 5.245 -7.381 1.00 20.74 303 VAL B CA 1
ATOM 5306 C C . VAL B 1 304 ? 13.388 4.968 -8.623 1.00 20.61 303 VAL B C 1
ATOM 5307 O O . VAL B 1 304 ? 13.488 3.902 -9.243 1.00 21.26 303 VAL B O 1
ATOM 5311 N N . ASP B 1 305 ? 12.554 5.942 -8.980 1.00 19.52 304 ASP B N 1
ATOM 5312 C CA . ASP B 1 305 ? 11.754 5.868 -10.197 1.00 19.14 304 ASP B CA 1
ATOM 5313 C C . ASP B 1 305 ? 12.677 5.818 -11.414 1.00 18.81 304 ASP B C 1
ATOM 5314 O O . ASP B 1 305 ? 12.480 5.022 -12.336 1.00 17.39 304 ASP B O 1
ATOM 5319 N N . GLN B 1 306 ? 13.701 6.667 -11.414 1.00 18.61 305 GLN B N 1
ATOM 5320 C CA . GLN B 1 306 ? 14.583 6.728 -12.568 1.00 20.16 305 GLN B CA 1
ATOM 5321 C C . GLN B 1 306 ? 15.388 5.443 -12.743 1.00 20.32 305 GLN B C 1
ATOM 5322 O O . GLN B 1 306 ? 15.681 5.047 -13.872 1.00 21.52 305 GLN B O 1
ATOM 5328 N N . ALA B 1 307 ? 15.746 4.789 -11.642 1.00 19.86 306 ALA B N 1
ATOM 5329 C CA . ALA B 1 307 ? 16.517 3.548 -11.737 1.00 20.62 306 ALA B CA 1
ATOM 5330 C C . ALA B 1 307 ? 15.717 2.477 -12.481 1.00 20.39 306 ALA B C 1
ATOM 5331 O O . ALA B 1 307 ? 16.271 1.698 -13.259 1.00 19.95 306 ALA B O 1
ATOM 5333 N N . ALA B 1 308 ? 14.411 2.446 -12.243 1.00 20.12 307 ALA B N 1
ATOM 5334 C CA . ALA B 1 308 ? 13.543 1.525 -12.957 1.00 20.37 307 ALA B CA 1
ATOM 5335 C C . ALA B 1 308 ? 13.466 1.902 -14.437 1.00 19.74 307 ALA B C 1
ATOM 5336 O O . ALA B 1 308 ? 13.536 1.036 -15.303 1.00 17.67 307 ALA B O 1
ATOM 5338 N N . ARG B 1 309 ? 13.328 3.193 -14.730 1.00 18.47 308 ARG B N 1
ATOM 5339 C CA . ARG B 1 309 ? 13.207 3.635 -16.124 1.00 18.61 308 ARG B CA 1
ATOM 5340 C C . ARG B 1 309 ? 14.493 3.368 -16.908 1.00 20.27 308 ARG B C 1
ATOM 5341 O O . ARG B 1 309 ? 14.457 3.095 -18.116 1.00 20.93 308 ARG B O 1
ATOM 5349 N N . ALA B 1 310 ? 15.625 3.452 -16.213 1.00 20.92 309 ALA B N 1
ATOM 5350 C CA . ALA B 1 310 ? 16.918 3.205 -16.830 1.00 22.49 309 ALA B CA 1
ATOM 5351 C C . ALA B 1 310 ? 16.994 1.788 -17.385 1.00 22.31 309 ALA B C 1
ATOM 5352 O O . ALA B 1 310 ? 17.480 1.571 -18.500 1.00 22.94 309 ALA B O 1
ATOM 5354 N N . VAL B 1 311 ? 16.504 0.825 -16.608 1.00 22.04 310 VAL B N 1
ATOM 5355 C CA . VAL B 1 311 ? 16.456 -0.572 -17.047 1.00 23.11 310 VAL B CA 1
ATOM 5356 C C . VAL B 1 311 ? 15.582 -0.736 -18.291 1.00 22.51 310 VAL B C 1
ATOM 5357 O O . VAL B 1 311 ? 15.958 -1.416 -19.243 1.00 23.03 310 VAL B O 1
ATOM 5361 N N . LEU B 1 312 ? 14.412 -0.104 -18.284 1.00 21.82 311 LEU B N 1
ATOM 5362 C CA . LEU B 1 312 ? 13.502 -0.208 -19.418 1.00 21.28 311 LEU B CA 1
ATOM 5363 C C . LEU B 1 312 ? 14.109 0.420 -20.668 1.00 22.64 311 LEU B C 1
ATOM 5364 O O . LEU B 1 312 ? 14.006 -0.126 -21.771 1.00 23.08 311 LEU B O 1
ATOM 5369 N N . GLN B 1 313 ? 14.758 1.561 -20.488 1.00 23.47 312 GLN B N 1
ATOM 5370 C CA . GLN B 1 313 ? 15.329 2.275 -21.622 1.00 26.00 312 GLN B CA 1
ATOM 5371 C C . GLN B 1 313 ? 16.481 1.494 -22.263 1.00 27.50 312 GLN B C 1
ATOM 5372 O O . GLN B 1 313 ? 16.603 1.452 -23.491 1.00 28.13 312 GLN B O 1
ATOM 5378 N N . ALA B 1 314 ? 17.308 0.856 -21.436 1.00 26.96 313 ALA B N 1
ATOM 5379 C CA . ALA B 1 314 ? 18.431 0.071 -21.931 1.00 26.95 313 ALA B CA 1
ATOM 5380 C C . ALA B 1 314 ? 17.960 -1.114 -22.770 1.00 25.64 313 ALA B C 1
ATOM 5381 O O . ALA B 1 314 ? 18.698 -1.603 -23.626 1.00 25.57 313 ALA B O 1
ATOM 5383 N N . ALA B 1 315 ? 16.736 -1.572 -22.513 1.00 24.86 314 ALA B N 1
ATOM 5384 C CA . ALA B 1 315 ? 16.127 -2.659 -23.274 1.00 25.84 314 ALA B CA 1
ATOM 5385 C C . ALA B 1 315 ? 15.302 -2.137 -24.451 1.00 26.07 314 ALA B C 1
ATOM 5386 O O . ALA B 1 315 ? 14.632 -2.912 -25.139 1.00 26.39 314 ALA B O 1
ATOM 5388 N N . GLY B 1 316 ? 15.336 -0.826 -24.668 1.00 25.28 315 GLY B N 1
ATOM 5389 C CA . GLY B 1 316 ? 14.652 -0.227 -25.802 1.00 25.85 315 GLY B CA 1
ATOM 5390 C C . GLY B 1 316 ? 13.191 0.131 -25.581 1.00 24.41 315 GLY B C 1
ATOM 5391 O O . GLY B 1 316 ? 12.479 0.439 -26.530 1.00 25.30 315 GLY B O 1
ATOM 5392 N N . LEU B 1 317 ? 12.735 0.091 -24.334 1.00 22.65 316 LEU B N 1
ATOM 5393 C CA . LEU B 1 317 ? 11.382 0.547 -24.009 1.00 21.51 316 LEU B CA 1
ATOM 5394 C C . LEU B 1 317 ? 11.451 2.004 -23.525 1.00 21.73 316 LEU B C 1
ATOM 5395 O O . LEU B 1 317 ? 12.538 2.584 -23.444 1.00 22.05 316 LEU B O 1
ATOM 5400 N N . GLY B 1 318 ? 10.309 2.614 -23.233 1.00 21.69 317 GLY B N 1
ATOM 5401 C CA . GLY B 1 318 ? 10.311 4.026 -22.883 1.00 20.54 317 GLY B CA 1
ATOM 5402 C C . GLY B 1 318 ? 10.721 4.848 -24.095 1.00 20.99 317 GLY B C 1
ATOM 5403 O O . GLY B 1 318 ? 10.420 4.462 -25.218 1.00 20.40 317 GLY B O 1
ATOM 5404 N N . PRO B 1 319 ? 11.419 5.979 -23.883 1.00 21.24 318 PRO B N 1
ATOM 5405 C CA . PRO B 1 319 ? 11.869 6.517 -22.601 1.00 21.29 318 PRO B CA 1
ATOM 5406 C C . PRO B 1 319 ? 10.718 7.195 -21.880 1.00 21.16 318 PRO B C 1
ATOM 5407 O O . PRO B 1 319 ? 9.592 7.146 -22.387 1.00 18.34 318 PRO B O 1
ATOM 5411 N N . ASP B 1 320 ? 10.992 7.804 -20.728 1.00 20.61 319 ASP B N 1
ATOM 5412 C CA . ASP B 1 320 ? 9.966 8.550 -20.004 1.00 20.30 319 ASP B CA 1
ATOM 5413 C C . ASP B 1 320 ? 8.752 7.638 -19.754 1.00 19.70 319 ASP B C 1
ATOM 5414 O O . ASP B 1 320 ? 8.914 6.555 -19.183 1.00 18.80 319 ASP B O 1
ATOM 5419 N N . TYR B 1 321 ? 7.559 8.050 -20.179 1.00 17.64 320 TYR B N 1
ATOM 5420 C CA . TYR B 1 321 ? 6.375 7.226 -19.928 1.00 18.24 320 TYR B CA 1
ATOM 5421 C C . TYR B 1 321 ? 5.878 6.527 -21.185 1.00 18.42 320 TYR B C 1
ATOM 5422 O O . TYR B 1 321 ? 4.769 5.973 -21.185 1.00 17.31 320 TYR B O 1
ATOM 5431 N N . ARG B 1 322 ? 6.683 6.562 -22.247 1.00 19.38 321 ARG B N 1
ATOM 5432 C CA . ARG B 1 322 ? 6.253 6.067 -23.553 1.00 20.04 321 ARG B CA 1
ATOM 5433 C C . ARG B 1 322 ? 5.981 4.564 -23.528 1.00 20.52 321 ARG B C 1
ATOM 5434 O O . ARG B 1 322 ? 6.668 3.813 -22.834 1.00 20.57 321 ARG B O 1
ATOM 5436 N N . LEU B 1 323 ? 4.986 4.135 -24.301 1.00 19.01 322 LEU B N 1
ATOM 5437 C CA . LEU B 1 323 ? 4.637 2.720 -24.387 1.00 19.38 322 LEU B CA 1
ATOM 5438 C C . LEU B 1 323 ? 5.143 2.125 -25.708 1.00 20.53 322 LEU B C 1
ATOM 5439 O O . LEU B 1 323 ? 5.113 2.792 -26.737 1.00 21.44 322 LEU B O 1
ATOM 5444 N N . PRO B 1 324 ? 5.620 0.868 -25.684 1.00 20.13 323 PRO B N 1
ATOM 5445 C CA . PRO B 1 324 ? 5.716 -0.022 -24.524 1.00 19.27 323 PRO B CA 1
ATOM 5446 C C . PRO B 1 324 ? 6.712 0.490 -23.474 1.00 18.52 323 PRO B C 1
ATOM 5447 O O . PRO B 1 324 ? 7.767 1.014 -23.819 1.00 19.39 323 PRO B O 1
ATOM 5451 N N . GLY B 1 325 ? 6.346 0.354 -22.206 1.00 18.11 324 GLY B N 1
ATOM 5452 C CA . GLY B 1 325 ? 7.112 0.926 -21.117 1.00 18.73 324 GLY B CA 1
ATOM 5453 C C . GLY B 1 325 ? 6.253 1.164 -19.890 1.00 18.07 324 GLY B C 1
ATOM 5454 O O . GLY B 1 325 ? 5.192 0.549 -19.725 1.00 17.72 324 GLY B O 1
ATOM 5455 N N . LEU B 1 326 ? 6.710 2.070 -19.034 1.00 16.70 325 LEU B N 1
ATOM 5456 C CA . LEU B 1 326 ? 6.094 2.315 -17.737 1.00 16.63 325 LEU B CA 1
ATOM 5457 C C . LEU B 1 326 ? 5.331 3.638 -17.738 1.00 17.02 325 LEU B C 1
ATOM 5458 O O . LEU B 1 326 ? 5.938 4.705 -17.711 1.00 16.66 325 LEU B O 1
ATOM 5463 N N . PRO B 1 327 ? 3.988 3.574 -17.787 1.00 16.78 326 PRO B N 1
ATOM 5464 C CA . PRO B 1 327 ? 3.218 4.803 -18.028 1.00 17.13 326 PRO B CA 1
ATOM 5465 C C . PRO B 1 327 ? 2.928 5.632 -16.777 1.00 16.89 326 PRO B C 1
ATOM 5466 O O . PRO B 1 327 ? 2.443 6.767 -16.909 1.00 16.23 326 PRO B O 1
ATOM 5470 N N . HIS B 1 328 ? 3.212 5.080 -15.601 1.00 17.38 327 HIS B N 1
ATOM 5471 C CA . HIS B 1 328 ? 2.972 5.786 -14.343 1.00 17.80 327 HIS B CA 1
ATOM 5472 C C . HIS B 1 328 ? 4.202 5.703 -13.439 1.00 16.60 327 HIS B C 1
ATOM 5473 O O . HIS B 1 328 ? 5.240 5.177 -13.837 1.00 16.69 327 HIS B O 1
ATOM 5480 N N . ARG B 1 329 ? 4.080 6.220 -12.220 1.00 16.32 328 ARG B N 1
ATOM 5481 C CA . ARG B 1 329 ? 5.193 6.247 -11.282 1.00 15.58 328 ARG B CA 1
ATOM 5482 C C . ARG B 1 329 ? 5.592 4.832 -10.851 1.00 16.18 328 ARG B C 1
ATOM 5483 O O . ARG B 1 329 ? 4.815 3.878 -10.993 1.00 15.88 328 ARG B O 1
ATOM 5491 N N . THR B 1 330 ? 6.804 4.707 -10.318 1.00 14.23 329 THR B N 1
ATOM 5492 C CA . THR B 1 330 ? 7.337 3.428 -9.891 1.00 15.85 329 THR B CA 1
ATOM 5493 C C . THR B 1 330 ? 6.689 2.931 -8.595 1.00 16.75 329 THR B C 1
ATOM 5494 O O . THR B 1 330 ? 6.525 1.711 -8.392 1.00 15.89 329 THR B O 1
ATOM 5498 N N . GLY B 1 331 ? 6.285 3.851 -7.724 1.00 16.31 330 GLY B N 1
ATOM 5499 C CA . GLY B 1 331 ? 5.639 3.415 -6.495 1.00 16.48 330 GLY B CA 1
ATOM 5500 C C . GLY B 1 331 ? 5.100 4.526 -5.618 1.00 16.31 330 GLY B C 1
ATOM 5501 O O . GLY B 1 331 ? 5.244 5.702 -5.947 1.00 15.88 330 GLY B O 1
ATOM 5502 N N . HIS B 1 332 ? 4.469 4.130 -4.512 1.00 15.91 331 HIS B N 1
ATOM 5503 C CA . HIS B 1 332 ? 3.797 5.051 -3.585 1.00 17.31 331 HIS B CA 1
ATOM 5504 C C . HIS B 1 332 ? 4.031 4.584 -2.157 1.00 17.61 331 HIS B C 1
ATOM 5505 O O . HIS B 1 332 ? 4.250 3.395 -1.910 1.00 17.58 331 HIS B O 1
ATOM 5512 N N . GLY B 1 333 ? 3.983 5.509 -1.210 1.00 17.82 332 GLY B N 1
ATOM 5513 C CA . GLY B 1 333 ? 4.104 5.122 0.183 1.00 16.50 332 GLY B CA 1
ATOM 5514 C C . GLY B 1 333 ? 2.852 4.380 0.613 1.00 15.97 332 GLY B C 1
ATOM 5515 O O . GLY B 1 333 ? 1.813 4.421 -0.053 1.00 15.61 332 GLY B O 1
ATOM 5516 N N . CYS B 1 334 ? 2.949 3.697 1.742 1.00 15.80 333 CYS B N 1
ATOM 5517 C CA . CYS B 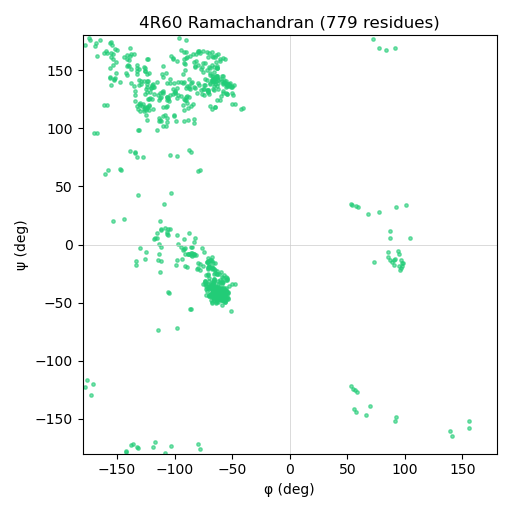1 334 ? 1.874 2.859 2.209 1.00 15.38 333 CYS B CA 1
ATOM 5518 C C . CYS B 1 334 ? 1.957 2.800 3.721 1.00 15.71 333 CYS B C 1
ATOM 5519 O O . CYS B 1 334 ? 3.054 2.810 4.283 1.00 15.96 333 CYS B O 1
ATOM 5522 N N . GLY B 1 335 ? 0.803 2.771 4.379 1.00 16.32 334 GLY B N 1
ATOM 5523 C CA . GLY B 1 335 ? 0.743 2.770 5.829 1.00 16.78 334 GLY B CA 1
ATOM 5524 C C . GLY B 1 335 ? -0.688 2.505 6.252 1.00 16.34 334 GLY B C 1
ATOM 5525 O O . GLY B 1 335 ? -1.256 1.460 5.910 1.00 16.61 334 GLY B O 1
ATOM 5526 N N . LEU B 1 336 ? -1.281 3.442 6.989 1.00 16.23 335 LEU B N 1
ATOM 5527 C CA . LEU B 1 336 ? -2.705 3.334 7.304 1.00 17.10 335 LEU B CA 1
ATOM 5528 C C . LEU B 1 336 ? -3.554 3.582 6.059 1.00 16.90 335 LEU B C 1
ATOM 5529 O O . LEU B 1 336 ? -4.734 3.215 6.015 1.00 16.04 335 LEU B O 1
ATOM 5534 N N . ALA B 1 337 ? -2.961 4.213 5.051 1.00 16.86 336 ALA B N 1
ATOM 5535 C CA . ALA B 1 337 ? -3.642 4.395 3.758 1.00 17.21 336 ALA B CA 1
ATOM 5536 C C . ALA B 1 337 ? -2.992 3.533 2.691 1.00 16.50 336 ALA B C 1
ATOM 5537 O O . ALA B 1 337 ? -1.800 3.237 2.768 1.00 16.77 336 ALA B O 1
ATOM 5539 N N . ILE B 1 338 ? -3.769 3.165 1.673 1.00 16.73 337 ILE B N 1
ATOM 5540 C CA . ILE B 1 338 ? -3.226 2.379 0.569 1.00 17.53 337 ILE B CA 1
ATOM 5541 C C . ILE B 1 338 ? -2.174 3.199 -0.213 1.00 17.33 337 ILE B C 1
ATOM 5542 O O . ILE B 1 338 ? -1.138 2.666 -0.587 1.00 17.06 337 ILE B O 1
ATOM 5547 N N . HIS B 1 339 ? -2.449 4.490 -0.424 1.00 16.08 338 HIS B N 1
ATOM 5548 C CA . HIS B 1 339 ? -1.515 5.447 -1.016 1.00 16.62 338 HIS B CA 1
ATOM 5549 C C . HIS B 1 339 ? -1.233 6.564 -0.027 1.00 17.19 338 HIS B C 1
ATOM 5550 O O . HIS B 1 339 ? -2.167 7.231 0.438 1.00 17.35 338 HIS B O 1
ATOM 5557 N N . GLU B 1 340 ? 0.040 6.795 0.265 1.00 16.38 339 GLU B N 1
ATOM 5558 C CA . GLU B 1 340 ? 0.443 7.947 1.070 1.00 16.23 339 GLU B CA 1
ATOM 5559 C C . GLU B 1 340 ? 1.884 8.289 0.740 1.00 17.03 339 GLU B C 1
ATOM 5560 O O . GLU B 1 340 ? 2.536 7.572 -0.018 1.00 16.43 339 GLU B O 1
ATOM 5566 N N . ALA B 1 341 ? 2.376 9.393 1.291 1.00 15.99 340 ALA B N 1
ATOM 5567 C CA . ALA B 1 341 ? 3.746 9.799 1.053 1.00 16.29 340 ALA B CA 1
ATOM 5568 C C . ALA B 1 341 ? 4.713 8.738 1.609 1.00 16.75 340 ALA B C 1
ATOM 5569 O O . ALA B 1 341 ? 4.375 8.027 2.556 1.00 18.06 340 ALA B O 1
ATOM 5571 N N . PRO B 1 342 ? 5.915 8.622 1.024 1.00 16.34 341 PRO B N 1
ATOM 5572 C CA . PRO B 1 342 ? 6.432 9.420 -0.087 1.00 17.15 341 PRO B CA 1
ATOM 5573 C C . PRO B 1 342 ? 6.139 8.768 -1.429 1.00 16.90 341 PRO B C 1
ATOM 5574 O O . PRO B 1 342 ? 5.965 7.549 -1.486 1.00 16.79 341 PRO B O 1
ATOM 5578 N N . TYR B 1 343 ? 6.094 9.566 -2.493 1.00 17.04 342 TYR B N 1
ATOM 5579 C CA . TYR B 1 343 ? 5.827 9.019 -3.816 1.00 16.67 342 TYR B CA 1
ATOM 5580 C C . TYR B 1 343 ? 7.114 8.851 -4.612 1.00 16.87 342 TYR B C 1
ATOM 5581 O O . TYR B 1 343 ? 7.937 9.767 -4.684 1.00 17.37 342 TYR B O 1
ATOM 5590 N N . LEU B 1 344 ? 7.291 7.663 -5.181 1.00 16.46 343 LEU B N 1
ATOM 5591 C CA . LEU B 1 344 ? 8.463 7.387 -5.997 1.00 16.94 343 LEU B CA 1
ATOM 5592 C C . LEU B 1 344 ? 8.163 7.820 -7.424 1.00 16.71 343 LEU B C 1
ATOM 5593 O O . LEU B 1 344 ? 7.834 7.004 -8.299 1.00 16.62 343 LEU B O 1
ATOM 5598 N N . VAL B 1 345 ? 8.302 9.119 -7.653 1.00 15.76 344 VAL B N 1
ATOM 5599 C CA . VAL B 1 345 ? 7.816 9.722 -8.883 1.00 16.01 344 VAL B CA 1
ATOM 5600 C C . VAL B 1 345 ? 8.822 10.758 -9.322 1.00 16.98 344 VAL B C 1
ATOM 5601 O O . VAL B 1 345 ? 9.466 11.393 -8.486 1.00 16.64 344 VAL B O 1
ATOM 5605 N N . ARG B 1 346 ? 8.974 10.903 -10.636 1.00 18.04 345 ARG B N 1
ATOM 5606 C CA . ARG B 1 346 ? 9.813 11.943 -11.202 1.00 18.27 345 ARG B CA 1
ATOM 5607 C C . ARG B 1 346 ? 9.440 13.276 -10.568 1.00 18.65 345 ARG B C 1
ATOM 5608 O O . ARG B 1 346 ? 8.258 13.563 -10.372 1.00 18.32 345 ARG B O 1
ATOM 5616 N N . GLY B 1 347 ? 10.451 14.060 -10.206 1.00 19.98 346 GLY B N 1
ATOM 5617 C CA . GLY B 1 347 ? 10.230 15.369 -9.614 1.00 20.85 346 GLY B CA 1
ATOM 5618 C C . GLY B 1 347 ? 10.274 15.414 -8.095 1.00 21.22 346 GLY B C 1
ATOM 5619 O O . GLY B 1 347 ? 10.468 16.481 -7.512 1.00 22.65 346 GLY B O 1
ATOM 5620 N N . ASN B 1 348 ? 10.086 14.271 -7.441 1.00 19.96 347 ASN B N 1
ATOM 5621 C CA . ASN B 1 348 ? 10.068 14.243 -5.983 1.00 19.10 347 ASN B CA 1
ATOM 5622 C C . ASN B 1 348 ? 11.479 14.183 -5.413 1.00 20.20 347 ASN B C 1
ATOM 5623 O O . ASN B 1 348 ? 12.161 13.164 -5.499 1.00 21.73 347 ASN B O 1
ATOM 5628 N N . ARG B 1 349 ? 11.911 15.295 -4.832 1.00 19.91 348 ARG B N 1
ATOM 5629 C CA . ARG B 1 349 ? 13.246 15.386 -4.262 1.00 22.32 348 ARG B CA 1
ATOM 5630 C C . ARG B 1 349 ? 13.298 14.876 -2.823 1.00 22.50 348 ARG B C 1
ATOM 5631 O O . ARG B 1 349 ? 14.359 14.859 -2.227 1.00 22.38 348 ARG B O 1
ATOM 5639 N N . GLN B 1 350 ? 12.154 14.473 -2.265 1.00 22.33 349 GLN B N 1
ATOM 5640 C CA . GLN B 1 350 ? 12.103 13.999 -0.879 1.00 23.02 349 GLN B CA 1
ATOM 5641 C C . GLN B 1 350 ? 13.176 12.934 -0.618 1.00 22.09 349 GLN B C 1
ATOM 5642 O O . GLN B 1 350 ? 13.203 11.916 -1.297 1.00 21.07 349 GLN B O 1
ATOM 5648 N N . PRO B 1 351 ? 14.080 13.180 0.347 1.00 22.59 350 PRO B N 1
ATOM 5649 C CA . PRO B 1 351 ? 15.061 12.128 0.653 1.00 23.64 350 PRO B CA 1
ATOM 5650 C C . PRO B 1 351 ? 14.437 10.967 1.426 1.00 22.81 350 PRO B C 1
ATOM 5651 O O . PRO B 1 351 ? 13.629 11.191 2.334 1.00 22.37 350 PRO B O 1
ATOM 5655 N N . LEU B 1 352 ? 14.790 9.743 1.044 1.00 22.13 351 LEU B N 1
ATOM 5656 C CA . LEU B 1 352 ? 14.361 8.555 1.768 1.00 22.38 351 LEU B CA 1
ATOM 5657 C C . LEU B 1 352 ? 15.031 8.467 3.132 1.00 23.23 351 LEU B C 1
ATOM 5658 O O . LEU B 1 352 ? 16.212 8.764 3.264 1.00 25.02 351 LEU B O 1
ATOM 5663 N N . GLN B 1 353 ? 14.260 8.079 4.143 1.00 22.91 352 GLN B N 1
ATOM 5664 C CA . GLN B 1 353 ? 14.749 8.004 5.518 1.00 24.98 352 GLN B CA 1
ATOM 5665 C C . GLN B 1 353 ? 14.332 6.664 6.130 1.00 22.87 352 GLN B C 1
ATOM 5666 O O . GLN B 1 353 ? 13.342 6.082 5.699 1.00 20.89 352 GLN B O 1
ATOM 5672 N N . PRO B 1 354 ? 15.081 6.176 7.136 1.00 23.06 353 PRO B N 1
ATOM 5673 C CA . PRO B 1 354 ? 14.742 4.879 7.734 1.00 23.24 353 PRO B CA 1
ATOM 5674 C C . PRO B 1 354 ? 13.297 4.826 8.237 1.00 23.00 353 PRO B C 1
ATOM 5675 O O . PRO B 1 354 ? 12.815 5.782 8.856 1.00 23.55 353 PRO B O 1
ATOM 5679 N N . GLY B 1 355 ? 12.610 3.730 7.940 1.00 22.06 354 GLY B N 1
ATOM 5680 C CA . GLY B 1 355 ? 11.231 3.570 8.361 1.00 21.12 354 GLY B CA 1
ATOM 5681 C C . GLY B 1 355 ? 10.203 3.917 7.297 1.00 20.43 354 GLY B C 1
ATOM 5682 O O . GLY B 1 355 ? 9.047 3.534 7.410 1.00 20.88 354 GLY B O 1
ATOM 5683 N N . MET B 1 356 ? 10.593 4.657 6.269 1.00 19.97 355 MET B N 1
ATOM 5684 C CA . MET B 1 356 ? 9.638 4.948 5.193 1.00 18.57 355 MET B CA 1
ATOM 5685 C C . MET B 1 356 ? 9.287 3.670 4.464 1.00 17.82 355 MET B C 1
ATOM 5686 O O . MET B 1 356 ? 10.153 2.841 4.257 1.00 18.21 355 MET B O 1
ATOM 5691 N N . CYS B 1 357 ? 8.016 3.525 4.101 1.00 17.77 356 CYS B N 1
ATOM 5692 C CA . CYS B 1 357 ? 7.509 2.332 3.418 1.00 17.75 356 CYS B CA 1
ATOM 5693 C C . CYS B 1 357 ? 6.963 2.715 2.056 1.00 18.15 356 CYS B C 1
ATOM 5694 O O . CYS B 1 357 ? 6.240 3.688 1.951 1.00 19.10 356 CYS B O 1
ATOM 5697 N N . ALA B 1 358 ? 7.279 1.948 1.017 1.00 18.12 357 ALA B N 1
ATOM 5698 C CA . ALA B 1 358 ? 6.724 2.245 -0.303 1.00 16.81 357 ALA B CA 1
ATOM 5699 C C . ALA B 1 358 ? 6.579 0.995 -1.146 1.00 17.05 357 ALA B C 1
ATOM 5700 O O . ALA B 1 358 ? 7.294 0.009 -0.927 1.00 18.23 357 ALA B O 1
ATOM 5702 N N . SER B 1 359 ? 5.681 1.059 -2.125 1.00 15.73 358 SER B N 1
ATOM 5703 C CA . SER B 1 359 ? 5.531 0.004 -3.125 1.00 15.69 358 SER B CA 1
ATOM 5704 C C . SER B 1 359 ? 6.610 0.123 -4.196 1.00 16.71 358 SER B C 1
ATOM 5705 O O . SER B 1 359 ? 7.181 1.195 -4.423 1.00 17.51 358 SER B O 1
ATOM 5708 N N . ASN B 1 360 ? 6.920 -0.995 -4.830 1.00 16.26 359 ASN B N 1
ATOM 5709 C CA . ASN B 1 360 ? 7.899 -1.019 -5.894 1.00 16.44 359 ASN B CA 1
ATOM 5710 C C . ASN B 1 360 ? 7.240 -1.797 -7.020 1.00 17.56 359 ASN B C 1
ATOM 5711 O O . ASN B 1 360 ? 7.190 -3.025 -6.975 1.00 18.09 359 ASN B O 1
ATOM 5716 N N . GLU B 1 361 ? 6.681 -1.083 -7.994 1.00 17.22 360 GLU B N 1
ATOM 5717 C CA . GLU B 1 361 ? 5.810 -1.717 -8.983 1.00 17.62 360 GLU B CA 1
ATOM 5718 C C . GLU B 1 361 ? 5.889 -1.058 -10.356 1.00 16.64 360 GLU B C 1
ATOM 5719 O O . GLU B 1 361 ? 4.902 -0.498 -10.827 1.00 17.03 360 GLU B O 1
ATOM 5725 N N . PRO B 1 362 ? 7.059 -1.141 -11.010 1.00 17.05 361 PRO B N 1
ATOM 5726 C CA . PRO B 1 362 ? 7.271 -0.436 -12.280 1.00 16.92 361 PRO B CA 1
ATOM 5727 C C . PRO B 1 362 ? 6.648 -1.168 -13.463 1.00 17.15 361 PRO B C 1
ATOM 5728 O O . PRO B 1 362 ? 7.357 -1.564 -14.395 1.00 17.40 361 PRO B O 1
ATOM 5732 N N . MET B 1 363 ? 5.323 -1.300 -13.427 1.00 16.90 362 MET B N 1
ATOM 5733 C CA . MET B 1 363 ? 4.568 -2.072 -14.412 1.00 17.09 362 MET B CA 1
ATOM 5734 C C . MET B 1 363 ? 4.913 -1.722 -15.852 1.00 17.32 362 MET B C 1
ATOM 5735 O O . MET B 1 363 ? 5.021 -0.544 -16.210 1.00 18.76 362 MET B O 1
ATOM 5740 N N . ILE B 1 364 ? 5.088 -2.747 -16.681 1.00 15.86 363 ILE B N 1
ATOM 5741 C CA . ILE B 1 364 ? 5.233 -2.532 -18.117 1.00 16.14 363 ILE B CA 1
ATOM 5742 C C . ILE B 1 364 ? 3.912 -2.804 -18.826 1.00 16.70 363 ILE B C 1
ATOM 5743 O O . ILE B 1 364 ? 3.282 -3.845 -18.609 1.00 16.69 363 ILE B O 1
ATOM 5748 N N . VAL B 1 365 ? 3.508 -1.877 -19.684 1.00 16.56 364 VAL B N 1
ATOM 5749 C CA . VAL B 1 365 ? 2.332 -2.060 -20.516 1.00 18.21 364 VAL B CA 1
ATOM 5750 C C . VAL B 1 365 ? 2.732 -2.165 -21.987 1.00 18.40 364 VAL B C 1
ATOM 5751 O O . VAL B 1 365 ? 3.490 -1.335 -22.484 1.00 18.30 364 VAL B O 1
ATOM 5755 N N . VAL B 1 366 ? 2.234 -3.192 -22.672 1.00 18.47 365 VAL B N 1
ATOM 5756 C CA . VAL B 1 366 ? 2.428 -3.341 -24.114 1.00 18.36 365 VAL B CA 1
ATOM 5757 C C . VAL B 1 366 ? 1.069 -3.147 -24.792 1.00 18.58 365 VAL B C 1
ATOM 5758 O O . VAL B 1 366 ? 0.205 -4.020 -24.695 1.00 18.47 365 VAL B O 1
ATOM 5762 N N . PRO B 1 367 ? 0.863 -1.995 -25.455 1.00 19.54 366 PRO B N 1
ATOM 5763 C CA . PRO B 1 367 ? -0.484 -1.674 -25.950 1.00 20.51 366 PRO B CA 1
ATOM 5764 C C . PRO B 1 367 ? -1.085 -2.766 -26.827 1.00 21.91 366 PRO B C 1
ATOM 5765 O O . PRO B 1 367 ? -0.441 -3.255 -27.751 1.00 23.19 366 PRO B O 1
ATOM 5769 N N . GLY B 1 368 ? -2.312 -3.152 -26.499 1.00 22.57 367 GLY B N 1
ATOM 5770 C CA . GLY B 1 368 ? -3.035 -4.142 -27.273 1.00 22.86 367 GLY B CA 1
ATOM 5771 C C . GLY B 1 368 ? -2.733 -5.574 -26.878 1.00 22.12 367 GLY B C 1
ATOM 5772 O O . GLY B 1 368 ? -3.420 -6.502 -27.313 1.00 23.48 367 GLY B O 1
ATOM 5773 N N . ALA B 1 369 ? -1.706 -5.761 -26.055 1.00 21.05 368 ALA B N 1
ATOM 5774 C CA . ALA B 1 369 ? -1.182 -7.096 -25.803 1.00 20.62 368 ALA B CA 1
ATOM 5775 C C . ALA B 1 369 ? -1.390 -7.543 -24.355 1.00 19.80 368 ALA B C 1
ATOM 5776 O O . ALA B 1 369 ? -2.253 -8.373 -24.072 1.00 19.01 368 ALA B O 1
ATOM 5778 N N . PHE B 1 370 ? -0.606 -6.979 -23.440 1.00 18.98 369 PHE B N 1
ATOM 5779 C CA . PHE B 1 370 ? -0.661 -7.376 -22.037 1.00 19.12 369 PHE B CA 1
ATOM 5780 C C . PHE B 1 370 ? 0.111 -6.377 -21.186 1.00 19.22 369 PHE B C 1
ATOM 5781 O O . PHE B 1 370 ? 0.764 -5.466 -21.705 1.00 19.11 369 PHE B O 1
ATOM 5789 N N . GLY B 1 371 ? 0.025 -6.545 -19.878 1.00 18.42 370 GLY B N 1
ATOM 5790 C CA . GLY B 1 371 ? 0.844 -5.771 -18.971 1.00 18.24 370 GLY B CA 1
ATOM 5791 C C . GLY B 1 371 ? 1.472 -6.750 -18.008 1.00 18.92 370 GLY B C 1
ATOM 5792 O O . GLY B 1 371 ? 0.899 -7.817 -17.767 1.00 19.53 370 GLY B O 1
ATOM 5793 N N . VAL B 1 372 ? 2.652 -6.418 -17.490 1.00 18.19 371 VAL B N 1
ATOM 5794 C CA . VAL B 1 372 ? 3.236 -7.185 -16.399 1.00 17.82 371 VAL B CA 1
ATOM 5795 C C . VAL B 1 372 ? 3.525 -6.256 -15.231 1.00 17.81 371 VAL B C 1
ATOM 5796 O O . VAL B 1 372 ? 4.326 -5.313 -15.352 1.00 16.94 371 VAL B O 1
ATOM 5800 N N . ARG B 1 373 ? 2.871 -6.517 -14.103 1.00 17.61 372 ARG B N 1
ATOM 5801 C CA . ARG B 1 373 ? 3.144 -5.765 -12.888 1.00 18.18 372 ARG B CA 1
ATOM 5802 C C . ARG B 1 373 ? 3.578 -6.697 -11.756 1.00 18.03 372 ARG B C 1
ATOM 5803 O O . ARG B 1 373 ? 2.839 -7.607 -11.373 1.00 18.41 372 ARG B O 1
ATOM 5811 N N . LEU B 1 374 ? 4.782 -6.472 -11.241 1.00 16.91 373 LEU B N 1
ATOM 5812 C CA . LEU B 1 374 ? 5.192 -7.088 -9.992 1.00 16.63 373 LEU B CA 1
ATOM 5813 C C . LEU B 1 374 ? 5.166 -6.000 -8.941 1.00 17.13 373 LEU B C 1
ATOM 5814 O O . LEU B 1 374 ? 5.784 -4.948 -9.124 1.00 18.26 373 LEU B O 1
ATOM 5819 N N . GLU B 1 375 ? 4.433 -6.228 -7.855 1.00 16.79 374 GLU B N 1
ATOM 5820 C CA . GLU B 1 375 ? 4.389 -5.258 -6.763 1.00 16.49 374 GLU B CA 1
ATOM 5821 C C . GLU B 1 375 ? 4.755 -5.912 -5.433 1.00 17.92 374 GLU B C 1
ATOM 5822 O O . GLU B 1 375 ? 4.081 -6.840 -4.986 1.00 17.50 374 GLU B O 1
ATOM 5828 N N . ASP B 1 376 ? 5.845 -5.438 -4.834 1.00 17.43 375 ASP B N 1
ATOM 5829 C CA . ASP B 1 376 ? 6.229 -5.798 -3.475 1.00 17.14 375 ASP B CA 1
ATOM 5830 C C . ASP B 1 376 ? 6.567 -4.493 -2.762 1.00 18.03 375 ASP B C 1
ATOM 5831 O O . ASP B 1 376 ? 7.062 -3.563 -3.389 1.00 18.34 375 ASP B O 1
ATOM 5836 N N . HIS B 1 377 ? 6.296 -4.408 -1.466 1.00 17.91 376 HIS B N 1
ATOM 5837 C CA . HIS B 1 377 ? 6.641 -3.190 -0.737 1.00 17.40 376 HIS B CA 1
ATOM 5838 C C . HIS B 1 377 ? 7.972 -3.385 -0.004 1.00 17.75 376 HIS B C 1
ATOM 5839 O O . HIS B 1 377 ? 8.395 -4.512 0.261 1.00 18.91 376 HIS B O 1
ATOM 5846 N N . PHE B 1 378 ? 8.632 -2.278 0.309 1.00 17.96 377 PHE B N 1
ATOM 5847 C CA . PHE B 1 378 ? 9.875 -2.327 1.058 1.00 18.72 377 PHE B CA 1
ATOM 5848 C C . PHE B 1 378 ? 9.820 -1.261 2.135 1.00 18.44 377 PHE B C 1
ATOM 5849 O O . PHE B 1 378 ? 8.989 -0.345 2.069 1.00 16.43 377 PHE B O 1
ATOM 5857 N N . TYR B 1 379 ? 10.700 -1.365 3.121 1.00 19.68 378 TYR B N 1
ATOM 5858 C CA . TYR B 1 379 ? 10.927 -0.221 3.981 1.00 20.70 378 TYR B CA 1
ATOM 5859 C C . TYR B 1 379 ? 12.404 0.115 4.014 1.00 21.07 378 TYR B C 1
ATOM 5860 O O . TYR B 1 379 ? 13.268 -0.760 3.848 1.00 21.73 378 TYR B O 1
ATOM 5869 N N . VAL B 1 380 ? 12.682 1.401 4.198 1.00 20.77 379 VAL B N 1
ATOM 5870 C CA . VAL B 1 380 ? 14.058 1.883 4.259 1.00 20.95 379 VAL B CA 1
ATOM 5871 C C . VAL B 1 380 ? 14.675 1.520 5.611 1.00 22.17 379 VAL B C 1
ATOM 5872 O O . VAL B 1 380 ? 14.044 1.694 6.655 1.00 21.25 379 VAL B O 1
ATOM 5876 N N . THR B 1 381 ? 15.901 0.995 5.586 1.00 22.91 380 THR B N 1
ATOM 5877 C CA . THR B 1 381 ? 16.629 0.697 6.811 1.00 25.14 380 THR B CA 1
ATOM 5878 C C . THR B 1 381 ? 17.769 1.702 6.987 1.00 26.46 380 THR B C 1
ATOM 5879 O O . THR B 1 381 ? 17.948 2.589 6.155 1.00 25.41 380 THR B O 1
ATOM 5883 N N . ASP B 1 382 ? 18.545 1.557 8.060 1.00 28.98 381 ASP B N 1
ATOM 5884 C CA . ASP B 1 382 ? 19.644 2.487 8.334 1.00 31.57 381 ASP B CA 1
ATOM 5885 C C . ASP B 1 382 ? 20.709 2.493 7.242 1.00 31.69 381 ASP B C 1
ATOM 5886 O O . ASP B 1 382 ? 21.412 3.485 7.065 1.00 32.40 381 ASP B O 1
ATOM 5891 N N . THR B 1 383 ? 20.828 1.391 6.510 1.00 31.51 382 THR B N 1
ATOM 5892 C CA . THR B 1 383 ? 21.905 1.246 5.530 1.00 32.72 382 THR B CA 1
ATOM 5893 C C . THR B 1 383 ? 21.407 0.918 4.121 1.00 31.50 382 THR B C 1
ATOM 5894 O O . THR B 1 383 ? 22.193 0.870 3.174 1.00 32.16 382 THR B O 1
ATOM 5898 N N . GLY B 1 384 ? 20.108 0.681 3.981 1.00 28.65 383 GLY B N 1
ATOM 5899 C CA . GLY B 1 384 ? 19.550 0.319 2.688 1.00 26.31 383 GLY B CA 1
ATOM 5900 C C . GLY B 1 384 ? 18.041 0.145 2.727 1.00 25.03 383 GLY B C 1
ATOM 5901 O O . GLY B 1 384 ? 17.309 1.066 3.099 1.00 23.59 383 GLY B O 1
ATOM 5902 N N . ALA B 1 385 ? 17.579 -1.038 2.332 1.00 24.74 384 ALA B N 1
ATOM 5903 C CA . ALA B 1 385 ? 16.150 -1.334 2.306 1.00 24.15 384 ALA B CA 1
ATOM 5904 C C . ALA B 1 385 ? 15.906 -2.782 2.692 1.00 24.44 384 ALA B C 1
ATOM 5905 O O . ALA B 1 385 ? 16.819 -3.625 2.631 1.00 24.33 384 ALA B O 1
ATOM 5907 N N . GLN B 1 386 ? 14.670 -3.076 3.073 1.00 23.80 385 GLN B N 1
ATOM 5908 C CA . GLN B 1 386 ? 14.262 -4.450 3.328 1.00 24.81 385 GLN B CA 1
ATOM 5909 C C . GLN B 1 386 ? 12.913 -4.721 2.674 1.00 22.64 385 GLN B C 1
ATOM 5910 O O . GLN B 1 386 ? 11.990 -3.924 2.799 1.00 21.29 385 GLN B O 1
ATOM 5916 N N . TRP B 1 387 ? 12.815 -5.834 1.951 1.00 21.95 386 TRP B N 1
ATOM 5917 C CA . TRP B 1 387 ? 11.547 -6.236 1.352 1.00 21.46 386 TRP B CA 1
ATOM 5918 C C . TRP B 1 387 ? 10.578 -6.707 2.423 1.00 20.91 386 TRP B C 1
ATOM 5919 O O . TRP B 1 387 ? 10.955 -7.518 3.273 1.00 20.63 386 TRP B O 1
ATOM 5930 N N . PHE B 1 388 ? 9.333 -6.235 2.374 1.00 20.84 387 PHE B N 1
ATOM 5931 C CA . PHE B 1 388 ? 8.266 -6.853 3.166 1.00 21.72 387 PHE B CA 1
ATOM 5932 C C . PHE B 1 388 ? 8.013 -8.278 2.654 1.00 21.34 387 PHE B C 1
ATOM 5933 O O . PHE B 1 388 ? 7.869 -9.220 3.435 1.00 21.79 387 PHE B O 1
ATOM 5941 N N . THR B 1 389 ? 7.942 -8.417 1.333 1.00 20.56 388 THR B N 1
ATOM 5942 C CA . THR B 1 389 ? 7.833 -9.724 0.692 1.00 20.58 388 THR B CA 1
ATOM 5943 C C . THR B 1 389 ? 8.891 -9.848 -0.403 1.00 21.65 388 THR B C 1
ATOM 5944 O O . THR B 1 389 ? 9.180 -8.873 -1.106 1.00 21.22 388 THR B O 1
ATOM 5948 N N . PRO B 1 390 ? 9.494 -11.043 -0.537 1.00 21.87 389 PRO B N 1
ATOM 5949 C CA . PRO B 1 390 ? 10.515 -11.234 -1.567 1.00 22.11 389 PRO B CA 1
ATOM 5950 C C . PRO B 1 390 ? 9.904 -11.264 -2.961 1.00 21.64 389 PRO B C 1
ATOM 5951 O O . PRO B 1 390 ? 8.814 -11.809 -3.136 1.00 21.27 389 PRO B O 1
ATOM 5955 N N . PRO B 1 391 ? 10.592 -10.669 -3.943 1.00 22.11 390 PRO B N 1
ATOM 5956 C CA . PRO B 1 391 ? 10.083 -10.645 -5.318 1.00 21.84 390 PRO B CA 1
ATOM 5957 C C . PRO B 1 391 ? 9.895 -12.038 -5.913 1.00 21.97 390 PRO B C 1
ATOM 5958 O O . PRO B 1 391 ? 10.490 -13.014 -5.440 1.00 21.64 390 PRO B O 1
ATOM 5962 N N . SER B 1 392 ? 9.064 -12.104 -6.946 1.00 21.59 391 SER B N 1
ATOM 5963 C CA . SER B 1 392 ? 8.887 -13.309 -7.754 1.00 21.91 391 SER B CA 1
ATOM 5964 C C . SER B 1 392 ? 10.207 -13.763 -8.366 1.00 22.41 391 SER B C 1
ATOM 5965 O O . SER B 1 392 ? 11.144 -12.980 -8.501 1.00 22.19 391 SER B O 1
ATOM 5968 N N . VAL B 1 393 ? 10.266 -15.024 -8.771 1.00 22.81 392 VAL B N 1
ATOM 5969 C CA . VAL B 1 393 ? 11.507 -15.582 -9.300 1.00 23.75 392 VAL B CA 1
ATOM 5970 C C . VAL B 1 393 ? 11.446 -15.740 -10.824 1.00 23.91 392 VAL B C 1
ATOM 5971 O O . VAL B 1 393 ? 12.415 -15.448 -11.527 1.00 23.18 392 VAL B O 1
ATOM 5975 N N . ALA B 1 394 ? 10.297 -16.181 -11.327 1.00 23.78 393 ALA B N 1
ATOM 5976 C CA . ALA B 1 394 ? 10.129 -16.431 -12.759 1.00 22.97 393 ALA B CA 1
ATOM 5977 C C . ALA B 1 394 ? 8.672 -16.279 -13.171 1.00 21.86 393 ALA B C 1
ATOM 5978 O O . ALA B 1 394 ? 7.774 -16.298 -12.329 1.00 21.43 393 ALA B O 1
ATOM 5980 N N . ILE B 1 395 ? 8.450 -16.148 -14.475 1.00 21.16 394 ILE B N 1
ATOM 5981 C CA . ILE B 1 395 ? 7.108 -16.007 -15.023 1.00 21.39 394 ILE B CA 1
ATOM 5982 C C . ILE B 1 395 ? 6.182 -17.163 -14.592 1.00 22.65 394 ILE B C 1
ATOM 5983 O O . ILE B 1 395 ? 4.971 -16.976 -14.435 1.00 22.35 394 ILE B O 1
ATOM 5988 N N . ASP B 1 396 ? 6.761 -18.343 -14.375 1.00 23.44 395 ASP B N 1
ATOM 5989 C CA . ASP B 1 396 ? 6.006 -19.489 -13.886 1.00 25.03 395 ASP B CA 1
ATOM 5990 C C . ASP B 1 396 ? 6.408 -19.874 -12.458 1.00 25.83 395 ASP B C 1
ATOM 5991 O O . ASP B 1 396 ? 6.072 -20.954 -11.982 1.00 26.10 395 ASP B O 1
ATOM 5996 N N . GLN B 1 397 ? 7.142 -18.994 -11.786 1.00 25.18 396 GLN B N 1
ATOM 5997 C CA . GLN B 1 397 ? 7.391 -19.162 -10.360 1.00 25.20 396 GLN B CA 1
ATOM 5998 C C . GLN B 1 397 ? 7.169 -17.819 -9.668 1.00 23.90 396 GLN B C 1
ATOM 5999 O O . GLN B 1 397 ? 8.129 -17.101 -9.373 1.00 23.48 396 GLN B O 1
ATOM 6005 N N . PRO B 1 398 ? 5.897 -17.464 -9.426 1.00 22.41 397 PRO B N 1
ATOM 6006 C CA . PRO B 1 398 ? 5.582 -16.161 -8.829 1.00 21.43 397 PRO B CA 1
ATOM 6007 C C . PRO B 1 398 ? 6.032 -16.008 -7.384 1.00 22.20 397 PRO B C 1
ATOM 6008 O O . PRO B 1 398 ? 6.011 -14.878 -6.904 1.00 21.91 397 PRO B O 1
ATOM 6012 N N . PHE B 1 399 ? 6.409 -17.091 -6.703 1.00 22.67 398 PHE B N 1
ATOM 6013 C CA . PHE B 1 399 ? 6.790 -16.969 -5.294 1.00 23.46 398 PHE B CA 1
ATOM 6014 C C . PHE B 1 399 ? 8.183 -17.478 -4.992 1.00 24.59 398 PHE B C 1
ATOM 6015 O O . PHE B 1 399 ? 8.529 -18.619 -5.310 1.00 24.91 398 PHE B O 1
ATOM 6023 N N . ALA B 1 400 ? 8.984 -16.605 -4.389 1.00 26.18 399 ALA B N 1
ATOM 6024 C CA . ALA B 1 400 ? 10.325 -16.985 -3.954 1.00 28.25 399 ALA B CA 1
ATOM 6025 C C . ALA B 1 400 ? 10.245 -18.109 -2.931 1.00 30.65 399 ALA B C 1
ATOM 6026 O O . ALA B 1 400 ? 9.243 -18.226 -2.223 1.00 30.45 399 ALA B O 1
#

Solvent-accessible surface area: 29504 Å² total; per-residue (Å²): 175,36,33,17,81,48,49,75,104,98,0,104,115,88,14,70,97,60,123,129,81,24,71,86,15,38,67,114,26,18,72,122,11,1,84,116,0,31,65,32,2,164,86,68,54,5,30,0,0,0,0,1,17,25,54,9,0,68,10,1,0,10,0,60,22,61,79,64,75,29,11,10,0,1,1,0,2,87,64,47,67,7,0,0,0,0,1,25,33,15,59,40,6,0,74,70,18,30,82,9,80,27,77,73,62,59,15,56,20,82,76,62,15,41,22,34,0,14,94,0,0,88,108,51,150,7,120,26,1,0,0,10,26,60,15,39,3,36,11,21,53,10,0,89,86,73,23,86,57,70,16,96,43,0,14,63,2,9,52,28,7,20,22,54,14,29,114,29,4,32,45,0,0,49,16,0,2,44,0,0,34,35,0,0,88,0,0,0,2,14,1,94,101,37,6,0,9,69,104,0,41,100,7,0,25,65,0,0,118,38,3,45,14,72,100,1,22,65,56,30,64,15,18,1,8,124,26,0,7,111,42,69,24,117,127,56,90,53,116,3,38,67,30,49,0,0,0,0,13,0,0,0,20,11,78,6,3,19,0,8,2,0,0,0,0,3,40,46,113,38,57,116,58,19,51,159,23,4,69,23,0,43,44,0,1,54,27,0,44,85,26,5,136,38,52,34,29,0,45,41,0,1,76,23,0,2,49,38,4,64,96,60,65,29,22,67,61,18,167,75,58,0,1,14,21,16,0,1,7,0,0,0,10,18,53,59,20,16,3,47,0,21,61,51,37,189,61,62,0,74,55,9,6,0,1,0,0,19,0,0,0,9,29,76,50,33,17,0,0,17,0,1,0,4,1,34,2,37,118,108,15,26,83,48,8,2,62,29,5,74,31,6,82,62,0,2,78,89,140,27,22,17,90,55,57,79,104,103,0,103,112,87,17,67,94,54,94,134,177,23,70,87,15,38,68,116,26,17,70,110,7,2,86,80,0,38,82,52,2,170,88,68,53,6,29,0,0,0,0,2,19,22,55,9,0,67,3,1,0,10,0,59,29,62,80,65,75,33,10,13,0,1,1,0,4,86,136,48,67,6,0,0,0,0,3,23,52,20,59,53,21,0,76,66,15,30,81,7,77,29,73,72,63,57,15,57,20,81,78,63,14,40,18,37,0,14,91,0,0,89,105,54,151,6,120,11,0,0,0,10,25,60,16,40,2,37,10,20,55,12,0,95,82,79,17,83,53,60,26,92,39,0,13,68,0,10,51,29,0,20,21,37,12,30,114,32,5,29,45,0,0,47,12,0,2,52,0,0,30,35,0,0,96,1,0,0,1,13,2,91,97,37,8,0,7,63,79,0,55,136,6,0,34,58,0,0,89,35,2,48,15,72,103,1,21,64,53,31,64,15,14,0,8,131,30,0,10,91,30,62,21,101,135,42,94,48,98,1,142,71,30,20,0,0,0,0,12,0,0,0,19,11,76,6,3,18,0,7,1,0,0,0,0,3,41,47,116,37,58,130,42,18,65,133,2,3,90,20,0,44,45,0,0,55,26,0,45,62,21,2,106,47,57,32,11,0,41,41,0,1,82,23,0,9,51,35,4,100,97,56,66,12,21,71,72,20,48,79,61,0,0,11,16,14,0,1,6,0,0,0,10,18,55,53,18,15,2,46,0,22,67,51,34,161,48,60,1,78,58,8,1,0,1,0,0,18,0,0,0,8,32,80,73,26,16,0,0,13,0,1,0,2,0,33,2,37,118,122,10,25,83,49,8,1,62,30,4,75,31,6,58,63,0,3,73

Organism: Xanthomonas campestris pv. campestris (strain ATCC 33913 / DSM 3586 / NCPPB 528 / LMG 568 / P 25) (NCBI:txid190485)

Sequence (795 aa):
TQIGGMSLDQARTQLAPWTQRAAPIGADEYQQRIERARVLMRAQGVDALLIGAGTSLRYFSGVPWGASERLVALLLTTEGDPVLICPAFEEGSLDAVLQLPVRKRLWEEHEDPYALVVQAMDEQHAHALALDPGIAFAVHTGLRAHLGTAIRDAGAIIDGCRMCKSPAELALMQQACDMTLLVQRLAAGIAHEGIGTDQLVRFIDEAHRALGADNGSTFCIVQFGHATAFPHGIPGVQHLRAGELVLIDTGCTVQGYHSDITRTWIYGTPSDAQQRIWELELAAQAAAFAAVRPGVACEAVDQAARAVLQAAGLGPDYRLPGLPHRTGHGCGLAIIHEAPYLVRGNRQPLQQPGMCASNEPMIVVPGAFGVRLEDHFYVTDTGAQWFTPPSVAIDQPFASTQIGGMSLDQARTQLAPWTQRAAPIGADEYQQRIERRARVLMRRAQGVDALLIGAGTSLRYFSGVPWGASERLVALLLTTEGDPVLICPAFEEGSLDAVLQLPVRKRLWEEHEDPYALVVQAMDEQHAHALALDPGIAFAVHTGLRAHLGTAIRRDAGAIIDGCRMCKSPAELALMQQACDMTLLVQRLAAGIAHEGIGTDQLVRRFIDEAHRALGADNGSTFCIVQFGHATAFPHGIPGVQHLRAGELVLIDTGCTVQGYHSDITRTWIYGTPSDAQQRIWELELAAQAAAFAAVRPGVACEAVDQAARAVLQAAGLGPDYRLPGLPHRTGHGCGLAIHEAPYLVRGNRQPLQPGMCASNEPMIVVPGAFGVRLEDHFYVTDTGAQWFTPPSVAIDQPFA